Protein AF-0000000075436738 (afdb_homodimer)

Organism: Fusarium oxysporum f. sp. cubense (strain race 4) (NCBI:txid2502994)

Solvent-accessible surface area (backbone atoms only — not comparable to full-atom values): 48110 Å² total; per-residue (Å²): 135,83,80,74,75,78,76,78,72,82,71,80,70,78,75,73,75,74,73,79,80,67,81,67,83,70,84,74,69,59,84,65,57,73,56,74,78,71,71,80,76,78,78,70,81,79,67,87,66,79,85,69,79,74,74,75,77,70,77,73,82,57,81,59,77,72,38,61,64,53,46,36,29,48,50,42,24,69,54,44,48,34,51,55,64,20,25,38,85,55,70,88,65,28,58,61,47,73,52,44,47,60,45,24,75,75,30,62,51,41,30,24,26,51,38,14,34,27,18,49,35,44,19,74,84,38,63,78,29,45,60,52,15,52,49,24,41,51,52,22,50,53,49,46,63,67,42,61,87,66,60,42,89,88,38,42,64,59,54,36,52,39,26,50,40,48,18,46,38,26,40,40,43,14,70,36,69,64,22,56,60,25,51,53,49,32,50,54,47,44,41,51,48,35,70,72,50,73,61,68,65,57,74,69,50,50,49,50,53,52,50,51,47,48,51,33,46,28,48,14,53,44,65,35,38,60,53,83,68,45,67,84,53,46,76,75,74,82,75,84,40,74,65,50,51,44,46,42,26,22,70,56,38,37,58,62,68,60,59,54,45,52,43,55,49,20,40,52,50,56,48,56,82,57,56,78,48,72,68,42,37,52,53,50,51,50,52,51,49,49,53,50,52,45,65,76,46,56,33,52,92,45,73,26,67,68,38,40,36,42,72,71,42,72,83,43,67,52,41,49,26,47,40,49,11,40,51,30,30,49,52,42,51,49,45,33,64,73,76,40,64,69,85,45,68,67,50,52,50,30,33,48,50,20,52,59,25,51,52,70,42,59,60,46,39,41,50,49,67,55,43,48,36,22,43,44,49,29,44,57,61,53,86,46,68,51,56,47,51,52,39,50,50,52,42,58,38,39,35,50,59,65,23,30,38,24,45,51,51,47,44,50,50,30,54,48,41,57,58,45,46,73,80,35,94,69,56,58,58,67,57,48,36,61,76,72,36,73,17,40,46,50,70,136,81,79,75,76,79,76,80,73,80,72,78,68,77,73,72,75,73,73,78,80,66,79,70,80,72,83,74,70,58,82,64,60,73,56,72,79,73,71,81,76,78,80,67,82,73,70,86,64,77,84,67,76,75,73,74,76,72,77,78,79,65,82,57,77,70,40,63,64,54,44,39,29,49,51,41,24,69,55,44,48,34,50,54,62,19,26,38,85,55,70,88,65,28,58,60,47,73,53,44,48,61,46,25,74,75,30,67,53,41,30,24,25,51,38,14,34,26,19,49,35,42,19,73,84,37,63,78,28,44,62,52,15,53,51,25,41,50,52,20,53,53,49,48,63,67,41,61,88,66,60,43,89,89,38,42,64,59,54,36,51,40,24,48,38,48,19,46,37,26,40,40,44,15,68,37,67,65,23,55,61,25,51,53,51,32,50,53,47,44,41,51,48,34,72,72,50,73,59,69,64,56,74,69,49,50,50,50,52,52,50,51,46,49,53,32,47,30,48,15,53,46,64,36,38,63,53,83,67,45,67,86,52,44,73,74,74,80,74,82,39,75,66,52,50,44,47,43,28,22,69,56,37,38,58,60,67,60,60,52,44,52,43,56,51,19,41,54,50,56,48,55,83,56,56,78,48,71,68,42,37,50,52,50,52,51,51,50,49,50,53,50,50,45,65,76,47,58,34,53,93,45,74,26,67,67,38,40,36,42,72,71,43,72,83,43,69,54,41,49,27,47,40,49,11,41,51,31,28,51,51,44,50,49,45,34,64,73,76,40,64,70,84,45,71,66,48,52,52,29,35,49,51,20,51,59,25,51,52,71,43,59,60,46,40,41,50,49,65,56,43,48,36,21,43,44,51,30,44,56,62,53,88,46,70,51,55,46,51,52,41,52,50,52,42,58,37,39,33,50,58,65,23,30,38,22,46,51,51,47,46,50,50,29,52,49,41,57,59,46,47,74,81,34,93,69,57,57,58,67,57,50,37,60,76,74,36,73,17,41,45,51,70

Radius of gyration: 32.0 Å; Cα contacts (8 Å, |Δi|>4): 1149; chains: 2; bounding box: 93×88×81 Å

Nearest PDB structures (foldseek):
  7vpr-assembly1_B  TM=8.075E-01  e=2.121E-01  Nakaseomyces glabratus CBS 138
  7vpr-assembly1_A  TM=4.781E-01  e=1.578E-02  Nakaseomyces glabratus CBS 138
  7vpr-assembly2_C  TM=4.689E-01  e=3.081E-02  Nakaseomyces glabratus CBS 138
  7xb5-assembly1_A-2  TM=3.182E-01  e=1.921E-02  Saccharomyces cerevisiae S288C
  7vpu-assembly1_A  TM=4.647E-01  e=2.906E-01  Lachancea thermotolerans CBS 6340

Structure (mmCIF, N/CA/C/O backbone):
data_AF-0000000075436738-model_v1
#
loop_
_entity.id
_entity.type
_entity.pdbx_description
1 polymer 'Uncharacterized protein'
#
loop_
_atom_site.group_PDB
_atom_site.id
_atom_site.type_symbol
_atom_site.label_atom_id
_atom_site.label_alt_id
_atom_site.label_comp_id
_atom_site.label_asym_id
_atom_site.label_entity_id
_atom_site.label_seq_id
_atom_site.pdbx_PDB_ins_code
_atom_site.Cartn_x
_atom_site.Cartn_y
_atom_site.Cartn_z
_atom_site.occupancy
_atom_site.B_iso_or_equiv
_atom_site.auth_seq_id
_atom_site.auth_comp_id
_atom_site.auth_asym_id
_atom_site.auth_atom_id
_atom_site.pdbx_PDB_model_num
ATOM 1 N N . MET A 1 1 ? 48.031 -39.688 -2.277 1 20.7 1 MET A N 1
ATOM 2 C CA . MET A 1 1 ? 47.25 -40.906 -2.461 1 20.7 1 MET A CA 1
ATOM 3 C C . MET A 1 1 ? 45.969 -40.844 -1.614 1 20.7 1 MET A C 1
ATOM 5 O O . MET A 1 1 ? 45.375 -41.906 -1.323 1 20.7 1 MET A O 1
ATOM 9 N N . SER A 1 2 ? 45.5 -39.656 -1.224 1 22.06 2 SER A N 1
ATOM 10 C CA . SER A 1 2 ? 44.562 -39.25 -0.175 1 22.06 2 SER A CA 1
ATOM 11 C C . SER A 1 2 ? 43.156 -39.75 -0.451 1 22.06 2 SER A C 1
ATOM 13 O O . SER A 1 2 ? 42.625 -39.531 -1.541 1 22.06 2 SER A O 1
ATOM 15 N N . THR A 1 3 ? 42.688 -40.844 0.244 1 19.53 3 THR A N 1
ATOM 16 C CA . THR A 1 3 ? 41.531 -41.75 0.153 1 19.53 3 THR A CA 1
ATOM 17 C C . THR A 1 3 ? 40.219 -41 0.31 1 19.53 3 THR A C 1
ATOM 19 O O . THR A 1 3 ? 40 -40.344 1.332 1 19.53 3 THR A O 1
ATOM 22 N N . ALA A 1 4 ? 39.688 -40.5 -0.781 1 23.36 4 ALA A N 1
ATOM 23 C CA . ALA A 1 4 ? 38.438 -39.75 -1 1 23.36 4 ALA A CA 1
ATOM 24 C C . ALA A 1 4 ? 37.25 -40.438 -0.372 1 23.36 4 ALA A C 1
ATOM 26 O O . ALA A 1 4 ? 36.969 -41.594 -0.66 1 23.36 4 ALA A O 1
ATOM 27 N N . VAL A 1 5 ? 37 -40.156 0.921 1 24.06 5 VAL A N 1
ATOM 28 C CA . VAL A 1 5 ? 35.938 -40.75 1.721 1 24.06 5 VAL A CA 1
ATOM 29 C C . VAL A 1 5 ? 34.625 -40.688 0.96 1 24.06 5 VAL A C 1
ATOM 31 O O . VAL A 1 5 ? 34.219 -39.625 0.5 1 24.06 5 VAL A O 1
ATOM 34 N N . PRO A 1 6 ? 34.094 -41.812 0.322 1 24.38 6 PRO A N 1
ATOM 35 C CA . PRO A 1 6 ? 32.906 -41.906 -0.532 1 24.38 6 PRO A CA 1
ATOM 36 C C . PRO A 1 6 ? 31.609 -41.5 0.186 1 24.38 6 PRO A C 1
ATOM 38 O O . PRO A 1 6 ? 31.312 -42 1.269 1 24.38 6 PRO A O 1
ATOM 41 N N . VAL A 1 7 ? 31.359 -40.188 0.334 1 25.41 7 VAL A N 1
ATOM 42 C CA . VAL A 1 7 ? 30.188 -39.688 1.051 1 25.41 7 VAL A CA 1
ATOM 43 C C . VAL A 1 7 ? 28.922 -40.344 0.478 1 25.41 7 VAL A C 1
ATOM 45 O O . VAL A 1 7 ? 28.656 -40.219 -0.722 1 25.41 7 VAL A O 1
ATOM 48 N N . ASP A 1 8 ? 28.547 -41.5 0.974 1 23.7 8 ASP A N 1
ATOM 49 C CA . ASP A 1 8 ? 27.359 -42.312 0.7 1 23.7 8 ASP A CA 1
ATOM 50 C C . ASP A 1 8 ? 26.094 -41.469 0.712 1 23.7 8 ASP A C 1
ATOM 52 O O . ASP A 1 8 ? 25.75 -40.844 1.732 1 23.7 8 ASP A O 1
ATOM 56 N N . GLY A 1 9 ? 25.906 -40.656 -0.269 1 22.16 9 GLY A N 1
ATOM 57 C CA . GLY A 1 9 ? 24.766 -39.781 -0.485 1 22.16 9 GLY A CA 1
ATOM 58 C C . GLY A 1 9 ? 23.438 -40.5 -0.394 1 22.16 9 GLY A C 1
ATOM 59 O O . GLY A 1 9 ? 23.156 -41.406 -1.186 1 22.16 9 GLY A O 1
ATOM 60 N N . ALA A 1 10 ? 22.922 -40.844 0.864 1 23.45 10 ALA A N 1
ATOM 61 C CA . ALA A 1 10 ? 21.641 -41.5 1.134 1 23.45 10 ALA A CA 1
ATOM 62 C C . ALA A 1 10 ? 20.531 -40.875 0.282 1 23.45 10 ALA A C 1
ATOM 64 O O . ALA A 1 10 ? 20.234 -39.688 0.399 1 23.45 10 ALA A O 1
ATOM 65 N N . ASP A 1 11 ? 20.438 -41.312 -0.972 1 21.72 11 ASP A N 1
ATOM 66 C CA . ASP A 1 11 ? 19.438 -41 -1.996 1 21.72 11 ASP A CA 1
ATOM 67 C C . ASP A 1 11 ? 18.031 -41.281 -1.494 1 21.72 11 ASP A C 1
ATOM 69 O O . ASP A 1 11 ? 17.656 -42.438 -1.327 1 21.72 11 ASP A O 1
ATOM 73 N N . VAL A 1 12 ? 17.547 -40.688 -0.435 1 24.73 12 VAL A N 1
ATOM 74 C CA . VAL A 1 12 ? 16.219 -41 0.069 1 24.73 12 VAL A CA 1
ATOM 75 C C . VAL A 1 12 ? 15.188 -40.844 -1.05 1 24.73 12 VAL A C 1
ATOM 77 O O . VAL A 1 12 ? 14.922 -39.719 -1.496 1 24.73 12 VAL A O 1
ATOM 80 N N . ASP A 1 13 ? 15.359 -41.594 -2.117 1 21.47 13 ASP A N 1
ATOM 81 C CA . ASP A 1 13 ? 14.484 -41.562 -3.285 1 21.47 13 ASP A CA 1
ATOM 82 C C . ASP A 1 13 ? 13.047 -41.906 -2.914 1 21.47 13 ASP A C 1
ATOM 84 O O . ASP A 1 13 ? 12.781 -43.031 -2.443 1 21.47 13 ASP A O 1
ATOM 88 N N . MET A 1 14 ? 12.297 -41.125 -2.256 1 24.02 14 MET A N 1
ATOM 89 C CA . MET A 1 14 ? 10.93 -41.375 -1.798 1 24.02 14 MET A CA 1
ATOM 90 C C . MET A 1 14 ? 10.047 -41.844 -2.947 1 24.02 14 MET A C 1
ATOM 92 O O . MET A 1 14 ? 9.773 -41.094 -3.881 1 24.02 14 MET A O 1
ATOM 96 N N . THR A 1 15 ? 10.242 -43 -3.471 1 25.05 15 THR A N 1
ATOM 97 C CA . THR A 1 15 ? 9.391 -43.625 -4.477 1 25.05 15 THR A CA 1
ATOM 98 C C . THR A 1 15 ? 7.945 -43.719 -3.986 1 25.05 15 THR A C 1
ATOM 100 O O . THR A 1 15 ? 7.586 -44.625 -3.24 1 25.05 15 THR A O 1
ATOM 103 N N . GLY A 1 16 ? 7.379 -42.781 -3.346 1 24.53 16 GLY A N 1
ATOM 104 C CA . GLY A 1 16 ? 6.039 -43.062 -2.857 1 24.53 16 GLY A CA 1
ATOM 105 C C . GLY A 1 16 ? 5.07 -43.438 -3.965 1 24.53 16 GLY A C 1
ATOM 106 O O . GLY A 1 16 ? 5.051 -42.812 -5.02 1 24.53 16 GLY A O 1
ATOM 107 N N . THR A 1 17 ? 4.824 -44.688 -4.184 1 24.59 17 THR A N 1
ATOM 108 C CA . THR A 1 17 ? 3.852 -45.312 -5.082 1 24.59 17 THR A CA 1
ATOM 109 C C . THR A 1 17 ? 2.498 -44.625 -4.965 1 24.59 17 THR A C 1
ATOM 111 O O . THR A 1 17 ? 1.939 -44.5 -3.871 1 24.59 17 THR A O 1
ATOM 114 N N . LEU A 1 18 ? 2.326 -43.688 -5.715 1 25.47 18 LEU A N 1
ATOM 115 C CA . LEU A 1 18 ? 1.011 -43.031 -5.664 1 25.47 18 LEU A CA 1
ATOM 116 C C . LEU A 1 18 ? -0.088 -44.062 -5.965 1 25.47 18 LEU A C 1
ATOM 118 O O . LEU A 1 18 ? 0.009 -44.812 -6.934 1 25.47 18 LEU A O 1
ATOM 122 N N . PRO A 1 19 ? -0.758 -44.594 -4.961 1 26.83 19 PRO A N 1
ATOM 123 C CA . PRO A 1 19 ? -1.834 -45.562 -5.152 1 26.83 19 PRO A CA 1
ATOM 124 C C . PRO A 1 19 ? -2.779 -45.188 -6.289 1 26.83 19 PRO A C 1
ATOM 126 O O . PRO A 1 19 ? -2.902 -44 -6.629 1 26.83 19 PRO A O 1
ATOM 129 N N . GLU A 1 20 ? -2.91 -46.062 -7.137 1 25.88 20 GLU A N 1
ATOM 130 C CA . GLU A 1 20 ? -3.84 -46.062 -8.258 1 25.88 20 GLU A CA 1
ATOM 131 C C . GLU A 1 20 ? -5.242 -45.656 -7.816 1 25.88 20 GLU A C 1
ATOM 133 O O . GLU A 1 20 ? -5.848 -46.312 -6.973 1 25.88 20 GLU A O 1
ATOM 138 N N . LEU A 1 21 ? -5.5 -44.406 -7.746 1 24.53 21 LEU A N 1
ATOM 139 C CA . LEU A 1 21 ? -6.82 -43.906 -7.359 1 24.53 21 LEU A CA 1
ATOM 140 C C . LEU A 1 21 ? -7.898 -44.469 -8.289 1 24.53 21 LEU A C 1
ATOM 142 O O . LEU A 1 21 ? -7.98 -44.062 -9.453 1 24.53 21 LEU A O 1
ATOM 146 N N . SER A 1 22 ? -8.047 -45.781 -8.227 1 22.47 22 SER A N 1
ATOM 147 C CA . SER A 1 22 ? -9.203 -46.312 -8.945 1 22.47 22 SER A CA 1
ATOM 148 C C . SER A 1 22 ? -10.5 -45.688 -8.453 1 22.47 22 SER A C 1
ATOM 150 O O . SER A 1 22 ? -10.711 -45.562 -7.242 1 22.47 22 SER A O 1
ATOM 152 N N . TRP A 1 23 ? -11.07 -44.938 -9.227 1 24.53 23 TRP A N 1
ATOM 153 C CA . TRP A 1 23 ? -12.375 -44.344 -8.969 1 24.53 23 TRP A CA 1
ATOM 154 C C . TRP A 1 23 ? -13.445 -45.406 -8.766 1 24.53 23 TRP A C 1
ATOM 156 O O . TRP A 1 23 ? -14.164 -45.75 -9.703 1 24.53 23 TRP A O 1
ATOM 166 N N . ASP A 1 24 ? -13.125 -46.656 -8.219 1 25.36 24 ASP A N 1
ATOM 167 C CA . ASP A 1 24 ? -14.344 -47.438 -8.07 1 25.36 24 ASP A CA 1
ATOM 168 C C . ASP A 1 24 ? -15.352 -46.719 -7.164 1 25.36 24 ASP A C 1
ATOM 170 O O . ASP A 1 24 ? -15.039 -46.406 -6.02 1 25.36 24 ASP A O 1
ATOM 174 N N . LEU A 1 25 ? -16.406 -46.156 -7.672 1 24.78 25 LEU A N 1
ATOM 175 C CA . LEU A 1 25 ? -17.594 -45.594 -7.031 1 24.78 25 LEU A CA 1
ATOM 176 C C . LEU A 1 25 ? -18.172 -46.594 -6.012 1 24.78 25 LEU A C 1
ATOM 178 O O . LEU A 1 25 ? -19.359 -46.5 -5.672 1 24.78 25 LEU A O 1
ATOM 182 N N . THR A 1 26 ? -17.484 -47.688 -5.605 1 25.95 26 THR A N 1
ATOM 183 C CA . THR A 1 26 ? -18.219 -48.469 -4.617 1 25.95 26 THR A CA 1
ATOM 184 C C . THR A 1 26 ? -18.438 -47.656 -3.342 1 25.95 26 THR A C 1
ATOM 186 O O . THR A 1 26 ? -17.578 -46.875 -2.951 1 25.95 26 THR A O 1
ATOM 189 N N . THR A 1 27 ? -19.75 -47.719 -2.641 1 26.19 27 THR A N 1
ATOM 190 C CA . THR A 1 27 ? -20.391 -47.156 -1.457 1 26.19 27 THR A CA 1
ATOM 191 C C . THR A 1 27 ? -19.578 -47.469 -0.204 1 26.19 27 THR A C 1
ATOM 193 O O . THR A 1 27 ? -19.828 -48.469 0.478 1 26.19 27 THR A O 1
ATOM 196 N N . ASP A 1 28 ? -18.375 -47.656 -0.148 1 24.58 28 ASP A N 1
ATOM 197 C CA . ASP A 1 28 ? -17.812 -48.094 1.13 1 24.58 28 ASP A CA 1
ATOM 198 C C . ASP A 1 28 ? -18.141 -47.094 2.238 1 24.58 28 ASP A C 1
ATOM 200 O O . ASP A 1 28 ? -17.859 -45.906 2.115 1 24.58 28 ASP A O 1
ATOM 204 N N . SER A 1 29 ? -19.078 -47.438 3.297 1 25.86 29 SER A N 1
ATOM 205 C CA . SER A 1 29 ? -19.75 -46.938 4.508 1 25.86 29 SER A CA 1
ATOM 206 C C . SER A 1 29 ? -18.734 -46.438 5.527 1 25.86 29 SER A C 1
ATOM 208 O O . SER A 1 29 ? -19.109 -46.031 6.621 1 25.86 29 SER A O 1
ATOM 210 N N . GLY A 1 30 ? -17.516 -46.875 5.352 1 24.2 30 GLY A N 1
ATOM 211 C CA . GLY A 1 30 ? -16.641 -46.781 6.512 1 24.2 30 GLY A CA 1
ATOM 212 C C . GLY A 1 30 ? -16.391 -45.344 6.938 1 24.2 30 GLY A C 1
ATOM 213 O O . GLY A 1 30 ? -15.891 -45.094 8.039 1 24.2 30 GLY A O 1
ATOM 214 N N . TRP A 1 31 ? -16.219 -44.625 5.957 1 26.34 31 TRP A N 1
ATOM 215 C CA . TRP A 1 31 ? -15.578 -43.438 6.504 1 26.34 31 TRP A CA 1
ATOM 216 C C . TRP A 1 31 ? -16.516 -42.688 7.461 1 26.34 31 TRP A C 1
ATOM 218 O O . TRP A 1 31 ? -16.156 -41.656 8 1 26.34 31 TRP A O 1
ATOM 228 N N . LEU A 1 32 ? -17.891 -43.219 7.41 1 26.05 32 LEU A N 1
ATOM 229 C CA . LEU A 1 32 ? -18.859 -42.688 8.367 1 26.05 32 LEU A CA 1
ATOM 230 C C . LEU A 1 32 ? -18.5 -43.094 9.789 1 26.05 32 LEU A C 1
ATOM 232 O O . LEU A 1 32 ? -19.078 -42.594 10.75 1 26.05 32 LEU A O 1
ATOM 236 N N . ASP A 1 33 ? -17.844 -44.281 9.875 1 27.05 33 ASP A N 1
ATOM 237 C CA . ASP A 1 33 ? -17.766 -44.969 11.156 1 27.05 33 ASP A CA 1
ATOM 238 C C . ASP A 1 33 ? -16.938 -44.188 12.164 1 27.05 33 ASP A C 1
ATOM 240 O O . ASP A 1 33 ? -16.734 -44.625 13.289 1 27.05 33 ASP A O 1
ATOM 244 N N . ILE A 1 34 ? -16.078 -43.438 11.641 1 27.7 34 ILE A N 1
ATOM 245 C CA . ILE A 1 34 ? -15.172 -43 12.688 1 27.7 34 ILE A CA 1
ATOM 246 C C . ILE A 1 34 ? -15.906 -42.062 13.656 1 27.7 34 ILE A C 1
ATOM 248 O O . ILE A 1 34 ? -15.289 -41.469 14.539 1 27.7 34 ILE A O 1
ATOM 252 N N . LEU A 1 35 ? -17.25 -41.844 13.336 1 24.83 35 LEU A N 1
ATOM 253 C CA . LEU A 1 35 ? -17.938 -41 14.305 1 24.83 35 LEU A CA 1
ATOM 254 C C . LEU A 1 35 ? -18.109 -41.75 15.633 1 24.83 35 LEU A C 1
ATOM 256 O O . LEU A 1 35 ? -18.531 -42.906 15.656 1 24.83 35 LEU A O 1
ATOM 260 N N . PRO A 1 36 ? -17.359 -41.438 16.609 1 25.89 36 PRO A N 1
ATOM 261 C CA . PRO A 1 36 ? -17.531 -42.156 17.875 1 25.89 36 PRO A CA 1
ATOM 262 C C . PRO A 1 36 ? -19 -42.375 18.234 1 25.89 36 PRO A C 1
ATOM 264 O O . PRO A 1 36 ? -19.875 -41.656 17.75 1 25.89 36 PRO A O 1
ATOM 267 N N . GLU A 1 37 ? -19.422 -43.562 18.594 1 26.14 37 GLU A N 1
ATOM 268 C CA . GLU A 1 37 ? -20.719 -43.969 19.125 1 26.14 37 GLU A CA 1
ATOM 269 C C . GLU A 1 37 ? -21.203 -43.031 20.219 1 26.14 37 GLU A C 1
ATOM 271 O O . GLU A 1 37 ? -20.484 -42.781 21.188 1 26.14 37 GLU A O 1
ATOM 276 N N . THR A 1 38 ? -21.969 -42.031 19.875 1 25.42 38 THR A N 1
ATOM 277 C CA . THR A 1 38 ? -22.547 -41.219 20.922 1 25.42 38 THR A CA 1
ATOM 278 C C . THR A 1 38 ? -23.219 -42.094 21.984 1 25.42 38 THR A C 1
ATOM 280 O O . THR A 1 38 ? -24 -42.969 21.656 1 25.42 38 THR A O 1
ATOM 283 N N . PRO A 1 39 ? -22.609 -42.188 23.094 1 28.88 39 PRO A N 1
ATOM 284 C CA . PRO A 1 39 ? -23.219 -43.031 24.125 1 28.88 39 PRO A CA 1
ATOM 285 C C . PRO A 1 39 ? -24.734 -42.844 24.219 1 28.88 39 PRO A C 1
ATOM 287 O O . PRO A 1 39 ? -25.25 -41.781 23.828 1 28.88 39 PRO A O 1
ATOM 290 N N . PRO A 1 40 ? -25.5 -43.906 24.328 1 25.41 40 PRO A N 1
ATOM 291 C CA . PRO A 1 40 ? -26.969 -43.875 24.406 1 25.41 40 PRO A CA 1
ATOM 292 C C . PRO A 1 40 ? -27.484 -42.844 25.406 1 25.41 40 PRO A C 1
ATOM 294 O O . PRO A 1 40 ? -26.875 -42.625 26.469 1 25.41 40 PRO A O 1
ATOM 297 N N . VAL A 1 41 ? -28.125 -41.812 24.922 1 25.86 41 VAL A N 1
ATOM 298 C CA . VAL A 1 41 ? -28.812 -40.844 25.781 1 25.86 41 VAL A CA 1
ATOM 299 C C . VAL A 1 41 ? -29.688 -41.562 26.797 1 25.86 41 VAL A C 1
ATOM 301 O O . VAL A 1 41 ? -30.469 -42.469 26.438 1 25.86 41 VAL A O 1
ATOM 304 N N . ALA A 1 42 ? -29.344 -41.5 28.031 1 29.47 42 ALA A N 1
ATOM 305 C CA . ALA A 1 42 ? -30.141 -41.969 29.172 1 29.47 42 ALA A CA 1
ATOM 306 C C . ALA A 1 42 ? -31.609 -41.531 29.031 1 29.47 42 ALA A C 1
ATOM 308 O O . ALA A 1 42 ? -31.891 -40.406 28.672 1 29.47 42 ALA A O 1
ATOM 309 N N . GLU A 1 43 ? -32.625 -42.375 28.703 1 25.81 43 GLU A N 1
ATOM 310 C CA . GLU A 1 43 ? -34.094 -42.281 28.578 1 25.81 43 GLU A CA 1
ATOM 311 C C . GLU A 1 43 ? -34.688 -41.5 29.734 1 25.81 43 GLU A C 1
ATOM 313 O O . GLU A 1 43 ? -35.25 -42.062 30.656 1 25.81 43 GLU A O 1
ATOM 318 N N . ASP A 1 44 ? -34.031 -40.594 30.406 1 28.34 44 ASP A N 1
ATOM 319 C CA . ASP A 1 44 ? -34.844 -40.188 31.547 1 28.34 44 ASP A CA 1
ATOM 320 C C . ASP A 1 44 ? -36.188 -39.656 31.094 1 28.34 44 ASP A C 1
ATOM 322 O O . ASP A 1 44 ? -36.312 -39.125 29.969 1 28.34 44 ASP A O 1
ATOM 326 N N . SER A 1 45 ? -37.25 -40 31.75 1 28.48 45 SER A N 1
ATOM 327 C CA . SER A 1 45 ? -38.688 -39.812 31.656 1 28.48 45 SER A CA 1
ATOM 328 C C . SER A 1 45 ? -39.031 -38.375 31.422 1 28.48 45 SER A C 1
ATOM 330 O O . SER A 1 45 ? -38.625 -37.5 32.156 1 28.48 45 SER A O 1
ATOM 332 N N . PRO A 1 46 ? -39.406 -38.094 30.141 1 28.27 46 PRO A N 1
ATOM 333 C CA . PRO A 1 46 ? -39.688 -36.781 29.531 1 28.27 46 PRO A CA 1
ATOM 334 C C . PRO A 1 46 ? -40.781 -36.031 30.266 1 28.27 46 PRO A C 1
ATOM 336 O O . PRO A 1 46 ? -41.938 -36.469 30.312 1 28.27 46 PRO A O 1
ATOM 339 N N . ASP A 1 47 ? -40.625 -35.625 31.484 1 29.88 47 ASP A N 1
ATOM 340 C CA . ASP A 1 47 ? -41.688 -34.75 32.062 1 29.88 47 ASP A CA 1
ATOM 341 C C . ASP A 1 47 ? -42.188 -33.75 31.016 1 29.88 47 ASP A C 1
ATOM 343 O O . ASP A 1 47 ? -41.469 -33.406 30.062 1 29.88 47 ASP A O 1
ATOM 347 N N . SER A 1 48 ? -43.531 -33.344 31 1 29.41 48 SER A N 1
ATOM 348 C CA . SER A 1 48 ? -44.406 -32.625 30.109 1 29.41 48 SER A CA 1
ATOM 349 C C . SER A 1 48 ? -43.812 -31.312 29.641 1 29.41 48 SER A C 1
ATOM 351 O O . SER A 1 48 ? -43.781 -30.328 30.406 1 29.41 48 SER A O 1
ATOM 353 N N . LEU A 1 49 ? -42.719 -31.328 29.094 1 28.34 49 LEU A N 1
ATOM 354 C CA . LEU A 1 49 ? -42.062 -30.031 28.891 1 28.34 49 LEU A CA 1
ATOM 355 C C . LEU A 1 49 ? -42.938 -29.125 28.031 1 28.34 49 LEU A C 1
ATOM 357 O O . LEU A 1 49 ? -43.625 -29.578 27.109 1 28.34 49 LEU A O 1
ATOM 361 N N . PRO A 1 50 ? -43.344 -27.922 28.438 1 31.03 50 PRO A N 1
ATOM 362 C CA . PRO A 1 50 ? -44.312 -27.078 27.734 1 31.03 50 PRO A CA 1
ATOM 363 C C . PRO A 1 50 ? -44 -27 26.234 1 31.03 50 PRO A C 1
ATOM 365 O O . PRO A 1 50 ? -42.875 -27.219 25.812 1 31.03 50 PRO A O 1
ATOM 368 N N . ASN A 1 51 ? -44.969 -27.156 25.266 1 25.33 51 ASN A N 1
ATOM 369 C CA . ASN A 1 51 ? -45.094 -27.125 23.812 1 25.33 51 ASN A CA 1
ATOM 370 C C . ASN A 1 51 ? -44.281 -25.984 23.188 1 25.33 51 ASN A C 1
ATOM 372 O O . ASN A 1 51 ? -44.812 -24.891 23 1 25.33 51 ASN A O 1
ATOM 376 N N . THR A 1 52 ? -43.156 -25.688 23.734 1 26.41 52 THR A N 1
ATOM 377 C CA . THR A 1 52 ? -42.531 -24.516 23.125 1 26.41 52 THR A CA 1
ATOM 378 C C . THR A 1 52 ? -42.312 -24.734 21.641 1 26.41 52 THR A C 1
ATOM 380 O O . THR A 1 52 ? -41.625 -25.672 21.219 1 26.41 52 THR A O 1
ATOM 383 N N . THR A 1 53 ? -43.188 -24.281 20.703 1 25.95 53 THR A N 1
ATOM 384 C CA . THR A 1 53 ? -43.188 -24.266 19.25 1 25.95 53 THR A CA 1
ATOM 385 C C . THR A 1 53 ? -41.781 -23.969 18.734 1 25.95 53 THR A C 1
ATOM 387 O O . THR A 1 53 ? -41.156 -22.984 19.125 1 25.95 53 THR A O 1
ATOM 390 N N . LEU A 1 54 ? -40.969 -24.938 18.453 1 25.92 54 LEU A N 1
ATOM 391 C CA . LEU A 1 54 ? -39.688 -24.922 17.766 1 25.92 54 LEU A CA 1
ATOM 392 C C . LEU A 1 54 ? -39.75 -24.078 16.5 1 25.92 54 LEU A C 1
ATOM 394 O O . LEU A 1 54 ? -40.312 -24.516 15.484 1 25.92 54 LEU A O 1
ATOM 398 N N . THR A 1 55 ? -40.062 -22.812 16.625 1 27.78 55 THR A N 1
ATOM 399 C CA . THR A 1 55 ? -40 -22 15.414 1 27.78 55 THR A CA 1
ATOM 400 C C . THR A 1 55 ? -38.75 -22.297 14.617 1 27.78 55 THR A C 1
ATOM 402 O O . THR A 1 55 ? -37.625 -22.109 15.117 1 27.78 55 THR A O 1
ATOM 405 N N . LEU A 1 56 ? -38.75 -23.312 13.773 1 26.16 56 LEU A N 1
ATOM 406 C CA . LEU A 1 56 ? -37.781 -23.672 12.734 1 26.16 56 LEU A CA 1
ATOM 407 C C . LEU A 1 56 ? -37.25 -22.422 12.047 1 26.16 56 LEU A C 1
ATOM 409 O O . LEU A 1 56 ? -37.969 -21.719 11.336 1 26.16 56 LEU A O 1
ATOM 413 N N . TYR A 1 57 ? -36.438 -21.672 12.703 1 26.33 57 TYR A N 1
ATOM 414 C CA . TYR A 1 57 ? -35.688 -20.609 12.031 1 26.33 57 TYR A CA 1
ATOM 415 C C . TYR A 1 57 ? -35.094 -21.109 10.719 1 26.33 57 TYR A C 1
ATOM 417 O O . TYR A 1 57 ? -34.188 -21.969 10.727 1 26.33 57 TYR A O 1
ATOM 425 N N . THR A 1 58 ? -35.844 -21.344 9.68 1 28.64 58 THR A N 1
ATOM 426 C CA . THR A 1 58 ? -35.344 -21.578 8.328 1 28.64 58 THR A CA 1
ATOM 427 C C . THR A 1 58 ? -34.312 -20.516 7.93 1 28.64 58 THR A C 1
ATOM 429 O O . THR A 1 58 ? -34.688 -19.344 7.781 1 28.64 58 THR A O 1
ATOM 432 N N . PRO A 1 59 ? -33.062 -20.719 8.172 1 32.12 59 PRO A N 1
ATOM 433 C CA . PRO A 1 59 ? -32.062 -19.719 7.812 1 32.12 59 PRO A CA 1
ATOM 434 C C . PRO A 1 59 ? -32.188 -19.234 6.371 1 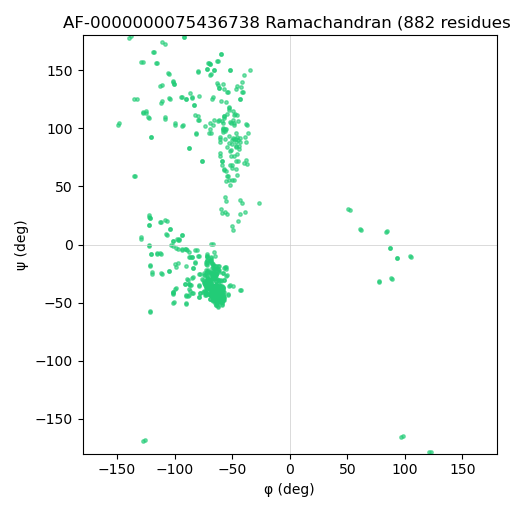32.12 59 PRO A C 1
ATOM 436 O O . PRO A 1 59 ? -32.375 -20.031 5.457 1 32.12 59 PRO A O 1
ATOM 439 N N . SER A 1 60 ? -32.875 -18.281 6.086 1 34.53 60 SER A N 1
ATOM 440 C CA . SER A 1 60 ? -33 -17.672 4.762 1 34.53 60 SER A CA 1
ATOM 441 C C . SER A 1 60 ? -31.688 -17.656 4.012 1 34.53 60 SER A C 1
ATOM 443 O O . SER A 1 60 ? -30.656 -17.25 4.57 1 34.53 60 SER A O 1
ATOM 445 N N . LEU A 1 61 ? -31.406 -18.469 3.047 1 37.44 61 LEU A N 1
ATOM 446 C CA . LEU A 1 61 ? -30.312 -18.781 2.131 1 37.44 61 LEU A CA 1
ATOM 447 C C . LEU A 1 61 ? -29.797 -17.5 1.459 1 37.44 61 LEU A C 1
ATOM 449 O O . LEU A 1 61 ? -28.812 -17.547 0.708 1 37.44 61 LEU A O 1
ATOM 453 N N . VAL A 1 62 ? -30.703 -16.516 1.153 1 41.81 62 VAL A N 1
ATOM 454 C CA . VAL A 1 62 ? -30.281 -15.344 0.39 1 41.81 62 VAL A CA 1
ATOM 455 C C . VAL A 1 62 ? -29.438 -14.422 1.276 1 41.81 62 VAL A C 1
ATOM 457 O O . VAL A 1 62 ? -29.859 -14.062 2.377 1 41.81 62 VAL A O 1
ATOM 460 N N . PRO A 1 63 ? -28.141 -14.445 1.128 1 48.09 63 PRO A N 1
ATOM 461 C CA . PRO A 1 63 ? -27.484 -13.43 1.953 1 48.09 63 PRO A CA 1
ATOM 462 C C . PRO A 1 63 ? -28.281 -12.125 2.023 1 48.09 63 PRO A C 1
ATOM 464 O O . PRO A 1 63 ? -28.703 -11.602 0.991 1 48.09 63 PRO A O 1
ATOM 467 N N . ASP A 1 64 ? -29.188 -11.969 2.932 1 50.59 64 ASP A N 1
ATOM 468 C CA . ASP A 1 64 ? -29.953 -10.75 3.168 1 50.59 64 ASP A CA 1
ATOM 469 C C . ASP A 1 64 ? -29.016 -9.539 3.291 1 50.59 64 ASP A C 1
ATOM 471 O O . ASP A 1 64 ? -28.25 -9.43 4.254 1 50.59 64 ASP A O 1
ATOM 475 N N . MET A 1 65 ? -28.578 -8.992 2.111 1 61.62 65 MET A N 1
ATOM 476 C CA . MET A 1 65 ? -27.859 -7.723 2.141 1 61.62 65 MET A CA 1
ATOM 477 C C . MET A 1 65 ? -28.469 -6.773 3.164 1 61.62 65 MET A C 1
ATOM 479 O O . MET A 1 65 ? -28.406 -5.555 2.998 1 61.62 65 MET A O 1
ATOM 483 N N . THR A 1 66 ? -29.031 -7.484 4.137 1 67.12 66 THR A N 1
ATOM 484 C CA . THR A 1 66 ? -29.547 -6.668 5.23 1 67.12 66 THR A CA 1
ATOM 485 C C . THR A 1 66 ? -28.547 -6.598 6.379 1 67.12 66 THR A C 1
ATOM 487 O O . THR A 1 66 ? -28.562 -5.645 7.16 1 67.12 66 THR A O 1
ATOM 490 N N . SER A 1 67 ? -27.562 -7.559 6.328 1 84.19 67 SER A N 1
ATOM 491 C CA . SER A 1 67 ? -26.562 -7.512 7.383 1 84.19 67 SER A CA 1
ATOM 492 C C . SER A 1 67 ? -25.531 -6.43 7.113 1 84.19 67 SER A C 1
ATOM 494 O O . SER A 1 67 ? -25 -6.332 6.008 1 84.19 67 SER A O 1
ATOM 496 N N . PRO A 1 68 ? -25.375 -5.656 8.078 1 86.38 68 PRO A N 1
ATOM 497 C CA . PRO A 1 68 ? -24.344 -4.617 7.914 1 86.38 68 PRO A CA 1
ATOM 498 C C . PRO A 1 68 ? -22.969 -5.191 7.562 1 86.38 68 PRO A C 1
ATOM 500 O O . PRO A 1 68 ? -22.234 -4.582 6.793 1 86.38 68 PRO A O 1
ATOM 503 N N . HIS A 1 69 ? -22.797 -6.418 8.008 1 89.31 69 HIS A N 1
ATOM 504 C CA . HIS A 1 69 ? -21.516 -7.043 7.711 1 89.31 69 HIS A CA 1
ATOM 505 C C . HIS A 1 69 ? -21.422 -7.457 6.246 1 89.31 69 HIS A C 1
ATOM 507 O O . HIS A 1 69 ? -20.391 -7.289 5.605 1 89.31 69 HIS A O 1
ATOM 513 N N . ASP A 1 70 ? -22.516 -7.984 5.711 1 91.94 70 ASP A N 1
ATOM 514 C CA . ASP A 1 70 ? -22.5 -8.438 4.32 1 91.94 70 ASP A CA 1
ATOM 515 C C . ASP A 1 70 ? -22.438 -7.25 3.359 1 91.94 70 ASP A C 1
ATOM 517 O O . ASP A 1 70 ? -21.812 -7.332 2.303 1 91.94 70 ASP A O 1
ATOM 521 N N . LYS A 1 71 ? -23.062 -6.176 3.754 1 91.62 71 LYS A N 1
ATOM 522 C CA . LYS A 1 71 ? -22.953 -4.957 2.957 1 91.62 71 LYS A CA 1
ATOM 523 C C . LYS A 1 71 ? -21.516 -4.441 2.936 1 91.62 71 LYS A C 1
ATOM 525 O O . LYS A 1 71 ? -21.016 -4.043 1.885 1 91.62 71 LYS A O 1
ATOM 530 N N . ALA A 1 72 ? -20.906 -4.543 4.105 1 92.5 72 ALA A N 1
ATOM 531 C CA . ALA A 1 72 ? -19.516 -4.113 4.207 1 92.5 72 ALA A CA 1
ATOM 532 C C . ALA A 1 72 ? -18.609 -5.016 3.387 1 92.5 72 ALA A C 1
ATOM 534 O O . ALA A 1 72 ? -17.672 -4.539 2.74 1 92.5 72 ALA A O 1
ATOM 535 N N . LEU A 1 73 ? -18.969 -6.27 3.381 1 95.75 73 LEU A N 1
ATOM 536 C CA . LEU A 1 73 ? -18.156 -7.227 2.643 1 95.75 73 LEU A CA 1
ATOM 537 C C . LEU A 1 73 ? -18.266 -6.992 1.139 1 95.75 73 LEU A C 1
ATOM 539 O O . LEU A 1 73 ? -17.266 -7.055 0.418 1 95.75 73 LEU A O 1
ATOM 543 N N . LEU A 1 74 ? -19.469 -6.762 0.729 1 95.44 74 LEU A N 1
ATOM 544 C CA . LEU A 1 74 ? -19.656 -6.508 -0.696 1 95.44 74 LEU A CA 1
ATOM 545 C C . LEU A 1 74 ? -18.969 -5.211 -1.11 1 95.44 74 LEU A C 1
ATOM 547 O O . LEU A 1 74 ? -18.344 -5.148 -2.172 1 95.44 74 LEU A O 1
ATOM 551 N N . ASN A 1 75 ? -19.047 -4.23 -0.264 1 93.75 75 ASN A N 1
ATOM 552 C CA . ASN A 1 75 ? -18.344 -2.98 -0.5 1 93.75 75 ASN A CA 1
ATOM 553 C C . ASN A 1 75 ? -16.828 -3.201 -0.539 1 93.75 75 ASN A C 1
ATOM 555 O O . ASN A 1 75 ? -16.141 -2.668 -1.412 1 93.75 75 ASN A O 1
ATOM 559 N N . HIS A 1 76 ? -16.391 -3.973 0.37 1 94.69 76 HIS A N 1
ATOM 560 C CA . HIS A 1 76 ? -14.969 -4.293 0.441 1 94.69 76 HIS A CA 1
ATOM 561 C C . HIS A 1 76 ? -14.516 -5.043 -0.806 1 94.69 76 HIS A C 1
ATOM 563 O O . HIS A 1 76 ? -13.43 -4.781 -1.329 1 94.69 76 HIS A O 1
ATOM 569 N N . TYR A 1 77 ? -15.328 -5.945 -1.265 1 96.81 77 TYR A N 1
ATOM 570 C CA . TYR A 1 77 ? -14.984 -6.641 -2.496 1 96.81 77 TYR A CA 1
ATOM 571 C C . TYR A 1 77 ? -14.844 -5.664 -3.658 1 96.81 77 TYR A C 1
ATOM 573 O O . TYR A 1 77 ? -13.852 -5.684 -4.383 1 96.81 77 TYR A O 1
ATOM 581 N N . SER A 1 78 ? -15.781 -4.832 -3.818 1 93.75 78 SER A N 1
ATOM 582 C CA . SER A 1 78 ? -15.891 -3.975 -4.996 1 93.75 78 SER A CA 1
ATOM 583 C C . SER A 1 78 ? -14.781 -2.924 -5.012 1 93.75 78 SER A C 1
ATOM 585 O O . SER A 1 78 ? -14.273 -2.57 -6.078 1 93.75 78 SER A O 1
ATOM 587 N N . ASN A 1 79 ? -14.359 -2.531 -3.859 1 90.12 79 ASN A N 1
ATOM 588 C CA . ASN A 1 79 ? -13.453 -1.386 -3.83 1 90.12 79 ASN A CA 1
ATOM 589 C C . ASN A 1 79 ? -12.016 -1.814 -3.555 1 90.12 79 ASN A C 1
ATOM 591 O O . ASN A 1 79 ? -11.07 -1.101 -3.902 1 90.12 79 ASN A O 1
ATOM 595 N N . ILE A 1 80 ? -11.859 -2.992 -2.93 1 92.25 80 ILE A N 1
ATOM 596 C CA . ILE A 1 80 ? -10.516 -3.352 -2.502 1 92.25 80 ILE A CA 1
ATOM 597 C C . ILE A 1 80 ? -10.102 -4.672 -3.148 1 92.25 80 ILE A C 1
ATOM 599 O O . ILE A 1 80 ? -9.164 -4.715 -3.949 1 92.25 80 ILE A O 1
ATOM 603 N N . VAL A 1 81 ? -10.875 -5.691 -2.906 1 95.62 81 VAL A N 1
ATOM 604 C CA . VAL A 1 81 ? -10.477 -7.031 -3.32 1 95.62 81 VAL A CA 1
ATOM 605 C C . VAL A 1 81 ? -10.352 -7.086 -4.84 1 95.62 81 VAL A C 1
ATOM 607 O O . VAL A 1 81 ? -9.359 -7.602 -5.367 1 95.62 81 VAL A O 1
ATOM 610 N N . ALA A 1 82 ? -11.367 -6.551 -5.516 1 94.81 82 ALA A N 1
ATOM 611 C CA . ALA A 1 82 ? -11.344 -6.574 -6.977 1 94.81 82 ALA A CA 1
ATOM 612 C C . ALA A 1 82 ? -10.109 -5.859 -7.516 1 94.81 82 ALA A C 1
ATOM 614 O O . ALA A 1 82 ? -9.5 -6.309 -8.484 1 94.81 82 ALA A O 1
ATOM 615 N N . SER A 1 83 ? -9.719 -4.797 -6.871 1 91.56 83 SER A N 1
ATOM 616 C CA . SER A 1 83 ? -8.547 -4.039 -7.289 1 91.56 83 SER A CA 1
ATOM 617 C C . SER A 1 83 ? -7.258 -4.809 -7.008 1 91.56 83 SER A C 1
ATOM 619 O O . SER A 1 83 ? -6.285 -4.699 -7.758 1 91.56 83 SER A O 1
ATOM 621 N N . VAL A 1 84 ? -7.23 -5.551 -5.988 1 92.56 84 VAL A N 1
ATOM 622 C CA . VAL A 1 84 ? -6.066 -6.348 -5.609 1 92.56 84 VAL A CA 1
ATOM 623 C C . VAL A 1 84 ? -5.906 -7.52 -6.578 1 92.56 84 VAL A C 1
ATOM 625 O O . VAL A 1 84 ? -4.785 -7.895 -6.93 1 92.56 84 VAL A O 1
ATOM 628 N N . LEU A 1 85 ? -7.004 -8.016 -6.957 1 95 85 LEU A N 1
ATOM 629 C CA . LEU A 1 85 ? -6.98 -9.18 -7.836 1 95 85 LEU A CA 1
ATOM 630 C C . LEU A 1 85 ? -6.574 -8.789 -9.25 1 95 85 LEU A C 1
ATOM 632 O O . LEU A 1 85 ? -5.949 -9.578 -9.961 1 95 85 LEU A O 1
ATOM 636 N N . SER A 1 86 ? -6.973 -7.605 -9.625 1 94 86 SER A N 1
ATOM 637 C CA . SER A 1 86 ? -6.641 -7.156 -10.969 1 94 86 SER A CA 1
ATOM 638 C C . SER A 1 86 ? -5.246 -6.543 -11.016 1 94 86 SER A C 1
ATOM 640 O O . SER A 1 86 ? -4.973 -5.555 -10.328 1 94 86 SER A O 1
ATOM 642 N N . ARG A 1 87 ? -4.426 -6.977 -11.844 1 92.12 87 ARG A N 1
ATOM 643 C CA . ARG A 1 87 ? -3.049 -6.504 -11.953 1 92.12 87 ARG A CA 1
ATOM 644 C C . ARG A 1 87 ? -2.936 -5.391 -12.992 1 92.12 87 ARG A C 1
ATOM 646 O O . ARG A 1 87 ? -1.831 -4.965 -13.336 1 92.12 87 ARG A O 1
ATOM 653 N N . HIS A 1 88 ? -4.066 -4.965 -13.438 1 85.75 88 HIS A N 1
ATOM 654 C CA . HIS A 1 88 ? -4.121 -3.83 -14.352 1 85.75 88 HIS A CA 1
ATOM 655 C C . HIS A 1 88 ? -4.523 -2.553 -13.625 1 85.75 88 HIS A C 1
ATOM 657 O O . HIS A 1 88 ? -5.43 -2.566 -12.789 1 85.75 88 HIS A O 1
ATOM 663 N N . PRO A 1 89 ? -3.887 -1.472 -14 1 74.06 89 PRO A N 1
ATOM 664 C CA . PRO A 1 89 ? -4.148 -0.226 -13.281 1 74.06 89 PRO A CA 1
ATOM 665 C C . PRO A 1 89 ? -5.52 0.366 -13.602 1 74.06 89 PRO A C 1
ATOM 667 O O . PRO A 1 89 ? -6.078 1.114 -12.789 1 74.06 89 PRO A O 1
ATOM 670 N N . ASN A 1 90 ? -6.008 -0.014 -14.695 1 75.94 90 ASN A N 1
ATOM 671 C CA . ASN A 1 90 ? -7.277 0.582 -15.094 1 75.94 90 ASN A CA 1
ATOM 672 C C . ASN A 1 90 ? -8.461 -0.132 -14.438 1 75.94 90 ASN A C 1
ATOM 674 O O . ASN A 1 90 ? -8.742 -1.291 -14.75 1 75.94 90 ASN A O 1
ATOM 678 N N . THR A 1 91 ? -9.156 0.593 -13.727 1 73.44 91 THR A N 1
ATOM 679 C CA . THR A 1 91 ? -10.266 0.033 -12.969 1 73.44 91 THR A CA 1
ATOM 680 C C . THR A 1 91 ? -11.469 -0.212 -13.875 1 73.44 91 THR A C 1
ATOM 682 O O . THR A 1 91 ? -12.289 -1.092 -13.602 1 73.44 91 THR A O 1
ATOM 685 N N . THR A 1 92 ? -11.555 0.484 -14.891 1 76.62 92 THR A N 1
ATOM 686 C CA . THR A 1 92 ? -12.734 0.365 -15.75 1 76.62 92 THR A CA 1
ATOM 687 C C . THR A 1 92 ? -12.727 -0.965 -16.5 1 76.62 92 THR A C 1
ATOM 689 O O . THR A 1 92 ? -13.789 -1.505 -16.828 1 76.62 92 THR A O 1
ATOM 692 N N . SER A 1 93 ? -11.617 -1.518 -16.625 1 82.5 93 SER A N 1
ATOM 693 C CA . SER A 1 93 ? -11.5 -2.766 -17.375 1 82.5 93 SER A CA 1
ATOM 694 C C . SER A 1 93 ? -11.242 -3.945 -16.453 1 82.5 93 SER A C 1
ATOM 696 O O . SER A 1 93 ? -10.781 -5 -16.891 1 82.5 93 SER A O 1
ATOM 698 N N . ASN A 1 94 ? -11.578 -3.75 -15.234 1 90.88 94 ASN A N 1
ATOM 699 C CA . ASN A 1 94 ? -11.328 -4.809 -14.266 1 90.88 94 ASN A CA 1
ATOM 700 C C . ASN A 1 94 ? -12.398 -5.902 -14.344 1 90.88 94 ASN A C 1
ATOM 702 O O . ASN A 1 94 ? -13.547 -5.68 -13.969 1 90.88 94 ASN A O 1
ATOM 706 N N . PRO A 1 95 ? -12.102 -7.031 -14.852 1 93.12 95 PRO A N 1
ATOM 707 C CA . PRO A 1 95 ? -13.102 -8.094 -15.047 1 93.12 95 PRO A CA 1
ATOM 708 C C . PRO A 1 95 ? -13.672 -8.617 -13.727 1 93.12 95 PRO A C 1
ATOM 710 O O . PRO A 1 95 ? -14.766 -9.172 -13.711 1 93.12 95 PRO A O 1
ATOM 713 N N . TYR A 1 96 ? -13.008 -8.438 -12.641 1 95.75 96 TYR A N 1
ATOM 714 C CA . TYR A 1 96 ? -13.492 -8.867 -11.336 1 95.75 96 TYR A CA 1
ATOM 715 C C . TYR A 1 96 ? -14.641 -7.984 -10.867 1 95.75 96 TYR A C 1
ATOM 717 O O . TYR A 1 96 ? -15.367 -8.336 -9.93 1 95.75 96 TYR A O 1
ATOM 725 N N . LEU A 1 97 ? -14.719 -6.852 -11.492 1 93.69 97 LEU A N 1
ATOM 726 C CA . LEU A 1 97 ? -15.836 -5.953 -11.227 1 93.69 97 LEU A CA 1
ATOM 727 C C . LEU A 1 97 ? -16.891 -6.059 -12.312 1 93.69 97 LEU A C 1
ATOM 729 O O . LEU A 1 97 ? -18.062 -6.336 -12.023 1 93.69 97 LEU A O 1
ATOM 733 N N . SER A 1 98 ? -16.484 -5.98 -13.531 1 92.25 98 SER A N 1
ATOM 734 C CA . SER A 1 98 ? -17.406 -5.844 -14.648 1 92.25 98 SER A CA 1
ATOM 735 C C . SER A 1 98 ? -18.172 -7.137 -14.891 1 92.25 98 SER A C 1
ATOM 737 O O . SER A 1 98 ? -19.344 -7.105 -15.297 1 92.25 98 SER A O 1
ATOM 739 N N . TYR A 1 99 ? -17.547 -8.273 -14.555 1 92.44 99 TYR A N 1
ATOM 740 C CA . TYR A 1 99 ? -18.219 -9.547 -14.773 1 92.44 99 TYR A CA 1
ATOM 741 C C . TYR A 1 99 ? -18.797 -10.094 -13.477 1 92.44 99 TYR A C 1
ATOM 743 O O . TYR A 1 99 ? -19.969 -10.477 -13.422 1 92.44 99 TYR A O 1
ATOM 751 N N . LEU A 1 100 ? -18.109 -9.984 -12.406 1 94.88 100 LEU A N 1
ATOM 752 C CA . LEU A 1 100 ? -18.453 -10.75 -11.211 1 94.88 100 LEU A CA 1
ATOM 753 C C . LEU A 1 100 ? -19.484 -10.008 -10.367 1 94.88 100 LEU A C 1
ATOM 755 O O . LEU A 1 100 ? -20.359 -10.625 -9.758 1 94.88 100 LEU A O 1
ATOM 759 N N . VAL A 1 101 ? -19.406 -8.672 -10.328 1 94.62 101 VAL A N 1
ATOM 760 C CA . VAL A 1 101 ? -20.297 -7.93 -9.445 1 94.62 101 VAL A CA 1
ATOM 761 C C . VAL A 1 101 ? -21.734 -8.031 -9.961 1 94.62 101 VAL A C 1
ATOM 763 O O . VAL A 1 101 ? -22.641 -8.391 -9.211 1 94.62 101 VAL A O 1
ATOM 766 N N . PRO A 1 102 ? -21.953 -7.824 -11.266 1 93.88 102 PRO A N 1
ATOM 767 C CA . PRO A 1 102 ? -23.312 -8.023 -11.766 1 93.88 102 PRO A CA 1
ATOM 768 C C . PRO A 1 102 ? -23.812 -9.453 -11.57 1 93.88 102 PRO A C 1
ATOM 770 O O . PRO A 1 102 ? -24.984 -9.664 -11.25 1 93.88 102 PRO A O 1
ATOM 773 N N . MET A 1 103 ? -22.969 -10.43 -11.719 1 93.94 103 MET A N 1
ATOM 774 C CA . MET A 1 103 ? -23.344 -11.828 -11.523 1 93.94 103 MET A CA 1
ATOM 775 C C . MET A 1 103 ? -23.703 -12.094 -10.062 1 93.94 103 MET A C 1
ATOM 777 O O . MET A 1 103 ? -24.641 -12.844 -9.773 1 93.94 103 MET A O 1
ATOM 781 N N . ALA A 1 104 ? -22.984 -11.461 -9.172 1 95.25 104 ALA A N 1
ATOM 782 C CA . ALA A 1 104 ? -23.219 -11.648 -7.742 1 95.25 104 ALA A CA 1
ATOM 783 C C . ALA A 1 104 ? -24.547 -11.031 -7.312 1 95.25 104 ALA A C 1
ATOM 785 O O . ALA A 1 104 ? -25.219 -11.555 -6.422 1 95.25 104 ALA A O 1
ATOM 786 N N . VAL A 1 105 ? -24.891 -9.961 -7.945 1 92.75 105 VAL A N 1
ATOM 787 C CA . VAL A 1 105 ? -26.125 -9.289 -7.602 1 92.75 105 VAL A CA 1
ATOM 788 C C . VAL A 1 105 ? -27.312 -10.094 -8.125 1 92.75 105 VAL A C 1
ATOM 790 O O . VAL A 1 105 ? -28.375 -10.117 -7.504 1 92.75 105 VAL A O 1
ATOM 793 N N . SER A 1 106 ? -27.125 -10.852 -9.148 1 92.25 106 SER A N 1
ATOM 794 C CA . SER A 1 106 ? -28.219 -11.539 -9.812 1 92.25 106 SER A CA 1
ATOM 795 C C . SER A 1 106 ? -28.312 -12.992 -9.359 1 92.25 106 SER A C 1
ATOM 797 O O . SER A 1 106 ? -29.312 -13.664 -9.602 1 92.25 106 SER A O 1
ATOM 799 N N . ASN A 1 107 ? -27.25 -13.539 -8.789 1 94.75 107 ASN A N 1
ATOM 800 C CA . ASN A 1 107 ? -27.203 -14.945 -8.422 1 94.75 107 ASN A CA 1
ATOM 801 C C . ASN A 1 107 ? -26.672 -15.141 -7.004 1 94.75 107 ASN A C 1
ATOM 803 O O . ASN A 1 107 ? -25.531 -14.805 -6.715 1 94.75 107 ASN A O 1
ATOM 807 N N . GLN A 1 108 ? -27.422 -15.82 -6.215 1 94.81 108 GLN A N 1
ATOM 808 C CA . GLN A 1 108 ? -27.109 -15.961 -4.797 1 94.81 108 GLN A CA 1
ATOM 809 C C . GLN A 1 108 ? -25.859 -16.812 -4.59 1 94.81 108 GLN A C 1
ATOM 811 O O . GLN A 1 108 ? -25.078 -16.562 -3.674 1 94.81 108 GLN A O 1
ATOM 816 N N . LEU A 1 109 ? -25.75 -17.828 -5.324 1 96.81 109 LEU A N 1
ATOM 817 C CA . LEU A 1 109 ? -24.578 -18.672 -5.215 1 96.81 109 LEU A CA 1
ATOM 818 C C . LEU A 1 109 ? -23.297 -17.875 -5.457 1 96.81 109 LEU A C 1
ATOM 820 O O . LEU A 1 109 ? -22.375 -17.922 -4.656 1 96.81 109 LEU A O 1
ATOM 824 N N . ILE A 1 110 ? -23.297 -17.094 -6.508 1 97.44 110 ILE A N 1
ATOM 825 C CA . ILE A 1 110 ? -22.141 -16.281 -6.836 1 97.44 110 ILE A CA 1
ATOM 826 C C . ILE A 1 110 ? -21.938 -15.219 -5.762 1 97.44 110 ILE A C 1
ATOM 828 O O . ILE A 1 110 ? -20.797 -14.891 -5.402 1 97.44 110 ILE A O 1
ATOM 832 N N . LEU A 1 111 ? -23.016 -14.688 -5.285 1 97.69 111 LEU A N 1
ATOM 833 C CA . LEU A 1 111 ? -22.906 -13.703 -4.219 1 97.69 111 LEU A CA 1
ATOM 834 C C . LEU A 1 111 ? -22.219 -14.289 -2.994 1 97.69 111 LEU A C 1
ATOM 836 O O . LEU A 1 111 ? -21.328 -13.656 -2.42 1 97.69 111 LEU A O 1
ATOM 840 N N . HIS A 1 112 ? -22.578 -15.484 -2.59 1 97.62 112 HIS A N 1
ATOM 841 C CA . HIS A 1 112 ? -21.922 -16.141 -1.469 1 97.62 112 HIS A CA 1
ATOM 842 C C . HIS A 1 112 ? -20.438 -16.359 -1.751 1 97.62 112 HIS A C 1
ATOM 844 O O . HIS A 1 112 ? -19.609 -16.234 -0.853 1 97.62 112 HIS A O 1
ATOM 850 N N . CYS A 1 113 ? -20.109 -16.719 -2.941 1 98.44 113 CYS A N 1
ATOM 851 C CA . CYS A 1 113 ? -18.719 -16.922 -3.305 1 98.44 113 CYS A CA 1
ATOM 852 C C . CYS A 1 113 ? -17.922 -15.633 -3.164 1 98.44 113 CYS A C 1
ATOM 854 O O . CYS A 1 113 ? -16.828 -15.625 -2.609 1 98.44 113 CYS A O 1
ATOM 856 N N . VAL A 1 114 ? -18.516 -14.547 -3.691 1 98.38 114 VAL A N 1
ATOM 857 C CA . VAL A 1 114 ? -17.875 -13.242 -3.67 1 98.38 114 VAL A CA 1
ATOM 858 C C . VAL A 1 114 ? -17.688 -12.773 -2.227 1 98.38 114 VAL A C 1
ATOM 860 O O . VAL A 1 114 ? -16.625 -12.281 -1.856 1 98.38 114 VAL A O 1
ATOM 863 N N . LEU A 1 115 ? -18.688 -12.969 -1.423 1 97.94 115 LEU A N 1
ATOM 864 C CA . LEU A 1 115 ? -18.609 -12.57 -0.022 1 97.94 115 LEU A CA 1
ATOM 865 C C . LEU A 1 115 ? -17.609 -13.43 0.733 1 97.94 115 LEU A C 1
ATOM 867 O O . LEU A 1 115 ? -16.875 -12.93 1.601 1 97.94 115 LEU A O 1
ATOM 871 N N . ALA A 1 116 ? -17.516 -14.703 0.405 1 97.88 116 ALA A N 1
ATOM 872 C CA . ALA A 1 116 ? -16.516 -15.586 1.011 1 97.88 116 ALA A CA 1
ATOM 873 C C . ALA A 1 116 ? -15.102 -15.125 0.674 1 97.88 116 ALA A C 1
ATOM 875 O O . ALA A 1 116 ? -14.242 -15.062 1.553 1 97.88 116 ALA A O 1
ATOM 876 N N . LEU A 1 117 ? -14.914 -14.828 -0.553 1 98.19 117 LEU A N 1
ATOM 877 C CA . LEU A 1 117 ? -13.602 -14.359 -0.993 1 98.19 117 LEU A CA 1
ATOM 878 C C . LEU A 1 117 ? -13.242 -13.047 -0.314 1 98.19 117 LEU A C 1
ATOM 880 O O . LEU A 1 117 ? -12.117 -12.867 0.144 1 98.19 117 LEU A O 1
ATOM 884 N N . SER A 1 118 ? -14.188 -12.164 -0.277 1 97.69 118 SER A N 1
ATOM 885 C CA . SER A 1 118 ? -14 -10.867 0.374 1 97.69 118 SER A CA 1
ATOM 886 C C . SER A 1 118 ? -13.672 -11.039 1.854 1 97.69 118 SER A C 1
ATOM 888 O O . SER A 1 118 ? -12.766 -10.391 2.373 1 97.69 118 SER A O 1
ATOM 890 N N . ALA A 1 119 ? -14.391 -11.891 2.502 1 97.38 119 ALA A N 1
ATOM 891 C CA . ALA A 1 119 ? -14.172 -12.125 3.924 1 97.38 119 ALA A CA 1
ATOM 892 C C . ALA A 1 119 ? -12.812 -12.789 4.16 1 97.38 119 ALA A C 1
ATOM 894 O O . ALA A 1 119 ? -12.141 -12.5 5.148 1 97.38 119 ALA A O 1
ATOM 895 N N . THR A 1 120 ? -12.422 -13.672 3.283 1 96.88 120 THR A N 1
ATOM 896 C CA . THR A 1 120 ? -11.125 -14.32 3.377 1 96.88 120 THR A CA 1
ATOM 897 C C . THR A 1 120 ? -9.992 -13.297 3.266 1 96.88 120 THR A C 1
ATOM 899 O O . THR A 1 120 ? -8.977 -13.414 3.951 1 96.88 120 THR A O 1
ATOM 902 N N . HIS A 1 121 ? -10.203 -12.367 2.424 1 96.56 121 HIS A N 1
ATOM 903 C CA . HIS A 1 121 ? -9.234 -11.281 2.275 1 96.56 121 HIS A CA 1
ATOM 904 C C . HIS A 1 121 ? -9.18 -10.422 3.529 1 96.56 121 HIS A C 1
ATOM 906 O O . HIS A 1 121 ? -8.094 -10.094 4.016 1 96.56 121 HIS A O 1
ATOM 912 N N . TRP A 1 122 ? -10.312 -10.148 4.043 1 95.19 122 TRP A N 1
ATOM 913 C CA . TRP A 1 122 ? -10.445 -9.117 5.066 1 95.19 122 TRP A CA 1
ATOM 914 C C . TRP A 1 122 ? -10.133 -9.68 6.449 1 95.19 122 TRP A C 1
ATOM 916 O O . TRP A 1 122 ? -9.82 -8.93 7.379 1 95.19 122 TRP A O 1
ATOM 926 N N . GLN A 1 123 ? -10.188 -10.914 6.652 1 93.62 123 GLN A N 1
ATOM 927 C CA . GLN A 1 123 ? -10.109 -11.547 7.965 1 93.62 123 GLN A CA 1
ATOM 928 C C . GLN A 1 123 ? -8.727 -11.352 8.586 1 93.62 123 GLN A C 1
ATOM 930 O O . GLN A 1 123 ? -8.578 -11.383 9.812 1 93.62 123 GLN A O 1
ATOM 935 N N . LYS A 1 124 ? -7.758 -11.156 7.828 1 87.94 124 LYS A N 1
ATOM 936 C CA . LYS A 1 124 ? -6.418 -10.961 8.375 1 87.94 124 LYS A CA 1
ATOM 937 C C . LYS A 1 124 ? -6.324 -9.641 9.133 1 87.94 124 LYS A C 1
ATOM 939 O O . LYS A 1 124 ? -5.641 -9.547 10.156 1 87.94 124 LYS A O 1
ATOM 944 N N . LEU A 1 125 ? -6.98 -8.68 8.656 1 88.12 125 LEU A N 1
ATOM 945 C CA . LEU A 1 125 ? -7 -7.379 9.312 1 88.12 125 LEU A CA 1
ATOM 946 C C . LEU A 1 125 ? -8.156 -7.289 10.305 1 88.12 125 LEU A C 1
ATOM 948 O O . LEU A 1 125 ? -8.055 -6.59 11.32 1 88.12 125 LEU A O 1
ATOM 952 N N . GLN A 1 126 ? -9.219 -7.965 9.883 1 89.31 126 GLN A N 1
ATOM 953 C CA . GLN A 1 126 ? -10.414 -8.016 10.711 1 89.31 126 GLN A CA 1
ATOM 954 C C . GLN A 1 126 ? -10.766 -9.461 11.086 1 89.31 126 GLN A C 1
ATOM 956 O O . GLN A 1 126 ? -11.602 -10.086 10.438 1 89.31 126 GLN A O 1
ATOM 961 N N . PRO A 1 127 ? -10.305 -9.922 12.18 1 89.5 127 PRO A N 1
ATOM 962 C CA . PRO A 1 127 ? -10.461 -11.328 12.539 1 89.5 127 PRO A CA 1
ATOM 963 C C . PRO A 1 127 ? -11.922 -11.742 12.672 1 89.5 127 PRO A C 1
ATOM 965 O O . PRO A 1 127 ? -12.266 -12.914 12.469 1 89.5 127 PRO A O 1
ATOM 968 N N . ASP A 1 128 ? -12.773 -10.797 12.93 1 87.38 128 ASP A N 1
ATOM 969 C CA . ASP A 1 128 ? -14.203 -11.078 13.078 1 87.38 128 ASP A CA 1
ATOM 970 C C . ASP A 1 128 ? -14.812 -11.531 11.758 1 87.38 128 ASP A C 1
ATOM 972 O O . ASP A 1 128 ? -15.883 -12.141 11.734 1 87.38 128 ASP A O 1
ATOM 976 N N . MET A 1 129 ? -14.148 -11.289 10.719 1 92.88 129 MET A N 1
ATOM 977 C CA . MET A 1 129 ? -14.648 -11.664 9.398 1 92.88 129 MET A CA 1
ATOM 978 C C . MET A 1 129 ? -14.43 -13.148 9.133 1 92.88 129 MET A C 1
ATOM 980 O O . MET A 1 129 ? -14.984 -13.703 8.18 1 92.88 129 MET A O 1
ATOM 984 N N . ARG A 1 130 ? -13.695 -13.828 9.969 1 93.88 130 ARG A N 1
ATOM 985 C CA . ARG A 1 130 ? -13.414 -15.25 9.773 1 93.88 130 ARG A CA 1
ATOM 986 C C . ARG A 1 130 ? -14.703 -16.062 9.797 1 93.88 130 ARG A C 1
ATOM 988 O O . ARG A 1 130 ? -14.898 -16.938 8.953 1 93.88 130 ARG A O 1
ATOM 995 N N . ASP A 1 131 ? -15.539 -15.727 10.719 1 94.69 131 ASP A N 1
ATOM 996 C CA . ASP A 1 131 ? -16.812 -16.438 10.82 1 94.69 131 ASP A CA 1
ATOM 997 C C . ASP A 1 131 ? -17.672 -16.203 9.578 1 94.69 131 ASP A C 1
ATOM 999 O O . ASP A 1 131 ? -18.344 -17.125 9.102 1 94.69 131 ASP A O 1
ATOM 1003 N N . ARG A 1 132 ? -17.609 -14.984 9.141 1 94.19 132 ARG A N 1
ATOM 1004 C CA . ARG A 1 132 ? -18.359 -14.664 7.934 1 94.19 132 ARG A CA 1
ATOM 1005 C C . ARG A 1 132 ? -17.797 -15.406 6.723 1 94.19 132 ARG A C 1
ATOM 1007 O O . ARG A 1 132 ? -18.562 -15.859 5.863 1 94.19 132 ARG A O 1
ATOM 1014 N N . ALA A 1 133 ? -16.531 -15.539 6.645 1 96.31 133 ALA A N 1
ATOM 1015 C CA . ALA A 1 133 ? -15.883 -16.281 5.562 1 96.31 133 ALA A CA 1
ATOM 1016 C C . ALA A 1 133 ? -16.344 -17.734 5.543 1 96.31 133 ALA A C 1
ATOM 1018 O O . ALA A 1 133 ? -16.719 -18.25 4.496 1 96.31 133 ALA A O 1
ATOM 1019 N N . LEU A 1 134 ? -16.344 -18.344 6.723 1 95.56 134 LEU A N 1
ATOM 1020 C CA . LEU A 1 134 ? -16.734 -19.734 6.844 1 95.56 134 LEU A CA 1
ATOM 1021 C C . LEU A 1 134 ? -18.219 -19.922 6.488 1 95.56 134 LEU A C 1
ATOM 1023 O O . LEU A 1 134 ? -18.578 -20.875 5.797 1 95.56 134 LEU A O 1
ATOM 1027 N N . TYR A 1 135 ? -19 -18.984 6.93 1 96.38 135 TYR A N 1
ATOM 1028 C CA . TYR A 1 135 ? -20.438 -19.047 6.66 1 96.38 135 TYR A CA 1
ATOM 1029 C C . TYR A 1 135 ? -20.703 -18.984 5.164 1 96.38 135 TYR A C 1
ATOM 1031 O O . TYR A 1 135 ? -21.406 -19.844 4.621 1 96.38 135 TYR A O 1
ATOM 1039 N N . HIS A 1 136 ? -20.172 -17.984 4.551 1 97.06 136 HIS A N 1
ATOM 1040 C CA . HIS A 1 136 ? -20.438 -17.797 3.131 1 97.06 136 HIS A CA 1
ATOM 1041 C C . HIS A 1 136 ? -19.797 -18.906 2.295 1 97.06 136 HIS A C 1
ATOM 1043 O O . HIS A 1 136 ? -20.375 -19.328 1.283 1 97.06 136 HIS A O 1
ATOM 1049 N N . LYS A 1 137 ? -18.672 -19.328 2.633 1 96.69 137 LYS A N 1
ATOM 1050 C CA . LYS A 1 137 ? -18.047 -20.469 1.951 1 96.69 137 LYS A CA 1
ATOM 1051 C C . LYS A 1 137 ? -18.922 -21.719 2.051 1 96.69 137 LYS A C 1
ATOM 1053 O O . LYS A 1 137 ? -19.094 -22.438 1.071 1 96.69 137 LYS A O 1
ATOM 1058 N N . GLY A 1 138 ? -19.375 -21.938 3.254 1 96.5 138 GLY A N 1
ATOM 1059 C CA . GLY A 1 138 ? -20.266 -23.062 3.459 1 96.5 138 GLY A CA 1
ATOM 1060 C C . GLY A 1 138 ? -21.516 -23 2.607 1 96.5 138 GLY A C 1
ATOM 1061 O O . GLY A 1 138 ? -21.891 -23.984 1.961 1 96.5 138 GLY A O 1
ATOM 1062 N N . GLN A 1 139 ? -22.125 -21.859 2.578 1 96.94 139 GLN A N 1
ATOM 1063 C CA . GLN A 1 139 ? -23.344 -21.656 1.782 1 96.94 139 GLN A CA 1
ATOM 1064 C C . GLN A 1 139 ? -23.062 -21.844 0.295 1 96.94 139 GLN A C 1
ATOM 1066 O O . GLN A 1 139 ? -23.844 -22.469 -0.419 1 96.94 139 GLN A O 1
ATOM 1071 N N . ALA A 1 140 ? -21.953 -21.312 -0.149 1 97.5 140 ALA A N 1
ATOM 1072 C CA . ALA A 1 140 ? -21.562 -21.422 -1.555 1 97.5 140 ALA A CA 1
ATOM 1073 C C . ALA A 1 140 ? -21.281 -22.859 -1.942 1 97.5 140 ALA A C 1
ATOM 1075 O O . ALA A 1 140 ? -21.734 -23.328 -2.986 1 97.5 140 ALA A O 1
ATOM 1076 N N . THR A 1 141 ? -20.594 -23.547 -1.094 1 96.75 141 THR A N 1
ATOM 1077 C CA . THR A 1 141 ? -20.234 -24.938 -1.364 1 96.75 141 THR A CA 1
ATOM 1078 C C . THR A 1 141 ? -21.484 -25.812 -1.435 1 96.75 141 THR A C 1
ATOM 1080 O O . THR A 1 141 ? -21.594 -26.656 -2.32 1 96.75 141 THR A O 1
ATOM 1083 N N . GLN A 1 142 ? -22.359 -25.562 -0.515 1 96.56 142 GLN A N 1
ATOM 1084 C CA . GLN A 1 142 ? -23.609 -26.328 -0.498 1 96.56 142 GLN A CA 1
ATOM 1085 C C . GLN A 1 142 ? -24.453 -26.047 -1.743 1 96.56 142 GLN A C 1
ATOM 1087 O O . GLN A 1 142 ? -24.984 -26.969 -2.363 1 96.56 142 GLN A O 1
ATOM 1092 N N . SER A 1 143 ? -24.562 -24.828 -2.07 1 96.06 143 SER A N 1
ATOM 1093 C CA . SER A 1 143 ? -25.328 -24.422 -3.242 1 96.06 143 SER A CA 1
ATOM 1094 C C . SER A 1 143 ? -24.719 -24.969 -4.523 1 96.06 143 SER A C 1
ATOM 1096 O O . SER A 1 143 ? -25.422 -25.391 -5.438 1 96.06 143 SER A O 1
ATOM 1098 N N . LEU A 1 144 ? -23.438 -24.922 -4.633 1 96.31 144 LEU A N 1
ATOM 1099 C CA . LEU A 1 144 ? -22.75 -25.438 -5.805 1 96.31 144 LEU A CA 1
ATOM 1100 C C . LEU A 1 144 ? -22.922 -26.953 -5.914 1 96.31 144 LEU A C 1
ATOM 1102 O O . LEU A 1 144 ? -23.156 -27.469 -7.008 1 96.31 144 LEU A O 1
ATOM 1106 N N . ALA A 1 145 ? -22.797 -27.594 -4.809 1 94.12 145 ALA A N 1
ATOM 1107 C CA . ALA A 1 145 ? -22.984 -29.047 -4.789 1 94.12 145 ALA A CA 1
ATOM 1108 C C . ALA A 1 145 ? -24.375 -29.422 -5.293 1 94.12 145 ALA A C 1
ATOM 1110 O O . ALA A 1 145 ? -24.547 -30.438 -5.961 1 94.12 145 ALA A O 1
ATOM 1111 N N . GLY A 1 146 ? -25.297 -28.594 -4.949 1 93.69 146 GLY A N 1
ATOM 1112 C CA . GLY A 1 146 ? -26.656 -28.828 -5.406 1 93.69 146 GLY A CA 1
ATOM 1113 C C . GLY A 1 146 ? -26.844 -28.531 -6.883 1 93.69 146 GLY A C 1
ATOM 1114 O O . GLY A 1 146 ? -27.703 -29.125 -7.535 1 93.69 146 GLY A O 1
ATOM 1115 N N . LEU A 1 147 ? -26.031 -27.688 -7.465 1 93.19 147 LEU A N 1
ATOM 1116 C CA . LEU A 1 147 ? -26.172 -27.234 -8.852 1 93.19 147 LEU A CA 1
ATOM 1117 C C . LEU A 1 147 ? -25.469 -28.188 -9.797 1 93.19 147 LEU A C 1
ATOM 1119 O O . LEU A 1 147 ? -25.938 -28.422 -10.914 1 93.19 147 LEU A O 1
ATOM 1123 N N . LEU A 1 148 ? -24.406 -28.797 -9.469 1 91.62 148 LEU A N 1
ATOM 1124 C CA . LEU A 1 148 ? -23.469 -29.5 -10.32 1 91.62 148 LEU A CA 1
ATOM 1125 C C . LEU A 1 148 ? -24.156 -30.656 -11.039 1 91.62 148 LEU A C 1
ATOM 1127 O O . LEU A 1 148 ? -23.984 -30.844 -12.242 1 91.62 148 LEU A O 1
ATOM 1131 N N . PRO A 1 149 ? -25.078 -31.422 -10.297 1 89.38 149 PRO A N 1
ATOM 1132 C CA . PRO A 1 149 ? -25.734 -32.531 -10.977 1 89.38 149 PRO A CA 1
ATOM 1133 C C . PRO A 1 149 ? -26.703 -32.062 -12.055 1 89.38 149 PRO A C 1
ATOM 1135 O O . PRO A 1 149 ? -27.094 -32.875 -12.922 1 89.38 149 PRO A O 1
ATOM 1138 N N . HIS A 1 150 ? -27 -30.797 -12.086 1 88.62 150 HIS A N 1
ATOM 1139 C CA . HIS A 1 150 ? -28.047 -30.312 -12.984 1 88.62 150 HIS A CA 1
ATOM 1140 C C . HIS A 1 150 ? -27.484 -29.25 -13.938 1 88.62 150 HIS A C 1
ATOM 1142 O O . HIS A 1 150 ? -28.25 -28.5 -14.547 1 88.62 150 HIS A O 1
ATOM 1148 N N . VAL A 1 151 ? -26.219 -29.156 -14.086 1 88.44 151 VAL A N 1
ATOM 1149 C CA . VAL A 1 151 ? -25.609 -28.094 -14.883 1 88.44 151 VAL A CA 1
ATOM 1150 C C . VAL A 1 151 ? -25.984 -28.281 -16.359 1 88.44 151 VAL A C 1
ATOM 1152 O O . VAL A 1 151 ? -25.875 -29.391 -16.891 1 88.44 151 VAL A O 1
ATOM 1155 N N . ASP A 1 152 ? -26.5 -27.219 -16.859 1 82.94 152 ASP A N 1
ATOM 1156 C CA . ASP A 1 152 ? -26.828 -27.156 -18.281 1 82.94 152 ASP A CA 1
ATOM 1157 C C . ASP A 1 152 ? -26.219 -25.938 -18.953 1 82.94 152 ASP A C 1
ATOM 1159 O O . ASP A 1 152 ? -25.328 -25.297 -18.375 1 82.94 152 ASP A O 1
ATOM 1163 N N . GLY A 1 153 ? -26.609 -25.641 -20.156 1 74.62 153 GLY A N 1
ATOM 1164 C CA . GLY A 1 153 ? -26.031 -24.547 -20.906 1 74.62 153 GLY A CA 1
ATOM 1165 C C . GLY A 1 153 ? -26.25 -23.203 -20.25 1 74.62 153 GLY A C 1
ATOM 1166 O O . GLY A 1 153 ? -25.406 -22.297 -20.359 1 74.62 153 GLY A O 1
ATOM 1167 N N . GLY A 1 154 ? -27.328 -23.078 -19.547 1 77.5 154 GLY A N 1
ATOM 1168 C CA . GLY A 1 154 ? -27.672 -21.797 -18.953 1 77.5 154 GLY A CA 1
ATOM 1169 C C . GLY A 1 154 ? -27.047 -21.594 -17.578 1 77.5 154 GLY A C 1
ATOM 1170 O O . GLY A 1 154 ? -27 -20.469 -17.078 1 77.5 154 GLY A O 1
ATOM 1171 N N . SER A 1 155 ? -26.5 -22.703 -17.094 1 87.69 155 SER A N 1
ATOM 1172 C CA . SER A 1 155 ? -26 -22.578 -15.727 1 87.69 155 SER A CA 1
ATOM 1173 C C . SER A 1 155 ? -24.516 -22.906 -15.641 1 87.69 155 SER A C 1
ATOM 1175 O O . SER A 1 155 ? -23.906 -22.797 -14.57 1 87.69 155 SER A O 1
ATOM 1177 N N . VAL A 1 156 ? -23.938 -23.25 -16.734 1 89.62 156 VAL A N 1
ATOM 1178 C CA . VAL A 1 156 ? -22.547 -23.703 -16.734 1 89.62 156 VAL A CA 1
ATOM 1179 C C . VAL A 1 156 ? -21.625 -22.547 -16.344 1 89.62 156 VAL A C 1
ATOM 1181 O O . VAL A 1 156 ? -20.609 -22.75 -15.68 1 89.62 156 VAL A O 1
ATOM 1184 N N . ASP A 1 157 ? -21.969 -21.375 -16.766 1 89.69 157 ASP A N 1
ATOM 1185 C CA . ASP A 1 157 ? -21.156 -20.219 -16.422 1 89.69 157 ASP A CA 1
ATOM 1186 C C . ASP A 1 157 ? -21.188 -19.969 -14.906 1 89.69 157 ASP A C 1
ATOM 1188 O O . ASP A 1 157 ? -20.141 -19.688 -14.305 1 89.69 157 ASP A O 1
ATOM 1192 N N . VAL A 1 158 ? -22.375 -20.172 -14.312 1 93.44 158 VAL A N 1
ATOM 1193 C CA . VAL A 1 158 ? -22.531 -19.969 -12.875 1 93.44 158 VAL A CA 1
ATOM 1194 C C . VAL A 1 158 ? -21.734 -21.031 -12.125 1 93.44 158 VAL A C 1
ATOM 1196 O O . VAL A 1 158 ? -21.031 -20.719 -11.156 1 93.44 158 VAL A O 1
ATOM 1199 N N . ALA A 1 159 ? -21.797 -22.219 -12.57 1 95.5 159 ALA A N 1
ATOM 1200 C CA . ALA A 1 159 ? -21.062 -23.312 -11.93 1 95.5 159 ALA A CA 1
ATOM 1201 C C . ALA A 1 159 ? -19.562 -23.109 -12.047 1 95.5 159 ALA A C 1
ATOM 1203 O O . ALA A 1 159 ? -18.828 -23.281 -11.07 1 95.5 159 ALA A O 1
ATOM 1204 N N . LEU A 1 160 ? -19.156 -22.75 -13.18 1 94.88 160 LEU A N 1
ATOM 1205 C CA . LEU A 1 160 ? -17.734 -22.578 -13.438 1 94.88 160 LEU A CA 1
ATOM 1206 C C . LEU A 1 160 ? -17.156 -21.438 -12.594 1 94.88 160 LEU A C 1
ATOM 1208 O O . LEU A 1 160 ? -16.156 -21.625 -11.898 1 94.88 160 LEU A O 1
ATOM 1212 N N . VAL A 1 161 ? -17.797 -20.297 -12.625 1 96.44 161 VAL A N 1
ATOM 1213 C CA . VAL A 1 161 ? -17.281 -19.141 -11.891 1 96.44 161 VAL A CA 1
ATOM 1214 C C . VAL A 1 161 ? -17.328 -19.422 -10.391 1 96.44 161 VAL A C 1
ATOM 1216 O O . VAL A 1 161 ? -16.453 -19 -9.648 1 96.44 161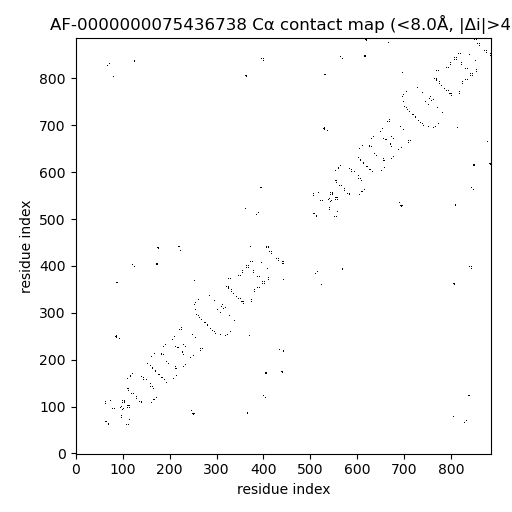 VAL A O 1
ATOM 1219 N N . SER A 1 162 ? -18.328 -20.109 -9.93 1 97.56 162 SER A N 1
ATOM 1220 C CA . SER A 1 162 ? -18.406 -20.469 -8.516 1 97.56 162 SER A CA 1
ATOM 1221 C C . SER A 1 162 ? -17.234 -21.375 -8.109 1 97.56 162 SER A C 1
ATOM 1223 O O . SER A 1 162 ? -16.625 -21.172 -7.059 1 97.56 162 SER A O 1
ATOM 1225 N N . CYS A 1 163 ? -16.906 -22.328 -8.945 1 96.94 163 CYS A N 1
ATOM 1226 C CA . CYS A 1 163 ? -15.758 -23.188 -8.688 1 96.94 163 CYS A CA 1
ATOM 1227 C C . CYS A 1 163 ? -14.469 -22.375 -8.602 1 96.94 163 CYS A C 1
ATOM 1229 O O . CYS A 1 163 ? -13.648 -22.609 -7.715 1 96.94 163 CYS A O 1
ATOM 1231 N N . LEU A 1 164 ? -14.336 -21.484 -9.477 1 97.44 164 LEU A N 1
ATOM 1232 C CA . LEU A 1 164 ? -13.117 -20.688 -9.539 1 97.44 164 LEU A CA 1
ATOM 1233 C C . LEU A 1 164 ? -13.008 -19.766 -8.328 1 97.44 164 LEU A C 1
ATOM 1235 O O . LEU A 1 164 ? -11.93 -19.625 -7.75 1 97.44 164 LEU A O 1
ATOM 1239 N N . LEU A 1 165 ? -14.102 -19.125 -7.965 1 98.31 165 LEU A N 1
ATOM 1240 C CA . LEU A 1 165 ? -14.102 -18.219 -6.824 1 98.31 165 LEU A CA 1
ATOM 1241 C C . LEU A 1 165 ? -13.828 -18.984 -5.527 1 98.31 165 LEU A C 1
ATOM 1243 O O . LEU A 1 165 ? -13.094 -18.5 -4.664 1 98.31 165 LEU A O 1
ATOM 1247 N N . LEU A 1 166 ? -14.398 -20.125 -5.395 1 97.88 166 LEU A N 1
ATOM 1248 C CA . LEU A 1 166 ? -14.117 -20.953 -4.227 1 97.88 166 LEU A CA 1
ATOM 1249 C C . LEU A 1 166 ? -12.672 -21.422 -4.227 1 97.88 166 LEU A C 1
ATOM 1251 O O . LEU A 1 166 ? -12.031 -21.484 -3.176 1 97.88 166 LEU A O 1
ATOM 1255 N N . CYS A 1 167 ? -12.203 -21.75 -5.375 1 95.75 167 CYS A N 1
ATOM 1256 C CA . CYS A 1 167 ? -10.797 -22.109 -5.512 1 95.75 167 CYS A CA 1
ATOM 1257 C C . CYS A 1 167 ? -9.898 -20.969 -5.043 1 95.75 167 CYS A C 1
ATOM 1259 O O . CYS A 1 167 ? -8.945 -21.188 -4.293 1 95.75 167 CYS A O 1
ATOM 1261 N N . MET A 1 168 ? -10.203 -19.797 -5.457 1 96.5 168 MET A N 1
ATOM 1262 C CA . MET A 1 168 ? -9.43 -18.609 -5.078 1 96.5 168 MET A CA 1
ATOM 1263 C C . MET A 1 168 ? -9.461 -18.406 -3.568 1 96.5 168 MET A C 1
ATOM 1265 O O . MET A 1 168 ? -8.43 -18.109 -2.959 1 96.5 168 MET A O 1
ATOM 1269 N N . SER A 1 169 ? -10.648 -18.578 -3.008 1 96.12 169 SER A N 1
ATOM 1270 C CA . SER A 1 169 ? -10.781 -18.375 -1.567 1 96.12 169 SER A CA 1
ATOM 1271 C C . SER A 1 169 ? -9.891 -19.344 -0.793 1 96.12 169 SER A C 1
ATOM 1273 O O . SER A 1 169 ? -9.266 -18.953 0.197 1 96.12 169 SER A O 1
ATOM 1275 N N . GLU A 1 170 ? -9.758 -20.531 -1.288 1 93.5 170 GLU A N 1
ATOM 1276 C CA . GLU A 1 170 ? -8.93 -21.531 -0.624 1 93.5 170 GLU A CA 1
ATOM 1277 C C . GLU A 1 170 ? -7.445 -21.297 -0.902 1 93.5 170 GLU A C 1
ATOM 1279 O O . GLU A 1 170 ? -6.625 -21.328 0.016 1 93.5 170 GLU A O 1
ATOM 1284 N N . LEU A 1 171 ? -7.18 -21.047 -2.078 1 92.81 171 LEU A N 1
ATOM 1285 C CA . LEU A 1 171 ? -5.797 -20.875 -2.512 1 92.81 171 LEU A CA 1
ATOM 1286 C C . LEU A 1 171 ? -5.18 -19.641 -1.869 1 92.81 171 LEU A C 1
ATOM 1288 O O . LEU A 1 171 ? -4.023 -19.672 -1.44 1 92.81 171 LEU A O 1
ATOM 1292 N N . PHE A 1 172 ? -5.938 -18.578 -1.786 1 94.25 172 PHE A N 1
ATOM 1293 C CA . PHE A 1 172 ? -5.414 -17.297 -1.314 1 94.25 172 PHE A CA 1
ATOM 1294 C C . PHE A 1 172 ? -5.391 -17.25 0.209 1 94.25 172 PHE A C 1
ATOM 1296 O O . PHE A 1 172 ? -4.742 -16.375 0.798 1 94.25 172 PHE A O 1
ATOM 1303 N N . ASP A 1 173 ? -6.086 -18.156 0.781 1 91.81 173 ASP A N 1
ATOM 1304 C CA . ASP A 1 173 ? -5.926 -18.312 2.223 1 91.81 173 ASP A CA 1
ATOM 1305 C C . ASP A 1 173 ? -4.508 -18.75 2.574 1 91.81 173 ASP A C 1
ATOM 1307 O O . ASP A 1 173 ? -3.951 -18.328 3.59 1 91.81 173 ASP A O 1
ATOM 1311 N N . GLY A 1 174 ? -3.941 -19.656 1.794 1 89.38 174 GLY A N 1
ATOM 1312 C CA . GLY A 1 174 ? -2.547 -20.047 1.923 1 89.38 174 GLY A CA 1
ATOM 1313 C C . GLY A 1 174 ? -2.344 -21.25 2.818 1 89.38 174 GLY A C 1
ATOM 1314 O O . GLY A 1 174 ? -1.237 -21.797 2.904 1 89.38 174 GLY A O 1
ATOM 1315 N N . THR A 1 175 ? -3.342 -21.656 3.533 1 89.12 175 THR A N 1
ATOM 1316 C CA . THR A 1 175 ? -3.172 -22.766 4.473 1 89.12 175 THR A CA 1
ATOM 1317 C C . THR A 1 175 ? -4.016 -23.969 4.051 1 89.12 175 THR A C 1
ATOM 1319 O O . THR A 1 175 ? -3.863 -25.062 4.598 1 89.12 175 THR A O 1
ATOM 1322 N N . SER A 1 176 ? -4.785 -23.766 3.105 1 85.12 176 SER A N 1
ATOM 1323 C CA . SER A 1 176 ? -5.734 -24.812 2.736 1 85.12 176 SER A CA 1
ATOM 1324 C C . SER A 1 176 ? -5.312 -25.516 1.45 1 85.12 176 SER A C 1
ATOM 1326 O O . SER A 1 176 ? -4.781 -24.875 0.536 1 85.12 176 SER A O 1
ATOM 1328 N N . ALA A 1 177 ? -5.648 -26.844 1.398 1 83.25 177 ALA A N 1
ATOM 1329 C CA . ALA A 1 177 ? -5.414 -27.609 0.175 1 83.25 177 ALA A CA 1
ATOM 1330 C C . ALA A 1 177 ? -6.727 -27.922 -0.538 1 83.25 177 ALA A C 1
ATOM 1332 O O . ALA A 1 177 ? -6.746 -28.688 -1.508 1 83.25 177 ALA A O 1
ATOM 1333 N N . GLY A 1 178 ? -7.73 -27.312 -0.037 1 86.31 178 GLY A N 1
ATOM 1334 C CA . GLY A 1 178 ? -9.055 -27.578 -0.591 1 86.31 178 GLY A CA 1
ATOM 1335 C C . GLY A 1 178 ? -9.227 -27.031 -1.998 1 86.31 178 GLY A C 1
ATOM 1336 O O . GLY A 1 178 ? -10.172 -27.406 -2.697 1 86.31 178 GLY A O 1
ATOM 1337 N N . TRP A 1 179 ? -8.305 -26.188 -2.416 1 88.69 179 TRP A N 1
ATOM 1338 C CA . TRP A 1 179 ? -8.414 -25.578 -3.734 1 88.69 179 TRP A CA 1
ATOM 1339 C C . TRP A 1 179 ? -8.32 -26.625 -4.836 1 88.69 179 TRP A C 1
ATOM 1341 O O . TRP A 1 179 ? -8.875 -26.438 -5.926 1 88.69 179 TRP A O 1
ATOM 1351 N N . LYS A 1 180 ? -7.781 -27.781 -4.621 1 86 180 LYS A N 1
ATOM 1352 C CA . LYS A 1 180 ? -7.59 -28.828 -5.621 1 86 180 LYS A CA 1
ATOM 1353 C C . LYS A 1 180 ? -8.93 -29.344 -6.145 1 86 180 LYS A C 1
ATOM 1355 O O . LYS A 1 180 ? -9.094 -29.531 -7.352 1 86 180 LYS A O 1
ATOM 1360 N N . LEU A 1 181 ? -9.82 -29.516 -5.215 1 89.38 181 LEU A N 1
ATOM 1361 C CA . LEU A 1 181 ? -11.141 -30.031 -5.582 1 89.38 181 LEU A CA 1
ATOM 1362 C C . LEU A 1 181 ? -11.875 -29.047 -6.48 1 89.38 181 LEU A C 1
ATOM 1364 O O . LEU A 1 181 ? -12.516 -29.453 -7.453 1 89.38 181 LEU A O 1
ATOM 1368 N N . HIS A 1 182 ? -11.773 -27.812 -6.16 1 93 182 HIS A N 1
ATOM 1369 C CA . HIS A 1 182 ? -12.438 -26.781 -6.949 1 93 182 HIS A CA 1
ATOM 1370 C C . HIS A 1 182 ? -11.82 -26.672 -8.336 1 93 182 HIS A C 1
ATOM 1372 O O . HIS A 1 182 ? -12.531 -26.469 -9.328 1 93 182 HIS A O 1
ATOM 1378 N N . LEU A 1 183 ? -10.555 -26.812 -8.398 1 90.75 183 LEU A N 1
ATOM 1379 C CA . LEU A 1 183 ? -9.859 -26.703 -9.672 1 90.75 183 LEU A CA 1
ATOM 1380 C C . LEU A 1 183 ? -10.195 -27.891 -10.578 1 90.75 183 LEU A C 1
ATOM 1382 O O . LEU A 1 183 ? -10.344 -27.734 -11.789 1 90.75 183 LEU A O 1
ATOM 1386 N N . GLN A 1 184 ? -10.305 -29.047 -10.031 1 89.94 184 GLN A N 1
ATOM 1387 C CA . GLN A 1 184 ? -10.719 -30.219 -10.789 1 89.94 184 GLN A CA 1
ATOM 1388 C C . GLN A 1 184 ? -12.141 -30.062 -11.312 1 89.94 184 GLN A C 1
ATOM 1390 O O . GLN A 1 184 ? -12.438 -30.453 -12.445 1 89.94 184 GLN A O 1
ATOM 1395 N N . GLY A 1 185 ? -12.945 -29.562 -10.414 1 91.75 185 GLY A N 1
ATOM 1396 C CA . GLY A 1 185 ? -14.297 -29.266 -10.859 1 91.75 185 GLY A CA 1
ATOM 1397 C C . GLY A 1 185 ? -14.344 -28.281 -12.023 1 91.75 185 GLY A C 1
ATOM 1398 O O . GLY A 1 185 ? -15.086 -28.484 -12.984 1 91.75 185 GLY A O 1
ATOM 1399 N N . ALA A 1 186 ? -13.586 -27.219 -11.93 1 92.69 186 ALA A N 1
ATOM 1400 C CA . ALA A 1 186 ? -13.523 -26.234 -13 1 92.69 186 ALA A CA 1
ATOM 1401 C C . ALA A 1 186 ? -13.039 -26.859 -14.305 1 92.69 186 ALA A C 1
ATOM 1403 O O . ALA A 1 186 ? -13.555 -26.562 -15.383 1 92.69 186 ALA A O 1
ATOM 1404 N N . LYS A 1 187 ? -12.086 -27.75 -14.242 1 90.38 187 LYS A N 1
ATOM 1405 C CA . LYS A 1 187 ? -11.562 -28.438 -15.414 1 90.38 187 LYS A CA 1
ATOM 1406 C C . LYS A 1 187 ? -12.656 -29.25 -16.109 1 90.38 187 LYS A C 1
ATOM 1408 O O . LYS A 1 187 ? -12.781 -29.203 -17.328 1 90.38 187 LYS A O 1
ATOM 1413 N N . ARG A 1 188 ? -13.383 -29.953 -15.344 1 89.69 188 ARG A N 1
ATOM 1414 C CA . ARG A 1 188 ? -14.469 -30.766 -15.891 1 89.69 188 ARG A CA 1
ATOM 1415 C C . ARG A 1 188 ? -15.516 -29.891 -16.578 1 89.69 188 ARG A C 1
ATOM 1417 O O . ARG A 1 188 ? -16.016 -30.234 -17.641 1 89.69 188 ARG A O 1
ATOM 1424 N N . LEU A 1 189 ? -15.812 -28.828 -15.945 1 90.94 189 LEU A N 1
ATOM 1425 C CA . LEU A 1 189 ? -16.812 -27.922 -16.5 1 90.94 189 LEU A CA 1
ATOM 1426 C C . LEU A 1 189 ? -16.328 -27.297 -17.797 1 90.94 189 LEU A C 1
ATOM 1428 O O . LEU A 1 189 ? -17.094 -27.141 -18.75 1 90.94 189 LEU A O 1
ATOM 1432 N N . LEU A 1 190 ? -15.086 -26.922 -17.828 1 89.12 190 LEU A N 1
ATOM 1433 C CA . LEU A 1 190 ? -14.5 -26.344 -19.031 1 89.12 190 LEU A CA 1
ATOM 1434 C C . LEU A 1 190 ? -14.516 -27.344 -20.172 1 89.12 190 LEU A C 1
ATOM 1436 O O . LEU A 1 190 ? -14.789 -26.969 -21.328 1 89.12 190 LEU A O 1
ATOM 1440 N N . SER A 1 191 ? -14.227 -28.531 -19.828 1 84.19 191 SER A N 1
ATOM 1441 C CA . SER A 1 191 ? -14.273 -29.578 -20.844 1 84.19 191 SER A CA 1
ATOM 1442 C C . SER A 1 191 ? -15.688 -29.75 -21.406 1 84.19 191 SER A C 1
ATOM 1444 O O . SER A 1 191 ? -15.867 -29.969 -22.594 1 84.19 191 SER A O 1
ATOM 1446 N N . THR A 1 192 ? -16.594 -29.641 -20.562 1 80.94 192 THR A N 1
ATOM 1447 C CA . THR A 1 192 ? -18 -29.75 -20.969 1 80.94 192 THR A CA 1
ATOM 1448 C C . THR A 1 192 ? -18.391 -28.594 -21.859 1 80.94 192 THR A C 1
ATOM 1450 O O . THR A 1 192 ? -19.062 -28.781 -22.875 1 80.94 192 THR A O 1
ATOM 1453 N N . VAL A 1 193 ? -18.031 -27.406 -21.516 1 82.19 193 VAL A N 1
ATOM 1454 C CA . VAL A 1 193 ? -18.344 -26.203 -22.281 1 82.19 193 VAL A CA 1
ATOM 1455 C C . VAL A 1 193 ? -17.703 -26.297 -23.656 1 82.19 193 VAL A C 1
ATOM 1457 O O . VAL A 1 193 ? -18.328 -25.922 -24.656 1 82.19 193 VAL A O 1
ATOM 1460 N N . LYS A 1 194 ? -16.547 -26.703 -23.734 1 80 194 LYS A N 1
ATOM 1461 C CA . LYS A 1 194 ? -15.844 -26.844 -25 1 80 194 LYS A CA 1
ATOM 1462 C C . LYS A 1 194 ? -16.562 -27.812 -25.938 1 80 194 LYS A C 1
ATOM 1464 O O . LYS A 1 194 ? -16.719 -27.531 -27.125 1 80 194 LYS A O 1
ATOM 1469 N N . SER A 1 195 ? -16.953 -28.844 -25.344 1 77.5 195 SER A N 1
ATOM 1470 C CA . SER A 1 195 ? -17.641 -29.859 -26.141 1 77.5 195 SER A CA 1
ATOM 1471 C C . SER A 1 195 ? -18.984 -29.344 -26.641 1 77.5 195 SER A C 1
ATOM 1473 O O . SER A 1 195 ? -19.422 -29.688 -27.734 1 77.5 195 SER A O 1
ATOM 1475 N N . GLN A 1 196 ? -19.547 -28.438 -25.844 1 75.25 196 GLN A N 1
ATOM 1476 C CA . GLN A 1 196 ? -20.891 -27.969 -26.188 1 75.25 196 GLN A CA 1
ATOM 1477 C C . GLN A 1 196 ? -20.828 -26.797 -27.156 1 75.25 196 GLN A C 1
ATOM 1479 O O . GLN A 1 196 ? -21.734 -26.609 -27.969 1 75.25 196 GLN A O 1
ATOM 1484 N N . THR A 1 197 ? -19.906 -25.906 -27.031 1 74.31 197 THR A N 1
ATOM 1485 C CA . THR A 1 197 ? -19.891 -24.672 -27.797 1 74.31 197 THR A CA 1
ATOM 1486 C C . THR A 1 197 ? -18.875 -24.75 -28.938 1 74.31 197 THR A C 1
ATOM 1488 O O . THR A 1 197 ? -18.812 -23.875 -29.797 1 74.31 197 THR A O 1
ATOM 1491 N N . GLY A 1 198 ? -18.219 -25.766 -29.078 1 66.81 198 GLY A N 1
ATOM 1492 C CA . GLY A 1 198 ? -17.156 -25.875 -30.078 1 66.81 198 GLY A CA 1
ATOM 1493 C C . GLY A 1 198 ? -16.031 -24.875 -29.875 1 66.81 198 GLY A C 1
ATOM 1494 O O . GLY A 1 198 ? -15.352 -24.5 -30.828 1 66.81 198 GLY A O 1
ATOM 1495 N N . GLY A 1 199 ? -16.016 -24.281 -28.781 1 63.28 199 GLY A N 1
ATOM 1496 C CA . GLY A 1 199 ? -14.898 -23.391 -28.469 1 63.28 199 GLY A CA 1
ATOM 1497 C C . GLY A 1 199 ? -15.258 -21.922 -28.578 1 63.28 199 GLY A C 1
ATOM 1498 O O . GLY A 1 199 ? -14.469 -21.047 -28.219 1 63.28 199 GLY A O 1
ATOM 1499 N N . ASN A 1 200 ? -16.375 -21.609 -29.094 1 65.88 200 ASN A N 1
ATOM 1500 C CA . ASN A 1 200 ? -16.797 -20.219 -29.219 1 65.88 200 ASN A CA 1
ATOM 1501 C C . ASN A 1 200 ? -17.375 -19.688 -27.922 1 65.88 200 ASN A C 1
ATOM 1503 O O . ASN A 1 200 ? -18.547 -19.906 -27.625 1 65.88 200 ASN A O 1
ATOM 1507 N N . LEU A 1 201 ? -16.547 -19.094 -27.234 1 70.62 201 LEU A N 1
ATOM 1508 C CA . LEU A 1 201 ? -16.938 -18.656 -25.891 1 70.62 201 LEU A CA 1
ATOM 1509 C C . LEU A 1 201 ? -17.297 -17.172 -25.875 1 70.62 201 LEU A C 1
ATOM 1511 O O . LEU A 1 201 ? -16.719 -16.391 -26.625 1 70.62 201 LEU A O 1
ATOM 1515 N N . ALA A 1 202 ? -18.406 -16.844 -25.141 1 69.5 202 ALA A N 1
ATOM 1516 C CA . ALA A 1 202 ? -18.75 -15.453 -24.859 1 69.5 202 ALA A CA 1
ATOM 1517 C C . ALA A 1 202 ? -17.641 -14.75 -24.094 1 69.5 202 ALA A C 1
ATOM 1519 O O . ALA A 1 202 ? -16.688 -15.398 -23.625 1 69.5 202 ALA A O 1
ATOM 1520 N N . GLY A 1 203 ? -17.672 -13.445 -24.062 1 74.38 203 GLY A N 1
ATOM 1521 C CA . GLY A 1 203 ? -16.625 -12.633 -23.484 1 74.38 203 GLY A CA 1
ATOM 1522 C C . GLY A 1 203 ? -16.281 -13.016 -22.047 1 74.38 203 GLY A C 1
ATOM 1523 O O . GLY A 1 203 ? -15.117 -13.211 -21.719 1 74.38 203 GLY A O 1
ATOM 1524 N N . HIS A 1 204 ? -17.297 -13.273 -21.234 1 81.38 204 HIS A N 1
ATOM 1525 C CA . HIS A 1 204 ? -17.031 -13.578 -19.828 1 81.38 204 HIS A CA 1
ATOM 1526 C C . HIS A 1 204 ? -16.406 -14.961 -19.672 1 81.38 204 HIS A C 1
ATOM 1528 O O . HIS A 1 204 ? -15.625 -15.195 -18.75 1 81.38 204 HIS A O 1
ATOM 1534 N N . PHE A 1 205 ? -16.703 -15.836 -20.625 1 84.19 205 PHE A N 1
ATOM 1535 C CA . PHE A 1 205 ? -16.125 -17.172 -20.562 1 84.19 205 PHE A CA 1
ATOM 1536 C C . PHE A 1 205 ? -14.641 -17.141 -20.859 1 84.19 205 PHE A C 1
ATOM 1538 O O . PHE A 1 205 ? -13.867 -17.938 -20.312 1 84.19 205 PHE A O 1
ATOM 1545 N N . LYS A 1 206 ? -14.344 -16.219 -21.688 1 85.94 206 LYS A N 1
ATOM 1546 C CA . LYS A 1 206 ? -12.922 -16.078 -21.984 1 85.94 206 LYS A CA 1
ATOM 1547 C C . LYS A 1 206 ? -12.141 -15.695 -20.719 1 85.94 206 LYS A C 1
ATOM 1549 O O . LYS A 1 206 ? -11.055 -16.219 -20.484 1 85.94 206 LYS A O 1
ATOM 1554 N N . PHE A 1 207 ? -12.703 -14.836 -20 1 91.75 207 PHE A N 1
ATOM 1555 C CA . PHE A 1 207 ? -12.094 -14.453 -18.734 1 91.75 207 PHE A CA 1
ATOM 1556 C C . PHE A 1 207 ? -11.992 -15.648 -17.797 1 91.75 207 PHE A C 1
ATOM 1558 O O . PHE A 1 207 ? -10.969 -15.852 -17.141 1 91.75 207 PHE A O 1
ATOM 1565 N N . PHE A 1 208 ? -13.031 -16.438 -17.719 1 92.38 208 PHE A N 1
ATOM 1566 C CA . PHE A 1 208 ? -13.047 -17.578 -16.812 1 92.38 208 PHE A CA 1
ATOM 1567 C C . PHE A 1 208 ? -11.984 -18.609 -17.219 1 92.38 208 PHE A C 1
ATOM 1569 O O . PHE A 1 208 ? -11.344 -19.203 -16.344 1 92.38 208 PHE A O 1
ATOM 1576 N N . VAL A 1 209 ? -11.844 -18.766 -18.453 1 90.12 209 VAL A N 1
ATOM 1577 C CA . VAL A 1 209 ? -10.836 -19.703 -18.938 1 90.12 209 VAL A CA 1
ATOM 1578 C C . VAL A 1 209 ? -9.445 -19.203 -18.531 1 90.12 209 VAL A C 1
ATOM 1580 O O . VAL A 1 209 ? -8.625 -19.984 -18.031 1 90.12 209 VAL A O 1
ATOM 1583 N N . LYS A 1 210 ? -9.188 -17.953 -18.719 1 91.25 210 LYS A N 1
ATOM 1584 C CA . LYS A 1 210 ? -7.902 -17.375 -18.344 1 91.25 210 LYS A CA 1
ATOM 1585 C C . LYS A 1 210 ? -7.656 -17.484 -16.844 1 91.25 210 LYS A C 1
ATOM 1587 O O . LYS A 1 210 ? -6.543 -17.781 -16.406 1 91.25 210 LYS A O 1
ATOM 1592 N N . LEU A 1 211 ? -8.703 -17.219 -16.141 1 94.12 211 LEU A N 1
ATOM 1593 C CA . LEU A 1 211 ? -8.602 -17.312 -14.68 1 94.12 211 LEU A CA 1
ATOM 1594 C C . LEU A 1 211 ? -8.312 -18.734 -14.242 1 94.12 211 LEU A C 1
ATOM 1596 O O . LEU A 1 211 ? -7.488 -18.969 -13.352 1 94.12 211 LEU A O 1
ATOM 1600 N N . ALA A 1 212 ? -8.969 -19.672 -14.859 1 93.38 212 ALA A N 1
ATOM 1601 C CA . ALA A 1 212 ? -8.734 -21.078 -14.531 1 93.38 212 ALA A CA 1
ATOM 1602 C C . ALA A 1 212 ? -7.289 -21.469 -14.812 1 93.38 212 ALA A C 1
ATOM 1604 O O . ALA A 1 212 ? -6.656 -22.156 -14 1 93.38 212 ALA A O 1
ATOM 1605 N N . ARG A 1 213 ? -6.781 -21.062 -15.898 1 90.75 213 ARG A N 1
ATOM 1606 C CA . ARG A 1 213 ? -5.398 -21.359 -16.266 1 90.75 213 ARG A CA 1
ATOM 1607 C C . ARG A 1 213 ? -4.426 -20.719 -15.281 1 90.75 213 ARG A C 1
ATOM 1609 O O . ARG A 1 213 ? -3.43 -21.328 -14.891 1 90.75 213 ARG A O 1
ATOM 1616 N N . PHE A 1 214 ? -4.707 -19.562 -14.961 1 92.94 214 PHE A N 1
ATOM 1617 C CA . PHE A 1 214 ? -3.885 -18.844 -14 1 92.94 214 PHE A CA 1
ATOM 1618 C C . PHE A 1 214 ? -3.838 -19.578 -12.672 1 92.94 214 PHE A C 1
ATOM 1620 O O . PHE A 1 214 ? -2.76 -19.812 -12.109 1 92.94 214 PHE A O 1
ATOM 1627 N N . LEU A 1 215 ? -5.023 -19.906 -12.164 1 93.06 215 LEU A N 1
ATOM 1628 C CA . LEU A 1 215 ? -5.102 -20.578 -10.875 1 93.06 215 LEU A CA 1
ATOM 1629 C C . LEU A 1 215 ? -4.426 -21.938 -10.922 1 93.06 215 LEU A C 1
ATOM 1631 O O . LEU A 1 215 ? -3.785 -22.359 -9.953 1 93.06 215 LEU A O 1
ATOM 1635 N N . ASP A 1 216 ? -4.535 -22.562 -12 1 90.69 216 ASP A N 1
ATOM 1636 C CA . ASP A 1 216 ? -3.891 -23.859 -12.188 1 90.69 216 ASP A CA 1
ATOM 1637 C C . ASP A 1 216 ? -2.371 -23.734 -12.133 1 90.69 216 ASP A C 1
ATOM 1639 O O . ASP A 1 216 ? -1.706 -24.484 -11.422 1 90.69 216 ASP A O 1
ATOM 1643 N N . SER A 1 217 ? -1.856 -22.781 -12.828 1 88.5 217 SER A N 1
ATOM 1644 C CA . SER A 1 217 ? -0.416 -22.547 -12.828 1 88.5 217 SER A CA 1
ATOM 1645 C C . SER A 1 217 ? 0.074 -22.109 -11.453 1 88.5 217 SER A C 1
ATOM 1647 O O . SER A 1 217 ? 1.151 -22.516 -11.008 1 88.5 217 SER A O 1
ATOM 1649 N N . ALA A 1 218 ? -0.714 -21.281 -10.844 1 86.5 218 ALA A N 1
ATOM 1650 C CA . ALA A 1 218 ? -0.36 -20.781 -9.516 1 86.5 218 ALA A CA 1
ATOM 1651 C C . ALA A 1 218 ? -0.304 -21.922 -8.508 1 86.5 218 ALA A C 1
ATOM 1653 O O . ALA A 1 218 ? 0.556 -21.938 -7.621 1 86.5 218 ALA A O 1
ATOM 1654 N N . ALA A 1 219 ? -1.195 -22.859 -8.641 1 82.19 219 ALA A N 1
ATOM 1655 C CA . ALA A 1 219 ? -1.266 -23.984 -7.723 1 82.19 219 ALA A CA 1
ATOM 1656 C C . ALA A 1 219 ? -0.151 -24.984 -8 1 82.19 219 ALA A C 1
ATOM 1658 O O . ALA A 1 219 ? 0.312 -25.672 -7.086 1 82.19 219 ALA A O 1
ATOM 1659 N N . THR A 1 220 ? 0.288 -25.109 -9.195 1 75.94 220 THR A N 1
ATOM 1660 C CA . THR A 1 220 ? 1.314 -26.078 -9.586 1 75.94 220 THR A CA 1
ATOM 1661 C C . THR A 1 220 ? 2.668 -25.688 -9 1 75.94 220 THR A C 1
ATOM 1663 O O . THR A 1 220 ? 3.457 -26.562 -8.625 1 75.94 220 THR A O 1
ATOM 1666 N N . THR A 1 221 ? 2.885 -24.469 -8.953 1 67.62 221 THR A N 1
ATOM 1667 C CA . THR A 1 221 ? 4.152 -24 -8.406 1 67.62 221 THR A CA 1
ATOM 1668 C C . THR A 1 221 ? 4.348 -24.516 -6.984 1 67.62 221 THR A C 1
ATOM 1670 O O . THR A 1 221 ? 5.457 -24.891 -6.602 1 67.62 221 THR A O 1
ATOM 1673 N N . SER A 1 222 ? 3.223 -24.672 -6.367 1 65.19 222 SER A N 1
ATOM 1674 C CA . SER A 1 222 ? 3.281 -25.094 -4.969 1 65.19 222 SER A CA 1
ATOM 1675 C C . SER A 1 222 ? 3.402 -26.609 -4.852 1 65.19 222 SER A C 1
ATOM 1677 O O . SER A 1 222 ? 4.031 -27.109 -3.922 1 65.19 222 SER A O 1
ATOM 1679 N N . THR A 1 223 ? 2.854 -27.266 -5.84 1 66.88 223 THR A N 1
ATOM 1680 C CA . THR A 1 223 ? 2.84 -28.719 -5.742 1 66.88 223 THR A CA 1
ATOM 1681 C C . THR A 1 223 ? 4.004 -29.328 -6.52 1 66.88 223 THR A C 1
ATOM 1683 O O . THR A 1 223 ? 4.289 -30.516 -6.391 1 66.88 223 THR A O 1
ATOM 1686 N N . CYS A 1 224 ? 4.727 -28.484 -7.176 1 68.19 224 CYS A N 1
ATOM 1687 C CA . CYS A 1 224 ? 5.797 -28.953 -8.047 1 68.19 224 CYS A CA 1
ATOM 1688 C C . CYS A 1 224 ? 5.285 -30 -9.023 1 68.19 224 CYS A C 1
ATOM 1690 O O . CYS A 1 224 ? 5.973 -30.984 -9.289 1 68.19 224 CYS A O 1
ATOM 1692 N N . LYS A 1 225 ? 3.986 -29.938 -9.414 1 72.31 225 LYS A N 1
ATOM 1693 C CA . LYS A 1 225 ? 3.359 -30.828 -10.375 1 72.31 225 LYS A CA 1
ATOM 1694 C C . LYS A 1 225 ? 2.906 -30.078 -11.625 1 72.31 225 LYS A C 1
ATOM 1696 O O . LYS A 1 225 ? 2.775 -28.859 -11.602 1 72.31 225 LYS A O 1
ATOM 1701 N N . PRO A 1 226 ? 2.797 -30.797 -12.695 1 75.25 226 PRO A N 1
ATOM 1702 C CA . PRO A 1 226 ? 2.305 -30.125 -13.898 1 75.25 226 PRO A CA 1
ATOM 1703 C C . PRO A 1 226 ? 0.88 -29.609 -13.75 1 75.25 226 PRO A C 1
ATOM 1705 O O . PRO A 1 226 ? 0.129 -30.094 -12.898 1 75.25 226 PRO A O 1
ATOM 1708 N N . PRO A 1 227 ? 0.51 -28.609 -14.578 1 80.5 227 PRO A N 1
ATOM 1709 C CA . PRO A 1 227 ? -0.842 -28.062 -14.508 1 80.5 227 PRO A CA 1
ATOM 1710 C C . PRO A 1 227 ? -1.918 -29.062 -14.914 1 80.5 227 PRO A C 1
ATOM 1712 O O . PRO A 1 227 ? -1.657 -29.969 -15.711 1 80.5 227 PRO A O 1
ATOM 1715 N N . LEU A 1 228 ? -3.023 -28.906 -14.352 1 79.12 228 LEU A N 1
ATOM 1716 C CA . LEU A 1 228 ? -4.168 -29.766 -14.625 1 79.12 228 LEU A CA 1
ATOM 1717 C C . LEU A 1 228 ? -4.84 -29.375 -15.938 1 79.12 228 LEU A C 1
ATOM 1719 O O . LEU A 1 228 ? -5.344 -30.234 -16.672 1 79.12 228 LEU A O 1
ATOM 1723 N N . ILE A 1 229 ? -4.832 -28.078 -16.172 1 78.44 229 ILE A N 1
ATOM 1724 C CA . ILE A 1 229 ? -5.539 -27.547 -17.328 1 78.44 229 ILE A CA 1
ATOM 1725 C C . ILE A 1 229 ? -4.547 -27.281 -18.469 1 78.44 229 ILE A C 1
ATOM 1727 O O . ILE A 1 229 ? -3.658 -26.438 -18.328 1 78.44 229 ILE A O 1
ATOM 1731 N N . ASP A 1 230 ? -4.5 -28.156 -19.484 1 69.12 230 ASP A N 1
ATOM 1732 C CA . ASP A 1 230 ? -3.586 -28 -20.609 1 69.12 230 ASP A CA 1
ATOM 1733 C C . ASP A 1 230 ? -4.34 -27.594 -21.875 1 69.12 230 ASP A C 1
ATOM 1735 O O . ASP A 1 230 ? -5.543 -27.312 -21.828 1 69.12 230 ASP A O 1
ATOM 1739 N N . ASP A 1 231 ? -3.578 -27.312 -22.828 1 63.56 231 ASP A N 1
ATOM 1740 C CA . ASP A 1 231 ? -4.125 -26.828 -24.094 1 63.56 231 ASP A CA 1
ATOM 1741 C C . ASP A 1 231 ? -5.148 -27.812 -24.672 1 63.56 231 ASP A C 1
ATOM 1743 O O . ASP A 1 231 ? -5.988 -27.438 -25.484 1 63.56 231 ASP A O 1
ATOM 1747 N N . LYS A 1 232 ? -5.07 -28.906 -24.234 1 63.91 232 LYS A N 1
ATOM 1748 C CA . LYS A 1 232 ? -6.035 -29.891 -24.719 1 63.91 232 LYS A CA 1
ATOM 1749 C C . LYS A 1 232 ? -7.414 -29.641 -24.109 1 63.91 232 LYS A C 1
ATOM 1751 O O . LYS A 1 232 ? -8.438 -29.922 -24.734 1 63.91 232 LYS A O 1
ATOM 1756 N N . THR A 1 233 ? -7.348 -29.156 -22.922 1 63 233 THR A N 1
ATOM 1757 C CA . THR A 1 233 ? -8.602 -28.922 -22.219 1 63 233 THR A CA 1
ATOM 1758 C C . THR A 1 233 ? -9.273 -27.656 -22.719 1 63 233 THR A C 1
ATOM 1760 O O . THR A 1 233 ? -10.5 -27.578 -22.797 1 63 233 THR A O 1
ATOM 1763 N N . VAL A 1 234 ? -8.5 -26.625 -22.938 1 62.25 234 VAL A N 1
ATOM 1764 C CA . VAL A 1 234 ? -9.102 -25.359 -23.391 1 62.25 234 VAL A CA 1
ATOM 1765 C C . VAL A 1 234 ? -8.398 -24.859 -24.641 1 62.25 234 VAL A C 1
ATOM 1767 O O . VAL A 1 234 ? -7.168 -24.828 -24.703 1 62.25 234 VAL A O 1
ATOM 1770 N N . THR A 1 235 ? -9.188 -24.891 -25.719 1 54.47 235 THR A N 1
ATOM 1771 C CA . THR A 1 235 ? -8.625 -24.344 -26.953 1 54.47 235 THR A CA 1
ATOM 1772 C C . THR A 1 235 ? -8.438 -22.844 -26.844 1 54.47 235 THR A C 1
ATOM 1774 O O . THR A 1 235 ? -9.383 -22.109 -26.516 1 54.47 235 THR A O 1
ATOM 1777 N N . THR A 1 236 ? -7.277 -22.375 -26.5 1 53.88 236 THR A N 1
ATOM 1778 C CA . THR A 1 236 ? -7.039 -20.938 -26.484 1 53.88 236 THR A CA 1
ATOM 1779 C C . THR A 1 236 ? -7.34 -20.328 -27.844 1 53.88 236 THR A C 1
ATOM 1781 O O . THR A 1 236 ? -6.828 -20.797 -28.875 1 53.88 236 THR A O 1
ATOM 1784 N N . THR A 1 237 ? -8.469 -19.766 -27.984 1 50.97 237 THR A N 1
ATOM 1785 C CA . THR A 1 237 ? -8.742 -19.062 -29.234 1 50.97 237 THR A CA 1
ATOM 1786 C C . THR A 1 237 ? -7.641 -18.062 -29.547 1 50.97 237 THR A C 1
ATOM 1788 O O . THR A 1 237 ? -7.266 -17.25 -28.688 1 50.97 237 THR A O 1
ATOM 1791 N N . PRO A 1 238 ? -6.973 -18.234 -30.641 1 49 238 PRO A N 1
ATOM 1792 C CA . PRO A 1 238 ? -5.816 -17.469 -31.078 1 49 238 PRO A CA 1
ATOM 1793 C C . PRO A 1 238 ? -6.082 -15.961 -31.078 1 49 238 PRO A C 1
ATOM 1795 O O . PRO A 1 238 ? -5.148 -15.164 -31.188 1 49 238 PRO A O 1
ATOM 1798 N N . GLU A 1 239 ? -7.32 -15.438 -31.422 1 49.47 239 GLU A N 1
ATOM 1799 C CA . GLU A 1 239 ? -7.332 -14.047 -31.859 1 49.47 239 GLU A CA 1
ATOM 1800 C C . GLU A 1 239 ? -7.285 -13.086 -30.672 1 49.47 239 GLU A C 1
ATOM 1802 O O . GLU A 1 239 ? -8.164 -13.117 -29.812 1 49.47 239 GLU A O 1
ATOM 1807 N N . PRO A 1 240 ? -6.109 -12.383 -30.547 1 56.34 240 PRO A N 1
ATOM 1808 C CA . PRO A 1 240 ? -6.008 -11.344 -29.516 1 56.34 240 PRO A CA 1
ATOM 1809 C C . PRO A 1 240 ? -7.031 -10.227 -29.703 1 56.34 240 PRO A C 1
ATOM 1811 O O . PRO A 1 240 ? -7.125 -9.641 -30.781 1 56.34 240 PRO A O 1
ATOM 1814 N N . THR A 1 241 ? -8.211 -10.266 -29.141 1 57.16 241 THR A N 1
ATOM 1815 C CA . THR A 1 241 ? -9.062 -9.086 -29.062 1 57.16 241 THR A CA 1
ATOM 1816 C C . THR A 1 241 ? -8.625 -8.172 -27.922 1 57.16 241 THR A C 1
ATOM 1818 O O . THR A 1 241 ? -7.859 -8.578 -27.047 1 57.16 241 THR A O 1
ATOM 1821 N N . GLU A 1 242 ? -8.859 -6.883 -28.156 1 58.78 242 GLU A N 1
ATOM 1822 C CA . GLU A 1 242 ? -8.555 -5.898 -27.125 1 58.78 242 GLU A CA 1
ATOM 1823 C C . GLU A 1 242 ? -9.008 -6.387 -25.75 1 58.78 242 GLU A C 1
ATOM 1825 O O . GLU A 1 242 ? -8.289 -6.23 -24.766 1 58.78 242 GLU A O 1
ATOM 1830 N N . ASP A 1 243 ? -10.102 -6.992 -25.797 1 63.34 243 ASP A N 1
ATOM 1831 C CA . ASP A 1 243 ? -10.648 -7.496 -24.531 1 63.34 243 ASP A CA 1
ATOM 1832 C C . ASP A 1 243 ? -9.805 -8.641 -23.984 1 63.34 243 ASP A C 1
ATOM 1834 O O . ASP A 1 243 ? -9.578 -8.727 -22.781 1 63.34 243 ASP A O 1
ATOM 1838 N N . SER A 1 244 ? -9.336 -9.289 -24.906 1 71.38 244 SER A N 1
ATOM 1839 C CA . SER A 1 244 ? -8.516 -10.422 -24.5 1 71.38 244 SER A CA 1
ATOM 1840 C C . SER A 1 244 ? -7.191 -9.961 -23.906 1 71.38 244 SER A C 1
ATOM 1842 O O . SER A 1 244 ? -6.715 -10.523 -22.922 1 71.38 244 SER A O 1
ATOM 1844 N N . SER A 1 245 ? -6.766 -8.898 -24.422 1 76.81 245 SER A N 1
ATOM 1845 C CA . SER A 1 245 ? -5.496 -8.367 -23.938 1 76.81 245 SER A CA 1
ATOM 1846 C C . SER A 1 245 ? -5.664 -7.727 -22.562 1 76.81 245 SER A C 1
ATOM 1848 O O . SER A 1 245 ? -4.789 -7.855 -21.703 1 76.81 245 SER A O 1
ATOM 1850 N N . ASN A 1 246 ? -6.805 -7.168 -22.375 1 80.06 246 ASN A N 1
ATOM 1851 C CA . ASN A 1 246 ? -7.09 -6.547 -21.094 1 80.06 246 ASN A CA 1
ATOM 1852 C C . ASN A 1 246 ? -7.25 -7.594 -19.984 1 80.06 246 ASN A C 1
ATOM 1854 O O . ASN A 1 246 ? -6.777 -7.398 -18.875 1 80.06 246 ASN A O 1
ATOM 1858 N N . ASP A 1 247 ? -7.812 -8.641 -20.422 1 84.88 247 ASP A N 1
ATOM 1859 C CA . ASP A 1 247 ? -7.988 -9.719 -19.453 1 84.88 247 ASP A CA 1
ATOM 1860 C C . ASP A 1 247 ? -6.648 -10.344 -19.078 1 84.88 247 ASP A C 1
ATOM 1862 O O . ASP A 1 247 ? -6.418 -10.672 -17.906 1 84.88 247 ASP A O 1
ATOM 1866 N N . ASP A 1 248 ? -5.855 -10.422 -20.062 1 86.5 248 ASP A N 1
ATOM 1867 C CA . ASP A 1 248 ? -4.527 -10.961 -19.781 1 86.5 248 ASP A CA 1
ATOM 1868 C C . ASP A 1 248 ? -3.766 -10.062 -18.812 1 86.5 248 ASP A C 1
ATOM 1870 O O . ASP A 1 248 ? -3.158 -10.555 -17.859 1 86.5 248 ASP A O 1
ATOM 1874 N N . ALA A 1 249 ? -3.9 -8.836 -19.094 1 86.44 249 ALA A N 1
ATOM 1875 C CA . ALA A 1 249 ? -3.213 -7.879 -18.219 1 86.44 249 ALA A CA 1
ATOM 1876 C C . ALA A 1 249 ? -3.777 -7.918 -16.797 1 86.44 249 ALA A C 1
ATOM 1878 O O . ALA A 1 249 ? -3.029 -7.84 -15.828 1 86.44 249 ALA A O 1
ATOM 1879 N N . ALA A 1 250 ? -5.027 -8.078 -16.719 1 90.5 250 ALA A N 1
ATOM 1880 C CA . ALA A 1 250 ? -5.688 -8.086 -15.414 1 90.5 250 ALA A CA 1
ATOM 1881 C C . ALA A 1 250 ? -5.359 -9.359 -14.641 1 90.5 250 ALA A C 1
ATOM 1883 O O . ALA A 1 250 ? -5.16 -9.32 -13.422 1 90.5 250 ALA A O 1
ATOM 1884 N N . VAL A 1 251 ? -5.176 -10.445 -15.305 1 92.81 251 VAL A N 1
ATOM 1885 C CA . VAL A 1 251 ? -5.023 -11.742 -14.648 1 92.81 251 VAL A CA 1
ATOM 1886 C C . VAL A 1 251 ? -3.549 -12.008 -14.359 1 92.81 251 VAL A C 1
ATOM 1888 O O . VAL A 1 251 ? -3.189 -12.398 -13.242 1 92.81 251 VAL A O 1
ATOM 1891 N N . TYR A 1 252 ? -2.729 -11.703 -15.352 1 93 252 TYR A N 1
ATOM 1892 C CA . TYR A 1 252 ? -1.333 -12.102 -15.219 1 93 252 TYR A CA 1
ATOM 1893 C C . TYR A 1 252 ? -0.472 -10.93 -14.766 1 93 252 TYR A C 1
ATOM 1895 O O . TYR A 1 252 ? 0.48 -11.109 -14 1 93 252 TYR A O 1
ATOM 1903 N N . GLY A 1 253 ? -0.736 -9.711 -15.25 1 92.62 253 GLY A N 1
ATOM 1904 C CA . GLY A 1 253 ? 0.049 -8.523 -14.961 1 92.62 253 GLY A CA 1
ATOM 1905 C C . GLY A 1 253 ? 1.343 -8.461 -15.75 1 92.62 253 GLY A C 1
ATOM 1906 O O . GLY A 1 253 ? 1.867 -7.371 -16 1 92.62 253 GLY A O 1
ATOM 1907 N N . ILE A 1 254 ? 1.922 -9.625 -16.031 1 94.19 254 ILE A N 1
ATOM 1908 C CA . ILE A 1 254 ? 3.107 -9.766 -16.875 1 94.19 254 ILE A CA 1
ATOM 1909 C C . ILE A 1 254 ? 2.771 -10.602 -18.109 1 94.19 254 ILE A C 1
ATOM 1911 O O . ILE A 1 254 ? 1.692 -11.195 -18.188 1 94.19 254 ILE A O 1
ATOM 1915 N N . PRO A 1 255 ? 3.662 -10.555 -19.094 1 92.44 255 PRO A N 1
ATOM 1916 C CA . PRO A 1 255 ? 3.346 -11.352 -20.281 1 92.44 255 PRO A CA 1
ATOM 1917 C C . PRO A 1 255 ? 3.064 -12.82 -19.938 1 92.44 255 PRO A C 1
ATOM 1919 O O . PRO A 1 255 ? 3.852 -13.453 -19.234 1 92.44 255 PRO A O 1
ATOM 1922 N N . LYS A 1 256 ? 1.964 -13.305 -20.484 1 91.56 256 LYS A N 1
ATOM 1923 C CA . LYS A 1 256 ? 1.49 -14.641 -20.141 1 91.56 256 LYS A CA 1
ATOM 1924 C C . LYS A 1 256 ? 2.508 -15.711 -20.531 1 91.56 256 LYS A C 1
ATOM 1926 O O . LYS A 1 256 ? 2.615 -16.75 -19.875 1 91.56 256 LYS A O 1
ATOM 1931 N N . GLU A 1 257 ? 3.311 -15.484 -21.625 1 91.88 257 GLU A N 1
ATOM 1932 C CA . GLU A 1 257 ? 4.324 -16.438 -22.062 1 91.88 257 GLU A CA 1
ATOM 1933 C C . GLU A 1 257 ? 5.379 -16.656 -20.969 1 91.88 257 GLU A C 1
ATOM 1935 O O . GLU A 1 257 ? 5.828 -17.781 -20.766 1 91.88 257 GLU A O 1
ATOM 1940 N N . LEU A 1 258 ? 5.68 -15.555 -20.391 1 94.75 258 LEU A N 1
ATOM 1941 C CA . LEU A 1 258 ? 6.645 -15.664 -19.312 1 94.75 258 LEU A CA 1
ATOM 1942 C C . LEU A 1 258 ? 6.004 -16.312 -18.078 1 94.75 258 LEU A C 1
ATOM 1944 O O . LEU A 1 258 ? 6.613 -17.156 -17.422 1 94.75 258 LEU A O 1
ATOM 1948 N N . PHE A 1 259 ? 4.809 -15.906 -17.812 1 93.12 259 PHE A N 1
ATOM 1949 C CA . PHE A 1 259 ? 4.121 -16.438 -16.641 1 93.12 259 PHE A CA 1
ATOM 1950 C C . PHE A 1 259 ? 4.02 -17.953 -16.719 1 93.12 259 PHE A C 1
ATOM 1952 O O . PHE A 1 259 ? 4.281 -18.656 -15.742 1 93.12 259 PHE A O 1
ATOM 1959 N N . HIS A 1 260 ? 3.742 -18.516 -17.812 1 89.94 260 HIS A N 1
ATOM 1960 C CA . HIS A 1 260 ? 3.496 -19.953 -17.969 1 89.94 260 HIS A CA 1
ATOM 1961 C C . HIS A 1 260 ? 4.805 -20.719 -18.047 1 89.94 260 HIS A C 1
ATOM 1963 O O . HIS A 1 260 ? 4.801 -21.953 -18.016 1 89.94 260 HIS A O 1
ATOM 1969 N N . MET A 1 261 ? 5.906 -20 -18.062 1 92.12 261 MET A N 1
ATOM 1970 C CA . MET A 1 261 ? 7.184 -20.703 -17.938 1 92.12 261 MET A CA 1
ATOM 1971 C C . MET A 1 261 ? 7.293 -21.422 -16.609 1 92.12 261 MET A C 1
ATOM 1973 O O . MET A 1 261 ? 8.062 -22.375 -16.469 1 92.12 261 MET A O 1
ATOM 1977 N N . VAL A 1 262 ? 6.508 -20.969 -15.68 1 89.81 262 VAL A N 1
ATOM 1978 C CA . VAL A 1 262 ? 6.504 -21.609 -14.367 1 89.81 262 VAL A CA 1
ATOM 1979 C C . VAL A 1 262 ? 6.086 -23.078 -14.516 1 89.81 262 VAL A C 1
ATOM 1981 O O . VAL A 1 262 ? 6.598 -23.938 -13.805 1 89.81 262 VAL A O 1
ATOM 1984 N N . ASP A 1 263 ? 5.172 -23.312 -15.406 1 88.75 263 ASP A N 1
ATOM 1985 C CA . ASP A 1 263 ? 4.695 -24.672 -15.633 1 88.75 263 ASP A CA 1
ATOM 1986 C C . ASP A 1 263 ? 5.828 -25.578 -16.109 1 88.75 263 ASP A C 1
ATOM 1988 O O . ASP A 1 263 ? 5.957 -26.719 -15.641 1 88.75 263 ASP A O 1
ATOM 1992 N N . ARG A 1 264 ? 6.625 -25.078 -16.969 1 89.44 264 ARG A N 1
ATOM 1993 C CA . ARG A 1 264 ? 7.734 -25.844 -17.516 1 89.44 264 ARG A CA 1
ATOM 1994 C C . ARG A 1 264 ? 8.805 -26.078 -16.469 1 89.44 264 ARG A C 1
ATOM 1996 O O . ARG A 1 264 ? 9.359 -27.188 -16.359 1 89.44 264 ARG A O 1
ATOM 2003 N N . VAL A 1 265 ? 9.07 -25.078 -15.758 1 91.06 265 VAL A N 1
ATOM 2004 C CA . VAL A 1 265 ? 10.078 -25.188 -14.703 1 91.06 265 VAL A CA 1
ATOM 2005 C C . VAL A 1 265 ? 9.625 -26.188 -13.648 1 91.06 265 VAL A C 1
ATOM 2007 O O . VAL A 1 265 ? 10.422 -27.016 -13.188 1 91.06 265 VAL A O 1
ATOM 2010 N N . ASN A 1 266 ? 8.391 -26.125 -13.312 1 87.38 266 ASN A N 1
ATOM 2011 C CA . ASN A 1 266 ? 7.871 -27.047 -12.312 1 87.38 266 ASN A CA 1
ATOM 2012 C C . ASN A 1 266 ? 7.812 -28.484 -12.836 1 87.38 266 ASN A C 1
ATOM 2014 O O . ASN A 1 266 ? 7.996 -29.422 -12.07 1 87.38 266 ASN A O 1
ATOM 2018 N N . ASN A 1 267 ? 7.484 -28.594 -14.078 1 88.5 267 ASN A N 1
ATOM 2019 C CA . ASN A 1 267 ? 7.551 -29.922 -14.68 1 88.5 267 ASN A CA 1
ATOM 2020 C C . ASN A 1 267 ? 8.945 -30.516 -14.555 1 88.5 267 ASN A C 1
ATOM 2022 O O . ASN A 1 267 ? 9.094 -31.703 -14.258 1 88.5 267 ASN A O 1
ATOM 2026 N N . LEU A 1 268 ? 9.922 -29.75 -14.844 1 91.62 268 LEU A N 1
ATOM 2027 C CA . LEU A 1 268 ? 11.297 -30.203 -14.68 1 91.62 268 LEU A CA 1
ATOM 2028 C C . LEU A 1 268 ? 11.594 -30.531 -13.219 1 91.62 268 LEU A C 1
ATOM 2030 O O . LEU A 1 268 ? 12.273 -31.516 -12.93 1 91.62 268 LEU A O 1
ATOM 2034 N N . ALA A 1 269 ? 11.109 -29.734 -12.359 1 89.31 269 ALA A N 1
ATOM 2035 C CA . ALA A 1 269 ? 11.312 -29.953 -10.93 1 89.31 269 ALA A CA 1
ATOM 2036 C C . ALA A 1 269 ? 10.742 -31.297 -10.5 1 89.31 269 ALA A C 1
ATOM 2038 O O . ALA A 1 269 ? 11.312 -31.969 -9.633 1 89.31 269 ALA A O 1
ATOM 2039 N N . SER A 1 270 ? 9.664 -31.703 -11.07 1 87.88 270 SER A N 1
ATOM 2040 C CA . SER A 1 270 ? 9.008 -32.969 -10.695 1 87.88 270 SER A CA 1
ATOM 2041 C C . SER A 1 270 ? 9.844 -34.156 -11.125 1 87.88 270 SER A C 1
ATOM 2043 O O . SER A 1 270 ? 9.656 -35.281 -10.617 1 87.88 270 SER A O 1
ATOM 2045 N N . LYS A 1 271 ? 10.836 -33.938 -11.992 1 90 271 LYS A N 1
ATOM 2046 C CA . LYS A 1 271 ? 11.656 -35.031 -12.539 1 90 271 LYS A CA 1
ATOM 2047 C C . LYS A 1 271 ? 13 -35.094 -11.82 1 90 271 LYS A C 1
ATOM 2049 O O . LYS A 1 271 ? 13.867 -35.906 -12.203 1 90 271 LYS A O 1
ATOM 2054 N N . ARG A 1 272 ? 13.211 -34.312 -10.891 1 88.25 272 ARG A N 1
ATOM 2055 C CA . ARG A 1 272 ? 14.492 -34.281 -10.188 1 88.25 272 ARG A CA 1
ATOM 2056 C C . ARG A 1 272 ? 14.812 -35.625 -9.555 1 88.25 272 ARG A C 1
ATOM 2058 O O . ARG A 1 272 ? 15.984 -36.031 -9.453 1 88.25 272 ARG A O 1
ATOM 2065 N N . GLY A 1 273 ? 13.797 -36.375 -9.148 1 86 273 GLY A N 1
ATOM 2066 C CA . GLY A 1 273 ? 13.992 -37.656 -8.508 1 86 273 GLY A CA 1
ATOM 2067 C C . GLY A 1 273 ? 14.469 -38.75 -9.469 1 86 273 GLY A C 1
ATOM 2068 O O . GLY A 1 273 ? 14.961 -39.781 -9.039 1 86 273 GLY A O 1
ATOM 2069 N N . THR A 1 274 ? 14.445 -38.375 -10.719 1 87.56 274 THR A N 1
ATOM 2070 C CA . THR A 1 274 ? 14.805 -39.375 -11.719 1 87.56 274 THR A CA 1
ATOM 2071 C C . THR A 1 274 ? 16.312 -39.344 -11.977 1 87.56 274 THR A C 1
ATOM 2073 O O . THR A 1 274 ? 16.828 -40.188 -12.742 1 87.56 274 THR A O 1
ATOM 2076 N N . ARG A 1 275 ? 17 -38.438 -11.383 1 90.88 275 ARG A N 1
ATOM 2077 C CA . ARG A 1 275 ? 18.438 -38.281 -11.586 1 90.88 275 ARG A CA 1
ATOM 2078 C C . ARG A 1 275 ? 19.219 -39.344 -10.828 1 90.88 275 ARG A C 1
ATOM 2080 O O . ARG A 1 275 ? 19.969 -39.031 -9.898 1 90.88 275 ARG A O 1
ATOM 2087 N N . VAL A 1 276 ? 19.234 -40.656 -11.227 1 91.69 276 VAL A N 1
ATOM 2088 C CA . VAL A 1 276 ? 19.766 -41.75 -10.43 1 91.69 276 VAL A CA 1
ATOM 2089 C C . VAL A 1 276 ? 21.031 -42.312 -11.078 1 91.69 276 VAL A C 1
ATOM 2091 O O . VAL A 1 276 ? 21.844 -42.969 -10.422 1 91.69 276 VAL A O 1
ATOM 2094 N N . ASP A 1 277 ? 21.25 -42.188 -12.352 1 92.19 277 ASP A N 1
ATOM 2095 C CA . ASP A 1 277 ? 22.453 -42.656 -13.047 1 92.19 277 ASP A CA 1
ATOM 2096 C C . ASP A 1 277 ? 22.938 -41.625 -14.07 1 92.19 277 ASP A C 1
ATOM 2098 O O . ASP A 1 277 ? 22.344 -40.562 -14.211 1 92.19 277 ASP A O 1
ATOM 2102 N N . GLU A 1 278 ? 23.984 -41.938 -14.719 1 93.38 278 GLU A N 1
ATOM 2103 C CA . GLU A 1 278 ? 24.609 -41 -15.633 1 93.38 278 GLU A CA 1
ATOM 2104 C C . GLU A 1 278 ? 23.719 -40.719 -16.828 1 93.38 278 GLU A C 1
ATOM 2106 O O . GLU A 1 278 ? 23.656 -39.562 -17.312 1 93.38 278 GLU A O 1
ATOM 2111 N N . ALA A 1 279 ? 23.109 -41.719 -17.266 1 93.25 279 ALA A N 1
ATOM 2112 C CA . ALA A 1 279 ? 22.234 -41.562 -18.422 1 93.25 279 ALA A CA 1
ATOM 2113 C C . ALA A 1 279 ? 21.031 -40.688 -18.078 1 93.25 279 ALA A C 1
ATOM 2115 O O . ALA A 1 279 ? 20.656 -39.781 -18.859 1 93.25 279 ALA A O 1
ATOM 2116 N N . SER A 1 280 ? 20.344 -40.969 -16.953 1 93.62 280 SER A N 1
ATOM 2117 C CA . SER A 1 280 ? 19.203 -40.188 -16.516 1 93.62 280 SER A CA 1
ATOM 2118 C C . SER A 1 280 ? 19.609 -38.75 -16.172 1 93.62 280 SER A C 1
ATOM 2120 O O . SER A 1 280 ? 18.844 -37.812 -16.406 1 93.62 280 SER A O 1
ATOM 2122 N N . GLU A 1 281 ? 20.781 -38.594 -15.648 1 95.06 281 GLU A N 1
ATOM 2123 C CA . GLU A 1 281 ? 21.312 -37.281 -15.383 1 95.06 281 GLU A CA 1
ATOM 2124 C C . GLU A 1 281 ? 21.5 -36.5 -16.672 1 95.06 281 GLU A C 1
ATOM 2126 O O . GLU A 1 281 ? 21.172 -35.312 -16.75 1 95.06 281 GLU A O 1
ATOM 2131 N N . ALA A 1 282 ? 22.062 -37.125 -17.625 1 95.38 282 ALA A N 1
ATOM 2132 C CA . ALA A 1 282 ? 22.281 -36.469 -18.922 1 95.38 282 ALA A CA 1
ATOM 2133 C C . ALA A 1 282 ? 20.969 -36.062 -19.547 1 95.38 282 ALA A C 1
ATOM 2135 O O . ALA A 1 282 ? 20.875 -35 -20.156 1 95.38 282 ALA A O 1
ATOM 2136 N N . LEU A 1 283 ? 19.953 -36.938 -19.469 1 95.38 283 LEU A N 1
ATOM 2137 C CA . LEU A 1 283 ? 18.641 -36.625 -20.016 1 95.38 283 LEU A CA 1
ATOM 2138 C C . LEU A 1 283 ? 18.016 -35.438 -19.281 1 95.38 283 LEU A C 1
ATOM 2140 O O . LEU A 1 283 ? 17.391 -34.562 -19.906 1 95.38 283 LEU A O 1
ATOM 2144 N N . PHE A 1 284 ? 18.172 -35.469 -17.984 1 96.12 284 PHE A N 1
ATOM 2145 C CA . PHE A 1 284 ? 17.656 -34.375 -17.172 1 96.12 284 PHE A CA 1
ATOM 2146 C C . PHE A 1 284 ? 18.312 -33.031 -17.562 1 96.12 284 PHE A C 1
ATOM 2148 O O . PHE A 1 284 ? 17.641 -32.031 -17.719 1 96.12 284 PHE A O 1
ATOM 2155 N N . ARG A 1 285 ? 19.562 -33.031 -17.719 1 96.44 285 ARG A N 1
ATOM 2156 C CA . ARG A 1 285 ? 20.312 -31.828 -18.047 1 96.44 285 ARG A CA 1
ATOM 2157 C C . ARG A 1 285 ? 19.969 -31.328 -19.453 1 96.44 285 ARG A C 1
ATOM 2159 O O . ARG A 1 285 ? 19.953 -30.125 -19.703 1 96.44 285 ARG A O 1
ATOM 2166 N N . GLN A 1 286 ? 19.75 -32.25 -20.297 1 96.62 286 GLN A N 1
ATOM 2167 C CA . GLN A 1 286 ? 19.312 -31.859 -21.641 1 96.62 286 GLN A CA 1
ATOM 2168 C C . GLN A 1 286 ? 17.969 -31.141 -21.594 1 96.62 286 GLN A C 1
ATOM 2170 O O . GLN A 1 286 ? 17.781 -30.125 -22.266 1 96.62 286 GLN A O 1
ATOM 2175 N N . GLU A 1 287 ? 17.047 -31.672 -20.828 1 96.44 287 GLU A N 1
ATOM 2176 C CA . GLU A 1 287 ? 15.758 -31.016 -20.688 1 96.44 287 GLU A CA 1
ATOM 2177 C C . GLU A 1 287 ? 15.906 -29.656 -20.016 1 96.44 287 GLU A C 1
ATOM 2179 O O . GLU A 1 287 ? 15.219 -28.703 -20.375 1 96.44 287 GLU A O 1
ATOM 2184 N N . ALA A 1 288 ? 16.734 -29.609 -19.016 1 97.19 288 ALA A N 1
ATOM 2185 C CA . ALA A 1 288 ? 17 -28.344 -18.344 1 97.19 288 ALA A CA 1
ATOM 2186 C C . ALA A 1 288 ? 17.531 -27.297 -19.328 1 97.19 288 ALA A C 1
ATOM 2188 O O . ALA A 1 288 ? 17.141 -26.125 -19.25 1 97.19 288 ALA A O 1
ATOM 2189 N N . GLU A 1 289 ? 18.359 -27.719 -20.219 1 97.5 289 GLU A N 1
ATOM 2190 C CA . GLU A 1 289 ? 18.906 -26.828 -21.234 1 97.5 289 GLU A CA 1
ATOM 2191 C C . GLU A 1 289 ? 17.828 -26.344 -22.188 1 97.5 289 GLU A C 1
ATOM 2193 O O . GLU A 1 289 ? 17.859 -25.203 -22.641 1 97.5 289 GLU A O 1
ATOM 2198 N N . MET A 1 290 ? 16.969 -27.203 -22.469 1 97.38 290 MET A N 1
ATOM 2199 C CA . MET A 1 290 ? 15.852 -26.828 -23.328 1 97.38 290 MET A CA 1
ATOM 2200 C C . MET A 1 290 ? 14.977 -25.766 -22.656 1 97.38 290 MET A C 1
ATOM 2202 O O . MET A 1 290 ? 14.57 -24.797 -23.281 1 97.38 290 MET A O 1
ATOM 2206 N N . VAL A 1 291 ? 14.641 -26.016 -21.375 1 96.75 291 VAL A N 1
ATOM 2207 C CA . VAL A 1 291 ? 13.836 -25.062 -20.625 1 96.75 291 VAL A CA 1
ATOM 2208 C C . VAL A 1 291 ? 14.57 -23.719 -20.531 1 96.75 291 VAL A C 1
ATOM 2210 O O . VAL A 1 291 ? 13.961 -22.656 -20.672 1 96.75 291 VAL A O 1
ATOM 2213 N N . GLN A 1 292 ? 15.891 -23.75 -20.312 1 97.44 292 GLN A N 1
ATOM 2214 C CA . GLN A 1 292 ? 16.703 -22.531 -20.281 1 97.44 292 GLN A CA 1
ATOM 2215 C C . GLN A 1 292 ? 16.656 -21.781 -21.609 1 97.44 292 GLN A C 1
ATOM 2217 O O . GLN A 1 292 ? 16.547 -20.562 -21.625 1 97.44 292 GLN A O 1
ATOM 2222 N N . GLY A 1 293 ? 16.766 -22.547 -22.641 1 96.75 293 GLY A N 1
ATOM 2223 C CA . GLY A 1 293 ? 16.672 -21.938 -23.953 1 96.75 293 GLY A CA 1
ATOM 2224 C C . GLY A 1 293 ? 15.352 -21.234 -24.203 1 96.75 293 GLY A C 1
ATOM 2225 O O . GLY A 1 293 ? 15.328 -20.141 -24.781 1 96.75 293 GLY A O 1
ATOM 2226 N N . ARG A 1 294 ? 14.273 -21.844 -23.781 1 96.12 294 ARG A N 1
ATOM 2227 C CA . ARG A 1 294 ? 12.953 -21.219 -23.922 1 96.12 294 ARG A CA 1
ATOM 2228 C C . ARG A 1 294 ? 12.844 -19.969 -23.047 1 96.12 294 ARG A C 1
ATOM 2230 O O . ARG A 1 294 ? 12.25 -18.969 -23.469 1 96.12 294 ARG A O 1
ATOM 2237 N N . LEU A 1 295 ? 13.375 -20.047 -21.844 1 96.81 295 LEU A N 1
ATOM 2238 C CA . LEU A 1 295 ? 13.359 -18.906 -20.938 1 96.81 295 LEU A CA 1
ATOM 2239 C C . LEU A 1 295 ? 14.172 -17.75 -21.516 1 96.81 295 LEU A C 1
ATOM 2241 O O . LEU A 1 295 ? 13.758 -16.578 -21.438 1 96.81 295 LEU A O 1
ATOM 2245 N N . ASP A 1 296 ? 15.297 -18.047 -22.156 1 96.5 296 ASP A N 1
ATOM 2246 C CA . ASP A 1 296 ? 16.172 -17.031 -22.734 1 96.5 296 ASP A CA 1
ATOM 2247 C C . ASP A 1 296 ? 15.5 -16.359 -23.938 1 96.5 296 ASP A C 1
ATOM 2249 O O . ASP A 1 296 ? 15.805 -15.219 -24.266 1 96.5 296 ASP A O 1
ATOM 2253 N N . ASN A 1 297 ? 14.523 -17.125 -24.531 1 95.38 297 ASN A N 1
ATOM 2254 C CA . ASN A 1 297 ? 13.93 -16.625 -25.766 1 95.38 297 ASN A CA 1
ATOM 2255 C C . ASN A 1 297 ? 12.422 -16.453 -25.641 1 95.38 297 ASN A C 1
ATOM 2257 O O . ASN A 1 297 ? 11.695 -16.469 -26.625 1 95.38 297 ASN A O 1
ATOM 2261 N N . TRP A 1 298 ? 11.914 -16.312 -24.438 1 95.12 298 TRP A N 1
ATOM 2262 C CA . TRP A 1 298 ? 10.469 -16.312 -24.219 1 95.12 298 TRP A CA 1
ATOM 2263 C C . TRP A 1 298 ? 9.812 -15.117 -24.906 1 95.12 298 TRP A C 1
ATOM 2265 O O . TRP A 1 298 ? 8.641 -15.18 -25.281 1 95.12 298 TRP A O 1
ATOM 2275 N N . ALA A 1 299 ? 10.57 -13.969 -25.156 1 93.81 299 ALA A N 1
ATOM 2276 C CA . ALA A 1 299 ? 10.016 -12.734 -25.688 1 93.81 299 ALA A CA 1
ATOM 2277 C C . ALA A 1 299 ? 10.375 -12.562 -27.156 1 93.81 299 ALA A C 1
ATOM 2279 O O . ALA A 1 299 ? 10.219 -11.469 -27.719 1 93.81 299 ALA A O 1
ATOM 2280 N N . TYR A 1 300 ? 10.836 -13.586 -27.734 1 92.38 300 TYR A N 1
ATOM 2281 C CA . TYR A 1 300 ? 11.344 -13.516 -29.109 1 92.38 300 TYR A CA 1
ATOM 2282 C C . TYR A 1 300 ? 10.273 -13.008 -30.062 1 92.38 300 TYR A C 1
ATOM 2284 O O . TYR A 1 300 ? 10.523 -12.102 -30.859 1 92.38 300 TYR A O 1
ATOM 2292 N N . ASP A 1 301 ? 9.062 -13.516 -30 1 90.12 301 ASP A N 1
ATOM 2293 C CA . ASP A 1 301 ? 7.98 -13.18 -30.922 1 90.12 301 ASP A CA 1
ATOM 2294 C C . ASP A 1 301 ? 7.547 -11.727 -30.75 1 90.12 301 ASP A C 1
ATOM 2296 O O . ASP A 1 301 ? 6.914 -11.156 -31.641 1 90.12 301 ASP A O 1
ATOM 2300 N N . TYR A 1 302 ? 7.875 -11.102 -29.594 1 90.56 302 TYR A N 1
ATOM 2301 C CA . TYR A 1 302 ? 7.516 -9.719 -29.312 1 90.56 302 TYR A CA 1
ATOM 2302 C C . TYR A 1 302 ? 8.617 -8.766 -29.766 1 90.56 302 TYR A C 1
ATOM 2304 O O . TYR A 1 302 ? 8.453 -7.547 -29.719 1 90.56 302 TYR A O 1
ATOM 2312 N N . GLY A 1 303 ? 9.695 -9.32 -30.234 1 91.38 303 GLY A N 1
ATOM 2313 C CA . GLY A 1 303 ? 10.844 -8.484 -30.562 1 91.38 303 GLY A CA 1
ATOM 2314 C C . GLY A 1 303 ? 11.719 -8.18 -29.359 1 91.38 303 GLY A C 1
ATOM 2315 O O . GLY A 1 303 ? 12.484 -7.215 -29.359 1 91.38 303 GLY A O 1
ATOM 2316 N N . GLY A 1 304 ? 11.43 -8.891 -28.266 1 91.75 304 GLY A N 1
ATOM 2317 C CA . GLY A 1 304 ? 12.227 -8.719 -27.062 1 91.75 304 GLY A CA 1
ATOM 2318 C C . GLY A 1 304 ? 11.398 -8.312 -25.859 1 91.75 304 GLY A C 1
ATOM 2319 O O . GLY A 1 304 ? 10.172 -8.234 -25.938 1 91.75 304 GLY A O 1
ATOM 2320 N N . LEU A 1 305 ? 12.125 -8.117 -24.766 1 91.44 305 LEU A N 1
ATOM 2321 C CA . LEU A 1 305 ? 11.484 -7.785 -23.5 1 91.44 305 LEU A CA 1
ATOM 2322 C C . LEU A 1 305 ? 10.68 -6.496 -23.609 1 91.44 305 LEU A C 1
ATOM 2324 O O . LEU A 1 305 ? 9.531 -6.43 -23.172 1 91.44 305 LEU A O 1
ATOM 2328 N N . ALA A 1 306 ? 11.219 -5.523 -24.219 1 89.06 306 ALA A N 1
ATOM 2329 C CA . ALA A 1 306 ? 10.57 -4.227 -24.359 1 89.06 306 ALA A CA 1
ATOM 2330 C C . ALA A 1 306 ? 9.281 -4.348 -25.172 1 89.06 306 ALA A C 1
ATOM 2332 O O . ALA A 1 306 ? 8.273 -3.725 -24.844 1 89.06 306 ALA A O 1
ATOM 2333 N N . GLY A 1 307 ? 9.391 -5.133 -26.203 1 90.19 307 GLY A N 1
ATOM 2334 C CA . GLY A 1 307 ? 8.211 -5.348 -27.031 1 90.19 307 GLY A CA 1
ATOM 2335 C C . GLY A 1 307 ? 7.105 -6.086 -26.297 1 90.19 307 GLY A C 1
ATOM 2336 O O . GLY A 1 307 ? 5.926 -5.758 -26.453 1 90.19 307 GLY A O 1
ATOM 2337 N N . ALA A 1 308 ? 7.453 -7.062 -25.531 1 89.75 308 ALA A N 1
ATOM 2338 C CA . ALA A 1 308 ? 6.484 -7.836 -24.75 1 89.75 308 ALA A CA 1
ATOM 2339 C C . ALA A 1 308 ? 5.773 -6.961 -23.734 1 89.75 308 ALA A C 1
ATOM 2341 O O . ALA A 1 308 ? 4.547 -7.008 -23.609 1 89.75 308 ALA A O 1
ATOM 2342 N N . VAL A 1 309 ? 6.52 -6.141 -23.047 1 89.81 309 VAL A N 1
ATOM 2343 C CA . VAL A 1 309 ? 5.988 -5.254 -22.016 1 89.81 309 VAL A CA 1
ATOM 2344 C C . VAL A 1 309 ? 5.086 -4.199 -22.656 1 89.81 309 VAL A C 1
ATOM 2346 O O . VAL A 1 309 ? 4.012 -3.895 -22.141 1 89.81 309 VAL A O 1
ATOM 2349 N N . ALA A 1 310 ? 5.5 -3.674 -23.797 1 86.81 310 ALA A N 1
ATOM 2350 C CA . ALA A 1 310 ? 4.73 -2.65 -24.5 1 86.81 310 ALA A CA 1
ATOM 2351 C C . ALA A 1 310 ? 3.383 -3.197 -24.953 1 86.81 310 ALA A C 1
ATOM 2353 O O . ALA A 1 310 ? 2.396 -2.461 -25.031 1 86.81 310 ALA A O 1
ATOM 2354 N N . SER A 1 311 ? 3.426 -4.449 -25.234 1 84 311 SER A N 1
ATOM 2355 C CA . SER A 1 311 ? 2.189 -5.074 -25.688 1 84 311 SER A CA 1
ATOM 2356 C C . SER A 1 311 ? 1.146 -5.117 -24.578 1 84 311 SER A C 1
ATOM 2358 O O . SER A 1 311 ? -0.056 -5.16 -24.844 1 84 311 SER A O 1
ATOM 2360 N N . LEU A 1 312 ? 1.586 -5.176 -23.391 1 83.62 312 LEU A N 1
ATOM 2361 C CA . LEU A 1 312 ? 0.678 -5.238 -22.25 1 83.62 312 LEU A CA 1
ATOM 2362 C C . LEU A 1 312 ? 0.326 -3.838 -21.75 1 83.62 312 LEU A C 1
ATOM 2364 O O . LEU A 1 312 ? -0.842 -3.545 -21.484 1 83.62 312 LEU A O 1
ATOM 2368 N N . SER A 1 313 ? 1.424 -3.041 -21.547 1 78.56 313 SER A N 1
ATOM 2369 C CA . SER A 1 313 ? 1.229 -1.684 -21.047 1 78.56 313 SER A CA 1
ATOM 2370 C C . SER A 1 313 ? 2.312 -0.743 -21.562 1 78.56 313 SER A C 1
ATOM 2372 O O . SER A 1 313 ? 3.428 -0.725 -21.031 1 78.56 313 SER A O 1
ATOM 2374 N N . PRO A 1 314 ? 2.057 0.016 -22.453 1 69 314 PRO A N 1
ATOM 2375 C CA . PRO A 1 314 ? 3.082 0.834 -23.109 1 69 314 PRO A CA 1
ATOM 2376 C C . PRO A 1 314 ? 3.699 1.865 -22.172 1 69 314 PRO A C 1
ATOM 2378 O O . PRO A 1 314 ? 4.855 2.262 -22.344 1 69 314 PRO A O 1
ATOM 2381 N N . THR A 1 315 ? 3.107 2.309 -21.219 1 68.62 315 THR A N 1
ATOM 2382 C CA . THR A 1 315 ? 3.648 3.453 -20.5 1 68.62 315 THR A CA 1
ATOM 2383 C C . THR A 1 315 ? 3.867 3.109 -19.031 1 68.62 315 THR A C 1
ATOM 2385 O O . THR A 1 315 ? 4.094 3.998 -18.203 1 68.62 315 THR A O 1
ATOM 2388 N N . ASN A 1 316 ? 4.008 1.911 -18.828 1 76.12 316 ASN A N 1
ATOM 2389 C CA . ASN A 1 316 ? 4.086 1.602 -17.406 1 76.12 316 ASN A CA 1
ATOM 2390 C C . ASN A 1 316 ? 5.391 0.889 -17.062 1 76.12 316 ASN A C 1
ATOM 2392 O O . ASN A 1 316 ? 5.547 -0.299 -17.344 1 76.12 316 ASN A O 1
ATOM 2396 N N . ASP A 1 317 ? 6.273 1.55 -16.391 1 86.19 317 ASP A N 1
ATOM 2397 C CA . ASP A 1 317 ? 7.578 1.015 -16 1 86.19 317 ASP A CA 1
ATOM 2398 C C . ASP A 1 317 ? 7.434 -0.126 -15 1 86.19 317 ASP A C 1
ATOM 2400 O O . ASP A 1 317 ? 8.32 -0.974 -14.883 1 86.19 317 ASP A O 1
ATOM 2404 N N . ASP A 1 318 ? 6.363 -0.162 -14.375 1 90.12 318 ASP A N 1
ATOM 2405 C CA . ASP A 1 318 ? 6.168 -1.2 -13.367 1 90.12 318 ASP A CA 1
ATOM 2406 C C . ASP A 1 318 ? 6.078 -2.582 -14.016 1 90.12 318 ASP A C 1
ATOM 2408 O O . ASP A 1 318 ? 6.543 -3.57 -13.445 1 90.12 318 ASP A O 1
ATOM 2412 N N . VAL A 1 319 ? 5.473 -2.639 -15.195 1 93.62 319 VAL A N 1
ATOM 2413 C CA . VAL A 1 319 ? 5.332 -3.922 -15.875 1 93.62 319 VAL A CA 1
ATOM 2414 C C . VAL A 1 319 ? 6.711 -4.453 -16.266 1 93.62 319 VAL A C 1
ATOM 2416 O O . VAL A 1 319 ? 6.984 -5.648 -16.141 1 93.62 319 VAL A O 1
ATOM 2419 N N . LEU A 1 320 ? 7.52 -3.52 -16.703 1 94.44 320 LEU A N 1
ATOM 2420 C CA . LEU A 1 320 ? 8.883 -3.91 -17.047 1 94.44 320 LEU A CA 1
ATOM 2421 C C . LEU A 1 320 ? 9.625 -4.453 -15.828 1 94.44 320 LEU A C 1
ATOM 2423 O O . LEU A 1 320 ? 10.266 -5.504 -15.906 1 94.44 320 LEU A O 1
ATOM 2427 N N . ASN A 1 321 ? 9.562 -3.742 -14.773 1 95.75 321 ASN A N 1
ATOM 2428 C CA . ASN A 1 321 ? 10.25 -4.164 -13.555 1 95.75 321 ASN A CA 1
ATOM 2429 C C . ASN A 1 321 ? 9.688 -5.477 -13.016 1 95.75 321 ASN A C 1
ATOM 2431 O O . ASN A 1 321 ? 10.445 -6.352 -12.594 1 95.75 321 ASN A O 1
ATOM 2435 N N . ALA A 1 322 ? 8.383 -5.637 -13.031 1 96.75 322 ALA A N 1
ATOM 2436 C CA . ALA A 1 322 ? 7.766 -6.875 -12.57 1 96.75 322 ALA A CA 1
ATOM 2437 C C . ALA A 1 322 ? 8.172 -8.055 -13.453 1 96.75 322 ALA A C 1
ATOM 2439 O O . ALA A 1 322 ? 8.453 -9.141 -12.945 1 96.75 322 ALA A O 1
ATOM 2440 N N . THR A 1 323 ? 8.156 -7.801 -14.75 1 96.94 323 THR A N 1
ATOM 2441 C CA . THR A 1 323 ? 8.539 -8.844 -15.695 1 96.94 323 THR A CA 1
ATOM 2442 C C . THR A 1 323 ? 9.992 -9.258 -15.484 1 96.94 323 THR A C 1
ATOM 2444 O O . THR A 1 323 ? 10.305 -10.453 -15.469 1 96.94 323 THR A O 1
ATOM 2447 N N . THR A 1 324 ? 10.836 -8.289 -15.273 1 97.44 324 THR A N 1
ATOM 2448 C CA . THR A 1 324 ? 12.25 -8.57 -15.047 1 97.44 324 THR A CA 1
ATOM 2449 C C . THR A 1 324 ? 12.445 -9.359 -13.758 1 97.44 324 THR A C 1
ATOM 2451 O O . THR A 1 324 ? 13.203 -10.336 -13.734 1 97.44 324 THR A O 1
ATOM 2454 N N . ALA A 1 325 ? 11.82 -8.922 -12.727 1 98.31 325 ALA A N 1
ATOM 2455 C CA . ALA A 1 325 ? 11.914 -9.641 -11.461 1 98.31 325 ALA A CA 1
ATOM 2456 C C . ALA A 1 325 ? 11.438 -11.086 -11.617 1 98.31 325 ALA A C 1
ATOM 2458 O O . ALA A 1 325 ? 12.086 -12.008 -11.117 1 98.31 325 ALA A O 1
ATOM 2459 N N . TYR A 1 326 ? 10.352 -11.273 -12.32 1 97.88 326 TYR A N 1
ATOM 2460 C CA . TYR A 1 326 ? 9.773 -12.602 -12.508 1 97.88 326 TYR A CA 1
ATOM 2461 C C . TYR A 1 326 ? 10.703 -13.484 -13.328 1 97.88 326 TYR A C 1
ATOM 2463 O O . TYR A 1 326 ? 10.891 -14.664 -13.016 1 97.88 326 TYR A O 1
ATOM 2471 N N . GLU A 1 327 ? 11.234 -12.938 -14.352 1 98.06 327 GLU A N 1
ATOM 2472 C CA . GLU A 1 327 ? 12.148 -13.672 -15.219 1 98.06 327 GLU A CA 1
ATOM 2473 C C . GLU A 1 327 ? 13.367 -14.172 -14.445 1 98.06 327 GLU A C 1
ATOM 2475 O O . GLU A 1 327 ? 13.742 -15.336 -14.562 1 98.06 327 GLU A O 1
ATOM 2480 N N . TRP A 1 328 ? 13.938 -13.344 -13.703 1 98.25 328 TRP A N 1
ATOM 2481 C CA . TRP A 1 328 ? 15.141 -13.719 -12.969 1 98.25 328 TRP A CA 1
ATOM 2482 C C . TRP A 1 328 ? 14.797 -14.68 -11.828 1 98.25 328 TRP A C 1
ATOM 2484 O O . TRP A 1 328 ? 15.625 -15.516 -11.445 1 98.25 328 TRP A O 1
ATOM 2494 N N . ALA A 1 329 ? 13.609 -14.57 -11.289 1 97.62 329 ALA A N 1
ATOM 2495 C CA . ALA A 1 329 ? 13.172 -15.555 -10.312 1 97.62 329 ALA A CA 1
ATOM 2496 C C . ALA A 1 329 ? 13.07 -16.938 -10.945 1 97.62 329 ALA A C 1
ATOM 2498 O O . ALA A 1 329 ? 13.461 -17.938 -10.328 1 97.62 329 ALA A O 1
ATOM 2499 N N . LEU A 1 330 ? 12.547 -16.969 -12.148 1 96.94 330 LEU A N 1
ATOM 2500 C CA . LEU A 1 330 ? 12.461 -18.234 -12.859 1 96.94 330 LEU A CA 1
ATOM 2501 C C . LEU A 1 330 ? 13.844 -18.797 -13.156 1 96.94 330 LEU A C 1
ATOM 2503 O O . LEU A 1 330 ? 14.07 -20 -13.039 1 96.94 330 LEU A O 1
ATOM 2507 N N . ARG A 1 331 ? 14.758 -17.906 -13.539 1 97.75 331 ARG A N 1
ATOM 2508 C CA . ARG A 1 331 ? 16.141 -18.328 -13.781 1 97.75 331 ARG A CA 1
ATOM 2509 C C . ARG A 1 331 ? 16.766 -18.906 -12.516 1 97.75 331 ARG A C 1
ATOM 2511 O O . ARG A 1 331 ? 17.469 -19.906 -12.57 1 97.75 331 ARG A O 1
ATOM 2518 N N . LEU A 1 332 ? 16.5 -18.234 -11.477 1 97.56 332 LEU A N 1
ATOM 2519 C CA . LEU A 1 332 ? 17.016 -18.703 -10.195 1 97.56 332 LEU A CA 1
ATOM 2520 C C . LEU A 1 332 ? 16.438 -20.078 -9.844 1 97.56 332 LEU A C 1
ATOM 2522 O O . LEU A 1 332 ? 17.156 -20.984 -9.43 1 97.56 332 LEU A O 1
ATOM 2526 N N . ARG A 1 333 ? 15.148 -20.25 -9.992 1 94.88 333 ARG A N 1
ATOM 2527 C CA . ARG A 1 333 ? 14.484 -21.5 -9.688 1 94.88 333 ARG A CA 1
ATOM 2528 C C . ARG A 1 333 ? 15.023 -22.641 -10.562 1 94.88 333 ARG A C 1
ATOM 2530 O O . ARG A 1 333 ? 15.281 -23.734 -10.07 1 94.88 333 ARG A O 1
ATOM 2537 N N . LEU A 1 334 ? 15.125 -22.312 -11.781 1 96.25 334 LEU A N 1
ATOM 2538 C CA . LEU A 1 334 ? 15.68 -23.297 -12.703 1 96.25 334 LEU A CA 1
ATOM 2539 C C . LEU A 1 334 ? 17.078 -23.719 -12.266 1 96.25 334 LEU A C 1
ATOM 2541 O O . LEU A 1 334 ? 17.406 -24.906 -12.273 1 96.25 334 LEU A O 1
ATOM 2545 N N . HIS A 1 335 ? 17.891 -22.75 -11.906 1 96.44 335 HIS A N 1
ATOM 2546 C CA . HIS A 1 335 ? 19.25 -23.031 -11.422 1 96.44 335 HIS A CA 1
ATOM 2547 C C . HIS A 1 335 ? 19.203 -23.906 -10.18 1 96.44 335 HIS A C 1
ATOM 2549 O O . HIS A 1 335 ? 20 -24.859 -10.062 1 96.44 335 HIS A O 1
ATOM 2555 N N . GLN A 1 336 ? 18.344 -23.641 -9.297 1 94.31 336 GLN A N 1
ATOM 2556 C CA . GLN A 1 336 ? 18.234 -24.406 -8.055 1 94.31 336 GLN A CA 1
ATOM 2557 C C . GLN A 1 336 ? 17.812 -25.844 -8.336 1 94.31 336 GLN A C 1
ATOM 2559 O O . GLN A 1 336 ? 18.281 -26.781 -7.676 1 94.31 336 GLN A O 1
ATOM 2564 N N . ILE A 1 337 ? 16.938 -26 -9.266 1 93 337 ILE A N 1
ATOM 2565 C CA . ILE A 1 337 ? 16.453 -27.328 -9.625 1 93 337 ILE A CA 1
ATOM 2566 C C . ILE A 1 337 ? 17.578 -28.141 -10.266 1 93 337 ILE A C 1
ATOM 2568 O O . ILE A 1 337 ? 17.703 -29.344 -10.016 1 93 337 ILE A O 1
ATOM 2572 N N . THR A 1 338 ? 18.422 -27.469 -11.031 1 94.88 338 THR A N 1
ATOM 2573 C CA . THR A 1 338 ? 19.453 -28.156 -11.812 1 94.88 338 THR A CA 1
ATOM 2574 C C . THR A 1 338 ? 20.719 -28.344 -10.984 1 94.88 338 THR A C 1
ATOM 2576 O O . THR A 1 338 ? 21.297 -29.438 -10.984 1 94.88 338 THR A O 1
ATOM 2579 N N . GLU A 1 339 ? 21.141 -27.266 -10.219 1 93.62 339 GLU A N 1
ATOM 2580 C CA . GLU A 1 339 ? 22.453 -27.281 -9.586 1 93.62 339 GLU A CA 1
ATOM 2581 C C . GLU A 1 339 ? 22.344 -27.359 -8.07 1 93.62 339 GLU A C 1
ATOM 2583 O O . GLU A 1 339 ? 23.344 -27.562 -7.375 1 93.62 339 GLU A O 1
ATOM 2588 N N . GLY A 1 340 ? 21.156 -27.234 -7.57 1 90.75 340 GLY A N 1
ATOM 2589 C CA . GLY A 1 340 ? 20.984 -27.266 -6.125 1 90.75 340 GLY A CA 1
ATOM 2590 C C . GLY A 1 340 ? 20.875 -25.891 -5.508 1 90.75 340 GLY A C 1
ATOM 2591 O O . GLY A 1 340 ? 20.672 -24.891 -6.215 1 90.75 340 GLY A O 1
ATOM 2592 N N . TYR A 1 341 ? 21.016 -25.766 -4.184 1 90.38 341 TYR A N 1
ATOM 2593 C CA . TYR A 1 341 ? 20.656 -24.562 -3.449 1 90.38 341 TYR A CA 1
ATOM 2594 C C . TYR A 1 341 ? 21.906 -23.891 -2.883 1 90.38 341 TYR A C 1
ATOM 2596 O O . TYR A 1 341 ? 21.812 -23.062 -1.965 1 90.38 341 TYR A O 1
ATOM 2604 N N . SER A 1 342 ? 23.094 -24.234 -3.447 1 87.25 342 SER A N 1
ATOM 2605 C CA . SER A 1 342 ? 24.312 -23.547 -3.029 1 87.25 342 SER A CA 1
ATOM 2606 C C . SER A 1 342 ? 24.312 -22.094 -3.467 1 87.25 342 SER A C 1
ATOM 2608 O O . SER A 1 342 ? 23.703 -21.75 -4.484 1 87.25 342 SER A O 1
ATOM 2610 N N . LEU A 1 343 ? 24.891 -21.234 -2.699 1 87.12 343 LEU A N 1
ATOM 2611 C CA . LEU A 1 343 ? 24.922 -19.797 -2.982 1 87.12 343 LEU A CA 1
ATOM 2612 C C . LEU A 1 343 ? 26.109 -19.438 -3.859 1 87.12 343 LEU A C 1
ATOM 2614 O O . LEU A 1 343 ? 27.141 -18.969 -3.357 1 87.12 343 LEU A O 1
ATOM 2618 N N . THR A 1 344 ? 25.953 -19.609 -5.141 1 89.56 344 THR A N 1
ATOM 2619 C CA . THR A 1 344 ? 26.984 -19.344 -6.141 1 89.56 344 THR A CA 1
ATOM 2620 C C . THR A 1 344 ? 26.875 -17.922 -6.676 1 89.56 344 THR A C 1
ATOM 2622 O O . THR A 1 344 ? 25.969 -17.172 -6.277 1 89.56 344 THR A O 1
ATOM 2625 N N . GLU A 1 345 ? 27.734 -17.562 -7.531 1 92.44 345 GLU A N 1
ATOM 2626 C CA . GLU A 1 345 ? 27.75 -16.234 -8.141 1 92.44 345 GLU A CA 1
ATOM 2627 C C . GLU A 1 345 ? 26.484 -15.992 -8.961 1 92.44 345 GLU A C 1
ATOM 2629 O O . GLU A 1 345 ? 25.953 -14.883 -8.984 1 92.44 345 GLU A O 1
ATOM 2634 N N . LYS A 1 346 ? 26.109 -17.016 -9.617 1 94.19 346 LYS A N 1
ATOM 2635 C CA . LYS A 1 346 ? 24.891 -16.906 -10.414 1 94.19 346 LYS A CA 1
ATOM 2636 C C . LYS A 1 346 ? 23.672 -16.609 -9.539 1 94.19 346 LYS A C 1
ATOM 2638 O O . LYS A 1 346 ? 22.812 -15.82 -9.93 1 94.19 346 LYS A O 1
ATOM 2643 N N . VAL A 1 347 ? 23.656 -17.234 -8.406 1 95.81 347 VAL A N 1
ATOM 2644 C CA . VAL A 1 347 ? 22.562 -17 -7.461 1 95.81 347 VAL A CA 1
ATOM 2645 C C . VAL A 1 347 ? 22.562 -15.547 -7 1 95.81 347 VAL A C 1
ATOM 2647 O O . VAL A 1 347 ? 21.516 -14.898 -6.961 1 95.81 347 VAL A O 1
ATOM 2650 N N . PHE A 1 348 ? 23.766 -15.031 -6.781 1 95.25 348 PHE A N 1
ATOM 2651 C CA . PHE A 1 348 ? 23.891 -13.648 -6.348 1 95.25 348 PHE A CA 1
ATOM 2652 C C . PHE A 1 348 ? 23.391 -12.695 -7.43 1 95.25 348 PHE A C 1
ATOM 2654 O O . PHE A 1 348 ? 22.734 -11.695 -7.129 1 95.25 348 PHE A O 1
ATOM 2661 N N . GLU A 1 349 ? 23.734 -13.016 -8.586 1 96.31 349 GLU A N 1
ATOM 2662 C CA . GLU A 1 349 ? 23.312 -12.195 -9.719 1 96.31 349 GLU A CA 1
ATOM 2663 C C . GLU A 1 349 ? 21.797 -12.164 -9.844 1 96.31 349 GLU A C 1
ATOM 2665 O O . GLU A 1 349 ? 21.203 -11.102 -10.047 1 96.31 349 GLU A O 1
ATOM 2670 N N . CYS A 1 350 ? 21.188 -13.336 -9.727 1 97.75 350 CYS A N 1
ATOM 2671 C CA . CYS A 1 350 ? 19.734 -13.438 -9.836 1 97.75 350 CYS A CA 1
ATOM 2672 C C . CYS A 1 350 ? 19.062 -12.648 -8.719 1 97.75 350 CYS A C 1
ATOM 2674 O O . CYS A 1 350 ? 18.125 -11.883 -8.977 1 97.75 350 CYS A O 1
ATOM 2676 N N . VAL A 1 351 ? 19.562 -12.805 -7.504 1 98.06 351 VAL A N 1
ATOM 2677 C CA . VAL A 1 351 ? 18.984 -12.125 -6.352 1 98.06 351 VAL A CA 1
ATOM 2678 C C . VAL A 1 351 ? 19.078 -10.617 -6.539 1 98.06 351 VAL A C 1
ATOM 2680 O O . VAL A 1 351 ? 18.109 -9.891 -6.281 1 98.06 351 VAL A O 1
ATOM 2683 N N . GLN A 1 352 ? 20.156 -10.172 -7.043 1 97.25 352 GLN A N 1
ATOM 2684 C CA . GLN A 1 352 ? 20.375 -8.742 -7.238 1 97.25 352 GLN A CA 1
ATOM 2685 C C . GLN A 1 352 ? 19.391 -8.18 -8.266 1 97.25 352 GLN A C 1
ATOM 2687 O O . GLN A 1 352 ? 18.781 -7.125 -8.047 1 97.25 352 GLN A O 1
ATOM 2692 N N . HIS A 1 353 ? 19.219 -8.859 -9.375 1 97.62 353 HIS A N 1
ATOM 2693 C CA . HIS A 1 353 ? 18.297 -8.398 -10.406 1 97.62 353 HIS A CA 1
ATOM 2694 C C . HIS A 1 353 ? 16.859 -8.391 -9.891 1 97.62 353 HIS A C 1
ATOM 2696 O O . HIS A 1 353 ? 16.094 -7.469 -10.195 1 97.62 353 HIS A O 1
ATOM 2702 N N . ILE A 1 354 ? 16.469 -9.367 -9.109 1 98.44 354 ILE A N 1
ATOM 2703 C CA . ILE A 1 354 ? 15.125 -9.453 -8.562 1 98.44 354 ILE A CA 1
ATOM 2704 C C . ILE A 1 354 ? 14.867 -8.273 -7.637 1 98.44 354 ILE A C 1
ATOM 2706 O O . ILE A 1 354 ? 13.867 -7.559 -7.793 1 98.44 354 ILE A O 1
ATOM 2710 N N . LEU A 1 355 ? 15.805 -8.031 -6.73 1 97.56 355 LEU A N 1
ATOM 2711 C CA . LEU A 1 355 ? 15.586 -7.008 -5.707 1 97.56 355 LEU A CA 1
ATOM 2712 C C . LEU A 1 355 ? 15.68 -5.609 -6.305 1 97.56 355 LEU A C 1
ATOM 2714 O O . LEU A 1 355 ? 14.922 -4.715 -5.918 1 97.56 355 LEU A O 1
ATOM 2718 N N . ASP A 1 356 ? 16.578 -5.406 -7.266 1 96 356 ASP A N 1
ATOM 2719 C CA . ASP A 1 356 ? 16.672 -4.113 -7.941 1 96 356 ASP A CA 1
ATOM 2720 C C . ASP A 1 356 ? 15.359 -3.773 -8.656 1 96 356 ASP A C 1
ATOM 2722 O O . ASP A 1 356 ? 14.891 -2.635 -8.586 1 96 356 ASP A O 1
ATOM 2726 N N . SER A 1 357 ? 14.805 -4.734 -9.281 1 96.94 357 SER A N 1
ATOM 2727 C CA . SER A 1 357 ? 13.562 -4.523 -10.016 1 96.94 357 SER A CA 1
ATOM 2728 C C . SER A 1 357 ? 12.383 -4.363 -9.062 1 96.94 357 SER A C 1
ATOM 2730 O O . SER A 1 357 ? 11.523 -3.5 -9.273 1 96.94 357 SER A O 1
ATOM 2732 N N . ALA A 1 358 ? 12.336 -5.168 -8.031 1 96.88 358 ALA A N 1
ATOM 2733 C CA . ALA A 1 358 ? 11.234 -5.129 -7.074 1 96.88 358 ALA A CA 1
ATOM 2734 C C . ALA A 1 358 ? 11.18 -3.783 -6.359 1 96.88 358 ALA A C 1
ATOM 2736 O O . ALA A 1 358 ? 10.102 -3.256 -6.098 1 96.88 358 ALA A O 1
ATOM 2737 N N . GLN A 1 359 ? 12.336 -3.223 -6.047 1 93.75 359 GLN A N 1
ATOM 2738 C CA . GLN A 1 359 ? 12.398 -1.981 -5.281 1 93.75 359 GLN A CA 1
ATOM 2739 C C . GLN A 1 359 ? 11.961 -0.79 -6.125 1 93.75 359 GLN A C 1
ATOM 2741 O O . GLN A 1 359 ? 11.648 0.276 -5.59 1 93.75 359 GLN A O 1
ATOM 2746 N N . LYS A 1 360 ? 11.906 -0.965 -7.41 1 91.69 360 LYS A N 1
ATOM 2747 C CA . LYS A 1 360 ? 11.5 0.119 -8.305 1 91.69 360 LYS A CA 1
ATOM 2748 C C . LYS A 1 360 ? 9.984 0.186 -8.43 1 91.69 360 LYS A C 1
ATOM 2750 O O . LYS A 1 360 ? 9.445 1.142 -8.992 1 91.69 360 LYS A O 1
ATOM 2755 N N . ILE A 1 361 ? 9.32 -0.819 -7.938 1 92.31 361 ILE A N 1
ATOM 2756 C CA . ILE A 1 361 ? 7.863 -0.836 -7.938 1 92.31 361 ILE A CA 1
ATOM 2757 C C . ILE A 1 361 ? 7.34 -0.296 -6.609 1 92.31 361 ILE A C 1
ATOM 2759 O O . ILE A 1 361 ? 7.684 -0.813 -5.543 1 92.31 361 ILE A O 1
ATOM 2763 N N . ARG A 1 362 ? 6.504 0.65 -6.707 1 89.38 362 ARG A N 1
ATOM 2764 C CA . ARG A 1 362 ? 5.996 1.312 -5.508 1 89.38 362 ARG A CA 1
ATOM 2765 C C . ARG A 1 362 ? 5.086 0.382 -4.711 1 89.38 362 ARG A C 1
ATOM 2767 O O . ARG A 1 362 ? 4.453 -0.509 -5.281 1 89.38 362 ARG A O 1
ATOM 2774 N N . TYR A 1 363 ? 4.992 0.674 -3.4 1 90.06 363 TYR A N 1
ATOM 2775 C CA . TYR A 1 363 ? 4.047 -0.056 -2.564 1 90.06 363 TYR A CA 1
ATOM 2776 C C . TYR A 1 363 ? 2.617 0.153 -3.047 1 90.06 363 TYR A C 1
ATOM 2778 O O . TYR A 1 363 ? 2.238 1.265 -3.422 1 90.06 363 TYR A O 1
ATOM 2786 N N . GLY A 1 364 ? 1.901 -0.966 -3.096 1 89.25 364 GLY A N 1
ATOM 2787 C CA . GLY A 1 364 ? 0.494 -0.857 -3.445 1 89.25 364 GLY A CA 1
ATOM 2788 C C . GLY A 1 364 ? 0.248 -0.88 -4.941 1 89.25 364 GLY A C 1
ATOM 2789 O O . GLY A 1 364 ? -0.899 -0.816 -5.391 1 89.25 364 GLY A O 1
ATOM 2790 N N . SER A 1 365 ? 1.314 -0.928 -5.691 1 90.5 365 SER A N 1
ATOM 2791 C CA . SER A 1 365 ? 1.149 -1.055 -7.137 1 90.5 365 SER A CA 1
ATOM 2792 C C . SER A 1 365 ? 0.226 -2.217 -7.488 1 90.5 365 SER A C 1
ATOM 2794 O O . SER A 1 365 ? 0.208 -3.234 -6.793 1 90.5 365 SER A O 1
ATOM 2796 N N . PRO A 1 366 ? -0.486 -2.096 -8.602 1 90.25 366 PRO A N 1
ATOM 2797 C CA . PRO A 1 366 ? -1.311 -3.229 -9.031 1 90.25 366 PRO A CA 1
ATOM 2798 C C . PRO A 1 366 ? -0.486 -4.477 -9.336 1 90.25 366 PRO A C 1
ATOM 2800 O O . PRO A 1 366 ? -1.016 -5.59 -9.312 1 90.25 366 PRO A O 1
ATOM 2803 N N . LEU A 1 367 ? 0.773 -4.277 -9.547 1 93.5 367 LEU A N 1
ATOM 2804 C CA . LEU A 1 367 ? 1.624 -5.402 -9.93 1 93.5 367 LEU A CA 1
ATOM 2805 C C . LEU A 1 367 ? 2.33 -5.988 -8.711 1 93.5 367 LEU A C 1
ATOM 2807 O O . LEU A 1 367 ? 3.15 -6.898 -8.844 1 93.5 367 LEU A O 1
ATOM 2811 N N . GLU A 1 368 ? 2.041 -5.516 -7.594 1 93.62 368 GLU A N 1
ATOM 2812 C CA . GLU A 1 368 ? 2.721 -5.957 -6.379 1 93.62 368 GLU A CA 1
ATOM 2813 C C . GLU A 1 368 ? 2.561 -7.461 -6.172 1 93.62 368 GLU A C 1
ATOM 2815 O O . GLU A 1 368 ? 3.484 -8.133 -5.707 1 93.62 368 GLU A O 1
ATOM 2820 N N . SER A 1 369 ? 1.408 -8 -6.488 1 92.44 369 SER A N 1
ATOM 2821 C CA . SER A 1 369 ? 1.154 -9.422 -6.285 1 92.44 369 SER A CA 1
ATOM 2822 C C . SER A 1 369 ? 2.072 -10.273 -7.152 1 92.44 369 SER A C 1
ATOM 2824 O O . SER A 1 369 ? 2.377 -11.422 -6.805 1 92.44 369 SER A O 1
ATOM 2826 N N . CYS A 1 370 ? 2.547 -9.742 -8.25 1 94.69 370 CYS A N 1
ATOM 2827 C CA . CYS A 1 370 ? 3.457 -10.461 -9.141 1 94.69 370 CYS A CA 1
ATOM 2828 C C . CYS A 1 370 ? 4.836 -10.602 -8.508 1 94.69 370 CYS A C 1
ATOM 2830 O O . CYS A 1 370 ? 5.66 -11.391 -8.977 1 94.69 370 CYS A O 1
ATOM 2832 N N . LEU A 1 371 ? 5.051 -9.906 -7.418 1 96.88 371 LEU A N 1
ATOM 2833 C CA . LEU A 1 371 ? 6.387 -9.867 -6.832 1 96.88 371 LEU A CA 1
ATOM 2834 C C . LEU A 1 371 ? 6.539 -10.938 -5.754 1 96.88 371 LEU A C 1
ATOM 2836 O O . LEU A 1 371 ? 7.633 -11.148 -5.23 1 96.88 371 LEU A O 1
ATOM 2840 N N . LEU A 1 372 ? 5.465 -11.648 -5.473 1 95.94 372 LEU A N 1
ATOM 2841 C CA . LEU A 1 372 ? 5.527 -12.602 -4.375 1 95.94 372 LEU A 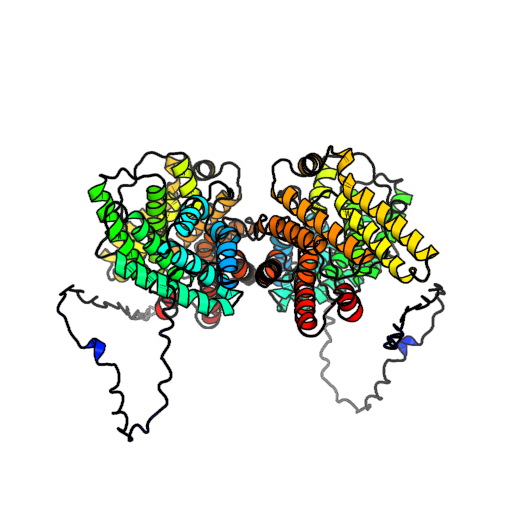CA 1
ATOM 2842 C C . LEU A 1 372 ? 6.527 -13.711 -4.68 1 95.94 372 LEU A C 1
ATOM 2844 O O . LEU A 1 372 ? 7.434 -13.977 -3.887 1 95.94 372 LEU A O 1
ATOM 2848 N N . PHE A 1 373 ? 6.398 -14.328 -5.82 1 95.25 373 PHE A N 1
ATOM 2849 C CA . PHE A 1 373 ? 7.293 -15.414 -6.215 1 95.25 373 PHE A CA 1
ATOM 2850 C C . PHE A 1 373 ? 8.734 -14.922 -6.301 1 95.25 373 PHE A C 1
ATOM 2852 O O . PHE A 1 373 ? 9.633 -15.523 -5.711 1 95.25 373 PHE A O 1
ATOM 2859 N N . PRO A 1 374 ? 8.984 -13.812 -6.934 1 97.94 374 PRO A N 1
ATOM 2860 C CA . PRO A 1 374 ? 10.352 -13.281 -6.984 1 97.94 374 PRO A CA 1
ATOM 2861 C C . PRO A 1 374 ? 10.922 -12.992 -5.602 1 97.94 374 PRO A C 1
ATOM 2863 O O . PRO A 1 374 ? 12.086 -13.305 -5.332 1 97.94 374 PRO A O 1
ATOM 2866 N N . LEU A 1 375 ? 10.125 -12.469 -4.766 1 98.12 375 LEU A N 1
ATOM 2867 C CA . LEU A 1 375 ? 10.609 -12.102 -3.439 1 98.12 375 LEU A CA 1
ATOM 2868 C C . LEU A 1 375 ? 10.914 -13.344 -2.611 1 98.12 375 LEU A C 1
ATOM 2870 O O . LEU A 1 375 ? 11.891 -13.367 -1.854 1 98.12 375 LEU A O 1
ATOM 2874 N N . VAL A 1 376 ? 10.133 -14.352 -2.764 1 96.44 376 VAL A N 1
ATOM 2875 C CA . VAL A 1 376 ? 10.383 -15.594 -2.047 1 96.44 376 VAL A CA 1
ATOM 2876 C C . VAL A 1 376 ? 11.664 -16.234 -2.57 1 96.44 376 VAL A C 1
ATOM 2878 O O . VAL A 1 376 ? 12.492 -16.719 -1.79 1 96.44 376 VAL A O 1
ATOM 2881 N N . MET A 1 377 ? 11.828 -16.219 -3.873 1 96.44 377 MET A N 1
ATOM 2882 C CA . MET A 1 377 ? 13.047 -16.766 -4.461 1 96.44 377 MET A CA 1
ATOM 2883 C C . MET A 1 377 ? 14.273 -16 -3.971 1 96.44 377 MET A C 1
ATOM 2885 O O . MET A 1 377 ? 15.258 -16.609 -3.543 1 96.44 377 MET A O 1
ATOM 2889 N N . ALA A 1 378 ? 14.18 -14.695 -4.008 1 97.94 378 ALA A N 1
ATOM 2890 C CA . ALA A 1 378 ? 15.297 -13.875 -3.551 1 97.94 378 ALA A CA 1
ATOM 2891 C C . ALA A 1 378 ? 15.523 -14.047 -2.053 1 97.94 378 ALA A C 1
ATOM 2893 O O . ALA A 1 378 ? 16.672 -14.133 -1.599 1 97.94 378 ALA A O 1
ATOM 2894 N N . GLY A 1 379 ? 14.477 -14.086 -1.312 1 97.25 379 GLY A N 1
ATOM 2895 C CA . GLY A 1 379 ? 14.578 -14.266 0.128 1 97.25 379 GLY A CA 1
ATOM 2896 C C . GLY A 1 379 ? 15.211 -15.586 0.524 1 97.25 379 GLY A C 1
ATOM 2897 O O . GLY A 1 379 ? 15.992 -15.641 1.476 1 97.25 379 GLY A O 1
ATOM 2898 N N . GLY A 1 380 ? 14.867 -16.625 -0.194 1 95.19 380 GLY A N 1
ATOM 2899 C CA . GLY A 1 380 ? 15.43 -17.922 0.101 1 95.19 380 GLY A CA 1
ATOM 2900 C C . GLY A 1 380 ? 16.891 -18.047 -0.283 1 95.19 380 GLY A C 1
ATOM 2901 O O . GLY A 1 380 ? 17.594 -18.938 0.191 1 95.19 380 GLY A O 1
ATOM 2902 N N . ALA A 1 381 ? 17.375 -17.062 -1.091 1 95.56 381 ALA A N 1
ATOM 2903 C CA . ALA A 1 381 ? 18.719 -17.203 -1.643 1 95.56 381 ALA A CA 1
ATOM 2904 C C . ALA A 1 381 ? 19.625 -16.047 -1.228 1 95.56 381 ALA A C 1
ATOM 2906 O O . ALA A 1 381 ? 20.828 -16.062 -1.486 1 95.56 381 ALA A O 1
ATOM 2907 N N . CYS A 1 382 ? 19.031 -15.023 -0.593 1 93.69 382 CYS A N 1
ATOM 2908 C CA . CYS A 1 382 ? 19.844 -13.875 -0.231 1 93.69 382 CYS A CA 1
ATOM 2909 C C . CYS A 1 382 ? 20.781 -14.211 0.92 1 93.69 382 CYS A C 1
ATOM 2911 O O . CYS A 1 382 ? 20.484 -15.078 1.741 1 93.69 382 CYS A O 1
ATOM 2913 N N . ASN A 1 383 ? 21.969 -13.523 0.967 1 85.81 383 ASN A N 1
ATOM 2914 C CA . ASN A 1 383 ? 22.969 -13.906 1.953 1 85.81 383 ASN A CA 1
ATOM 2915 C C . ASN A 1 383 ? 23.469 -12.711 2.756 1 85.81 383 ASN A C 1
ATOM 2917 O O . ASN A 1 383 ? 24.453 -12.805 3.471 1 85.81 383 ASN A O 1
ATOM 2921 N N . CYS A 1 384 ? 22.875 -11.57 2.564 1 89.06 384 CYS A N 1
ATOM 2922 C CA . CYS A 1 384 ? 23.312 -10.438 3.373 1 89.06 384 CYS A CA 1
ATOM 2923 C C . CYS A 1 384 ? 22.109 -9.758 4.039 1 89.06 384 CYS A C 1
ATOM 2925 O O . CYS A 1 384 ? 20.984 -9.922 3.6 1 89.06 384 CYS A O 1
ATOM 2927 N N . LEU A 1 385 ? 22.469 -9.094 5.082 1 88.69 385 LEU A N 1
ATOM 2928 C CA . LEU A 1 385 ? 21.453 -8.469 5.926 1 88.69 385 LEU A CA 1
ATOM 2929 C C . LEU A 1 385 ? 20.656 -7.426 5.145 1 88.69 385 LEU A C 1
ATOM 2931 O O . LEU A 1 385 ? 19.438 -7.324 5.293 1 88.69 385 LEU A O 1
ATOM 2935 N N . GLU A 1 386 ? 21.266 -6.633 4.301 1 89.94 386 GLU A N 1
ATOM 2936 C CA . GLU A 1 386 ? 20.609 -5.574 3.535 1 89.94 386 GLU A CA 1
ATOM 2937 C C . GLU A 1 386 ? 19.5 -6.137 2.656 1 89.94 386 GLU A C 1
ATOM 2939 O O . GLU A 1 386 ? 18.391 -5.594 2.621 1 89.94 386 GLU A O 1
ATOM 2944 N N . GLN A 1 387 ? 19.859 -7.258 2.062 1 94.25 387 GLN A N 1
ATOM 2945 C CA . GLN A 1 387 ? 18.891 -7.883 1.173 1 94.25 387 GLN A CA 1
ATOM 2946 C C . GLN A 1 387 ? 17.75 -8.508 1.962 1 94.25 387 GLN A C 1
ATOM 2948 O O . GLN A 1 387 ? 16.578 -8.414 1.555 1 94.25 387 GLN A O 1
ATOM 2953 N N . ARG A 1 388 ? 18.078 -9.094 3.1 1 94.62 388 ARG A N 1
ATOM 2954 C CA . ARG A 1 388 ? 17.047 -9.68 3.955 1 94.62 388 ARG A CA 1
ATOM 2955 C C . ARG A 1 388 ? 16.062 -8.617 4.434 1 94.62 388 ARG A C 1
ATOM 2957 O O . ARG A 1 388 ? 14.859 -8.844 4.445 1 94.62 388 ARG A O 1
ATOM 2964 N N . MET A 1 389 ? 16.562 -7.5 4.734 1 92.56 389 MET A N 1
ATOM 2965 C CA . MET A 1 389 ? 15.719 -6.414 5.234 1 92.56 389 MET A CA 1
ATOM 2966 C C . MET A 1 389 ? 14.773 -5.91 4.148 1 92.56 389 MET A C 1
ATOM 2968 O O . MET A 1 389 ? 13.609 -5.617 4.418 1 92.56 389 MET A O 1
ATOM 2972 N N . VAL A 1 390 ? 15.297 -5.836 2.945 1 93.5 390 VAL A N 1
ATOM 2973 C CA . VAL A 1 390 ? 14.484 -5.383 1.824 1 93.5 390 VAL A CA 1
ATOM 2974 C C . VAL A 1 390 ? 13.344 -6.371 1.578 1 93.5 390 VAL A C 1
ATOM 2976 O O . VAL A 1 390 ? 12.188 -5.969 1.424 1 93.5 390 VAL A O 1
ATOM 2979 N N . VAL A 1 391 ? 13.68 -7.652 1.583 1 97.19 391 VAL A N 1
ATOM 2980 C CA . VAL A 1 391 ? 12.695 -8.695 1.309 1 97.19 391 VAL A CA 1
ATOM 2981 C C . VAL A 1 391 ? 11.656 -8.727 2.422 1 97.19 391 VAL A C 1
ATOM 2983 O O . VAL A 1 391 ? 10.453 -8.758 2.15 1 97.19 391 VAL A O 1
ATOM 2986 N N . GLN A 1 392 ? 12.109 -8.711 3.621 1 95.5 392 GLN A N 1
ATOM 2987 C CA . GLN A 1 392 ? 11.211 -8.773 4.77 1 95.5 392 GLN A CA 1
ATOM 2988 C C . GLN A 1 392 ? 10.266 -7.578 4.789 1 95.5 392 GLN A C 1
ATOM 2990 O O . GLN A 1 392 ? 9.062 -7.734 5 1 95.5 392 GLN A O 1
ATOM 2995 N N . ASP A 1 393 ? 10.836 -6.457 4.566 1 93.31 393 ASP A N 1
ATOM 2996 C CA . ASP A 1 393 ? 10.039 -5.23 4.539 1 93.31 393 ASP A CA 1
ATOM 2997 C C . ASP A 1 393 ? 8.953 -5.305 3.473 1 93.31 393 ASP A C 1
ATOM 2999 O O . ASP A 1 393 ? 7.785 -5.004 3.744 1 93.31 393 ASP A O 1
ATOM 3003 N N . ARG A 1 394 ? 9.328 -5.668 2.305 1 95.69 394 ARG A N 1
ATOM 3004 C CA . ARG A 1 394 ? 8.391 -5.723 1.188 1 95.69 394 ARG A CA 1
ATOM 3005 C C . ARG A 1 394 ? 7.277 -6.73 1.457 1 95.69 394 ARG A C 1
ATOM 3007 O O . ARG A 1 394 ? 6.105 -6.461 1.175 1 95.69 394 ARG A O 1
ATOM 3014 N N . LEU A 1 395 ? 7.633 -7.875 1.98 1 96.56 395 LEU A N 1
ATOM 3015 C CA . LEU A 1 395 ? 6.633 -8.898 2.266 1 96.56 395 LEU A CA 1
ATOM 3016 C C . LEU A 1 395 ? 5.688 -8.445 3.369 1 96.56 395 LEU A C 1
ATOM 3018 O O . LEU A 1 395 ? 4.48 -8.695 3.303 1 96.56 395 LEU A O 1
ATOM 3022 N N . MET A 1 396 ? 6.168 -7.754 4.324 1 94.06 396 MET A N 1
ATOM 3023 C CA . MET A 1 396 ? 5.332 -7.25 5.41 1 94.06 396 MET A CA 1
ATOM 3024 C C . MET A 1 396 ? 4.348 -6.203 4.898 1 94.06 396 MET A C 1
ATOM 3026 O O . MET A 1 396 ? 3.193 -6.164 5.332 1 94.06 396 MET A O 1
ATOM 3030 N N . ILE A 1 397 ? 4.816 -5.371 4.059 1 93.81 397 ILE A N 1
ATOM 3031 C CA . ILE A 1 397 ? 3.938 -4.363 3.473 1 93.81 397 ILE A CA 1
ATOM 3032 C C . ILE A 1 397 ? 2.865 -5.047 2.625 1 93.81 397 ILE A C 1
ATOM 3034 O O . ILE A 1 397 ? 1.687 -4.695 2.705 1 93.81 397 ILE A O 1
ATOM 3038 N N . MET A 1 398 ? 3.236 -6.055 1.881 1 95.38 398 MET A N 1
ATOM 3039 C CA . MET A 1 398 ? 2.318 -6.77 0.997 1 95.38 398 MET A CA 1
ATOM 3040 C C . MET A 1 398 ? 1.239 -7.488 1.799 1 95.38 398 MET A C 1
ATOM 3042 O O . MET A 1 398 ? 0.134 -7.711 1.302 1 95.38 398 MET A O 1
ATOM 3046 N N . GLU A 1 399 ? 1.526 -7.863 3.008 1 94 399 GLU A N 1
ATOM 3047 C CA . GLU A 1 399 ? 0.517 -8.484 3.859 1 94 399 GLU A CA 1
ATOM 3048 C C . GLU A 1 399 ? -0.689 -7.57 4.047 1 94 399 GLU A C 1
ATOM 3050 O O . GLU A 1 399 ? -1.809 -8.047 4.25 1 94 399 GLU A O 1
ATOM 3055 N N . ARG A 1 400 ? -0.45 -6.328 3.896 1 92.25 400 ARG A N 1
ATOM 3056 C CA . ARG A 1 400 ? -1.545 -5.383 4.082 1 92.25 400 ARG A CA 1
ATOM 3057 C C . ARG A 1 400 ? -2.098 -4.914 2.742 1 92.25 400 ARG A C 1
ATOM 3059 O O . ARG A 1 400 ? -3.312 -4.793 2.572 1 92.25 400 ARG A O 1
ATOM 3066 N N . THR A 1 401 ? -1.226 -4.648 1.843 1 93.56 401 THR A N 1
ATOM 3067 C CA . THR A 1 401 ? -1.669 -4.098 0.565 1 93.56 401 THR A CA 1
ATOM 3068 C C . THR A 1 401 ? -2.354 -5.172 -0.276 1 93.56 401 THR A C 1
ATOM 3070 O O . THR A 1 401 ? -3.381 -4.914 -0.906 1 93.56 401 THR A O 1
ATOM 3073 N N . CYS A 1 402 ? -1.733 -6.387 -0.287 1 93.69 402 CYS A N 1
ATOM 3074 C CA . CYS A 1 402 ? -2.367 -7.492 -0.996 1 93.69 402 CYS A CA 1
ATOM 3075 C C . CYS A 1 402 ? -3.396 -8.188 -0.112 1 93.69 402 CYS A C 1
ATOM 3077 O O . CYS A 1 402 ? -4.488 -8.523 -0.571 1 93.69 402 CYS A O 1
ATOM 3079 N N . GLY A 1 403 ? -3.043 -8.406 1.258 1 91.25 403 GLY A N 1
ATOM 3080 C CA . GLY A 1 403 ? -3.998 -8.727 2.307 1 91.25 403 GLY A CA 1
ATOM 3081 C C . GLY A 1 403 ? -4.246 -10.219 2.451 1 91.25 403 GLY A C 1
ATOM 3082 O O . GLY A 1 403 ? -4.73 -10.672 3.488 1 91.25 403 GLY A O 1
ATOM 3083 N N . PHE A 1 404 ? -4.168 -11.117 1.476 1 93.56 404 PHE A N 1
ATOM 3084 C CA . PHE A 1 404 ? -4.492 -12.531 1.55 1 93.56 404 PHE A CA 1
ATOM 3085 C C . PHE A 1 404 ? -3.463 -13.281 2.389 1 93.56 404 PHE A C 1
ATOM 3087 O O . PHE A 1 404 ? -2.322 -12.836 2.523 1 93.56 404 PHE A O 1
ATOM 3094 N N . GLY A 1 405 ? -3.885 -14.414 2.934 1 93 405 GLY A N 1
ATOM 3095 C CA . GLY A 1 405 ? -3.09 -15.18 3.879 1 93 405 GLY A CA 1
ATOM 3096 C C . GLY A 1 405 ? -1.847 -15.789 3.256 1 93 405 GLY A C 1
ATOM 3097 O O . GLY A 1 405 ? -0.842 -16 3.939 1 93 405 GLY A O 1
ATOM 3098 N N . TYR A 1 406 ? -1.886 -16.047 2.006 1 93 406 TYR A N 1
ATOM 3099 C CA . TYR A 1 406 ? -0.743 -16.688 1.372 1 93 406 TYR A CA 1
ATOM 3100 C C . TYR A 1 406 ? 0.489 -15.797 1.424 1 93 406 TYR A C 1
ATOM 3102 O O . TYR A 1 406 ? 1.621 -16.281 1.42 1 93 406 TYR A O 1
ATOM 3110 N N . VAL A 1 407 ? 0.314 -14.484 1.503 1 95.12 407 VAL A N 1
ATOM 3111 C CA . VAL A 1 407 ? 1.444 -13.562 1.604 1 95.12 407 VAL A CA 1
ATOM 3112 C C . VAL A 1 407 ? 2.137 -13.742 2.953 1 95.12 407 VAL A C 1
ATOM 3114 O O . VAL A 1 407 ? 3.363 -13.828 3.021 1 95.12 407 VAL A O 1
ATOM 3117 N N . HIS A 1 408 ? 1.319 -13.859 3.957 1 94.25 408 HIS A N 1
ATOM 3118 C CA . HIS A 1 408 ? 1.856 -14.086 5.293 1 94.25 408 HIS A CA 1
ATOM 3119 C C . HIS A 1 408 ? 2.611 -15.406 5.363 1 94.25 408 HIS A C 1
ATOM 3121 O O . HIS A 1 408 ? 3.711 -15.469 5.918 1 94.25 408 HIS A O 1
ATOM 3127 N N . GLN A 1 409 ? 2.029 -16.375 4.812 1 94.38 409 GLN A N 1
ATOM 3128 C CA . GLN A 1 409 ? 2.658 -17.688 4.809 1 94.38 409 GLN A CA 1
ATOM 3129 C C . GLN A 1 409 ? 3.969 -17.672 4.031 1 94.38 409 GLN A C 1
ATOM 3131 O O . GLN A 1 409 ? 4.926 -18.359 4.398 1 94.38 409 GLN A O 1
ATOM 3136 N N . SER A 1 410 ? 3.994 -16.938 2.996 1 94.94 410 SER A N 1
ATOM 3137 C CA . SER A 1 410 ? 5.211 -16.828 2.201 1 94.94 410 SER A CA 1
ATOM 3138 C C . SER A 1 410 ? 6.328 -16.156 2.992 1 94.94 410 SER A C 1
ATOM 3140 O O . SER A 1 410 ? 7.488 -16.562 2.912 1 94.94 410 SER A O 1
ATOM 3142 N N . ARG A 1 411 ? 5.98 -15.109 3.715 1 96.25 411 ARG A N 1
ATOM 3143 C CA . ARG A 1 411 ? 6.977 -14.477 4.57 1 96.25 411 ARG A CA 1
ATOM 3144 C C . ARG A 1 411 ? 7.488 -15.445 5.629 1 96.25 411 ARG A C 1
ATOM 3146 O O . ARG A 1 411 ? 8.695 -15.5 5.887 1 96.25 411 ARG A O 1
ATOM 3153 N N . GLU A 1 412 ? 6.621 -16.188 6.168 1 96.06 412 GLU A N 1
ATOM 3154 C CA . GLU A 1 412 ? 7.008 -17.172 7.164 1 96.06 412 GLU A CA 1
ATOM 3155 C C . GLU A 1 412 ? 7.984 -18.188 6.578 1 96.06 412 GLU A C 1
ATOM 3157 O O . GLU A 1 412 ? 8.93 -18.609 7.25 1 96.06 412 GLU A O 1
ATOM 3162 N N . LEU A 1 413 ? 7.723 -18.594 5.422 1 95.56 413 LEU A N 1
ATOM 3163 C CA . LEU A 1 413 ? 8.625 -19.531 4.754 1 95.56 413 LEU A CA 1
ATOM 3164 C C . LEU A 1 413 ? 10.031 -18.938 4.641 1 95.56 413 LEU A C 1
ATOM 3166 O O . LEU A 1 413 ? 11.008 -19.594 5.004 1 95.56 413 LEU A O 1
ATOM 3170 N N . VAL A 1 414 ? 10.125 -17.688 4.184 1 96.88 414 VAL A N 1
ATOM 3171 C CA . VAL A 1 414 ? 11.414 -17.031 3.982 1 96.88 414 VAL A CA 1
ATOM 3172 C C . VAL A 1 414 ? 12.125 -16.875 5.32 1 96.88 414 VAL A C 1
ATOM 3174 O O . VAL A 1 414 ? 13.328 -17.141 5.43 1 96.88 414 VAL A O 1
ATOM 3177 N N . GLU A 1 415 ? 11.398 -16.5 6.301 1 96.31 415 GLU A N 1
ATOM 3178 C CA . GLU A 1 415 ? 11.992 -16.312 7.621 1 96.31 415 GLU A CA 1
ATOM 3179 C C . GLU A 1 415 ? 12.422 -17.641 8.227 1 96.31 415 GLU A C 1
ATOM 3181 O O . GLU A 1 415 ? 13.414 -17.703 8.961 1 96.31 415 GLU A O 1
ATOM 3186 N N . THR A 1 416 ? 11.68 -18.672 7.945 1 96.44 416 THR A N 1
ATOM 3187 C CA . THR A 1 416 ? 12.07 -20 8.383 1 96.44 416 THR A CA 1
ATOM 3188 C C . THR A 1 416 ? 13.375 -20.422 7.711 1 96.44 416 THR A C 1
ATOM 3190 O O . THR A 1 416 ? 14.242 -21.016 8.352 1 96.44 416 THR A O 1
ATOM 3193 N N . VAL A 1 417 ? 13.484 -20.125 6.469 1 95.62 417 VAL A N 1
ATOM 3194 C CA . VAL A 1 417 ? 14.727 -20.422 5.75 1 95.62 417 VAL A CA 1
ATOM 3195 C C . VAL A 1 417 ? 15.891 -19.688 6.41 1 95.62 417 VAL A C 1
ATOM 3197 O O . VAL A 1 417 ? 16.953 -20.266 6.621 1 95.62 417 VAL A O 1
ATOM 3200 N N . TRP A 1 418 ? 15.711 -18.422 6.746 1 95.75 418 TRP A N 1
ATOM 3201 C CA . TRP A 1 418 ? 16.75 -17.625 7.379 1 95.75 418 TRP A CA 1
ATOM 3202 C C . TRP A 1 418 ? 17.141 -18.203 8.734 1 95.75 418 TRP A C 1
ATOM 3204 O O . TRP A 1 418 ? 18.328 -18.297 9.07 1 95.75 418 TRP A O 1
ATOM 3214 N N . LYS A 1 419 ? 16.203 -18.641 9.469 1 95.06 419 LYS A N 1
ATOM 3215 C CA . LYS A 1 419 ? 16.453 -19.25 10.773 1 95.06 419 LYS A CA 1
ATOM 3216 C C . LYS A 1 419 ? 17.234 -20.547 10.641 1 95.06 419 LYS A C 1
ATOM 3218 O O . LYS A 1 419 ? 18.172 -20.797 11.398 1 95.06 419 LYS A O 1
ATOM 3223 N N . ARG A 1 420 ? 16.875 -21.297 9.734 1 94.12 420 ARG A N 1
ATOM 3224 C CA . ARG A 1 420 ? 17.531 -22.578 9.531 1 94.12 420 ARG A CA 1
ATOM 3225 C C . ARG A 1 420 ? 18.953 -22.375 9 1 94.12 420 ARG A C 1
ATOM 3227 O O . ARG A 1 420 ? 19.844 -23.188 9.289 1 94.12 420 ARG A O 1
ATOM 3234 N N . ARG A 1 421 ? 19.203 -21.406 8.273 1 92.12 421 ARG A N 1
ATOM 3235 C CA . ARG A 1 421 ? 20.516 -21.125 7.707 1 92.12 421 ARG A CA 1
ATOM 3236 C C . ARG A 1 421 ? 21.516 -20.766 8.797 1 92.12 421 ARG A C 1
ATOM 3238 O O . ARG A 1 421 ? 22.734 -20.766 8.57 1 92.12 421 ARG A O 1
ATOM 3245 N N . GLU A 1 422 ? 21.016 -20.438 9.875 1 90.31 422 GLU A N 1
ATOM 3246 C CA . GLU A 1 422 ? 21.922 -20.188 10.992 1 90.31 422 GLU A CA 1
ATOM 3247 C C . GLU A 1 422 ? 22.594 -21.469 11.461 1 90.31 422 GLU A C 1
ATOM 3249 O O . GLU A 1 422 ? 23.703 -21.438 12 1 90.31 422 GLU A O 1
ATOM 3254 N N . THR A 1 423 ? 22 -22.562 11.227 1 90.62 423 THR A N 1
ATOM 3255 C CA . THR A 1 423 ? 22.516 -23.828 11.727 1 90.62 423 THR A CA 1
ATOM 3256 C C . THR A 1 423 ? 22.844 -24.781 10.57 1 90.62 423 THR A C 1
ATOM 3258 O O . THR A 1 423 ? 23.609 -25.734 10.742 1 90.62 423 THR A O 1
ATOM 3261 N N . GLU A 1 424 ? 22.156 -24.547 9.461 1 87.5 424 GLU A N 1
ATOM 3262 C CA . GLU A 1 424 ? 22.344 -25.406 8.305 1 87.5 424 GLU A CA 1
ATOM 3263 C C . GLU A 1 424 ? 23.047 -24.656 7.164 1 87.5 424 GLU A C 1
ATOM 3265 O O . GLU A 1 424 ? 22.766 -23.484 6.938 1 87.5 424 GLU A O 1
ATOM 3270 N N . THR A 1 425 ? 24 -25.312 6.516 1 80.5 425 THR A N 1
ATOM 3271 C CA . THR A 1 425 ? 24.766 -24.688 5.453 1 80.5 425 THR A CA 1
ATOM 3272 C C . THR A 1 425 ? 23.922 -24.531 4.188 1 80.5 425 THR A C 1
ATOM 3274 O O . THR A 1 425 ? 24.078 -23.562 3.449 1 80.5 425 THR A O 1
ATOM 3277 N N . MET A 1 426 ? 23.125 -25.562 3.881 1 85.94 426 MET A N 1
ATOM 3278 C CA . MET A 1 426 ? 22.281 -25.5 2.689 1 85.94 426 MET A CA 1
ATOM 3279 C C . MET A 1 426 ? 20.812 -25.75 3.045 1 85.94 426 MET A C 1
ATOM 3281 O O . MET A 1 426 ? 20.469 -26.812 3.578 1 85.94 426 MET A O 1
ATOM 3285 N N . VAL A 1 427 ? 20.094 -24.703 2.828 1 89.88 427 VAL A N 1
ATOM 3286 C CA . VAL A 1 427 ? 18.688 -24.812 3.158 1 89.88 427 VAL A CA 1
ATOM 3287 C C . VAL A 1 427 ? 17.844 -24.781 1.88 1 89.88 427 VAL A C 1
ATOM 3289 O O . VAL A 1 427 ? 17.984 -23.875 1.062 1 89.88 427 VAL A O 1
ATOM 3292 N N . ASN A 1 428 ? 17.062 -25.844 1.697 1 89.69 428 ASN A N 1
ATOM 3293 C CA . ASN A 1 428 ? 16.125 -25.984 0.583 1 89.69 428 ASN A CA 1
ATOM 3294 C C . ASN A 1 428 ? 14.727 -25.484 0.951 1 89.69 428 ASN A C 1
ATOM 3296 O O . ASN A 1 428 ? 13.969 -26.203 1.601 1 89.69 428 ASN A O 1
ATOM 3300 N N . TRP A 1 429 ? 14.43 -24.328 0.486 1 90.12 429 TRP A N 1
ATOM 3301 C CA . TRP A 1 429 ? 13.141 -23.734 0.843 1 90.12 429 TRP A CA 1
ATOM 3302 C C . TRP A 1 429 ? 11.992 -24.609 0.337 1 90.12 429 TRP A C 1
ATOM 3304 O O . TRP A 1 429 ? 10.93 -24.656 0.958 1 90.12 429 TRP A O 1
ATOM 3314 N N . ALA A 1 430 ? 12.148 -25.25 -0.807 1 88.06 430 ALA A N 1
ATOM 3315 C CA . ALA A 1 430 ? 11.094 -26.078 -1.396 1 88.06 430 ALA A CA 1
ATOM 3316 C C . ALA A 1 430 ? 10.758 -27.266 -0.499 1 88.06 430 ALA A C 1
ATOM 3318 O O . ALA A 1 430 ? 9.602 -27.688 -0.42 1 88.06 430 ALA A O 1
ATOM 3319 N N . ARG A 1 431 ? 11.758 -27.797 0.133 1 88.38 431 ARG A N 1
ATOM 3320 C CA . ARG A 1 431 ? 11.531 -28.906 1.066 1 88.38 431 ARG A CA 1
ATOM 3321 C C . ARG A 1 431 ? 10.734 -28.438 2.281 1 88.38 431 ARG A C 1
ATOM 3323 O O . ARG A 1 431 ? 9.836 -29.141 2.748 1 88.38 431 ARG A O 1
ATOM 3330 N N . ILE A 1 432 ? 11.07 -27.328 2.742 1 89.88 432 ILE A N 1
ATOM 3331 C CA . ILE A 1 432 ? 10.352 -26.766 3.883 1 89.88 432 ILE A CA 1
ATOM 3332 C C . ILE A 1 432 ? 8.883 -26.562 3.52 1 89.88 432 ILE A C 1
ATOM 3334 O O . ILE A 1 432 ? 7.992 -26.922 4.285 1 89.88 432 ILE A O 1
ATOM 3338 N N . ARG A 1 433 ? 8.695 -26 2.4 1 89.31 433 ARG A N 1
ATOM 3339 C CA . ARG A 1 433 ? 7.332 -25.75 1.942 1 89.31 433 ARG A CA 1
ATOM 3340 C C . ARG A 1 433 ? 6.551 -27.062 1.812 1 89.31 433 ARG A C 1
ATOM 3342 O O . ARG A 1 433 ? 5.398 -27.141 2.234 1 89.31 433 ARG A O 1
ATOM 3349 N N . TYR A 1 434 ? 7.148 -28.031 1.268 1 84.56 434 TYR A N 1
ATOM 3350 C CA . TYR A 1 434 ? 6.5 -29.312 1.027 1 84.56 434 TYR A CA 1
ATOM 3351 C C . TYR A 1 434 ? 6.184 -30.016 2.34 1 84.56 434 TYR A C 1
ATOM 3353 O O . TYR A 1 434 ? 5.094 -30.578 2.506 1 84.56 434 TYR A O 1
ATOM 3361 N N . GLU A 1 435 ? 7.031 -29.938 3.283 1 86.62 435 GLU A N 1
ATOM 3362 C CA . GLU A 1 435 ? 6.914 -30.719 4.512 1 86.62 435 GLU A CA 1
ATOM 3363 C C . GLU A 1 435 ? 6.102 -29.969 5.566 1 86.62 435 GLU A C 1
ATOM 3365 O O . GLU A 1 435 ? 5.402 -30.578 6.371 1 86.62 435 GLU A O 1
ATOM 3370 N N . GLU A 1 436 ? 6.184 -28.656 5.492 1 88.81 436 GLU A N 1
ATOM 3371 C CA . GLU A 1 436 ? 5.664 -27.922 6.648 1 88.81 436 GLU A CA 1
ATOM 3372 C C . GLU A 1 436 ? 4.547 -26.969 6.242 1 88.81 436 GLU A C 1
ATOM 3374 O O . GLU A 1 436 ? 3.773 -26.516 7.086 1 88.81 436 GLU A O 1
ATOM 3379 N N . MET A 1 437 ? 4.469 -26.656 4.949 1 87.69 437 MET A N 1
ATOM 3380 C CA . MET A 1 437 ? 3.521 -25.641 4.516 1 87.69 437 MET A CA 1
ATOM 3381 C C . MET A 1 437 ? 2.744 -26.094 3.287 1 87.69 437 MET A C 1
ATOM 3383 O O . MET A 1 437 ? 2.678 -25.391 2.285 1 87.69 437 MET A O 1
ATOM 3387 N N . GLY A 1 438 ? 2.059 -27.156 3.406 1 79.75 438 GLY A N 1
ATOM 3388 C CA . GLY A 1 438 ? 1.42 -27.844 2.291 1 79.75 438 GLY A CA 1
ATOM 3389 C C . GLY A 1 438 ? 0.333 -27.016 1.632 1 79.75 438 GLY A C 1
ATOM 3390 O O . GLY A 1 438 ? 0.038 -27.203 0.449 1 79.75 438 GLY A O 1
ATOM 3391 N N . GLY A 1 439 ? -0.186 -26.016 2.252 1 78.94 439 GLY A N 1
ATOM 3392 C CA . GLY A 1 439 ? -1.261 -25.219 1.676 1 78.94 439 GLY A CA 1
ATOM 3393 C C . GLY A 1 439 ? -0.773 -23.953 1.012 1 78.94 439 GLY A C 1
ATOM 3394 O O . GLY A 1 439 ? -1.565 -23.203 0.438 1 78.94 439 GLY A O 1
ATOM 3395 N N . LEU A 1 440 ? 0.493 -23.75 0.953 1 84.94 440 LEU A N 1
ATOM 3396 C CA . LEU A 1 440 ? 1.034 -22.484 0.455 1 84.94 440 LEU A CA 1
ATOM 3397 C C . LEU A 1 440 ? 1.261 -22.547 -1.052 1 84.94 440 LEU A C 1
ATOM 3399 O O . LEU A 1 440 ? 1.914 -23.469 -1.548 1 84.94 440 LEU A O 1
ATOM 3403 N N . ALA A 1 441 ? 0.639 -21.547 -1.702 1 79.81 441 ALA A N 1
ATOM 3404 C CA . ALA A 1 441 ? 0.871 -21.375 -3.135 1 79.81 441 ALA A CA 1
ATOM 3405 C C . ALA A 1 441 ? 1.792 -20.188 -3.402 1 79.81 441 ALA A C 1
ATOM 3407 O O . ALA A 1 441 ? 1.604 -19.109 -2.838 1 79.81 441 ALA A O 1
ATOM 3408 N N . LEU A 1 442 ? 2.822 -20.516 -4.137 1 80.69 442 LEU A N 1
ATOM 3409 C CA . LEU A 1 442 ? 3.77 -19.453 -4.5 1 80.69 442 LEU A CA 1
ATOM 3410 C C . LEU A 1 442 ? 3.654 -19.109 -5.98 1 80.69 442 LEU A C 1
ATOM 3412 O O . LEU A 1 442 ? 3.83 -19.969 -6.844 1 80.69 442 LEU A O 1
ATOM 3416 N N . TYR A 1 443 ? 3.152 -17.969 -6.285 1 81.62 443 TYR A N 1
ATOM 3417 C CA . TYR A 1 443 ? 3.072 -17.562 -7.688 1 81.62 443 TYR A CA 1
ATOM 3418 C C . TYR A 1 443 ? 3.377 -16.078 -7.852 1 81.62 443 TYR A C 1
ATOM 3420 O O . TYR A 1 443 ? 3.273 -15.305 -6.895 1 81.62 443 TYR A O 1
ATOM 3428 N N . MET B 1 1 ? -45.656 23 35.062 1 20.88 1 MET B N 1
ATOM 3429 C CA . MET B 1 1 ? -45 24.078 35.812 1 20.88 1 MET B CA 1
ATOM 3430 C C . MET B 1 1 ? -43.562 23.719 36.125 1 20.88 1 MET B C 1
ATOM 3432 O O . MET B 1 1 ? -42.938 24.391 36.938 1 20.88 1 MET B O 1
ATOM 3436 N N . SER B 1 2 ? -43.031 22.547 35.625 1 22.23 2 SER B N 1
ATOM 3437 C CA . SER B 1 2 ? -41.906 21.719 36.062 1 22.23 2 SER B CA 1
ATOM 3438 C C . SER B 1 2 ? -40.594 22.469 35.906 1 22.23 2 SER B C 1
ATOM 3440 O O . SER B 1 2 ? -40.312 23.062 34.844 1 22.23 2 SER B O 1
ATOM 3442 N N . THR B 1 3 ? -39.969 22.922 37.062 1 19.27 3 THR B N 1
ATOM 3443 C CA . THR B 1 3 ? -38.844 23.781 37.406 1 19.27 3 THR B CA 1
ATOM 3444 C C . THR B 1 3 ? -37.531 23.25 36.781 1 19.27 3 THR B C 1
ATOM 3446 O O . THR B 1 3 ? -37.062 22.203 37.188 1 19.27 3 THR B O 1
ATOM 3449 N N . ALA B 1 4 ? -37.469 23.422 35.438 1 25.11 4 ALA B N 1
ATOM 3450 C CA . ALA B 1 4 ? -36.375 22.984 34.562 1 25.11 4 ALA B CA 1
ATOM 3451 C C . ALA B 1 4 ? -35.031 23.438 35.125 1 25.11 4 ALA B C 1
ATOM 3453 O O . ALA B 1 4 ? -34.812 24.641 35.375 1 25.11 4 ALA B O 1
ATOM 3454 N N . VAL B 1 5 ? -34.312 22.578 36 1 24.77 5 VAL B N 1
ATOM 3455 C CA . VAL B 1 5 ? -33.125 22.828 36.781 1 24.77 5 VAL B CA 1
ATOM 3456 C C . VAL B 1 5 ? -32.031 23.391 35.875 1 24.77 5 VAL B C 1
ATOM 3458 O O . VAL B 1 5 ? -31.797 22.906 34.781 1 24.77 5 VAL B O 1
ATOM 3461 N N . PRO B 1 6 ? -31.516 24.656 36.031 1 25.66 6 PRO B N 1
ATOM 3462 C CA . PRO B 1 6 ? -30.547 25.469 35.312 1 25.66 6 PRO B CA 1
ATOM 3463 C C . PRO B 1 6 ? -29.156 24.812 35.219 1 25.66 6 PRO B C 1
ATOM 3465 O O . PRO B 1 6 ? -28.578 24.484 36.281 1 25.66 6 PRO B O 1
ATOM 3468 N N . VAL B 1 7 ? -29 23.719 34.469 1 26.16 7 VAL B N 1
ATOM 3469 C CA . VAL B 1 7 ? -27.734 22.984 34.5 1 26.16 7 VAL B CA 1
ATOM 3470 C C . VAL B 1 7 ? -26.578 23.953 34.219 1 26.16 7 VAL B C 1
ATOM 3472 O O . VAL B 1 7 ? -26.578 24.656 33.219 1 26.16 7 VAL B O 1
ATOM 3475 N N . ASP B 1 8 ? -25.953 24.531 35.25 1 23.97 8 ASP B N 1
ATOM 3476 C CA . ASP B 1 8 ? -24.797 25.422 35.375 1 23.97 8 ASP B CA 1
ATOM 3477 C C . ASP B 1 8 ? -23.625 24.922 34.531 1 23.97 8 ASP B C 1
ATOM 3479 O O . ASP B 1 8 ? -23.094 23.844 34.781 1 23.97 8 ASP B O 1
ATOM 3483 N N . GLY B 1 9 ? -23.75 24.891 33.25 1 23.12 9 GLY B N 1
ATOM 3484 C CA . GLY B 1 9 ? -22.734 24.453 32.281 1 23.12 9 GLY B CA 1
ATOM 3485 C C . GLY B 1 9 ? -21.391 25.125 32.469 1 23.12 9 GLY B C 1
ATOM 3486 O O . GLY B 1 9 ? -21.281 26.344 32.375 1 23.12 9 GLY B O 1
ATOM 3487 N N . ALA B 1 10 ? -20.547 24.625 33.469 1 28.27 10 ALA B N 1
ATOM 3488 C CA . ALA B 1 10 ? -19.219 25.109 33.875 1 28.27 10 ALA B CA 1
ATOM 3489 C C . ALA B 1 10 ? -18.344 25.359 32.688 1 28.27 10 ALA B C 1
ATOM 3491 O O . ALA B 1 10 ? -18.109 24.469 31.859 1 28.27 10 ALA B O 1
ATOM 3492 N N . ASP B 1 11 ? -18.375 26.562 32.188 1 24.73 11 ASP B N 1
ATOM 3493 C CA . ASP B 1 11 ? -17.594 27.203 31.125 1 24.73 11 ASP B CA 1
ATOM 3494 C C . ASP B 1 11 ? -16.094 27.094 31.422 1 24.73 11 ASP B C 1
ATOM 3496 O O . ASP B 1 11 ? -15.578 27.781 32.312 1 24.73 11 ASP B O 1
ATOM 3500 N N . VAL B 1 12 ? -15.539 25.953 31.641 1 25.86 12 VAL B N 1
ATOM 3501 C CA . VAL B 1 12 ? -14.125 25.844 32 1 25.86 12 VAL B CA 1
ATOM 3502 C C . VAL B 1 12 ? -13.266 26.594 31 1 25.86 12 VAL B C 1
ATOM 3504 O O . VAL B 1 12 ? -13.102 26.156 29.859 1 25.86 12 VAL B O 1
ATOM 3507 N N . ASP B 1 13 ? -13.609 27.844 30.75 1 22.44 13 ASP B N 1
ATOM 3508 C CA . ASP B 1 13 ? -12.883 28.641 29.781 1 22.44 13 ASP B CA 1
ATOM 3509 C C . ASP B 1 13 ? -11.414 28.797 30.172 1 22.44 13 ASP B C 1
ATOM 3511 O O . ASP B 1 13 ? -11.109 29.328 31.234 1 22.44 13 ASP B O 1
ATOM 3515 N N . MET B 1 14 ? -10.555 27.859 30.016 1 24.62 14 MET B N 1
ATOM 3516 C CA . MET B 1 14 ? -9.148 27.812 30.406 1 24.62 14 MET B CA 1
ATOM 3517 C C . MET B 1 14 ? -8.406 29.047 29.922 1 24.62 14 MET B C 1
ATOM 3519 O O . MET B 1 14 ? -8.25 29.25 28.719 1 24.62 14 MET B O 1
ATOM 3523 N N . THR B 1 15 ? -8.641 30.203 30.422 1 25.92 15 THR B N 1
ATOM 3524 C CA . THR B 1 15 ? -7.879 31.406 30.125 1 25.92 15 THR B CA 1
ATOM 3525 C C . THR B 1 15 ? -6.395 31.188 30.406 1 25.92 15 THR B C 1
ATOM 3527 O O . THR B 1 15 ? -5.949 31.312 31.562 1 25.92 15 THR B O 1
ATOM 3530 N N . GLY B 1 16 ? -5.797 30.078 30.156 1 25.33 16 GLY B N 1
ATOM 3531 C CA . GLY B 1 16 ? -4.418 30.016 30.609 1 25.33 16 GLY B CA 1
ATOM 3532 C C . GLY B 1 16 ? -3.551 31.141 30.062 1 25.33 16 GLY B C 1
ATOM 3533 O O . GLY B 1 16 ? -3.639 31.469 28.875 1 25.33 16 GLY B O 1
ATOM 3534 N N . THR B 1 17 ? -3.314 32.156 30.812 1 25.48 17 THR B N 1
ATOM 3535 C CA . THR B 1 17 ? -2.408 33.281 30.594 1 25.48 17 THR B CA 1
ATOM 3536 C C . THR B 1 17 ? -1.067 32.781 30.047 1 25.48 17 THR B C 1
ATOM 3538 O O . THR B 1 17 ? -0.418 31.938 30.656 1 25.48 17 THR B O 1
ATOM 3541 N N . LEU B 1 18 ? -0.987 32.75 28.844 1 25.75 18 LEU B N 1
ATOM 3542 C CA . LEU B 1 18 ? 0.311 32.375 28.297 1 25.75 18 LEU B CA 1
ATOM 3543 C C . LEU B 1 18 ? 1.409 33.281 28.797 1 25.75 18 LEU B C 1
ATOM 3545 O O . LEU B 1 18 ? 1.259 34.5 28.766 1 25.75 18 LEU B O 1
ATOM 3549 N N . PRO B 1 19 ? 2.148 32.875 29.812 1 27.36 19 PRO B N 1
ATOM 3550 C CA . PRO B 1 19 ? 3.229 33.719 30.359 1 27.36 19 PRO B CA 1
ATOM 3551 C C . PRO B 1 19 ? 4.074 34.375 29.281 1 27.36 19 PRO B C 1
ATOM 3553 O O . PRO B 1 19 ? 4.145 33.875 28.156 1 27.36 19 PRO B O 1
ATOM 3556 N N . GLU B 1 20 ? 4.148 35.594 29.375 1 26.3 20 GLU B N 1
ATOM 3557 C CA . GLU B 1 20 ? 4.996 36.469 28.594 1 26.3 20 GLU B CA 1
ATOM 3558 C C . GLU B 1 20 ? 6.426 35.938 28.5 1 26.3 20 GLU B C 1
ATOM 3560 O O . GLU B 1 20 ? 7.09 35.75 29.531 1 26.3 20 GLU B O 1
ATOM 3565 N N . LEU B 1 21 ? 6.668 35.062 27.594 1 25.19 21 LEU B N 1
ATOM 3566 C CA . LEU B 1 21 ? 8 34.5 27.422 1 25.19 21 LEU B CA 1
ATOM 3567 C C . LEU B 1 21 ? 9.031 35.625 27.203 1 25.19 21 LEU B C 1
ATOM 3569 O O . LEU B 1 21 ? 9.07 36.219 26.125 1 25.19 21 LEU B O 1
ATOM 3573 N N . SER B 1 22 ? 9.164 36.469 28.25 1 22.69 22 SER B N 1
ATOM 3574 C CA . SER B 1 22 ? 10.289 37.375 28.156 1 22.69 22 SER B CA 1
ATOM 3575 C C . SER B 1 22 ? 11.602 36.625 27.938 1 22.69 22 SER B C 1
ATOM 3577 O O . SER B 1 22 ? 11.875 35.656 28.609 1 22.69 22 SER B O 1
ATOM 3579 N N . TRP B 1 23 ? 12.172 36.75 26.875 1 24.52 23 TRP B N 1
ATOM 3580 C CA . TRP B 1 23 ? 13.469 36.188 26.516 1 24.52 23 TRP B CA 1
ATOM 3581 C C . TRP B 1 23 ? 14.562 36.688 27.469 1 24.52 23 TRP B C 1
ATOM 3583 O O . TRP B 1 23 ? 15.602 37.188 27.031 1 24.52 23 TRP B O 1
ATOM 3593 N N . ASP B 1 24 ? 14.258 37.062 28.781 1 25.3 24 ASP B N 1
ATOM 3594 C CA . ASP B 1 24 ? 15.484 37.469 29.453 1 25.3 24 ASP B CA 1
ATOM 3595 C C . ASP B 1 24 ? 16.484 36.312 29.531 1 25.3 24 ASP B C 1
ATOM 3597 O O . ASP B 1 24 ? 16.172 35.25 30.078 1 25.3 24 ASP B O 1
ATOM 3601 N N . LEU B 1 25 ? 17.531 36.281 28.781 1 25 25 LEU B N 1
ATOM 3602 C CA . LEU B 1 25 ? 18.688 35.406 28.797 1 25 25 LEU B CA 1
ATOM 3603 C C . LEU B 1 25 ? 19.297 35.312 30.188 1 25 25 LEU B C 1
ATOM 3605 O O . LEU B 1 25 ? 20.484 35.031 30.328 1 25 25 LEU B O 1
ATOM 3609 N N . THR B 1 26 ? 18.625 35.719 31.297 1 25.72 26 THR B N 1
ATOM 3610 C CA . THR B 1 26 ? 19.406 35.531 32.531 1 25.72 26 THR B CA 1
ATOM 3611 C C . THR B 1 26 ? 19.703 34.062 32.75 1 25.72 26 THR B C 1
ATOM 3613 O O . THR B 1 26 ? 18.875 33.219 32.438 1 25.72 26 THR B O 1
ATOM 3616 N N . THR B 1 27 ? 21.047 33.625 33.188 1 26.58 27 THR B N 1
ATOM 3617 C CA . THR B 1 27 ? 21.766 32.406 33.531 1 26.58 27 THR B CA 1
ATOM 3618 C C . THR B 1 27 ? 21.047 31.625 34.625 1 26.58 27 THR B C 1
ATOM 3620 O O . THR B 1 27 ? 21.328 31.797 35.812 1 26.58 27 THR B O 1
ATOM 3623 N N . ASP B 1 28 ? 19.844 31.641 34.875 1 24.59 28 ASP B N 1
ATOM 3624 C CA . ASP B 1 28 ? 19.391 30.953 36.062 1 24.59 28 ASP B CA 1
ATOM 3625 C C . ASP B 1 28 ? 19.781 29.484 36.062 1 24.59 28 ASP B C 1
ATOM 3627 O O . ASP B 1 28 ? 19.453 28.766 35.094 1 24.59 28 ASP B O 1
ATOM 3631 N N . SER B 1 29 ? 20.797 28.938 36.938 1 26.11 29 SER B N 1
ATOM 3632 C CA . SER B 1 29 ? 21.547 27.75 37.312 1 26.11 29 SER B CA 1
ATOM 3633 C C . SER B 1 29 ? 20.625 26.594 37.688 1 26.11 29 SER B C 1
ATOM 3635 O O . SER B 1 29 ? 21.094 25.516 38.031 1 26.11 29 SER B O 1
ATOM 3637 N N . GLY B 1 30 ? 19.406 26.938 38.031 1 23.91 30 GLY B N 1
ATOM 3638 C CA . GLY B 1 30 ? 18.656 25.953 38.781 1 23.91 30 GLY B CA 1
ATOM 3639 C C . GLY B 1 30 ? 18.391 24.672 38 1 23.91 30 GLY B C 1
ATOM 3640 O O . GLY B 1 30 ? 17.984 23.672 38.594 1 23.91 30 GLY B O 1
ATOM 3641 N N . TRP B 1 31 ? 18.125 24.906 36.844 1 25.89 31 TRP B N 1
ATOM 3642 C CA . TRP B 1 31 ? 17.5 23.672 36.375 1 25.89 31 TRP B CA 1
ATOM 3643 C C . TRP B 1 31 ? 18.516 22.516 36.375 1 25.89 31 TRP B C 1
ATOM 3645 O O . TRP B 1 31 ? 18.188 21.406 35.969 1 25.89 31 TRP B O 1
ATOM 3655 N N . LEU B 1 32 ? 19.859 22.953 36.688 1 25.97 32 LEU B N 1
ATOM 3656 C CA . LEU B 1 32 ? 20.906 21.953 36.844 1 25.97 32 LEU B CA 1
ATOM 3657 C C . LEU B 1 32 ? 20.641 21.109 38.094 1 25.97 32 LEU B C 1
ATOM 3659 O O . LEU B 1 32 ? 21.266 20.047 38.281 1 25.97 32 LEU B O 1
ATOM 3663 N N . ASP B 1 33 ? 20.016 21.75 39.094 1 27.11 33 ASP B N 1
ATOM 3664 C CA . ASP B 1 33 ? 20.047 21.219 40.438 1 27.11 33 ASP B CA 1
ATOM 3665 C C . ASP B 1 33 ? 19.281 19.891 40.531 1 27.11 33 ASP B C 1
ATOM 3667 O O . ASP B 1 33 ? 19.156 19.328 41.594 1 27.11 33 ASP B O 1
ATOM 3671 N N . ILE B 1 34 ? 18.359 19.797 39.656 1 27.92 34 ILE B N 1
ATOM 3672 C CA . ILE B 1 34 ? 17.5 18.703 40.062 1 27.92 34 ILE B CA 1
ATOM 3673 C C . ILE B 1 34 ? 18.25 17.375 39.969 1 27.92 34 ILE B C 1
ATOM 3675 O O . ILE B 1 34 ? 17.656 16.297 40.125 1 27.92 34 ILE B O 1
ATOM 3679 N N . LEU B 1 35 ? 19.578 17.516 39.531 1 24.94 35 LEU B N 1
ATOM 3680 C CA . LEU B 1 35 ? 20.297 16.25 39.469 1 24.94 35 LEU B CA 1
ATOM 3681 C C . LEU B 1 35 ? 20.562 15.703 40.844 1 24.94 35 LEU B C 1
ATOM 3683 O O . LEU B 1 35 ? 21.047 16.438 41.719 1 24.94 35 LEU B O 1
ATOM 3687 N N . PRO B 1 36 ? 19.844 14.805 41.344 1 26.19 36 PRO B N 1
ATOM 3688 C CA . PRO B 1 36 ? 20.109 14.312 42.688 1 26.19 36 PRO B CA 1
ATOM 3689 C C . PRO B 1 36 ? 21.609 14.148 42.969 1 26.19 36 PRO B C 1
ATOM 3691 O O . PRO B 1 36 ? 22.406 14.008 42.031 1 26.19 36 PRO B O 1
ATOM 3694 N N . GLU B 1 37 ? 22.141 14.633 44.062 1 26.25 37 GLU B N 1
ATOM 3695 C CA . GLU B 1 37 ? 23.484 14.477 44.594 1 26.25 37 GLU B CA 1
ATOM 3696 C C . GLU B 1 37 ? 23.922 13.016 44.562 1 26.25 37 GLU B C 1
ATOM 3698 O O . GLU B 1 37 ? 23.234 12.148 45.094 1 26.25 37 GLU B O 1
ATOM 3703 N N . THR B 1 38 ? 24.625 12.609 43.562 1 25.73 38 THR B N 1
ATOM 3704 C CA . THR B 1 38 ? 25.172 11.25 43.594 1 25.73 38 THR B CA 1
ATOM 3705 C C . THR B 1 38 ? 25.938 11 44.875 1 25.73 38 THR B C 1
ATOM 3707 O O . THR B 1 38 ? 26.766 11.812 45.281 1 25.73 38 THR B O 1
ATOM 3710 N N . PRO B 1 39 ? 25.375 10.258 45.75 1 28.75 39 PRO B N 1
ATOM 3711 C CA . PRO B 1 39 ? 26.094 10.031 47 1 28.75 39 PRO B CA 1
ATOM 3712 C C . PRO B 1 39 ? 27.594 9.789 46.781 1 28.75 39 PRO B C 1
ATOM 3714 O O . PRO B 1 39 ? 28 9.375 45.719 1 28.75 39 PRO B O 1
ATOM 3717 N N . PRO B 1 40 ? 28.5 10.336 47.625 1 25.67 40 PRO B N 1
ATOM 3718 C CA . PRO B 1 40 ? 29.969 10.234 47.531 1 25.67 40 PRO B CA 1
ATOM 3719 C C . PRO B 1 40 ? 30.453 8.789 47.375 1 25.67 40 PRO B C 1
ATOM 3721 O O . PRO B 1 40 ? 29.922 7.879 48 1 25.67 40 PRO B O 1
ATOM 3724 N N . VAL B 1 41 ? 30.844 8.43 46.219 1 26.09 41 VAL B N 1
ATOM 3725 C CA . VAL B 1 41 ? 31.438 7.113 46 1 26.09 41 VAL B CA 1
ATOM 3726 C C . VAL B 1 41 ? 32.531 6.879 47.062 1 26.09 41 VAL B C 1
ATOM 3728 O O . VAL B 1 41 ? 33.406 7.723 47.219 1 26.09 41 VAL B O 1
ATOM 3731 N N . ALA B 1 42 ? 32.375 5.961 47.906 1 29.73 42 ALA B N 1
ATOM 3732 C CA . ALA B 1 42 ? 33.312 5.445 48.906 1 29.73 42 ALA B CA 1
ATOM 3733 C C . ALA B 1 42 ? 34.688 5.227 48.281 1 29.73 42 ALA B C 1
ATOM 3735 O O . ALA B 1 42 ? 34.812 4.734 47.156 1 29.73 42 ALA B O 1
ATOM 3736 N N . GLU B 1 43 ? 35.844 5.965 48.562 1 26.61 43 GLU B N 1
ATOM 3737 C CA . GLU B 1 43 ? 37.25 5.977 48.219 1 26.61 43 GLU B CA 1
ATOM 3738 C C . GLU B 1 43 ? 37.844 4.574 48.281 1 26.61 43 GLU B C 1
ATOM 3740 O O . GLU B 1 43 ? 38.594 4.25 49.188 1 26.61 43 GLU B O 1
ATOM 3745 N N . ASP B 1 44 ? 37.094 3.494 48.219 1 28.83 44 ASP B N 1
ATOM 3746 C CA . ASP B 1 44 ? 37.938 2.355 48.594 1 28.83 44 ASP B CA 1
ATOM 3747 C C . ASP B 1 44 ? 39.156 2.258 47.688 1 28.83 44 ASP B C 1
ATOM 3749 O O . ASP B 1 44 ? 39.125 2.674 46.531 1 28.83 44 ASP B O 1
ATOM 3753 N N . SER B 1 45 ? 40.312 2.059 48.281 1 29.55 45 SER B N 1
ATOM 3754 C CA . SER B 1 45 ? 41.719 2.004 47.875 1 29.55 45 SER B CA 1
ATOM 3755 C C . SER B 1 45 ? 41.938 1.083 46.688 1 29.55 45 SER B C 1
ATOM 3757 O O . SER B 1 45 ? 41.844 -0.14 46.812 1 29.55 45 SER B O 1
ATOM 3759 N N . PRO B 1 46 ? 41.375 1.457 45.531 1 27.97 46 PRO B N 1
ATOM 3760 C CA . PRO B 1 46 ? 41.219 0.448 44.5 1 27.97 46 PRO B CA 1
ATOM 3761 C C . PRO B 1 46 ? 42.531 -0.142 44.031 1 27.97 46 PRO B C 1
ATOM 3763 O O . PRO B 1 46 ? 43.562 0.566 43.969 1 27.97 46 PRO B O 1
ATOM 3766 N N . ASP B 1 47 ? 42.906 -1.333 44.344 1 30.88 47 ASP B N 1
ATOM 3767 C CA . ASP B 1 47 ? 44.031 -2.188 43.969 1 30.88 47 ASP B CA 1
ATOM 3768 C C . ASP B 1 47 ? 44.438 -1.96 42.5 1 30.88 47 ASP B C 1
ATOM 3770 O O . ASP B 1 47 ? 43.625 -1.51 41.688 1 30.88 47 ASP B O 1
ATOM 3774 N N . SER B 1 48 ? 45.75 -2.145 42.125 1 29.16 48 SER B N 1
ATOM 3775 C CA . SER B 1 48 ? 46.594 -1.795 41 1 29.16 48 SER B CA 1
ATOM 3776 C C . SER B 1 48 ? 45.969 -2.244 39.656 1 29.16 48 SER B C 1
ATOM 3778 O O . SER B 1 48 ? 46 -3.432 39.344 1 29.16 48 SER B O 1
ATOM 3780 N N . LEU B 1 49 ? 44.875 -1.885 39.375 1 28.08 49 LEU B N 1
ATOM 3781 C CA . LEU B 1 49 ? 44.25 -2.523 38.219 1 28.08 49 LEU B CA 1
ATOM 3782 C C . LEU B 1 49 ? 45.125 -2.398 36.969 1 28.08 49 LEU B C 1
ATOM 3784 O O . LEU B 1 49 ? 45.781 -1.373 36.781 1 28.08 49 LEU B O 1
ATOM 3788 N N . PRO B 1 50 ? 45.531 -3.492 36.312 1 31.09 50 PRO B N 1
ATOM 3789 C CA . PRO B 1 50 ? 46.531 -3.457 35.25 1 31.09 50 PRO B CA 1
ATOM 3790 C C . PRO B 1 50 ? 46.281 -2.316 34.25 1 31.09 50 PRO B C 1
ATOM 3792 O O . PRO B 1 50 ? 45.156 -1.798 34.188 1 31.09 50 PRO B O 1
ATOM 3795 N N . ASN B 1 51 ? 47.312 -1.562 33.812 1 25.83 51 ASN B N 1
ATOM 3796 C CA . ASN B 1 51 ? 47.469 -0.434 32.906 1 25.83 51 ASN B CA 1
ATOM 3797 C C . ASN B 1 51 ? 46.656 -0.603 31.641 1 25.83 51 ASN B C 1
ATOM 3799 O O . ASN B 1 51 ? 47.125 -1.143 30.641 1 25.83 51 ASN B O 1
ATOM 3803 N N . THR B 1 52 ? 45.469 -1.145 31.797 1 25.78 52 THR B N 1
ATOM 3804 C CA . THR B 1 52 ? 44.781 -1.377 30.531 1 25.78 52 THR B CA 1
ATOM 3805 C C . THR B 1 52 ? 44.656 -0.084 29.734 1 25.78 52 THR B C 1
ATOM 3807 O O . THR B 1 52 ? 44.031 0.883 30.203 1 25.78 52 THR B O 1
ATOM 3810 N N . THR B 1 53 ? 45.625 0.255 28.859 1 25.55 53 THR B N 1
ATOM 3811 C CA . THR B 1 53 ? 45.656 1.387 27.953 1 25.55 53 THR B CA 1
ATOM 3812 C C . THR B 1 53 ? 44.281 1.697 27.406 1 25.55 53 THR B C 1
ATOM 3814 O O . THR B 1 53 ? 43.594 0.807 26.906 1 25.55 53 THR B O 1
ATOM 3817 N N . LEU B 1 54 ? 43.594 2.586 27.969 1 25.09 54 LEU B N 1
ATOM 3818 C CA . LEU B 1 54 ? 42.344 3.205 27.531 1 25.09 54 LEU B CA 1
ATOM 3819 C C . LEU B 1 54 ? 42.438 3.645 26.078 1 25.09 54 LEU B C 1
ATOM 3821 O O . LEU B 1 54 ? 43 4.684 25.766 1 25.09 54 LEU B O 1
ATOM 3825 N N . THR B 1 55 ? 42.781 2.719 25.188 1 26.3 55 THR B N 1
ATOM 3826 C CA . THR B 1 55 ? 42.781 3.166 23.797 1 26.3 55 THR B CA 1
ATOM 3827 C C . THR B 1 55 ? 41.562 4.004 23.5 1 26.3 55 THR B C 1
ATOM 3829 O O . THR B 1 55 ? 40.438 3.545 23.703 1 26.3 55 THR B O 1
ATOM 3832 N N . LEU B 1 56 ? 41.594 5.305 23.703 1 24.64 56 LEU B N 1
ATOM 3833 C CA . LEU B 1 56 ? 40.688 6.379 23.312 1 24.64 56 LEU B CA 1
ATOM 3834 C C . LEU B 1 56 ? 40.125 6.109 21.922 1 24.64 56 LEU B C 1
ATOM 3836 O O . LEU B 1 56 ? 40.812 6.164 20.922 1 24.64 56 LEU B O 1
ATOM 3840 N N . TYR B 1 57 ? 39.312 5.121 21.844 1 24.5 57 TYR B N 1
ATOM 3841 C CA . TYR B 1 57 ? 38.594 4.895 20.578 1 24.5 57 TYR B CA 1
ATOM 3842 C C . TYR B 1 57 ? 37.969 6.195 20.062 1 24.5 57 TYR B C 1
ATOM 3844 O O . TYR B 1 57 ? 37.125 6.785 20.703 1 24.5 57 TYR B O 1
ATOM 3852 N N . THR B 1 58 ? 38.719 7.137 19.484 1 27.28 58 THR B N 1
ATOM 3853 C CA . THR B 1 58 ? 38.281 8.32 18.75 1 27.28 58 THR B CA 1
ATOM 3854 C C . THR B 1 58 ? 37.188 7.957 17.75 1 27.28 58 THR B C 1
ATOM 3856 O O . THR B 1 58 ? 37.469 7.258 16.766 1 27.28 58 THR B O 1
ATOM 3859 N N . PRO B 1 59 ? 35.938 7.965 18.141 1 28.78 59 PRO B N 1
ATOM 3860 C CA . PRO B 1 59 ? 34.875 7.484 17.266 1 28.78 59 PRO B CA 1
ATOM 3861 C C . PRO B 1 59 ? 34.875 8.195 15.906 1 28.78 59 PRO B C 1
ATOM 3863 O O . PRO B 1 59 ? 34.938 9.422 15.852 1 28.78 59 PRO B O 1
ATOM 3866 N N . SER B 1 60 ? 35.594 7.863 14.938 1 32.28 60 SER B N 1
ATOM 3867 C CA . SER B 1 60 ? 35.625 8.406 13.586 1 32.28 60 SER B CA 1
ATOM 3868 C C . SER B 1 60 ? 34.219 8.766 13.102 1 32.28 60 SER B C 1
ATOM 3870 O O . SER B 1 60 ? 33.312 7.934 13.156 1 32.28 60 SER B O 1
ATOM 3872 N N . LEU B 1 61 ? 33.688 9.977 13.031 1 33.94 61 LEU B N 1
ATOM 3873 C CA . LEU B 1 61 ? 32.406 10.688 12.867 1 33.94 61 LEU B CA 1
ATOM 3874 C C . LEU B 1 61 ? 31.781 10.359 11.523 1 33.94 61 LEU B C 1
ATOM 3876 O O . LEU B 1 61 ? 30.781 10.969 11.133 1 33.94 61 LEU B O 1
ATOM 3880 N N . VAL B 1 62 ? 32.562 10.203 10.414 1 37.91 62 VAL B N 1
ATOM 3881 C CA . VAL B 1 62 ? 32 10.078 9.078 1 37.91 62 VAL B CA 1
ATOM 3882 C C . VAL B 1 62 ? 31.047 8.883 9.031 1 37.91 62 VAL B C 1
ATOM 3884 O O . VAL B 1 62 ? 31.406 7.781 9.453 1 37.91 62 VAL B O 1
ATOM 3887 N N . PRO B 1 63 ? 29.734 9.109 9.023 1 43.44 63 PRO B N 1
ATOM 3888 C CA . PRO B 1 63 ? 29 7.863 8.805 1 43.44 63 PRO B CA 1
ATOM 3889 C C . PRO B 1 63 ? 29.672 6.949 7.781 1 43.44 63 PRO B C 1
ATOM 3891 O O . PRO B 1 63 ? 29.953 7.371 6.652 1 43.44 63 PRO B O 1
ATOM 3894 N N . ASP B 1 64 ? 30.656 6.371 7.926 1 47.06 64 ASP B N 1
ATOM 3895 C CA . ASP B 1 64 ? 31.234 5.332 7.082 1 47.06 64 ASP B CA 1
ATOM 3896 C C . ASP B 1 64 ? 30.188 4.301 6.68 1 47.06 64 ASP B C 1
ATOM 3898 O O . ASP B 1 64 ? 29.688 3.557 7.523 1 47.06 64 ASP B O 1
ATOM 3902 N N . MET B 1 65 ? 29.281 4.656 5.625 1 58.72 65 MET B N 1
ATOM 3903 C CA . MET B 1 65 ? 28.469 3.623 4.988 1 58.72 65 MET B CA 1
ATOM 3904 C C . MET B 1 65 ? 29.156 2.262 5.086 1 58.72 65 MET B C 1
ATOM 3906 O O . MET B 1 65 ? 29.141 1.488 4.125 1 58.72 65 MET B O 1
ATOM 3910 N N . THR B 1 66 ? 29.781 2.166 6.207 1 65.44 66 THR B N 1
ATOM 3911 C CA . THR B 1 66 ? 30.422 0.879 6.43 1 65.44 66 THR B CA 1
ATOM 3912 C C . THR B 1 66 ? 29.484 -0.09 7.137 1 65.44 66 THR B C 1
ATOM 3914 O O . THR B 1 66 ? 29.609 -1.308 6.977 1 65.44 66 THR B O 1
ATOM 3917 N N . SER B 1 67 ? 28.406 0.565 7.785 1 83.56 67 SER B N 1
ATOM 3918 C CA . SER B 1 67 ? 27.516 -0.352 8.477 1 83.56 67 SER B CA 1
ATOM 3919 C C . SER B 1 67 ? 26.438 -0.886 7.543 1 83.56 67 SER B C 1
ATOM 3921 O O . SER B 1 67 ? 25.859 -0.13 6.758 1 83.56 67 SER B O 1
ATOM 3923 N N . PRO B 1 68 ? 26.344 -2.066 7.598 1 85.81 68 PRO B N 1
ATOM 3924 C CA . PRO B 1 68 ? 25.281 -2.658 6.781 1 85.81 68 PRO B CA 1
ATOM 3925 C C . PRO B 1 68 ? 23.906 -2.057 7.07 1 85.81 68 PRO B C 1
ATOM 3927 O O . PRO B 1 68 ? 23.094 -1.896 6.152 1 85.81 68 PRO B O 1
ATOM 3930 N N . HIS B 1 69 ? 23.797 -1.566 8.289 1 88.94 69 HIS B N 1
ATOM 3931 C CA . HIS B 1 69 ? 22.516 -0.972 8.648 1 88.94 69 HIS B CA 1
ATOM 3932 C C . HIS B 1 69 ? 22.328 0.398 8 1 88.94 69 HIS B C 1
ATOM 3934 O O . HIS B 1 69 ? 21.25 0.73 7.523 1 88.94 69 HIS B O 1
ATOM 3940 N N . ASP B 1 70 ? 23.391 1.195 7.973 1 91.62 70 ASP B N 1
ATOM 3941 C CA . ASP B 1 70 ? 23.281 2.535 7.402 1 91.62 70 ASP B CA 1
ATOM 3942 C C . ASP B 1 70 ? 23.141 2.479 5.883 1 91.62 70 ASP B C 1
ATOM 3944 O O . ASP B 1 70 ? 22.438 3.309 5.293 1 91.62 70 ASP B O 1
ATOM 3948 N N . LYS B 1 71 ? 23.734 1.497 5.301 1 91.31 71 LYS B N 1
ATOM 3949 C CA . LYS B 1 71 ? 23.531 1.288 3.871 1 91.31 71 LYS B CA 1
ATOM 3950 C C . LYS B 1 71 ? 22.094 0.917 3.562 1 91.31 71 LYS B C 1
ATOM 3952 O O . LYS B 1 71 ? 21.5 1.424 2.605 1 91.31 71 LYS B O 1
ATOM 3957 N N . ALA B 1 72 ? 21.594 0.081 4.445 1 92.25 72 ALA B N 1
ATOM 3958 C CA . ALA B 1 72 ? 20.188 -0.326 4.285 1 92.25 72 ALA B CA 1
ATOM 3959 C C . ALA B 1 72 ? 19.25 0.857 4.484 1 92.25 72 ALA B C 1
ATOM 3961 O O . ALA B 1 72 ? 18.25 0.994 3.768 1 92.25 72 ALA B O 1
ATOM 3962 N N . LEU B 1 73 ? 19.656 1.709 5.398 1 95.5 73 LEU B N 1
ATOM 3963 C CA . LEU B 1 73 ? 18.812 2.867 5.688 1 95.5 73 LEU B CA 1
ATOM 3964 C C . LEU B 1 73 ? 18.812 3.846 4.516 1 95.5 73 LEU B C 1
ATOM 3966 O O . LEU B 1 73 ? 17.781 4.398 4.156 1 95.5 73 LEU B O 1
ATOM 3970 N N . LEU B 1 74 ? 19.984 4.031 3.996 1 95.12 74 LEU B N 1
ATOM 3971 C CA . LEU B 1 74 ? 20.062 4.941 2.857 1 95.12 74 LEU B CA 1
ATOM 3972 C C . LEU B 1 74 ? 19.312 4.375 1.66 1 95.12 74 LEU B C 1
ATOM 3974 O O . LEU B 1 74 ? 18.609 5.113 0.957 1 95.12 74 LEU B O 1
ATOM 3978 N N . ASN B 1 75 ? 19.422 3.1 1.463 1 93.5 75 ASN B N 1
ATOM 3979 C CA . ASN B 1 75 ? 18.656 2.43 0.42 1 93.5 75 ASN B CA 1
ATOM 3980 C C . ASN B 1 75 ? 17.156 2.557 0.664 1 93.5 75 ASN B C 1
ATOM 3982 O O . ASN B 1 75 ? 16.391 2.836 -0.263 1 93.5 75 ASN B O 1
ATOM 3986 N N . HIS B 1 76 ? 16.812 2.371 1.871 1 94.56 76 HIS B N 1
ATOM 3987 C CA . HIS B 1 76 ? 15.406 2.482 2.256 1 94.56 76 HIS B CA 1
ATOM 3988 C C . HIS B 1 76 ? 14.891 3.898 2.031 1 94.56 76 HIS B C 1
ATOM 3990 O O . HIS B 1 76 ? 13.758 4.082 1.57 1 94.56 76 HIS B O 1
ATOM 3996 N N . TYR B 1 77 ? 15.695 4.859 2.357 1 96.69 77 TYR B N 1
ATOM 3997 C CA . TYR B 1 77 ? 15.289 6.234 2.096 1 96.69 77 TYR B CA 1
ATOM 3998 C C . TYR B 1 77 ? 15.039 6.457 0.608 1 96.69 77 TYR B C 1
ATOM 4000 O O . TYR B 1 77 ? 14 6.98 0.216 1 96.69 77 TYR B O 1
ATOM 4008 N N . SER B 1 78 ? 15.93 6.059 -0.19 1 93.62 78 SER B N 1
ATOM 4009 C CA . SER B 1 78 ? 15.93 6.379 -1.614 1 93.62 78 SER B CA 1
ATOM 4010 C C . SER B 1 78 ? 14.789 5.66 -2.336 1 93.62 78 SER B C 1
ATOM 4012 O O . SER B 1 78 ? 14.188 6.211 -3.26 1 93.62 78 SER B O 1
ATOM 4014 N N . ASN B 1 79 ? 14.445 4.52 -1.845 1 90 79 ASN B N 1
ATOM 4015 C CA . ASN B 1 79 ? 13.508 3.713 -2.621 1 90 79 ASN B CA 1
ATOM 4016 C C . ASN B 1 79 ? 12.102 3.746 -2.018 1 90 79 ASN B C 1
ATOM 4018 O O . ASN B 1 79 ? 11.117 3.512 -2.717 1 90 79 ASN B O 1
ATOM 4022 N N . ILE B 1 80 ? 12.031 4.055 -0.71 1 92.19 80 ILE B N 1
ATOM 4023 C CA . ILE B 1 80 ? 10.727 3.93 -0.065 1 92.19 80 ILE B CA 1
ATOM 4024 C C . ILE B 1 80 ? 10.312 5.273 0.529 1 92.19 80 ILE B C 1
ATOM 4026 O O . ILE B 1 80 ? 9.32 5.867 0.104 1 92.19 80 ILE B O 1
ATOM 4030 N N . VAL B 1 81 ? 11.141 5.797 1.394 1 95.69 81 VAL B N 1
ATOM 4031 C CA . VAL B 1 81 ? 10.75 6.984 2.152 1 95.69 81 VAL B CA 1
ATOM 4032 C C . VAL B 1 81 ? 10.523 8.156 1.201 1 95.69 81 VAL B C 1
ATOM 4034 O O . VAL B 1 81 ? 9.516 8.859 1.308 1 95.69 81 VAL B O 1
ATOM 4037 N N . ALA B 1 82 ? 11.477 8.336 0.278 1 94.75 82 ALA B N 1
ATOM 4038 C CA . ALA B 1 82 ? 11.352 9.445 -0.667 1 94.75 82 ALA B CA 1
ATOM 4039 C C . ALA B 1 82 ? 10.055 9.336 -1.472 1 94.75 82 ALA B C 1
ATOM 4041 O O . ALA B 1 82 ? 9.391 10.344 -1.735 1 94.75 82 ALA B O 1
ATOM 4042 N N . SER B 1 83 ? 9.68 8.141 -1.814 1 91.56 83 SER B N 1
ATOM 4043 C CA . SER B 1 83 ? 8.453 7.914 -2.58 1 91.56 83 SER B CA 1
ATOM 4044 C C . SER B 1 83 ? 7.215 8.172 -1.731 1 91.56 83 SER B C 1
ATOM 4046 O O . SER B 1 83 ? 6.191 8.633 -2.244 1 91.56 83 SER B O 1
ATOM 4048 N N . VAL B 1 84 ? 7.277 7.891 -0.494 1 92.56 84 VAL B N 1
ATOM 4049 C CA . VAL B 1 84 ? 6.164 8.094 0.428 1 92.56 84 VAL B CA 1
ATOM 4050 C C . VAL B 1 84 ? 5.973 9.594 0.681 1 92.56 84 VAL B C 1
ATOM 4052 O O . VAL B 1 84 ? 4.844 10.062 0.809 1 92.56 84 VAL B O 1
ATOM 4055 N N . LEU B 1 85 ? 7.059 10.25 0.731 1 94.94 85 LEU B N 1
ATOM 4056 C CA . LEU B 1 85 ? 7.012 11.68 1.025 1 94.94 85 LEU B CA 1
ATOM 4057 C C . LEU B 1 85 ? 6.496 12.461 -0.175 1 94.94 85 LEU B C 1
ATOM 4059 O O . LEU B 1 85 ? 5.844 13.5 -0.012 1 94.94 85 LEU B O 1
ATOM 4063 N N . SER B 1 86 ? 6.832 11.969 -1.335 1 94.06 86 SER B N 1
ATOM 4064 C CA . SER B 1 86 ? 6.391 12.672 -2.535 1 94.06 86 SER B CA 1
ATOM 4065 C C . SER B 1 86 ? 4.98 12.258 -2.936 1 94.06 86 SER B C 1
ATOM 4067 O O . SER B 1 86 ? 4.723 11.078 -3.189 1 94.06 86 SER B O 1
ATOM 4069 N N . ARG B 1 87 ? 4.125 13.141 -3.109 1 92.12 87 ARG B N 1
ATOM 4070 C CA . ARG B 1 87 ? 2.732 12.867 -3.447 1 92.12 87 ARG B CA 1
ATOM 4071 C C . ARG B 1 87 ? 2.52 12.898 -4.957 1 92.12 87 ARG B C 1
ATOM 4073 O O . ARG B 1 87 ? 1.383 12.828 -5.43 1 92.12 87 ARG B O 1
ATOM 4080 N N . HIS B 1 88 ? 3.607 12.984 -5.633 1 85.88 88 HIS B N 1
ATOM 4081 C CA . HIS B 1 88 ? 3.57 12.922 -7.09 1 85.88 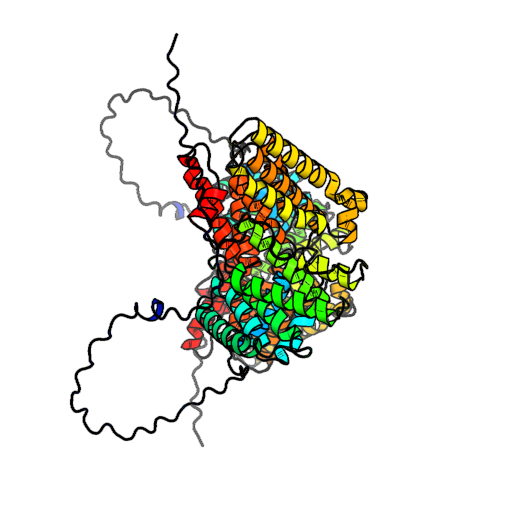88 HIS B CA 1
ATOM 4082 C C . HIS B 1 88 ? 3.988 11.539 -7.59 1 85.88 88 HIS B C 1
ATOM 4084 O O . HIS B 1 88 ? 4.949 10.953 -7.086 1 85.88 88 HIS B O 1
ATOM 4090 N N . PRO B 1 89 ? 3.299 11.078 -8.602 1 74.12 89 PRO B N 1
ATOM 4091 C CA . PRO B 1 89 ? 3.574 9.719 -9.078 1 74.12 89 PRO B CA 1
ATOM 4092 C C . PRO B 1 89 ? 4.906 9.609 -9.812 1 74.12 89 PRO B C 1
ATOM 4094 O O . PRO B 1 89 ? 5.496 8.531 -9.875 1 74.12 89 PRO B O 1
ATOM 4097 N N . ASN B 1 90 ? 5.336 10.695 -10.289 1 76.19 90 ASN B N 1
ATOM 4098 C CA . ASN B 1 90 ? 6.562 10.641 -11.078 1 76.19 90 ASN B CA 1
ATOM 4099 C C . ASN B 1 90 ? 7.805 10.664 -10.188 1 76.19 90 ASN B C 1
ATOM 4101 O O . ASN B 1 90 ? 8.078 11.672 -9.531 1 76.19 90 ASN B O 1
ATOM 4105 N N . THR B 1 91 ? 8.531 9.68 -10.312 1 73.31 91 THR B N 1
ATOM 4106 C CA . THR B 1 91 ? 9.703 9.516 -9.461 1 73.31 91 THR B CA 1
ATOM 4107 C C . THR B 1 91 ? 10.852 10.398 -9.961 1 73.31 91 THR B C 1
ATOM 4109 O O . THR B 1 91 ? 11.711 10.805 -9.172 1 73.31 91 THR B O 1
ATOM 4112 N N . THR B 1 92 ? 10.844 10.695 -11.156 1 76.31 92 THR B N 1
ATOM 4113 C CA . THR B 1 92 ? 11.961 11.461 -11.711 1 76.31 92 THR B CA 1
ATOM 4114 C C . THR B 1 92 ? 11.938 12.898 -11.203 1 76.31 92 THR B C 1
ATOM 4116 O O . THR B 1 92 ? 12.984 13.531 -11.07 1 76.31 92 THR B O 1
ATOM 4119 N N . SER B 1 93 ? 10.828 13.344 -10.82 1 82.44 93 SER B N 1
ATOM 4120 C CA . SER B 1 93 ? 10.695 14.727 -10.375 1 82.44 93 SER B CA 1
ATOM 4121 C C . SER B 1 93 ? 10.531 14.805 -8.867 1 82.44 93 SER B C 1
ATOM 4123 O O . SER B 1 93 ? 10.109 15.836 -8.336 1 82.44 93 SER B O 1
ATOM 4125 N N . ASN B 1 94 ? 10.945 13.758 -8.234 1 90.88 94 ASN B N 1
ATOM 4126 C CA . ASN B 1 94 ? 10.797 13.727 -6.785 1 90.88 94 ASN B CA 1
ATOM 4127 C C . ASN B 1 94 ? 11.883 14.539 -6.09 1 90.88 94 ASN B C 1
ATOM 4129 O O . ASN B 1 94 ? 13.055 14.148 -6.086 1 90.88 94 ASN B O 1
ATOM 4133 N N . PRO B 1 95 ? 11.586 15.664 -5.547 1 93.06 95 PRO B N 1
ATOM 4134 C CA . PRO B 1 95 ? 12.594 16.547 -4.949 1 93.06 95 PRO B CA 1
ATOM 4135 C C . PRO B 1 95 ? 13.273 15.922 -3.73 1 93.06 95 PRO B C 1
ATOM 4137 O O . PRO B 1 95 ? 14.383 16.312 -3.373 1 93.06 95 PRO B O 1
ATOM 4140 N N . TYR B 1 96 ? 12.68 14.969 -3.109 1 95.75 96 TYR B N 1
ATOM 4141 C CA . TYR B 1 96 ? 13.266 14.289 -1.958 1 95.75 96 TYR B CA 1
ATOM 4142 C C . TYR B 1 96 ? 14.414 13.383 -2.385 1 95.75 96 TYR B C 1
ATOM 4144 O O . TYR B 1 96 ? 15.211 12.945 -1.551 1 95.75 96 TYR B O 1
ATOM 4152 N N . LEU B 1 97 ? 14.422 13.125 -3.656 1 93.62 97 LEU B N 1
ATOM 4153 C CA . LEU B 1 97 ? 15.523 12.359 -4.227 1 93.62 97 LEU B CA 1
ATOM 4154 C C . LEU B 1 97 ? 16.516 13.281 -4.934 1 93.62 97 LEU B C 1
ATOM 4156 O O . LEU B 1 97 ? 17.703 13.289 -4.617 1 93.62 97 LEU B O 1
ATOM 4160 N N . SER B 1 98 ? 16.016 14.117 -5.773 1 92.19 98 SER B N 1
ATOM 4161 C CA . SER B 1 98 ? 16.859 14.891 -6.676 1 92.19 98 SER B CA 1
ATOM 4162 C C . SER B 1 98 ? 17.656 15.945 -5.914 1 92.19 98 SER B C 1
ATOM 4164 O O . SER B 1 98 ? 18.797 16.266 -6.289 1 92.19 98 SER B O 1
ATOM 4166 N N . TYR B 1 99 ? 17.078 16.422 -4.793 1 92.38 99 TYR B N 1
ATOM 4167 C CA . TYR B 1 99 ? 17.781 17.453 -4.035 1 92.38 99 TYR B CA 1
ATOM 4168 C C . TYR B 1 99 ? 18.469 16.859 -2.811 1 92.38 99 TYR B C 1
ATOM 4170 O O . TYR B 1 99 ? 19.641 17.109 -2.562 1 92.38 99 TYR B O 1
ATOM 4178 N N . LEU B 1 100 ? 17.844 15.969 -2.145 1 94.75 100 LEU B N 1
ATOM 4179 C CA . LEU B 1 100 ? 18.297 15.594 -0.807 1 94.75 100 LEU B CA 1
ATOM 4180 C C . LEU B 1 100 ? 19.344 14.5 -0.873 1 94.75 100 LEU B C 1
ATOM 4182 O O . LEU B 1 100 ? 20.281 14.477 -0.068 1 94.75 100 LEU B O 1
ATOM 4186 N N . VAL B 1 101 ? 19.234 13.594 -1.844 1 94.44 101 VAL B N 1
ATOM 4187 C CA . VAL B 1 101 ? 20.156 12.469 -1.879 1 94.44 101 VAL B CA 1
ATOM 4188 C C . VAL B 1 101 ? 21.562 12.961 -2.238 1 94.44 101 VAL B C 1
ATOM 4190 O O . VAL B 1 101 ? 22.531 12.664 -1.539 1 94.44 101 VAL B O 1
ATOM 4193 N N . PRO B 1 102 ? 21.688 13.797 -3.268 1 93.69 102 PRO B N 1
ATOM 4194 C CA . PRO B 1 102 ? 23.016 14.352 -3.541 1 93.69 102 PRO B CA 1
ATOM 4195 C C . PRO B 1 102 ? 23.562 15.164 -2.373 1 93.69 102 PRO B C 1
ATOM 4197 O O . PRO B 1 102 ? 24.766 15.094 -2.078 1 93.69 102 PRO B O 1
ATOM 4200 N N . MET B 1 103 ? 22.75 15.898 -1.677 1 93.81 103 MET B N 1
ATOM 4201 C CA . MET B 1 103 ? 23.172 16.688 -0.528 1 93.81 103 MET B CA 1
ATOM 4202 C C . MET B 1 103 ? 23.641 15.781 0.61 1 93.81 103 MET B C 1
ATOM 4204 O O . MET B 1 103 ? 24.625 16.094 1.295 1 93.81 103 MET B O 1
ATOM 4208 N N . ALA B 1 104 ? 22.953 14.68 0.765 1 95.31 104 ALA B N 1
ATOM 4209 C CA . ALA B 1 104 ? 23.281 13.742 1.832 1 95.31 104 ALA B CA 1
ATOM 4210 C C . ALA B 1 104 ? 24.625 13.055 1.569 1 95.31 104 ALA B C 1
ATOM 4212 O O . ALA B 1 104 ? 25.375 12.773 2.504 1 95.31 104 ALA B O 1
ATOM 4213 N N . VAL B 1 105 ? 24.906 12.836 0.335 1 92.44 105 VAL B N 1
ATOM 4214 C CA . VAL B 1 105 ? 26.156 12.164 -0.027 1 92.44 105 VAL B CA 1
ATOM 4215 C C . VAL B 1 105 ? 27.328 13.125 0.153 1 92.44 105 VAL B C 1
ATOM 4217 O O . VAL B 1 105 ? 28.422 12.703 0.505 1 92.44 105 VAL B O 1
ATOM 4220 N N . SER B 1 106 ? 27.078 14.383 0.062 1 92.19 106 SER B N 1
ATOM 4221 C CA . SER B 1 106 ? 28.156 15.367 0.072 1 92.19 106 SER B CA 1
ATOM 4222 C C . SER B 1 106 ? 28.312 16 1.45 1 92.19 106 SER B C 1
ATOM 4224 O O . SER B 1 106 ? 29.312 16.672 1.72 1 92.19 106 SER B O 1
ATOM 4226 N N . ASN B 1 107 ? 27.328 15.875 2.312 1 94.69 107 ASN B N 1
ATOM 4227 C CA . ASN B 1 107 ? 27.344 16.531 3.613 1 94.69 107 ASN B CA 1
ATOM 4228 C C . ASN B 1 107 ? 26.906 15.578 4.727 1 94.69 107 ASN B C 1
ATOM 4230 O O . ASN B 1 107 ? 25.781 15.102 4.738 1 94.69 107 ASN B O 1
ATOM 4234 N N . GLN B 1 108 ? 27.734 15.461 5.699 1 94.75 108 GLN B N 1
ATOM 4235 C CA . GLN B 1 108 ? 27.531 14.477 6.754 1 94.75 108 GLN B CA 1
ATOM 4236 C C . GLN B 1 108 ? 26.328 14.844 7.617 1 94.75 108 GLN B C 1
ATOM 4238 O O . GLN B 1 108 ? 25.594 13.969 8.086 1 94.75 108 GLN B O 1
ATOM 4243 N N . LEU B 1 109 ? 26.188 16.078 7.887 1 96.75 109 LEU B N 1
ATOM 4244 C CA . LEU B 1 109 ? 25.047 16.516 8.68 1 96.75 109 LEU B CA 1
ATOM 4245 C C . LEU B 1 109 ? 23.734 16.125 8 1 96.75 109 LEU B C 1
ATOM 4247 O O . LEU B 1 109 ? 22.859 15.531 8.633 1 96.75 109 LEU B O 1
ATOM 4251 N N . ILE B 1 110 ? 23.625 16.406 6.734 1 97.38 110 ILE B N 1
ATOM 4252 C CA . ILE B 1 110 ? 22.422 16.062 5.98 1 97.38 110 ILE B CA 1
ATOM 4253 C C . ILE B 1 110 ? 22.266 14.555 5.906 1 97.38 110 ILE B C 1
ATOM 4255 O O . ILE B 1 110 ? 21.141 14.039 5.977 1 97.38 110 ILE B O 1
ATOM 4259 N N . LEU B 1 111 ? 23.359 13.891 5.754 1 97.56 111 LEU B N 1
ATOM 4260 C CA . LEU B 1 111 ? 23.297 12.43 5.719 1 97.56 111 LEU B CA 1
ATOM 4261 C C . LEU B 1 111 ? 22.703 11.883 7.012 1 97.56 111 LEU B C 1
ATOM 4263 O O . LEU B 1 111 ? 21.844 11.008 6.98 1 97.56 111 LEU B O 1
ATOM 4267 N N . HIS B 1 112 ? 23.141 12.383 8.148 1 97.5 112 HIS B N 1
ATOM 4268 C CA . HIS B 1 112 ? 22.578 11.961 9.422 1 97.5 112 HIS B CA 1
ATOM 4269 C C . HIS B 1 112 ? 21.094 12.273 9.5 1 97.5 112 HIS B C 1
ATOM 4271 O O . HIS B 1 112 ? 20.312 11.484 10.047 1 97.5 112 HIS B O 1
ATOM 4277 N N . CYS B 1 113 ? 20.688 13.391 9.016 1 98.38 113 CYS B N 1
ATOM 4278 C CA . CYS B 1 113 ? 19.281 13.758 9.023 1 98.38 113 CYS B CA 1
ATOM 4279 C C . CYS B 1 113 ? 18.453 12.773 8.195 1 98.38 113 CYS B C 1
ATOM 4281 O O . CYS B 1 113 ? 17.406 12.32 8.633 1 98.38 113 CYS B O 1
ATOM 4283 N N . VAL B 1 114 ? 18.969 12.469 7 1 98.31 114 VAL B N 1
ATOM 4284 C CA . VAL B 1 114 ? 18.281 11.57 6.078 1 98.31 114 VAL B CA 1
ATOM 4285 C C . VAL B 1 114 ? 18.188 10.18 6.695 1 98.31 114 VAL B C 1
ATOM 4287 O O . VAL B 1 114 ? 17.125 9.539 6.637 1 98.31 114 VAL B O 1
ATOM 4290 N N . LEU B 1 115 ? 19.25 9.734 7.289 1 97.81 115 LEU B N 1
ATOM 4291 C CA . LEU B 1 115 ? 19.25 8.422 7.918 1 97.81 115 LEU B CA 1
ATOM 4292 C C . LEU B 1 115 ? 18.328 8.391 9.125 1 97.81 115 LEU B C 1
ATOM 4294 O O . LEU B 1 115 ? 17.656 7.387 9.375 1 97.81 115 LEU B O 1
ATOM 4298 N N . ALA B 1 116 ? 18.266 9.477 9.883 1 97.75 116 ALA B N 1
ATOM 4299 C CA . ALA B 1 116 ? 17.328 9.578 11.008 1 97.75 116 ALA B CA 1
ATOM 4300 C C . ALA B 1 116 ? 15.883 9.484 10.539 1 97.75 116 ALA B C 1
ATOM 4302 O O . ALA B 1 116 ? 15.086 8.758 11.125 1 97.75 116 ALA B O 1
ATOM 4303 N N . LEU B 1 117 ? 15.594 10.195 9.523 1 98.19 117 LEU B N 1
ATOM 4304 C CA . LEU B 1 117 ? 14.25 10.172 8.969 1 98.19 117 LEU B CA 1
ATOM 4305 C C . LEU B 1 117 ? 13.898 8.781 8.453 1 98.19 117 LEU B C 1
ATOM 4307 O O . LEU B 1 117 ? 12.797 8.289 8.695 1 98.19 117 LEU B O 1
ATOM 4311 N N . SER B 1 118 ? 14.812 8.203 7.75 1 97.62 118 SER B N 1
ATOM 4312 C CA . SER B 1 118 ? 14.633 6.859 7.219 1 97.62 118 SER B CA 1
ATOM 4313 C C . SER B 1 118 ? 14.406 5.848 8.344 1 97.62 118 SER B C 1
ATOM 4315 O O . SER B 1 118 ? 13.516 5.004 8.258 1 97.62 118 SER B O 1
ATOM 4317 N N . ALA B 1 119 ? 15.195 5.945 9.359 1 97.31 119 ALA B N 1
ATOM 4318 C CA . ALA B 1 119 ? 15.078 5.027 10.484 1 97.31 119 ALA B CA 1
ATOM 4319 C C . ALA B 1 119 ? 13.766 5.246 11.234 1 97.31 119 ALA B C 1
ATOM 4321 O O . ALA B 1 119 ? 13.148 4.293 11.711 1 97.31 119 ALA B O 1
ATOM 4322 N N . THR B 1 120 ? 13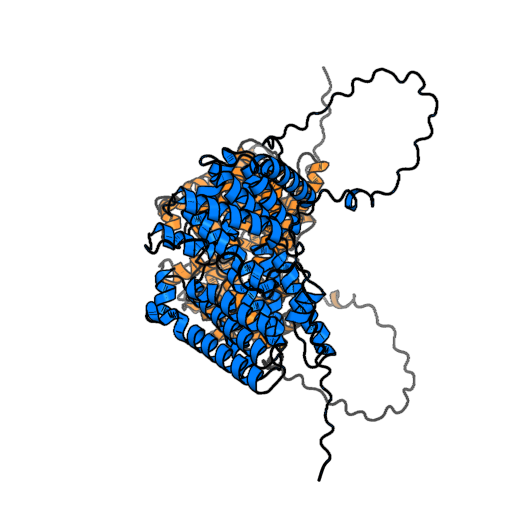.344 6.473 11.344 1 96.88 120 THR B N 1
ATOM 4323 C CA . THR B 1 120 ? 12.07 6.793 11.977 1 96.88 120 THR B CA 1
ATOM 4324 C C . THR B 1 120 ? 10.906 6.168 11.211 1 96.88 120 THR B C 1
ATOM 4326 O O . THR B 1 120 ? 9.945 5.691 11.82 1 96.88 120 THR B O 1
ATOM 4329 N N . HIS B 1 121 ? 11.023 6.195 9.953 1 96.56 121 HIS B N 1
ATOM 4330 C CA . HIS B 1 121 ? 10.016 5.562 9.109 1 96.56 121 HIS B CA 1
ATOM 4331 C C . HIS B 1 121 ? 10.016 4.051 9.289 1 96.56 121 HIS B C 1
ATOM 4333 O O . HIS B 1 121 ? 8.953 3.438 9.438 1 96.56 121 HIS B O 1
ATOM 4339 N N . TRP B 1 122 ? 11.18 3.514 9.344 1 95.25 122 TRP B N 1
ATOM 4340 C CA . TRP B 1 122 ? 11.344 2.068 9.234 1 95.25 122 TRP B CA 1
ATOM 4341 C C . TRP B 1 122 ? 11.141 1.397 10.594 1 95.25 122 TRP B C 1
ATOM 4343 O O . TRP B 1 122 ? 10.875 0.194 10.664 1 95.25 122 TRP B O 1
ATOM 4353 N N . GLN B 1 123 ? 11.242 2.066 11.648 1 93.62 123 GLN B N 1
ATOM 4354 C CA . GLN B 1 123 ? 11.266 1.495 12.992 1 93.62 123 GLN B CA 1
ATOM 4355 C C . GLN B 1 123 ? 9.922 0.864 13.344 1 93.62 123 GLN B C 1
ATOM 4357 O O . GLN B 1 123 ? 9.859 -0.032 14.188 1 93.62 123 GLN B O 1
ATOM 4362 N N . LYS B 1 124 ? 8.898 1.281 12.758 1 87.88 124 LYS B N 1
ATOM 4363 C CA . LYS B 1 124 ? 7.59 0.705 13.062 1 87.88 124 LYS B CA 1
ATOM 4364 C C . LYS B 1 124 ? 7.504 -0.74 12.578 1 87.88 124 LYS B C 1
ATOM 4366 O O . LYS B 1 124 ? 6.883 -1.581 13.234 1 87.88 124 LYS B O 1
ATOM 4371 N N . LEU B 1 125 ? 8.094 -1.001 11.5 1 88.25 125 LEU B N 1
ATOM 4372 C CA . LEU B 1 125 ? 8.109 -2.355 10.961 1 88.25 125 LEU B CA 1
ATOM 4373 C C . LEU B 1 125 ? 9.328 -3.127 11.469 1 88.25 125 LEU B C 1
ATOM 4375 O O . LEU B 1 125 ? 9.273 -4.352 11.617 1 88.25 125 LEU B O 1
ATOM 4379 N N . GLN B 1 126 ? 10.391 -2.33 11.633 1 89.44 126 GLN B N 1
ATOM 4380 C CA . GLN B 1 126 ? 11.641 -2.883 12.133 1 89.44 126 GLN B CA 1
ATOM 4381 C C . GLN B 1 126 ? 12.062 -2.203 13.438 1 89.44 126 GLN B C 1
ATOM 4383 O O . GLN B 1 126 ? 12.867 -1.274 13.43 1 89.44 126 GLN B O 1
ATOM 4388 N N . PRO B 1 127 ? 11.695 -2.732 14.523 1 89.5 127 PRO B N 1
ATOM 4389 C CA . PRO B 1 127 ? 11.922 -2.068 15.805 1 89.5 127 PRO B CA 1
ATOM 4390 C C . PRO B 1 127 ? 13.406 -1.856 16.109 1 89.5 127 PRO B C 1
ATOM 4392 O O . PRO B 1 127 ? 13.766 -0.921 16.828 1 89.5 127 PRO B O 1
ATOM 4395 N N . ASP B 1 128 ? 14.25 -2.648 15.5 1 87.44 128 ASP B N 1
ATOM 4396 C CA . ASP B 1 128 ? 15.688 -2.531 15.711 1 87.44 128 ASP B CA 1
ATOM 4397 C C . ASP B 1 128 ? 16.219 -1.218 15.141 1 87.44 128 ASP B C 1
ATOM 4399 O O . ASP B 1 128 ? 17.312 -0.772 15.508 1 87.44 128 ASP B O 1
ATOM 4403 N N . MET B 1 129 ? 15.484 -0.62 14.344 1 92.81 129 MET B N 1
ATOM 4404 C CA . MET B 1 129 ? 15.906 0.631 13.719 1 92.81 129 MET B CA 1
ATOM 4405 C C . MET B 1 129 ? 15.711 1.807 14.672 1 92.81 129 MET B C 1
ATOM 4407 O O . MET B 1 129 ? 16.219 2.902 14.422 1 92.81 129 MET B O 1
ATOM 4411 N N . ARG B 1 130 ? 15.055 1.607 15.773 1 93.88 130 ARG B N 1
ATOM 4412 C CA . ARG B 1 130 ? 14.805 2.68 16.734 1 93.88 130 ARG B CA 1
ATOM 4413 C C . ARG B 1 130 ? 16.109 3.246 17.266 1 93.88 130 ARG B C 1
ATOM 4415 O O . ARG B 1 130 ? 16.281 4.465 17.359 1 93.88 130 ARG B O 1
ATOM 4422 N N . ASP B 1 131 ? 17 2.348 17.562 1 94.56 131 ASP B N 1
ATOM 4423 C CA . ASP B 1 131 ? 18.297 2.783 18.078 1 94.56 131 ASP B CA 1
ATOM 4424 C C . ASP B 1 131 ? 19.062 3.584 17.031 1 94.56 131 ASP B C 1
ATOM 4426 O O . ASP B 1 131 ? 19.719 4.57 17.344 1 94.56 131 ASP B O 1
ATOM 4430 N N . ARG B 1 132 ? 18.922 3.1 15.836 1 94.06 132 ARG B N 1
ATOM 4431 C CA . ARG B 1 132 ? 19.594 3.816 14.75 1 94.06 132 ARG B CA 1
ATOM 4432 C C . ARG B 1 132 ? 18.969 5.195 14.539 1 94.06 132 ARG B C 1
ATOM 4434 O O . ARG B 1 132 ? 19.672 6.168 14.266 1 94.06 132 ARG B O 1
ATOM 4441 N N . ALA B 1 133 ? 17.719 5.309 14.68 1 96.25 133 ALA B N 1
ATOM 4442 C CA . ALA B 1 133 ? 17.016 6.586 14.555 1 96.25 133 ALA B CA 1
ATOM 4443 C C . ALA B 1 133 ? 17.5 7.578 15.609 1 96.25 133 ALA B C 1
ATOM 4445 O O . ALA B 1 133 ? 17.844 8.719 15.289 1 96.25 133 ALA B O 1
ATOM 4446 N N . LEU B 1 134 ? 17.609 7.105 16.828 1 95.62 134 LEU B N 1
ATOM 4447 C CA . LEU B 1 134 ? 18.047 7.949 17.938 1 95.62 134 LEU B CA 1
ATOM 4448 C C . LEU B 1 134 ? 19.5 8.383 17.75 1 95.62 134 LEU B C 1
ATOM 4450 O O . LEU B 1 134 ? 19.844 9.539 17.984 1 95.62 134 LEU B O 1
ATOM 4454 N N . TYR B 1 135 ? 20.297 7.457 17.281 1 96.25 135 TYR B N 1
ATOM 4455 C CA . TYR B 1 135 ? 21.719 7.742 17.062 1 96.25 135 TYR B CA 1
ATOM 4456 C C . TYR B 1 135 ? 21.891 8.836 16.016 1 96.25 135 TYR B C 1
ATOM 4458 O O . TYR B 1 135 ? 22.578 9.828 16.25 1 96.25 135 TYR B O 1
ATOM 4466 N N . HIS B 1 136 ? 21.281 8.617 14.898 1 96.88 136 HIS B N 1
ATOM 4467 C CA . HIS B 1 136 ? 21.453 9.57 13.805 1 96.88 136 HIS B CA 1
ATOM 4468 C C . HIS B 1 136 ? 20.781 10.906 14.125 1 96.88 136 HIS B C 1
ATOM 4470 O O . HIS B 1 136 ? 21.297 11.961 13.742 1 96.88 136 HIS B O 1
ATOM 4476 N N . LYS B 1 137 ? 19.703 10.898 14.742 1 96.69 137 LYS B N 1
ATOM 4477 C CA . LYS B 1 137 ? 19.062 12.133 15.188 1 96.69 137 LYS B CA 1
ATOM 4478 C C . LYS B 1 137 ? 19.969 12.914 16.125 1 96.69 137 LYS B C 1
ATOM 4480 O O . LYS B 1 137 ? 20.094 14.133 16.016 1 96.69 137 LYS B O 1
ATOM 4485 N N . GLY B 1 138 ? 20.516 12.172 17.062 1 96.5 138 GLY B N 1
ATOM 4486 C CA . GLY B 1 138 ? 21.453 12.797 17.984 1 96.5 138 GLY B CA 1
ATOM 4487 C C . GLY B 1 138 ? 22.641 13.43 17.297 1 96.5 138 GLY B C 1
ATOM 4488 O O . GLY B 1 138 ? 23 14.578 17.594 1 96.5 138 GLY B O 1
ATOM 4489 N N . GLN B 1 139 ? 23.203 12.711 16.375 1 96.88 139 GLN B N 1
ATOM 4490 C CA . GLN B 1 139 ? 24.359 13.211 15.633 1 96.88 139 GLN B CA 1
ATOM 4491 C C . GLN B 1 139 ? 23.984 14.438 14.805 1 96.88 139 GLN B C 1
ATOM 4493 O O . GLN B 1 139 ? 24.734 15.414 14.758 1 96.88 139 GLN B O 1
ATOM 4498 N N . ALA B 1 140 ? 22.828 14.391 14.188 1 97.5 140 ALA B N 1
ATOM 4499 C CA . ALA B 1 140 ? 22.359 15.5 13.359 1 97.5 140 ALA B CA 1
ATOM 4500 C C . ALA B 1 140 ? 22.094 16.75 14.211 1 97.5 140 ALA B C 1
ATOM 4502 O O . ALA B 1 140 ? 22.5 17.844 13.844 1 97.5 140 ALA B O 1
ATOM 4503 N N . THR B 1 141 ? 21.484 16.531 15.312 1 96.75 141 THR B N 1
ATOM 4504 C CA . THR B 1 141 ? 21.141 17.656 16.203 1 96.75 141 THR B CA 1
ATOM 4505 C C . THR B 1 141 ? 22.406 18.312 16.734 1 96.75 141 THR B C 1
ATOM 4507 O O . THR B 1 141 ? 22.5 19.547 16.781 1 96.75 141 THR B O 1
ATOM 4510 N N . GLN B 1 142 ? 23.359 17.5 17.094 1 96.5 142 GLN B N 1
ATOM 4511 C CA . GLN B 1 142 ? 24.625 18.031 17.609 1 96.5 142 GLN B CA 1
ATOM 4512 C C . GLN B 1 142 ? 25.359 18.797 16.516 1 96.5 142 GLN B C 1
ATOM 4514 O O . GLN B 1 142 ? 25.875 19.891 16.766 1 96.5 142 GLN B O 1
ATOM 4519 N N . SER B 1 143 ? 25.406 18.234 15.367 1 96 143 SER B N 1
ATOM 4520 C CA . SER B 1 143 ? 26.094 18.875 14.242 1 96 143 SER B CA 1
ATOM 4521 C C . SER B 1 143 ? 25.406 20.172 13.844 1 96 143 SER B C 1
ATOM 4523 O O . SER B 1 143 ? 26.078 21.156 13.516 1 96 143 SER B O 1
ATOM 4525 N N . LEU B 1 144 ? 24.125 20.188 13.828 1 96.25 144 LEU B N 1
ATOM 4526 C CA . LEU B 1 144 ? 23.375 21.391 13.484 1 96.25 144 LEU B CA 1
ATOM 4527 C C . LEU B 1 144 ? 23.578 22.469 14.531 1 96.25 144 LEU B C 1
ATOM 4529 O O . LEU B 1 144 ? 23.766 23.641 14.195 1 96.25 144 LEU B O 1
ATOM 4533 N N . ALA B 1 145 ? 23.562 22.078 15.75 1 94.06 145 ALA B N 1
ATOM 4534 C CA . ALA B 1 145 ? 23.781 23.016 16.844 1 94.06 145 ALA B CA 1
ATOM 4535 C C . ALA B 1 145 ? 25.156 23.688 16.703 1 94.06 145 ALA B C 1
ATOM 4537 O O . ALA B 1 145 ? 25.312 24.875 17.016 1 94.06 145 ALA B O 1
ATOM 4538 N N . GLY B 1 146 ? 26.062 22.922 16.234 1 93.5 146 GLY B N 1
ATOM 4539 C CA . GLY B 1 146 ? 27.391 23.453 16.031 1 93.5 146 GLY B CA 1
ATOM 4540 C C . GLY B 1 146 ? 27.484 24.375 14.82 1 93.5 146 GLY B C 1
ATOM 4541 O O . GLY B 1 146 ? 28.312 25.281 14.781 1 93.5 146 GLY B O 1
ATOM 4542 N N . LEU B 1 147 ? 26.609 24.219 13.852 1 92.94 147 LEU B N 1
ATOM 4543 C CA . LEU B 1 147 ? 26.625 24.953 12.602 1 92.94 147 LEU B CA 1
ATOM 4544 C C . LEU B 1 147 ? 25.891 26.281 12.734 1 92.94 147 LEU B C 1
ATOM 4546 O O . LEU B 1 147 ? 26.281 27.281 12.141 1 92.94 147 LEU B O 1
ATOM 4550 N N . LEU B 1 148 ? 24.875 26.391 13.477 1 91.38 148 LEU B N 1
ATOM 4551 C CA . LEU B 1 148 ? 23.906 27.484 13.508 1 91.38 148 LEU B CA 1
ATOM 4552 C C . LEU B 1 148 ? 24.578 28.797 13.859 1 91.38 148 LEU B C 1
ATOM 4554 O O . LEU B 1 148 ? 24.328 29.828 13.211 1 91.38 148 LEU B O 1
ATOM 4558 N N . PRO B 1 149 ? 25.562 28.766 14.859 1 89 149 PRO B N 1
ATOM 4559 C CA . PRO B 1 149 ? 26.203 30.031 15.203 1 89 149 PRO B CA 1
ATOM 4560 C C . PRO B 1 149 ? 27.094 30.578 14.078 1 89 149 PRO B C 1
ATOM 4562 O O . PRO B 1 149 ? 27.453 31.75 14.086 1 89 149 PRO B O 1
ATOM 4565 N N . HIS B 1 150 ? 27.344 29.766 13.078 1 88.12 150 HIS B N 1
ATOM 4566 C CA . HIS B 1 150 ? 28.312 30.141 12.055 1 88.12 150 HIS B CA 1
ATOM 4567 C C . HIS B 1 150 ? 27.672 30.141 10.672 1 88.12 150 HIS B C 1
ATOM 4569 O O . HIS B 1 150 ? 28.375 30.125 9.656 1 88.12 150 HIS B O 1
ATOM 4575 N N . VAL B 1 151 ? 26.391 30.156 10.594 1 88.25 151 VAL B N 1
ATOM 4576 C CA . VAL B 1 151 ? 25.703 30.031 9.312 1 88.25 151 VAL B CA 1
ATOM 4577 C C . VAL B 1 151 ? 25.969 31.266 8.453 1 88.25 151 VAL B C 1
ATOM 4579 O O . VAL B 1 151 ? 25.859 32.406 8.93 1 88.25 151 VAL B O 1
ATOM 4582 N N . ASP B 1 152 ? 26.453 30.938 7.289 1 82.25 152 ASP B N 1
ATOM 4583 C CA . ASP B 1 152 ? 26.688 31.984 6.293 1 82.25 152 ASP B CA 1
ATOM 4584 C C . ASP B 1 152 ? 25.984 31.656 4.977 1 82.25 152 ASP B C 1
ATOM 4586 O O . ASP B 1 152 ? 25.125 30.781 4.934 1 82.25 152 ASP B O 1
ATOM 4590 N N . GLY B 1 153 ? 26.297 32.375 3.949 1 74.25 153 GLY B N 1
ATOM 4591 C CA . GLY B 1 153 ? 25.625 32.188 2.666 1 74.25 153 GLY B CA 1
ATOM 4592 C C . GLY B 1 153 ? 25.859 30.797 2.076 1 74.25 153 GLY B C 1
ATOM 4593 O O . GLY B 1 153 ? 24.969 30.266 1.396 1 74.25 153 GLY B O 1
ATOM 4594 N N . GLY B 1 154 ? 26.969 30.234 2.375 1 77.31 154 GLY B N 1
ATOM 4595 C CA . GLY B 1 154 ? 27.312 28.953 1.782 1 77.31 154 GLY B CA 1
ATOM 4596 C C . GLY B 1 154 ? 26.766 27.766 2.562 1 77.31 154 GLY B C 1
ATOM 4597 O O . GLY B 1 154 ? 26.734 26.656 2.051 1 77.31 154 GLY B O 1
ATOM 4598 N N . SER B 1 155 ? 26.281 28.125 3.756 1 87.69 155 SER B N 1
ATOM 4599 C CA . SER B 1 155 ? 25.875 27 4.594 1 87.69 155 SER B CA 1
ATOM 4600 C C . SER B 1 155 ? 24.406 27.109 4.996 1 87.69 155 SER B C 1
ATOM 4602 O O . SER B 1 155 ? 23.875 26.219 5.656 1 87.69 155 SER B O 1
ATOM 4604 N N . VAL B 1 156 ? 23.766 28.141 4.559 1 89.62 156 VAL B N 1
ATOM 4605 C CA . VAL B 1 156 ? 22.391 28.406 4.984 1 89.62 156 VAL B CA 1
ATOM 4606 C C . VAL B 1 156 ? 21.469 27.312 4.43 1 89.62 156 VAL B C 1
ATOM 4608 O O . VAL B 1 156 ? 20.516 26.922 5.09 1 89.62 156 VAL B O 1
ATOM 4611 N N . ASP B 1 157 ? 21.75 26.891 3.268 1 89.75 157 ASP B N 1
ATOM 4612 C CA . ASP B 1 157 ? 20.922 25.828 2.682 1 89.75 157 ASP B CA 1
ATOM 4613 C C . ASP B 1 157 ? 21.047 24.531 3.482 1 89.75 157 ASP B C 1
ATOM 4615 O O . ASP B 1 157 ? 20.031 23.859 3.738 1 89.75 157 ASP B O 1
ATOM 4619 N N . VAL B 1 158 ? 22.281 24.234 3.945 1 93.5 158 VAL B N 1
ATOM 4620 C CA . VAL B 1 158 ? 22.516 23.031 4.734 1 93.5 158 VAL B CA 1
ATOM 4621 C C . VAL B 1 158 ? 21.812 23.156 6.082 1 93.5 158 VAL B C 1
ATOM 4623 O O . VAL B 1 158 ? 21.172 22.203 6.531 1 93.5 158 VAL B O 1
ATOM 4626 N N . ALA B 1 159 ? 21.891 24.297 6.672 1 95.5 159 ALA B N 1
ATOM 4627 C CA . ALA B 1 159 ? 21.234 24.5 7.961 1 95.5 159 ALA B CA 1
ATOM 4628 C C . ALA B 1 159 ? 19.719 24.406 7.828 1 95.5 159 ALA B C 1
ATOM 4630 O O . ALA B 1 159 ? 19.062 23.781 8.648 1 95.5 159 ALA B O 1
ATOM 4631 N N . LEU B 1 160 ? 19.219 25.016 6.848 1 94.94 160 LEU B N 1
ATOM 4632 C CA . LEU B 1 160 ? 17.781 25.047 6.633 1 94.94 160 LEU B CA 1
ATOM 4633 C C . LEU B 1 160 ? 17.234 23.641 6.379 1 94.94 160 LEU B C 1
ATOM 4635 O O . LEU B 1 160 ? 16.281 23.203 7.035 1 94.94 160 LEU B O 1
ATOM 4639 N N . VAL B 1 161 ? 17.828 22.938 5.461 1 96.44 161 VAL B N 1
ATOM 4640 C CA . VAL B 1 161 ? 17.328 21.609 5.117 1 96.44 161 VAL B CA 1
ATOM 4641 C C . VAL B 1 161 ? 17.484 20.672 6.312 1 96.44 161 VAL B C 1
ATOM 4643 O O . VAL B 1 161 ? 16.641 19.797 6.539 1 96.44 161 VAL B O 1
ATOM 4646 N N . SER B 1 162 ? 18.531 20.797 7.07 1 97.56 162 SER B N 1
ATOM 4647 C CA . SER B 1 162 ? 18.719 19.984 8.266 1 97.56 162 SER B CA 1
ATOM 4648 C C . SER B 1 162 ? 17.609 20.25 9.281 1 97.56 162 SER B C 1
ATOM 4650 O O . SER B 1 162 ? 17.062 19.297 9.867 1 97.56 162 SER B O 1
ATOM 4652 N N . CYS B 1 163 ? 17.25 21.5 9.461 1 96.94 163 CYS B N 1
ATOM 4653 C CA . CYS B 1 163 ? 16.141 21.844 10.359 1 96.94 163 CYS B CA 1
ATOM 4654 C C . CYS B 1 163 ? 14.844 21.203 9.891 1 96.94 163 CYS B C 1
ATOM 4656 O O . CYS B 1 163 ? 14.086 20.672 10.703 1 96.94 163 CYS B O 1
ATOM 4658 N N . LEU B 1 164 ? 14.625 21.266 8.664 1 97.44 164 LEU B N 1
ATOM 4659 C CA . LEU B 1 164 ? 13.383 20.75 8.109 1 97.44 164 LEU B CA 1
ATOM 4660 C C . LEU B 1 164 ? 13.328 19.234 8.219 1 97.44 164 LEU B C 1
ATOM 4662 O O . LEU B 1 164 ? 12.289 18.656 8.57 1 97.44 164 LEU B O 1
ATOM 4666 N N . LEU B 1 165 ? 14.422 18.562 7.906 1 98.31 165 LEU B N 1
ATOM 4667 C CA . LEU B 1 165 ? 14.469 17.109 7.98 1 98.31 165 LEU B CA 1
ATOM 4668 C C . LEU B 1 165 ? 14.305 16.625 9.422 1 98.31 165 LEU B C 1
ATOM 4670 O O . LEU B 1 165 ? 13.617 15.641 9.68 1 98.31 165 LEU B O 1
ATOM 4674 N N . LEU B 1 166 ? 14.922 17.312 10.328 1 97.81 166 LEU B N 1
ATOM 4675 C CA . LEU B 1 166 ? 14.75 16.969 11.734 1 97.81 166 LEU B CA 1
ATOM 4676 C C . LEU B 1 166 ? 13.32 17.234 12.188 1 97.81 166 LEU B C 1
ATOM 4678 O O . LEU B 1 166 ? 12.75 16.469 12.961 1 97.81 166 LEU B O 1
ATOM 4682 N N . CYS B 1 167 ? 12.781 18.297 11.703 1 95.75 167 CYS B N 1
ATOM 4683 C CA . CYS B 1 167 ? 11.375 18.594 11.969 1 95.75 167 CYS B CA 1
ATOM 4684 C C . CYS B 1 167 ? 10.477 17.469 11.484 1 95.75 167 CYS B C 1
ATOM 4686 O O . CYS B 1 167 ? 9.586 17.016 12.211 1 95.75 167 CYS B O 1
ATOM 4688 N N . MET B 1 168 ? 10.711 17 10.32 1 96.56 168 MET B N 1
ATOM 4689 C CA . MET B 1 168 ? 9.938 15.914 9.742 1 96.56 168 MET B CA 1
ATOM 4690 C C . MET B 1 168 ? 10.062 14.648 10.578 1 96.56 168 MET B C 1
ATOM 4692 O O . MET B 1 168 ? 9.062 13.961 10.828 1 96.56 168 MET B O 1
ATOM 4696 N N . SER B 1 169 ? 11.297 14.375 10.992 1 96.06 169 SER B N 1
ATOM 4697 C CA . SER B 1 169 ? 11.516 13.172 11.789 1 96.06 169 SER B CA 1
ATOM 4698 C C . SER B 1 169 ? 10.703 13.203 13.078 1 96.06 169 SER B C 1
ATOM 4700 O O . SER B 1 169 ? 10.141 12.188 13.484 1 96.06 169 SER B O 1
ATOM 4702 N N . GLU B 1 170 ? 10.578 14.359 13.648 1 93.5 170 GLU B N 1
ATOM 4703 C CA . GLU B 1 170 ? 9.828 14.5 14.898 1 93.5 170 GLU B CA 1
ATOM 4704 C C . GLU B 1 170 ? 8.32 14.508 14.633 1 93.5 170 GLU B C 1
ATOM 4706 O O . GLU B 1 170 ? 7.566 13.812 15.312 1 93.5 170 GLU B O 1
ATOM 4711 N N . LEU B 1 171 ? 7.965 15.219 13.695 1 92.81 171 LEU B N 1
ATOM 4712 C CA . LEU B 1 171 ? 6.551 15.391 13.375 1 92.81 171 LEU B CA 1
ATOM 4713 C C . LEU B 1 171 ? 5.941 14.07 12.914 1 92.81 171 LEU B C 1
ATOM 4715 O O . LEU B 1 171 ? 4.82 13.727 13.297 1 92.81 171 LEU B O 1
ATOM 4719 N N . PHE B 1 172 ? 6.672 13.32 12.109 1 94.19 172 PHE B N 1
ATOM 4720 C CA . PHE B 1 172 ? 6.141 12.109 11.5 1 94.19 172 PHE B CA 1
ATOM 4721 C C . PHE B 1 172 ? 6.215 10.938 12.469 1 94.19 172 PHE B C 1
ATOM 4723 O O . PHE B 1 172 ? 5.578 9.906 12.258 1 94.19 172 PHE B O 1
ATOM 4730 N N . ASP B 1 173 ? 6.98 11.125 13.469 1 91.75 173 ASP B N 1
ATOM 4731 C CA . ASP B 1 173 ? 6.922 10.141 14.547 1 91.75 173 ASP B CA 1
ATOM 4732 C C . ASP B 1 173 ? 5.547 10.141 15.211 1 91.75 173 ASP B C 1
ATOM 4734 O O . ASP B 1 173 ? 5.051 9.086 15.617 1 91.75 173 ASP B O 1
ATOM 4738 N N . GLY B 1 174 ? 4.949 11.289 15.414 1 89.19 174 GLY B N 1
ATOM 4739 C CA . GLY B 1 174 ? 3.576 11.406 15.883 1 89.19 174 GLY B CA 1
ATOM 4740 C C . GLY B 1 174 ? 3.469 11.539 17.391 1 89.19 174 GLY B C 1
ATOM 4741 O O . GLY B 1 174 ? 2.389 11.797 17.922 1 89.19 174 GLY B O 1
ATOM 4742 N N . THR B 1 175 ? 4.531 11.305 18.109 1 88.75 175 THR B N 1
ATOM 4743 C CA . THR B 1 175 ? 4.457 11.328 19.562 1 88.75 175 THR B CA 1
ATOM 4744 C C . THR B 1 175 ? 5.301 12.461 20.125 1 88.75 175 THR B C 1
ATOM 4746 O O . THR B 1 175 ? 5.195 12.797 21.312 1 88.75 175 THR B O 1
ATOM 4749 N N . SER B 1 176 ? 6.02 13.047 19.297 1 84.88 176 SER B N 1
ATOM 4750 C CA . SER B 1 176 ? 6.973 14.047 19.781 1 84.88 176 SER B CA 1
ATOM 4751 C C . SER B 1 176 ? 6.488 15.461 19.484 1 84.88 176 SER B C 1
ATOM 4753 O O . SER B 1 176 ? 5.887 15.711 18.438 1 84.88 176 SER B O 1
ATOM 4755 N N . ALA B 1 177 ? 6.855 16.391 20.438 1 82.62 177 ALA B N 1
ATOM 4756 C CA . ALA B 1 177 ? 6.566 17.812 20.219 1 82.62 177 ALA B CA 1
ATOM 4757 C C . ALA B 1 177 ? 7.836 18.594 19.891 1 82.62 177 ALA B C 1
ATOM 4759 O O . ALA B 1 177 ? 7.816 19.812 19.812 1 82.62 177 ALA B O 1
ATOM 4760 N N . GLY B 1 178 ? 8.852 17.844 19.703 1 86.19 178 GLY B N 1
ATOM 4761 C CA . GLY B 1 178 ? 10.141 18.469 19.453 1 86.19 178 GLY B CA 1
ATOM 4762 C C . GLY B 1 178 ? 10.203 19.172 18.109 1 86.19 178 GLY B C 1
ATOM 4763 O O . GLY B 1 178 ? 11.109 19.969 17.859 1 86.19 178 GLY B O 1
ATOM 4764 N N . TRP B 1 179 ? 9.227 18.906 17.25 1 88.62 179 TRP B N 1
ATOM 4765 C CA . TRP B 1 179 ? 9.234 19.484 15.914 1 88.62 179 TRP B CA 1
ATOM 4766 C C . TRP B 1 179 ? 9.102 21 15.977 1 88.62 179 TRP B C 1
ATOM 4768 O O . TRP B 1 179 ? 9.57 21.703 15.086 1 88.62 179 TRP B O 1
ATOM 4778 N N . LYS B 1 180 ? 8.617 21.594 17.016 1 86 180 LYS B N 1
ATOM 4779 C CA . LYS B 1 180 ? 8.391 23.031 17.156 1 86 180 LYS B CA 1
ATOM 4780 C C . LYS B 1 180 ? 9.703 23.797 17.094 1 86 180 LYS B C 1
ATOM 4782 O O . LYS B 1 180 ? 9.789 24.828 16.438 1 86 180 LYS B O 1
ATOM 4787 N N . LEU B 1 181 ? 10.656 23.25 17.797 1 89.38 181 LEU B N 1
ATOM 4788 C CA . LEU B 1 181 ? 11.961 23.906 17.844 1 89.38 181 LEU B CA 1
ATOM 4789 C C . LEU B 1 181 ? 12.602 23.953 16.469 1 89.38 181 LEU B C 1
ATOM 4791 O O . LEU B 1 181 ? 13.195 24.969 16.078 1 89.38 181 LEU B O 1
ATOM 4795 N N . HIS B 1 182 ? 12.484 22.891 15.758 1 93 182 HIS B N 1
ATOM 4796 C CA . HIS B 1 182 ? 13.062 22.828 14.422 1 93 182 HIS B CA 1
ATOM 4797 C C . HIS B 1 182 ? 12.344 23.766 13.461 1 93 182 HIS B C 1
ATOM 4799 O O . HIS B 1 182 ? 12.984 24.391 12.609 1 93 182 HIS B O 1
ATOM 4805 N N . LEU B 1 183 ? 11.078 23.859 13.617 1 90.81 183 LEU B N 1
ATOM 4806 C CA . LEU B 1 183 ? 10.297 24.719 12.742 1 90.81 183 LEU B CA 1
ATOM 4807 C C . LEU B 1 183 ? 10.609 26.188 13.008 1 90.81 183 LEU B C 1
ATOM 4809 O O . LEU B 1 183 ? 10.68 27 12.078 1 90.81 183 LEU B O 1
ATOM 4813 N N . GLN B 1 184 ? 10.797 26.562 14.227 1 89.88 184 GLN B N 1
ATOM 4814 C CA . GLN B 1 184 ? 11.195 27.922 14.578 1 89.88 184 GLN B CA 1
ATOM 4815 C C . GLN B 1 184 ? 12.578 28.25 14.023 1 89.88 184 GLN B C 1
ATOM 4817 O O . GLN B 1 184 ? 12.812 29.359 13.547 1 89.88 184 GLN B O 1
ATOM 4822 N N . GLY B 1 185 ? 13.43 27.266 14.18 1 91.75 185 GLY B N 1
ATOM 4823 C CA . GLY B 1 185 ? 14.742 27.438 13.57 1 91.75 185 GLY B CA 1
ATOM 4824 C C . GLY B 1 185 ? 14.68 27.672 12.078 1 91.75 185 GLY B C 1
ATOM 4825 O O . GLY B 1 185 ? 15.359 28.547 11.547 1 91.75 185 GLY B O 1
ATOM 4826 N N . ALA B 1 186 ? 13.883 26.875 11.391 1 92.75 186 ALA B N 1
ATOM 4827 C CA . ALA B 1 186 ? 13.719 27.016 9.945 1 92.75 186 ALA B CA 1
ATOM 4828 C C . ALA B 1 186 ? 13.172 28.406 9.594 1 92.75 186 ALA B C 1
ATOM 4830 O O . ALA B 1 186 ? 13.609 29.016 8.617 1 92.75 186 ALA B O 1
ATOM 4831 N N . LYS B 1 187 ? 12.25 28.891 10.352 1 90.5 187 LYS B N 1
ATOM 4832 C CA . LYS B 1 187 ? 11.672 30.219 10.133 1 90.5 187 LYS B CA 1
ATOM 4833 C C . LYS B 1 187 ? 12.734 31.312 10.211 1 90.5 187 LYS B C 1
ATOM 4835 O O . LYS B 1 187 ? 12.781 32.188 9.367 1 90.5 187 LYS B O 1
ATOM 4840 N N . ARG B 1 188 ? 13.531 31.234 11.195 1 89.69 188 ARG B N 1
ATOM 4841 C CA . ARG B 1 188 ? 14.602 32.219 11.375 1 89.69 188 ARG B CA 1
ATOM 4842 C C . ARG B 1 188 ? 15.578 32.188 10.203 1 89.69 188 ARG B C 1
ATOM 4844 O O . ARG B 1 188 ? 16.016 33.219 9.719 1 89.69 188 ARG B O 1
ATOM 4851 N N . LEU B 1 189 ? 15.883 31.016 9.797 1 90.88 189 LEU B N 1
ATOM 4852 C CA . LEU B 1 189 ? 16.828 30.859 8.688 1 90.88 189 LEU B CA 1
ATOM 4853 C C . LEU B 1 189 ? 16.219 31.406 7.391 1 90.88 189 LEU B C 1
ATOM 4855 O O . LEU B 1 189 ? 16.922 32.031 6.598 1 90.88 189 LEU B O 1
ATOM 4859 N N . LEU B 1 190 ? 14.977 31.141 7.176 1 89.19 190 LEU B N 1
ATOM 4860 C CA . LEU B 1 190 ? 14.297 31.641 5.984 1 89.19 190 LEU B CA 1
ATOM 4861 C C . LEU B 1 190 ? 14.258 33.156 5.973 1 89.19 190 LEU B C 1
ATOM 4863 O O . LEU B 1 190 ? 14.445 33.781 4.926 1 89.19 190 LEU B O 1
ATOM 4867 N N . SER B 1 191 ? 14.031 33.688 7.113 1 84.25 191 SER B N 1
ATOM 4868 C CA . SER B 1 191 ? 14.039 35.125 7.227 1 84.25 191 SER B CA 1
ATOM 4869 C C . SER B 1 191 ? 15.414 35.719 6.898 1 84.25 191 SER B C 1
ATOM 4871 O O . SER B 1 191 ? 15.516 36.75 6.25 1 84.25 191 SER B O 1
ATOM 4873 N N . THR B 1 192 ? 16.375 35.031 7.312 1 81.06 192 THR B N 1
ATOM 4874 C CA . THR B 1 192 ? 17.75 35.469 7.039 1 81.06 192 THR B CA 1
ATOM 4875 C C . THR B 1 192 ? 18.047 35.375 5.547 1 81.06 192 THR B C 1
ATOM 4877 O O . THR B 1 192 ? 18.656 36.281 4.977 1 81.06 192 THR B O 1
ATOM 4880 N N . VAL B 1 193 ? 17.672 34.312 4.918 1 82.19 193 VAL B N 1
ATOM 4881 C CA . VAL B 1 193 ? 17.891 34.094 3.494 1 82.19 193 VAL B CA 1
ATOM 4882 C C . VAL B 1 193 ? 17.172 35.188 2.689 1 82.19 193 VAL B C 1
ATOM 4884 O O . VAL B 1 193 ? 17.703 35.688 1.716 1 82.19 193 VAL B O 1
ATOM 4887 N N . LYS B 1 194 ? 16.031 35.469 3.02 1 80.06 194 LYS B N 1
ATOM 4888 C CA . LYS B 1 194 ? 15.25 36.5 2.334 1 80.06 194 LYS B CA 1
ATOM 4889 C C . LYS B 1 194 ? 15.938 37.844 2.402 1 80.06 194 LYS B C 1
ATOM 4891 O O . LYS B 1 194 ? 16 38.562 1.404 1 80.06 194 LYS B O 1
ATOM 4896 N N . SER B 1 195 ? 16.391 38.094 3.533 1 77.44 195 SER B N 1
ATOM 4897 C CA . SER B 1 195 ? 17.062 39.375 3.729 1 77.44 195 SER B CA 1
ATOM 4898 C C . SER B 1 195 ? 18.359 39.469 2.922 1 77.44 195 SER B C 1
ATOM 4900 O O . SER B 1 195 ? 18.719 40.531 2.424 1 77.44 195 SER B O 1
ATOM 4902 N N . GLN B 1 196 ? 18.938 38.281 2.727 1 75.12 196 GLN B N 1
ATOM 4903 C CA . GLN B 1 196 ? 20.234 38.25 2.061 1 75.12 196 GLN B CA 1
ATOM 4904 C C . GLN B 1 196 ? 20.062 38.219 0.544 1 75.12 196 GLN B C 1
ATOM 4906 O O . GLN B 1 196 ? 20.906 38.719 -0.195 1 75.12 196 GLN B O 1
ATOM 4911 N N . THR B 1 197 ? 19.125 37.5 0.028 1 74.44 197 THR B N 1
ATOM 4912 C CA . THR B 1 197 ? 19 37.281 -1.407 1 74.44 197 THR B CA 1
ATOM 4913 C C . THR B 1 197 ? 17.922 38.156 -2.014 1 74.44 197 THR B C 1
ATOM 4915 O O . THR B 1 197 ? 1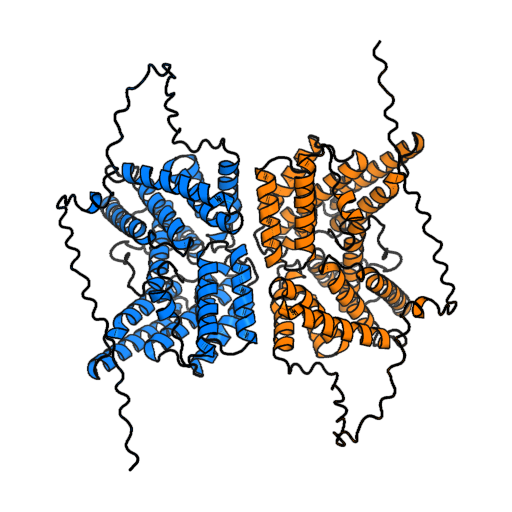7.766 38.219 -3.236 1 74.44 197 THR B O 1
ATOM 4918 N N . GLY B 1 198 ? 17.281 38.906 -1.305 1 66.88 198 GLY B N 1
ATOM 4919 C CA . GLY B 1 198 ? 16.156 39.688 -1.801 1 66.88 198 GLY B CA 1
ATOM 4920 C C . GLY B 1 198 ? 15.016 38.844 -2.322 1 66.88 198 GLY B C 1
ATOM 4921 O O . GLY B 1 198 ? 14.242 39.312 -3.174 1 66.88 198 GLY B O 1
ATOM 4922 N N . GLY B 1 199 ? 15.055 37.625 -2.051 1 63.59 199 GLY B N 1
ATOM 4923 C CA . GLY B 1 199 ? 13.938 36.781 -2.438 1 63.59 199 GLY B CA 1
ATOM 4924 C C . GLY B 1 199 ? 14.242 35.906 -3.635 1 63.59 199 GLY B C 1
ATOM 4925 O O . GLY B 1 199 ? 13.445 35.031 -3.98 1 63.59 199 GLY B O 1
ATOM 4926 N N . ASN B 1 200 ? 15.297 36.125 -4.289 1 65.81 200 ASN B N 1
ATOM 4927 C CA . ASN B 1 200 ? 15.664 35.312 -5.445 1 65.81 200 ASN B CA 1
ATOM 4928 C C . ASN B 1 200 ? 16.328 34 -5.023 1 65.81 200 ASN B C 1
ATOM 4930 O O . ASN B 1 200 ? 17.516 33.969 -4.73 1 65.81 200 ASN B O 1
ATOM 4934 N N . LEU B 1 201 ? 15.523 33.062 -4.984 1 70.88 201 LEU B N 1
ATOM 4935 C CA . LEU B 1 201 ? 16 31.781 -4.449 1 70.88 201 LEU B CA 1
ATOM 4936 C C . LEU B 1 201 ? 16.328 30.812 -5.574 1 70.88 201 LEU B C 1
ATOM 4938 O O . LEU B 1 201 ? 15.664 30.812 -6.613 1 70.88 201 LEU B O 1
ATOM 4942 N N . ALA B 1 202 ? 17.469 30.094 -5.414 1 69.75 202 ALA B N 1
ATOM 4943 C CA . ALA B 1 202 ? 17.797 28.969 -6.293 1 69.75 202 ALA B CA 1
ATOM 4944 C C . ALA B 1 202 ? 16.719 27.891 -6.234 1 69.75 202 ALA B C 1
ATOM 4946 O O . ALA B 1 202 ? 15.828 27.953 -5.383 1 69.75 202 ALA B O 1
ATOM 4947 N N . GLY B 1 203 ? 16.734 27 -7.195 1 74.5 203 GLY B N 1
ATOM 4948 C CA . GLY B 1 203 ? 15.695 25.984 -7.352 1 74.5 203 GLY B CA 1
ATOM 4949 C C . GLY B 1 203 ? 15.477 25.172 -6.098 1 74.5 203 GLY B C 1
ATOM 4950 O O . GLY B 1 203 ? 14.336 25 -5.656 1 74.5 203 GLY B O 1
ATOM 4951 N N . HIS B 1 204 ? 16.531 24.75 -5.43 1 81.69 204 HIS B N 1
ATOM 4952 C CA . HIS B 1 204 ? 16.359 23.891 -4.262 1 81.69 204 HIS B CA 1
ATOM 4953 C C . HIS B 1 204 ? 15.797 24.672 -3.082 1 81.69 204 HIS B C 1
ATOM 4955 O O . HIS B 1 204 ? 15.086 24.109 -2.244 1 81.69 204 HIS B O 1
ATOM 4961 N N . PHE B 1 205 ? 16.047 25.969 -3.07 1 84.19 205 PHE B N 1
ATOM 4962 C CA . PHE B 1 205 ? 15.523 26.781 -1.982 1 84.19 205 PHE B CA 1
ATOM 4963 C C . PHE B 1 205 ? 14.008 26.953 -2.111 1 84.19 205 PHE B C 1
ATOM 4965 O O . PHE B 1 205 ? 13.305 27.031 -1.105 1 84.19 205 PHE B O 1
ATOM 4972 N N . LYS B 1 206 ? 13.641 26.938 -3.328 1 85.94 206 LYS B N 1
ATOM 4973 C CA . LYS B 1 206 ? 12.195 27.016 -3.533 1 85.94 206 LYS B CA 1
ATOM 4974 C C . LYS B 1 206 ? 11.484 25.812 -2.939 1 85.94 206 LYS B C 1
ATOM 4976 O O . LYS B 1 206 ? 10.438 25.938 -2.312 1 85.94 206 LYS B O 1
ATOM 4981 N N . PHE B 1 207 ? 12.078 24.719 -3.148 1 91.75 207 PHE B N 1
ATOM 4982 C CA . PHE B 1 207 ? 11.539 23.484 -2.562 1 91.75 207 PHE B CA 1
ATOM 4983 C C . PHE B 1 207 ? 11.539 23.578 -1.041 1 91.75 207 PHE B C 1
ATOM 4985 O O . PHE B 1 207 ? 10.57 23.188 -0.391 1 91.75 207 PHE B O 1
ATOM 4992 N N . PHE B 1 208 ? 12.602 24.078 -0.468 1 92.5 208 PHE B N 1
ATOM 4993 C CA . PHE B 1 208 ? 12.719 24.156 0.984 1 92.5 208 PHE B CA 1
ATOM 4994 C C . PHE B 1 208 ? 11.664 25.094 1.562 1 92.5 208 PHE B C 1
ATOM 4996 O O . PHE B 1 208 ? 11.102 24.812 2.625 1 92.5 208 PHE B O 1
ATOM 5003 N N . VAL B 1 209 ? 11.438 26.109 0.877 1 90.19 209 VAL B N 1
ATOM 5004 C CA . VAL B 1 209 ? 10.422 27.062 1.331 1 90.19 209 VAL B CA 1
ATOM 5005 C C . VAL B 1 209 ? 9.047 26.391 1.319 1 90.19 209 VAL B C 1
ATOM 5007 O O . VAL B 1 209 ? 8.289 26.5 2.285 1 90.19 209 VAL B O 1
ATOM 5010 N N . LYS B 1 210 ? 8.742 25.703 0.275 1 91.31 210 LYS B N 1
ATOM 5011 C CA . LYS B 1 210 ? 7.469 24.984 0.166 1 91.31 210 LYS B CA 1
ATOM 5012 C C . LYS B 1 210 ? 7.332 23.938 1.255 1 91.31 210 LYS B C 1
ATOM 5014 O O . LYS B 1 210 ? 6.262 23.781 1.846 1 91.31 210 LYS B O 1
ATOM 5019 N N . LEU B 1 211 ? 8.406 23.25 1.453 1 94.19 211 LEU B N 1
ATOM 5020 C CA . LEU B 1 211 ? 8.414 22.219 2.482 1 94.19 211 LEU B CA 1
ATOM 5021 C C . LEU B 1 211 ? 8.195 22.828 3.863 1 94.19 211 LEU B C 1
ATOM 5023 O O . LEU B 1 211 ? 7.445 22.281 4.676 1 94.19 211 LEU B O 1
ATOM 5027 N N . ALA B 1 212 ? 8.836 23.938 4.121 1 93.38 212 ALA B N 1
ATOM 5028 C CA . ALA B 1 212 ? 8.672 24.609 5.402 1 93.38 212 ALA B CA 1
ATOM 5029 C C . ALA B 1 212 ? 7.223 25.047 5.613 1 93.38 212 ALA B C 1
ATOM 5031 O O . ALA B 1 212 ? 6.668 24.875 6.699 1 93.38 212 ALA B O 1
ATOM 5032 N N . ARG B 1 213 ? 6.625 25.562 4.621 1 90.75 213 ARG B N 1
ATOM 5033 C CA . ARG B 1 213 ? 5.23 25.984 4.703 1 90.75 213 ARG B CA 1
ATOM 5034 C C . ARG B 1 213 ? 4.309 24.797 4.934 1 90.75 213 ARG B C 1
ATOM 5036 O O . ARG B 1 213 ? 3.361 24.875 5.719 1 90.75 213 ARG B O 1
ATOM 5043 N N . PHE B 1 214 ? 4.574 23.797 4.258 1 93 214 PHE B N 1
ATOM 5044 C CA . PHE B 1 214 ? 3.801 22.578 4.41 1 93 214 PHE B CA 1
ATOM 5045 C C . PHE B 1 214 ? 3.869 22.062 5.848 1 93 214 PHE B C 1
ATOM 5047 O O . PHE B 1 214 ? 2.84 21.766 6.453 1 93 214 PHE B O 1
ATOM 5054 N N . LEU B 1 215 ? 5.094 21.953 6.332 1 93 215 LEU B N 1
ATOM 5055 C CA . LEU B 1 215 ? 5.281 21.422 7.684 1 93 215 LEU B CA 1
ATOM 5056 C C . LEU B 1 215 ? 4.645 22.344 8.719 1 93 215 LEU B C 1
ATOM 5058 O O . LEU B 1 215 ? 4.086 21.875 9.711 1 93 215 LEU B O 1
ATOM 5062 N N . ASP B 1 216 ? 4.695 23.562 8.469 1 90.62 216 ASP B N 1
ATOM 5063 C CA . ASP B 1 216 ? 4.082 24.547 9.367 1 90.62 216 ASP B CA 1
ATOM 5064 C C . ASP B 1 216 ? 2.564 24.359 9.414 1 90.62 216 ASP B C 1
ATOM 5066 O O . ASP B 1 216 ? 1.973 24.312 10.492 1 90.62 216 ASP B O 1
ATOM 5070 N N . SER B 1 217 ? 1.984 24.25 8.281 1 88.44 217 SER B N 1
ATOM 5071 C CA . SER B 1 217 ? 0.541 24.047 8.203 1 88.44 217 SER B CA 1
ATOM 5072 C C . SER B 1 217 ? 0.136 22.703 8.812 1 88.44 217 SER B C 1
ATOM 5074 O O . SER B 1 217 ? -0.898 22.609 9.477 1 88.44 217 SER B O 1
ATOM 5076 N N . ALA B 1 218 ? 0.935 21.719 8.539 1 86.5 218 ALA B N 1
ATOM 5077 C CA . ALA B 1 218 ? 0.659 20.391 9.078 1 86.5 218 ALA B CA 1
ATOM 5078 C C . ALA B 1 218 ? 0.708 20.391 10.602 1 86.5 218 ALA B C 1
ATOM 5080 O O . ALA B 1 218 ? -0.087 19.719 11.258 1 86.5 218 ALA B O 1
ATOM 5081 N N . ALA B 1 219 ? 1.615 21.141 11.141 1 82.31 219 ALA B N 1
ATOM 5082 C CA . ALA B 1 219 ? 1.785 21.203 12.594 1 82.31 219 ALA B CA 1
ATOM 5083 C C . ALA B 1 219 ? 0.687 22.047 13.242 1 82.31 219 ALA B C 1
ATOM 5085 O O . ALA B 1 219 ? 0.319 21.812 14.391 1 82.31 219 ALA B O 1
ATOM 5086 N N . THR B 1 220 ? 0.164 23.016 12.578 1 75.88 220 THR B N 1
ATOM 5087 C CA . THR B 1 220 ? -0.853 23.922 13.102 1 75.88 220 THR B CA 1
ATOM 5088 C C . THR B 1 220 ? -2.172 23.188 13.32 1 75.88 220 THR B C 1
ATOM 5090 O O . THR B 1 220 ? -2.895 23.453 14.281 1 75.88 220 THR B O 1
ATOM 5093 N N . THR B 1 221 ? -2.43 22.328 12.445 1 67.56 221 THR B N 1
ATOM 5094 C CA . THR B 1 221 ? -3.672 21.578 12.57 1 67.56 221 THR B CA 1
ATOM 5095 C C . THR B 1 221 ? -3.74 20.859 13.914 1 67.56 221 THR B C 1
ATOM 5097 O O . THR B 1 221 ? -4.805 20.797 14.531 1 67.56 221 THR B O 1
ATOM 5100 N N . SER B 1 222 ? -2.568 20.531 14.344 1 64.56 222 SER B N 1
ATOM 5101 C CA . SER B 1 222 ? -2.508 19.781 15.594 1 64.56 222 SER B CA 1
ATOM 5102 C C . SER B 1 222 ? -2.551 20.703 16.797 1 64.56 222 SER B C 1
ATOM 5104 O O . SER B 1 222 ? -3.076 20.344 17.859 1 64.56 222 SER B O 1
ATOM 5106 N N . THR B 1 223 ? -2.068 21.891 16.594 1 66.56 223 THR B N 1
ATOM 5107 C CA . THR B 1 223 ? -1.981 22.797 17.734 1 66.56 223 THR B CA 1
ATOM 5108 C C . THR B 1 223 ? -3.168 23.766 17.75 1 66.56 223 THR B C 1
ATOM 5110 O O . THR B 1 223 ? -3.389 24.453 18.75 1 66.56 223 THR B O 1
ATOM 5113 N N . CYS B 1 224 ? -3.975 23.672 16.766 1 67.19 224 CYS B N 1
ATOM 5114 C CA . CYS B 1 224 ? -5.086 24.609 16.609 1 67.19 224 CYS B CA 1
ATOM 5115 C C . CYS B 1 224 ? -4.605 26.047 16.719 1 67.19 224 CYS B C 1
ATOM 5117 O O . CYS B 1 224 ? -5.277 26.891 17.312 1 67.19 224 CYS B O 1
ATOM 5119 N N . LYS B 1 225 ? -3.342 26.328 16.312 1 71.44 225 LYS B N 1
ATOM 5120 C CA . LYS B 1 225 ? -2.752 27.672 16.297 1 71.44 225 LYS B CA 1
ATOM 5121 C C . LYS B 1 225 ? -2.416 28.109 14.875 1 71.44 225 LYS B C 1
ATOM 5123 O O . LYS B 1 225 ? -2.328 27.281 13.969 1 71.44 225 LYS B O 1
ATOM 5128 N N . PRO B 1 226 ? -2.354 29.391 14.68 1 74.56 226 PRO B N 1
ATOM 5129 C CA . PRO B 1 226 ? -1.975 29.859 13.344 1 74.56 226 PRO B CA 1
ATOM 5130 C C . PRO B 1 226 ? -0.562 29.422 12.953 1 74.56 226 PRO B C 1
ATOM 5132 O O . PRO B 1 226 ? 0.265 29.141 13.82 1 74.56 226 PRO B O 1
ATOM 5135 N N . PRO B 1 227 ? -0.291 29.391 11.648 1 80.06 227 PRO B N 1
ATOM 5136 C CA . PRO B 1 227 ? 1.039 29 11.172 1 80.06 227 PRO B CA 1
ATOM 5137 C C . PRO B 1 227 ? 2.123 30 11.578 1 80.06 227 PRO B C 1
ATOM 5139 O O . PRO B 1 227 ? 1.845 31.188 11.734 1 80.06 227 PRO B O 1
ATOM 5142 N N . LEU B 1 228 ? 3.254 29.5 11.742 1 78.94 228 LEU B N 1
ATOM 5143 C CA . LEU B 1 228 ? 4.406 30.312 12.117 1 78.94 228 LEU B CA 1
ATOM 5144 C C . LEU B 1 228 ? 4.977 31.047 10.914 1 78.94 228 LEU B C 1
ATOM 5146 O O . LEU B 1 228 ? 5.469 32.188 11.039 1 78.94 228 LEU B O 1
ATOM 5150 N N . ILE B 1 229 ? 4.898 30.359 9.797 1 78.69 229 ILE B N 1
ATOM 5151 C CA . ILE B 1 229 ? 5.508 30.891 8.586 1 78.69 229 ILE B CA 1
ATOM 5152 C C . ILE B 1 229 ? 4.438 31.547 7.707 1 78.69 229 ILE B C 1
ATOM 5154 O O . ILE B 1 229 ? 3.525 30.859 7.23 1 78.69 229 ILE B O 1
ATOM 5158 N N . ASP B 1 230 ? 4.367 32.875 7.66 1 69.81 230 ASP B N 1
ATOM 5159 C CA . ASP B 1 230 ? 3.383 33.594 6.859 1 69.81 230 ASP B CA 1
ATOM 5160 C C . ASP B 1 230 ? 4.047 34.312 5.68 1 69.81 230 ASP B C 1
ATOM 5162 O O . ASP B 1 230 ? 5.242 34.125 5.434 1 69.81 230 ASP B O 1
ATOM 5166 N N . ASP B 1 231 ? 3.234 34.844 4.902 1 64.19 231 ASP B N 1
ATOM 5167 C CA . ASP B 1 231 ? 3.695 35.5 3.678 1 64.19 231 ASP B CA 1
ATOM 5168 C C . ASP B 1 231 ? 4.699 36.594 3.988 1 64.19 231 ASP B C 1
ATOM 5170 O O . ASP B 1 231 ? 5.48 37 3.119 1 64.19 231 ASP B O 1
ATOM 5174 N N . LYS B 1 232 ? 4.668 37 5.105 1 64.25 232 LYS B N 1
ATOM 5175 C CA . LYS B 1 232 ? 5.633 38.031 5.48 1 64.25 232 LYS B CA 1
ATOM 5176 C C . LYS B 1 232 ? 7.035 37.438 5.621 1 64.25 232 LYS B C 1
ATOM 5178 O O . LYS B 1 232 ? 8.031 38.125 5.375 1 64.25 232 LYS B O 1
ATOM 5183 N N . THR B 1 233 ? 7.02 36.219 6.031 1 63.53 233 THR B N 1
ATOM 5184 C CA . THR B 1 233 ? 8.305 35.562 6.246 1 63.53 233 THR B CA 1
ATOM 5185 C C . THR B 1 233 ? 8.906 35.125 4.918 1 63.53 233 THR B C 1
ATOM 5187 O O . THR B 1 233 ? 10.133 35.125 4.746 1 63.53 233 THR B O 1
ATOM 5190 N N . VAL B 1 234 ? 8.078 34.594 4.047 1 62.59 234 VAL B N 1
ATOM 5191 C CA . VAL B 1 234 ? 8.617 34.094 2.781 1 62.59 234 VAL B CA 1
ATOM 5192 C C . VAL B 1 234 ? 7.832 34.719 1.621 1 62.59 234 VAL B C 1
ATOM 5194 O O . VAL B 1 234 ? 6.602 34.75 1.639 1 62.59 234 VAL B O 1
ATOM 5197 N N . THR B 1 235 ? 8.57 35.531 0.862 1 55 235 THR B N 1
ATOM 5198 C CA . THR B 1 235 ? 7.926 36.094 -0.325 1 55 235 THR B CA 1
ATOM 5199 C C . THR B 1 235 ? 7.695 35 -1.367 1 55 235 THR B C 1
ATOM 5201 O O . THR B 1 235 ? 8.633 34.281 -1.75 1 55 235 THR B O 1
ATOM 5204 N N . THR B 1 236 ? 6.535 34.406 -1.424 1 54.16 236 THR B N 1
ATOM 5205 C CA . THR B 1 236 ? 6.254 33.438 -2.477 1 54.16 236 THR B CA 1
ATOM 5206 C C . THR B 1 236 ? 6.43 34.062 -3.855 1 54.16 236 THR B C 1
ATOM 5208 O O . THR B 1 236 ? 5.867 35.125 -4.133 1 54.16 236 THR B O 1
ATOM 5211 N N . THR B 1 237 ? 7.512 33.812 -4.453 1 51.06 237 THR B N 1
ATOM 5212 C CA . THR B 1 237 ? 7.68 34.281 -5.816 1 51.06 237 THR B CA 1
ATOM 5213 C C . THR B 1 237 ? 6.52 33.844 -6.699 1 51.06 237 THR B C 1
ATOM 5215 O O . THR B 1 237 ? 6.16 32.656 -6.715 1 51.06 237 THR B O 1
ATOM 5218 N N . PRO B 1 238 ? 5.793 34.781 -7.219 1 48.94 238 PRO B N 1
ATOM 5219 C CA . PRO B 1 238 ? 4.578 34.562 -8.016 1 48.94 238 PRO B CA 1
ATOM 5220 C C . PRO B 1 238 ? 4.777 33.594 -9.156 1 48.94 238 PRO B C 1
ATOM 5222 O O . PRO B 1 238 ? 3.801 33.094 -9.734 1 48.94 238 PRO B O 1
ATOM 5225 N N . GLU B 1 239 ? 5.961 33.5 -9.875 1 49.47 239 GLU B N 1
ATOM 5226 C CA . GLU B 1 239 ? 5.887 32.906 -11.203 1 49.47 239 GLU B CA 1
ATOM 5227 C C . GLU B 1 239 ? 5.91 31.391 -11.125 1 49.47 239 GLU B C 1
ATOM 5229 O O . GLU B 1 239 ? 6.855 30.812 -10.594 1 49.47 239 GLU B O 1
ATOM 5234 N N . PRO B 1 240 ? 4.727 30.781 -11.477 1 56.41 240 PRO B N 1
ATOM 5235 C CA . PRO B 1 240 ? 4.684 29.312 -11.547 1 56.41 240 PRO B CA 1
ATOM 5236 C C . PRO B 1 240 ? 5.656 28.75 -12.57 1 56.41 240 PRO B C 1
ATOM 5238 O O . PRO B 1 240 ? 5.648 29.172 -13.734 1 56.41 240 PRO B O 1
ATOM 5241 N N . THR B 1 241 ? 6.863 28.391 -12.25 1 56.84 241 THR B N 1
ATOM 5242 C CA . THR B 1 241 ? 7.691 27.594 -13.141 1 56.84 241 THR B CA 1
ATOM 5243 C C . THR B 1 241 ? 7.301 26.109 -13.055 1 56.84 241 THR B C 1
ATOM 5245 O O . THR B 1 241 ? 6.602 25.703 -12.125 1 56.84 241 THR B O 1
ATOM 5248 N N . GLU B 1 242 ? 7.473 25.438 -14.188 1 58.72 242 GLU B N 1
ATOM 5249 C CA . GLU B 1 242 ? 7.215 24 -14.227 1 58.72 242 GLU B CA 1
ATOM 5250 C C . GLU B 1 242 ? 7.773 23.312 -12.984 1 58.72 242 GLU B C 1
ATOM 5252 O O . GLU B 1 242 ? 7.117 22.438 -12.406 1 58.72 242 GLU B O 1
ATOM 5257 N N . ASP B 1 243 ? 8.859 23.781 -12.633 1 63.19 243 ASP B N 1
ATOM 5258 C CA . ASP B 1 243 ? 9.508 23.188 -11.461 1 63.19 243 ASP B CA 1
ATOM 5259 C C . ASP B 1 243 ? 8.727 23.516 -10.188 1 63.19 243 ASP B C 1
ATOM 5261 O O . ASP B 1 243 ? 8.586 22.656 -9.312 1 63.19 243 ASP B O 1
ATOM 5265 N N . SER B 1 244 ? 8.219 24.625 -10.273 1 71.12 244 SER B N 1
ATOM 5266 C CA . SER B 1 244 ? 7.461 25.031 -9.094 1 71.12 244 SER B CA 1
ATOM 5267 C C . SER B 1 244 ? 6.16 24.234 -8.969 1 71.12 244 SER B C 1
ATOM 5269 O O . SER B 1 244 ? 5.766 23.859 -7.871 1 71.12 244 SER B O 1
ATOM 5271 N N . SER B 1 245 ? 5.668 23.906 -10.086 1 76.88 245 SER B N 1
ATOM 5272 C CA . SER B 1 245 ? 4.426 23.141 -10.086 1 76.88 245 SER B CA 1
ATOM 5273 C C . SER B 1 245 ? 4.66 21.703 -9.664 1 76.88 245 SER B C 1
ATOM 5275 O O . SER B 1 245 ? 3.85 21.109 -8.945 1 76.88 245 SER B O 1
ATOM 5277 N N . ASN B 1 246 ? 5.793 21.234 -10.055 1 80.06 246 ASN B N 1
ATOM 5278 C CA . ASN B 1 246 ? 6.141 19.875 -9.68 1 80.06 246 ASN B CA 1
ATOM 5279 C C . ASN B 1 246 ? 6.406 19.734 -8.188 1 80.06 246 ASN B C 1
ATOM 5281 O O . ASN B 1 246 ? 6 18.766 -7.562 1 80.06 246 ASN B O 1
ATOM 5285 N N . ASP B 1 247 ? 6.969 20.781 -7.73 1 85.12 247 ASP B N 1
ATOM 5286 C CA . ASP B 1 247 ? 7.242 20.766 -6.297 1 85.12 247 ASP B CA 1
ATOM 5287 C C . ASP B 1 247 ? 5.953 20.859 -5.488 1 85.12 247 ASP B C 1
ATOM 5289 O O . ASP B 1 247 ? 5.809 20.188 -4.461 1 85.12 247 ASP B O 1
ATOM 5293 N N . ASP B 1 248 ? 5.09 21.609 -6.023 1 86.75 248 ASP B N 1
ATOM 5294 C CA . ASP B 1 248 ? 3.799 21.719 -5.352 1 86.75 248 ASP B CA 1
ATOM 5295 C C . ASP B 1 248 ? 3.078 20.375 -5.328 1 86.75 248 ASP B C 1
ATOM 5297 O O . ASP B 1 248 ? 2.547 19.969 -4.293 1 86.75 248 ASP B O 1
ATOM 5301 N N . ALA B 1 249 ? 3.162 19.781 -6.445 1 86.81 249 ALA B N 1
ATOM 5302 C CA . ALA B 1 249 ? 2.506 18.469 -6.547 1 86.81 249 ALA B CA 1
ATOM 5303 C C . ALA B 1 249 ? 3.166 17.453 -5.621 1 86.81 249 ALA B C 1
ATOM 5305 O O . ALA B 1 249 ? 2.484 16.641 -4.992 1 86.81 249 ALA B O 1
ATOM 5306 N N . ALA B 1 250 ? 4.426 17.531 -5.527 1 90.81 250 ALA B N 1
ATOM 5307 C CA . ALA B 1 250 ? 5.172 16.578 -4.703 1 90.81 250 ALA B CA 1
ATOM 5308 C C . ALA B 1 250 ? 4.93 16.828 -3.219 1 90.81 250 ALA B C 1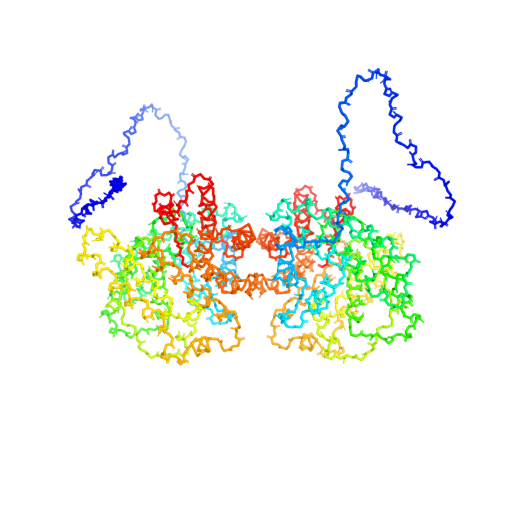
ATOM 5310 O O . ALA B 1 250 ? 4.812 15.891 -2.434 1 90.81 250 ALA B O 1
ATOM 5311 N N . VAL B 1 251 ? 4.742 18.047 -2.832 1 93.06 251 VAL B N 1
ATOM 5312 C CA . VAL B 1 251 ? 4.68 18.406 -1.418 1 93.06 251 VAL B CA 1
ATOM 5313 C C . VAL B 1 251 ? 3.234 18.312 -0.929 1 93.06 251 VAL B C 1
ATOM 5315 O O . VAL B 1 251 ? 2.965 17.734 0.123 1 93.06 251 VAL B O 1
ATOM 5318 N N . TYR B 1 252 ? 2.338 18.844 -1.756 1 93 252 TYR B N 1
ATOM 5319 C CA . TYR B 1 252 ? 0.967 18.953 -1.27 1 93 252 TYR B CA 1
ATOM 5320 C C . TYR B 1 252 ? 0.102 17.812 -1.792 1 93 252 TYR B C 1
ATOM 5322 O O . TYR B 1 252 ? -0.79 17.344 -1.091 1 93 252 TYR B O 1
ATOM 5330 N N . GLY B 1 253 ? 0.292 17.375 -3.045 1 92.69 253 GLY B N 1
ATOM 5331 C CA . GLY B 1 253 ? -0.509 16.359 -3.693 1 92.69 253 GLY B CA 1
ATOM 5332 C C . GLY B 1 253 ? -1.855 16.859 -4.172 1 92.69 253 GLY B C 1
ATOM 5333 O O . GLY B 1 253 ? -2.434 16.312 -5.113 1 92.69 253 GLY B O 1
ATOM 5334 N N . ILE B 1 254 ? -2.414 17.844 -3.441 1 94.25 254 ILE B N 1
ATOM 5335 C CA . ILE B 1 254 ? -3.65 18.516 -3.807 1 94.25 254 ILE B CA 1
ATOM 5336 C C . ILE B 1 254 ? -3.371 20.016 -4.016 1 94.25 254 ILE B C 1
ATOM 5338 O O . ILE B 1 254 ? -2.283 20.5 -3.697 1 94.25 254 ILE B O 1
ATOM 5342 N N . PRO B 1 255 ? -4.324 20.703 -4.637 1 92.44 255 PRO B N 1
ATOM 5343 C CA . PRO B 1 255 ? -4.066 22.125 -4.832 1 92.44 255 PRO B CA 1
ATOM 5344 C C . PRO B 1 255 ? -3.719 22.859 -3.533 1 92.44 255 PRO B C 1
ATOM 5346 O O . PRO B 1 255 ? -4.438 22.719 -2.539 1 92.44 255 PRO B O 1
ATOM 5349 N N . LYS B 1 256 ? -2.646 23.609 -3.613 1 91.62 256 LYS B N 1
ATOM 5350 C CA . LYS B 1 256 ? -2.107 24.25 -2.416 1 91.62 256 LYS B CA 1
ATOM 5351 C C . LYS B 1 256 ? -3.117 25.219 -1.804 1 91.62 256 LYS B C 1
ATOM 5353 O O . LYS B 1 256 ? -3.146 25.406 -0.586 1 91.62 256 LYS B O 1
ATOM 5358 N N . GLU B 1 257 ? -4 25.859 -2.625 1 91.81 257 GLU B N 1
ATOM 5359 C CA . GLU B 1 257 ? -5.016 26.781 -2.127 1 91.81 257 GLU B CA 1
ATOM 5360 C C . GLU B 1 257 ? -5.98 26.094 -1.177 1 91.81 257 GLU B C 1
ATOM 5362 O O . GLU B 1 257 ? -6.383 26.656 -0.161 1 91.81 257 GLU B O 1
ATOM 5367 N N . LEU B 1 258 ? -6.273 24.906 -1.605 1 94.81 258 LEU B N 1
ATOM 5368 C CA . LEU B 1 258 ? -7.156 24.125 -0.737 1 94.81 258 LEU B CA 1
ATOM 5369 C C . LEU B 1 258 ? -6.414 23.656 0.507 1 94.81 258 LEU B C 1
ATOM 5371 O O . LEU B 1 258 ? -6.953 23.703 1.615 1 94.81 258 LEU B O 1
ATOM 5375 N N . PHE B 1 259 ? -5.211 23.219 0.292 1 93.12 259 PHE B N 1
ATOM 5376 C CA . PHE B 1 259 ? -4.426 22.719 1.414 1 93.12 259 PHE B CA 1
ATOM 5377 C C . PHE B 1 259 ? -4.285 23.781 2.494 1 93.12 259 PHE B C 1
ATOM 5379 O O . PHE B 1 259 ? -4.457 23.5 3.682 1 93.12 259 PHE B O 1
ATOM 5386 N N . HIS B 1 260 ? -4.078 24.984 2.188 1 90 260 HIS B N 1
ATOM 5387 C CA . HIS B 1 260 ? -3.799 26.047 3.145 1 90 260 HIS B CA 1
ATOM 5388 C C . HIS B 1 260 ? -5.086 26.578 3.762 1 90 260 HIS B C 1
ATOM 5390 O O . HIS B 1 260 ? -5.043 27.391 4.695 1 90 260 HIS B O 1
ATOM 5396 N N . MET B 1 261 ? -6.215 26.094 3.283 1 92.06 261 MET B N 1
ATOM 5397 C CA . MET B 1 261 ? -7.461 26.422 3.969 1 92.06 261 MET B CA 1
ATOM 5398 C C . MET B 1 261 ? -7.457 25.891 5.398 1 92.06 261 MET B C 1
ATOM 5400 O O . MET B 1 261 ? -8.188 26.391 6.254 1 92.06 261 MET B O 1
ATOM 5404 N N . VAL B 1 262 ? -6.625 24.922 5.605 1 89.62 262 VAL B N 1
ATOM 5405 C CA . VAL B 1 262 ? -6.508 24.359 6.949 1 89.62 262 VAL B CA 1
ATOM 5406 C C . VAL B 1 262 ? -6.059 25.438 7.922 1 89.62 262 VAL B C 1
ATOM 5408 O O . VAL B 1 262 ? -6.496 25.469 9.078 1 89.62 262 VAL B O 1
ATOM 5411 N N . ASP B 1 263 ? -5.203 26.297 7.457 1 88.56 263 ASP B N 1
ATOM 5412 C CA . ASP B 1 263 ? -4.699 27.391 8.297 1 88.56 263 ASP B CA 1
ATOM 5413 C C . ASP B 1 263 ? -5.832 28.312 8.742 1 88.56 263 ASP B C 1
ATOM 5415 O O . ASP B 1 263 ? -5.895 28.703 9.906 1 88.56 263 ASP B O 1
ATOM 5419 N N . ARG B 1 264 ? -6.711 28.594 7.855 1 89.38 264 ARG B N 1
ATOM 5420 C CA . ARG B 1 264 ? -7.832 29.484 8.148 1 89.38 264 ARG B CA 1
ATOM 5421 C C . ARG B 1 264 ? -8.828 28.812 9.094 1 89.38 264 ARG B C 1
ATOM 5423 O O . ARG B 1 264 ? -9.336 29.453 10.016 1 89.38 264 ARG B O 1
ATOM 5430 N N . VAL B 1 265 ? -9.07 27.609 8.82 1 91 265 VAL B N 1
ATOM 5431 C CA . VAL B 1 265 ? -9.992 26.859 9.656 1 91 265 VAL B CA 1
ATOM 5432 C C . VAL B 1 265 ? -9.445 26.75 11.078 1 91 265 VAL B C 1
ATOM 5434 O O . VAL B 1 265 ? -10.18 26.922 12.055 1 91 265 VAL B O 1
ATOM 5437 N N . ASN B 1 266 ? -8.195 26.484 11.164 1 87.31 266 ASN B N 1
ATOM 5438 C CA . ASN B 1 266 ? -7.574 26.359 12.477 1 87.31 266 ASN B CA 1
ATOM 5439 C C . ASN B 1 266 ? -7.516 27.703 13.203 1 87.31 266 ASN B C 1
ATOM 5441 O O . ASN B 1 266 ? -7.621 27.766 14.43 1 87.31 266 ASN B O 1
ATOM 5445 N N . ASN B 1 267 ? -7.266 28.719 12.453 1 88.38 267 ASN B N 1
ATOM 5446 C CA . ASN B 1 267 ? -7.332 30.047 13.055 1 88.38 267 ASN B CA 1
ATOM 5447 C C . ASN B 1 267 ? -8.703 30.312 13.672 1 88.38 267 ASN B C 1
ATOM 5449 O O . ASN B 1 267 ? -8.797 30.875 14.766 1 88.38 267 ASN B O 1
ATOM 5453 N N . LEU B 1 268 ? -9.711 29.984 12.969 1 91.31 268 LEU B N 1
ATOM 5454 C CA . LEU B 1 268 ? -11.062 30.109 13.508 1 91.31 268 LEU B CA 1
ATOM 5455 C C . LEU B 1 268 ? -11.25 29.234 14.742 1 91.31 268 LEU B C 1
ATOM 5457 O O . LEU B 1 268 ? -11.883 29.656 15.711 1 91.31 268 LEU B O 1
ATOM 5461 N N . ALA B 1 269 ? -10.734 28.078 14.68 1 89.12 269 ALA B N 1
ATOM 5462 C CA . ALA B 1 269 ? -10.836 27.141 15.805 1 89.12 269 ALA B CA 1
ATOM 5463 C C . ALA B 1 269 ? -10.203 27.734 17.062 1 89.12 269 ALA B C 1
ATOM 5465 O O . ALA B 1 269 ? -10.688 27.5 18.172 1 89.12 269 ALA B O 1
ATOM 5466 N N . SER B 1 270 ? -9.148 28.453 16.922 1 87.69 270 SER B N 1
ATOM 5467 C CA . SER B 1 270 ? -8.438 29.031 18.047 1 87.69 270 SER B CA 1
ATOM 5468 C C . SER B 1 270 ? -9.266 30.125 18.734 1 87.69 270 SER B C 1
ATOM 5470 O O . SER B 1 270 ? -9.016 30.469 19.891 1 87.69 270 SER B O 1
ATOM 5472 N N . LYS B 1 271 ? -10.328 30.594 18.062 1 89.69 271 LYS B N 1
ATOM 5473 C CA . LYS B 1 271 ? -11.148 31.688 18.562 1 89.69 271 LYS B CA 1
ATOM 5474 C C . LYS B 1 271 ? -12.445 31.156 19.172 1 89.69 271 LYS B C 1
ATOM 5476 O O . LYS B 1 271 ? -13.312 31.938 19.578 1 89.69 271 LYS B O 1
ATOM 5481 N N . ARG B 1 272 ? -12.617 29.953 19.234 1 87.81 272 ARG B N 1
ATOM 5482 C CA . ARG B 1 272 ? -13.844 29.344 19.75 1 87.81 272 ARG B CA 1
ATOM 5483 C C . ARG B 1 272 ? -14.094 29.75 21.203 1 87.81 272 ARG B C 1
ATOM 5485 O O . ARG B 1 272 ? -15.242 29.891 21.625 1 87.81 272 ARG B O 1
ATOM 5492 N N . GLY B 1 273 ? -13.023 29.969 21.953 1 85.69 273 GLY B N 1
ATOM 5493 C CA . GLY B 1 273 ? -13.141 30.328 23.359 1 85.69 273 GLY B CA 1
ATOM 5494 C C . GLY B 1 273 ? -13.656 31.734 23.562 1 85.69 273 GLY B C 1
ATOM 5495 O O . GLY B 1 273 ? -14.086 32.094 24.672 1 85.69 273 GLY B O 1
ATOM 5496 N N . THR B 1 274 ? -13.719 32.438 22.484 1 87.12 274 THR B N 1
ATOM 5497 C CA . THR B 1 274 ? -14.125 33.844 22.594 1 87.12 274 THR B CA 1
ATOM 5498 C C . THR B 1 274 ? -15.641 33.969 22.516 1 87.12 274 THR B C 1
ATOM 5500 O O . THR B 1 274 ? -16.188 35.094 22.672 1 87.12 274 THR B O 1
ATOM 5503 N N . ARG B 1 275 ? -16.312 32.906 22.25 1 90.69 275 ARG B N 1
ATOM 5504 C CA . ARG B 1 275 ? -17.766 32.906 22.094 1 90.69 275 ARG B CA 1
ATOM 5505 C C . ARG B 1 275 ? -18.469 33 23.453 1 90.69 275 ARG B C 1
ATOM 5507 O O . ARG B 1 275 ? -19.125 32.062 23.875 1 90.69 275 ARG B O 1
ATOM 5514 N N . VAL B 1 276 ? -18.469 34.156 24.172 1 91.44 276 VAL B N 1
ATOM 5515 C CA . VAL B 1 276 ? -18.906 34.281 25.562 1 91.44 276 VAL B CA 1
ATOM 5516 C C . VAL B 1 276 ? -20.203 35.094 25.625 1 91.44 276 VAL B C 1
ATOM 5518 O O . VAL B 1 276 ? -20.953 35 26.594 1 91.44 276 VAL B O 1
ATOM 5521 N N . ASP B 1 277 ? -20.5 35.938 24.703 1 92 277 ASP B N 1
ATOM 5522 C CA . ASP B 1 277 ? -21.719 36.75 24.688 1 92 277 ASP B CA 1
ATOM 5523 C C . ASP B 1 277 ? -22.297 36.844 23.281 1 92 277 ASP B C 1
ATOM 5525 O O . ASP B 1 277 ? -21.766 36.25 22.344 1 92 277 ASP B O 1
ATOM 5529 N N . GLU B 1 278 ? -23.391 37.5 23.141 1 93.25 278 GLU B N 1
ATOM 5530 C CA . GLU B 1 278 ? -24.109 37.531 21.859 1 93.25 278 GLU B CA 1
ATOM 5531 C C . GLU B 1 278 ? -23.297 38.281 20.797 1 93.25 278 GLU B C 1
ATOM 5533 O O . GLU B 1 278 ? -23.312 37.906 19.625 1 93.25 278 GLU B O 1
ATOM 5538 N N . ALA B 1 279 ? -22.688 39.281 21.25 1 93.06 279 ALA B N 1
ATOM 5539 C CA . ALA B 1 279 ? -21.906 40.062 20.297 1 93.06 279 ALA B CA 1
ATOM 5540 C C . ALA B 1 279 ? -20.703 39.281 19.781 1 93.06 279 ALA B C 1
ATOM 5542 O O . ALA B 1 279 ? -20.422 39.281 18.594 1 93.06 279 ALA B O 1
ATOM 5543 N N . SER B 1 280 ? -19.938 38.656 20.703 1 93.44 280 SER B N 1
ATOM 5544 C CA . SER B 1 280 ? -18.797 37.844 20.312 1 93.44 280 SER B CA 1
ATOM 5545 C C . SER B 1 280 ? -19.219 36.625 19.5 1 93.44 280 SER B C 1
ATOM 5547 O O . SER B 1 280 ? -18.5 36.188 18.594 1 93.44 280 SER B O 1
ATOM 5549 N N . GLU B 1 281 ? -20.344 36.094 19.812 1 94.94 281 GLU B N 1
ATOM 5550 C CA . GLU B 1 281 ? -20.891 35 19.031 1 94.94 281 GLU B CA 1
ATOM 5551 C C . GLU B 1 281 ? -21.203 35.438 17.594 1 94.94 281 GLU B C 1
ATOM 5553 O O . GLU B 1 281 ? -20.906 34.719 16.641 1 94.94 281 GLU B O 1
ATOM 5558 N N . ALA B 1 282 ? -21.797 36.562 17.5 1 95.19 282 ALA B N 1
ATOM 5559 C CA . ALA B 1 282 ? -22.125 37.094 16.172 1 95.19 282 ALA B CA 1
ATOM 5560 C C . ALA B 1 282 ? -20.859 37.344 15.352 1 95.19 282 ALA B C 1
ATOM 5562 O O . ALA B 1 282 ? -20.844 37.094 14.141 1 95.19 282 ALA B O 1
ATOM 5563 N N . LEU B 1 283 ? -19.812 37.875 15.984 1 95.25 283 LEU B N 1
ATOM 5564 C CA . LEU B 1 283 ? -18.547 38.125 15.297 1 95.25 283 LEU B CA 1
ATOM 5565 C C . LEU B 1 283 ? -17.922 36.812 14.852 1 95.25 283 LEU B C 1
ATOM 5567 O O . LEU B 1 283 ? -17.359 36.719 13.758 1 95.25 283 LEU B O 1
ATOM 5571 N N . PHE B 1 284 ? -17.984 35.844 15.742 1 96.06 284 PHE B N 1
ATOM 5572 C CA . PHE B 1 284 ? -17.453 34.531 15.422 1 96.06 284 PHE B CA 1
ATOM 5573 C C . PHE B 1 284 ? -18.172 33.906 14.227 1 96.06 284 PHE B C 1
ATOM 5575 O O . PHE B 1 284 ? -17.547 33.406 13.312 1 96.06 284 PHE B O 1
ATOM 5582 N N . ARG B 1 285 ? -19.438 34 14.195 1 96.38 285 ARG B N 1
ATOM 5583 C CA . ARG B 1 285 ? -20.234 33.406 13.117 1 96.38 285 ARG B CA 1
ATOM 5584 C C . ARG B 1 285 ? -20.016 34.156 11.805 1 96.38 285 ARG B C 1
ATOM 5586 O O . ARG B 1 285 ? -20.047 33.562 10.734 1 96.38 285 ARG B O 1
ATOM 5593 N N . GLN B 1 286 ? -19.812 35.406 11.914 1 96.5 286 GLN B N 1
ATOM 5594 C CA . GLN B 1 286 ? -19.484 36.156 10.711 1 96.5 286 GLN B CA 1
ATOM 5595 C C . GLN B 1 286 ? -18.156 35.688 10.109 1 96.5 286 GLN B C 1
ATOM 5597 O O . GLN B 1 286 ? -18.047 35.562 8.898 1 96.5 286 GLN B O 1
ATOM 5602 N N . GLU B 1 287 ? -17.172 35.531 10.961 1 96.31 287 GLU B N 1
ATOM 5603 C CA . GLU B 1 287 ? -15.891 35 10.484 1 96.31 287 GLU B CA 1
ATOM 5604 C C . GLU B 1 287 ? -16.031 33.594 9.906 1 96.31 287 GLU B C 1
ATOM 5606 O O . GLU B 1 287 ? -15.398 33.281 8.906 1 96.31 287 GLU B O 1
ATOM 5611 N N . ALA B 1 288 ? -16.812 32.812 10.578 1 97.12 288 ALA B N 1
ATOM 5612 C CA . ALA B 1 288 ? -17.062 31.453 10.086 1 97.12 288 ALA B CA 1
ATOM 5613 C C . ALA B 1 288 ? -17.672 31.484 8.688 1 97.12 288 ALA B C 1
ATOM 5615 O O . ALA B 1 288 ? -17.328 30.672 7.832 1 97.12 288 ALA B O 1
ATOM 5616 N N . GLU B 1 289 ? -18.562 32.406 8.492 1 97.44 289 GLU B N 1
ATOM 5617 C CA . GLU B 1 289 ? -19.203 32.562 7.195 1 97.44 289 GLU B CA 1
ATOM 5618 C C . GLU B 1 289 ? -18.188 33 6.129 1 97.44 289 GLU B C 1
ATOM 5620 O O . GLU B 1 289 ? -18.297 32.562 4.973 1 97.44 289 GLU B O 1
ATOM 5625 N N . MET B 1 290 ? -17.328 33.781 6.52 1 97.25 290 MET B N 1
ATOM 5626 C CA . MET B 1 290 ? -16.281 34.219 5.594 1 97.25 290 MET B CA 1
ATOM 5627 C C . MET B 1 290 ? -15.398 33.062 5.188 1 97.25 290 MET B C 1
ATOM 5629 O O . MET B 1 290 ? -15.07 32.906 4.012 1 97.25 290 MET B O 1
ATOM 5633 N N . VAL B 1 291 ? -14.977 32.25 6.188 1 96.69 291 VAL B N 1
ATOM 5634 C CA . VAL B 1 291 ? -14.148 31.094 5.918 1 96.69 291 VAL B CA 1
ATOM 5635 C C . VAL B 1 291 ? -14.914 30.109 5.027 1 96.69 291 VAL B C 1
ATOM 5637 O O . VAL B 1 291 ? -14.352 29.547 4.09 1 96.69 291 VAL B O 1
ATOM 5640 N N . GLN B 1 292 ? -16.219 29.922 5.266 1 97.44 292 GLN B N 1
ATOM 5641 C CA . GLN B 1 292 ? -17.062 29.078 4.441 1 97.44 292 GLN B CA 1
ATOM 5642 C C . GLN B 1 292 ? -17.125 29.578 3.002 1 97.44 292 GLN B C 1
ATOM 5644 O O . GLN B 1 292 ? -17.062 28.781 2.059 1 97.44 292 GLN B O 1
ATOM 5649 N N . GLY B 1 293 ? -17.281 30.859 2.9 1 96.75 293 GLY B N 1
ATOM 5650 C CA . GLY B 1 293 ? -17.297 31.453 1.572 1 96.75 293 GLY B CA 1
ATOM 5651 C C . GLY B 1 293 ? -16.016 31.203 0.794 1 96.75 293 GLY B C 1
ATOM 5652 O O . GLY B 1 293 ? -16.062 30.906 -0.404 1 96.75 293 GLY B O 1
ATOM 5653 N N . ARG B 1 294 ? -14.891 31.328 1.457 1 96.12 294 ARG B N 1
ATOM 5654 C CA . ARG B 1 294 ? -13.602 31.062 0.82 1 96.12 294 ARG B CA 1
ATOM 5655 C C . ARG B 1 294 ? -13.469 29.594 0.438 1 96.12 294 ARG B C 1
ATOM 5657 O O . ARG B 1 294 ? -12.938 29.266 -0.625 1 96.12 294 ARG B O 1
ATOM 5664 N N . LEU B 1 295 ? -13.922 28.719 1.319 1 96.81 295 LEU B N 1
ATOM 5665 C CA . LEU B 1 295 ? -13.883 27.281 1.055 1 96.81 295 LEU B CA 1
ATOM 5666 C C . LEU B 1 295 ? -14.766 26.922 -0.137 1 96.81 295 LEU B C 1
ATOM 5668 O O . LEU B 1 295 ? -14.383 26.109 -0.977 1 96.81 295 LEU B O 1
ATOM 5672 N N . ASP B 1 296 ? -15.93 27.562 -0.245 1 96.5 296 ASP B N 1
ATOM 5673 C CA . ASP B 1 296 ? -16.859 27.312 -1.334 1 96.5 296 ASP B CA 1
ATOM 5674 C C . ASP B 1 296 ? -16.297 27.797 -2.668 1 96.5 296 ASP B C 1
ATOM 5676 O O . ASP B 1 296 ? -16.656 27.281 -3.727 1 96.5 296 ASP B O 1
ATOM 5680 N N . ASN B 1 297 ? -15.336 28.781 -2.551 1 95.38 297 ASN B N 1
ATOM 5681 C CA . ASN B 1 297 ? -14.844 29.391 -3.779 1 95.38 297 ASN B CA 1
ATOM 5682 C C . ASN B 1 297 ? -13.336 29.219 -3.924 1 95.38 297 ASN B C 1
ATOM 5684 O O . ASN B 1 297 ? -12.68 30 -4.617 1 95.38 297 ASN B O 1
ATOM 5688 N N . TRP B 1 298 ? -12.75 28.25 -3.295 1 95.06 298 TRP B N 1
ATOM 5689 C CA . TRP B 1 298 ? -11.297 28.125 -3.248 1 95.06 298 TRP B CA 1
ATOM 5690 C C . TRP B 1 298 ? -10.727 27.875 -4.641 1 95.06 298 TRP B C 1
ATOM 5692 O O . TRP B 1 298 ? -9.578 28.234 -4.922 1 95.06 298 TRP B O 1
ATOM 5702 N N . ALA B 1 299 ? -11.531 27.281 -5.602 1 93.81 299 ALA B N 1
ATOM 5703 C CA . ALA B 1 299 ? -11.055 26.891 -6.922 1 93.81 299 ALA B CA 1
ATOM 5704 C C . ALA B 1 299 ? -11.516 27.875 -7.996 1 93.81 299 ALA B C 1
ATOM 5706 O O . ALA B 1 299 ? -11.43 27.578 -9.188 1 93.81 299 ALA B O 1
ATOM 5707 N N . TYR B 1 300 ? -11.984 28.969 -7.574 1 92.19 300 TYR B N 1
ATOM 5708 C CA . TYR B 1 300 ? -12.586 29.922 -8.492 1 92.19 300 TYR B CA 1
ATOM 5709 C C . TYR B 1 300 ? -11.602 30.344 -9.57 1 92.19 300 TYR B C 1
ATOM 5711 O O . TYR B 1 300 ? -11.93 30.344 -10.758 1 92.19 300 TYR B O 1
ATOM 5719 N N . ASP B 1 301 ? -10.383 30.672 -9.227 1 89.81 301 ASP B N 1
ATOM 5720 C CA . ASP B 1 301 ? -9.375 31.172 -10.156 1 89.81 301 ASP B CA 1
ATOM 5721 C C . ASP B 1 301 ? -8.977 30.109 -11.172 1 89.81 301 ASP B C 1
ATOM 5723 O O . ASP B 1 301 ? -8.43 30.422 -12.234 1 89.81 301 ASP B O 1
ATOM 5727 N N . TYR B 1 302 ? -9.234 28.812 -10.836 1 90.44 302 TYR B N 1
ATOM 5728 C CA . TYR B 1 302 ? -8.898 27.703 -11.727 1 90.44 302 TYR B CA 1
ATOM 5729 C C . TYR B 1 302 ? -10.055 27.375 -12.664 1 90.44 302 TYR B C 1
ATOM 5731 O O . TYR B 1 302 ? -9.922 26.531 -13.555 1 90.44 302 TYR B O 1
ATOM 5739 N N . GLY B 1 303 ? -11.141 28.047 -12.484 1 91.25 303 GLY B N 1
ATOM 5740 C CA . GLY B 1 303 ? -12.328 27.703 -13.25 1 91.25 303 GLY B CA 1
ATOM 5741 C C . GLY B 1 303 ? -13.125 26.562 -12.625 1 91.25 303 GLY B C 1
ATOM 5742 O O . GLY B 1 303 ? -13.914 25.906 -13.312 1 91.25 303 GLY B O 1
ATOM 5743 N N . GLY B 1 304 ? -12.773 26.25 -11.414 1 91.75 304 GLY B N 1
ATOM 5744 C CA . GLY B 1 304 ? -13.492 25.203 -10.695 1 91.75 304 GLY B CA 1
ATOM 5745 C C . GLY B 1 304 ? -12.594 24.047 -10.258 1 91.75 304 GLY B C 1
ATOM 5746 O O . GLY B 1 304 ? -11.383 24.094 -10.461 1 91.75 304 GLY B O 1
ATOM 5747 N N . LEU B 1 305 ? -13.234 23.078 -9.633 1 91.44 305 LEU B N 1
ATOM 5748 C CA . LEU B 1 305 ? -12.523 21.922 -9.094 1 91.44 305 LEU B CA 1
ATOM 5749 C C . LEU B 1 305 ? -11.766 21.188 -10.195 1 91.44 305 LEU B C 1
ATOM 5751 O O . LEU B 1 305 ? -10.594 20.844 -10.031 1 91.44 305 LEU B O 1
ATOM 5755 N N . ALA B 1 306 ? -12.375 20.984 -11.281 1 89.19 306 ALA B N 1
ATOM 5756 C CA . ALA B 1 306 ? -11.773 20.266 -12.398 1 89.19 306 ALA B CA 1
ATOM 5757 C C . ALA B 1 306 ? -10.547 20.984 -12.93 1 89.19 306 ALA B C 1
ATOM 5759 O O . ALA B 1 306 ? -9.531 20.359 -13.25 1 89.19 306 ALA B O 1
ATOM 5760 N N . GLY B 1 307 ? -10.695 22.281 -13 1 90.19 307 GLY B N 1
ATOM 5761 C CA . GLY B 1 307 ? -9.57 23.078 -13.453 1 90.19 307 GLY B CA 1
ATOM 5762 C C . GLY B 1 307 ? -8.398 23.047 -12.492 1 90.19 307 GLY B C 1
ATOM 5763 O O . GLY B 1 307 ? -7.242 22.984 -12.922 1 90.19 307 GLY B O 1
ATOM 5764 N N . ALA B 1 308 ? -8.672 23.094 -11.227 1 89.88 308 ALA B N 1
ATOM 5765 C CA . ALA B 1 308 ? -7.621 23.062 -10.211 1 89.88 308 ALA B CA 1
ATOM 5766 C C . ALA B 1 308 ? -6.871 21.734 -10.234 1 89.88 308 ALA B C 1
ATOM 5768 O O . ALA B 1 308 ? -5.637 21.719 -10.203 1 89.88 308 ALA B O 1
ATOM 5769 N N . VAL B 1 309 ? -7.59 20.656 -10.367 1 89.88 309 VAL B N 1
ATOM 5770 C CA . VAL B 1 309 ? -7.016 19.312 -10.391 1 89.88 309 VAL B CA 1
ATOM 5771 C C . VAL B 1 309 ? -6.195 19.125 -11.656 1 89.88 309 VAL B C 1
ATOM 5773 O O . VAL B 1 309 ? -5.094 18.578 -11.617 1 89.88 309 VAL B O 1
ATOM 5776 N N . ALA B 1 310 ? -6.691 19.625 -12.773 1 86.81 310 ALA B N 1
ATOM 5777 C CA . ALA B 1 310 ? -6.004 19.5 -14.055 1 86.81 310 ALA B CA 1
ATOM 5778 C C . ALA B 1 310 ? -4.676 20.25 -14.039 1 86.81 310 ALA B C 1
ATOM 5780 O O . ALA B 1 310 ? -3.719 19.844 -14.703 1 86.81 310 ALA B O 1
ATOM 5781 N N . SER B 1 311 ? -4.695 21.297 -13.281 1 83.88 311 SER B N 1
ATOM 5782 C CA . SER B 1 311 ? -3.475 22.094 -13.195 1 83.88 311 SER B CA 1
ATOM 5783 C C . SER B 1 311 ? -2.357 21.312 -12.5 1 83.88 311 SER B C 1
ATOM 5785 O O . SER B 1 311 ? -1.176 21.578 -12.734 1 83.88 311 SER B O 1
ATOM 5787 N N . LEU B 1 312 ? -2.717 20.438 -11.641 1 83.69 312 LEU B N 1
ATOM 5788 C CA . LEU B 1 312 ? -1.731 19.656 -10.906 1 83.69 312 LEU B CA 1
ATOM 5789 C C . LEU B 1 312 ? -1.388 18.375 -11.656 1 83.69 312 LEU B C 1
ATOM 5791 O O . LEU B 1 312 ? -0.213 18.016 -11.773 1 83.69 312 LEU B O 1
ATOM 5795 N N . SER B 1 313 ? -2.484 17.656 -12.031 1 78.75 313 SER B N 1
ATOM 5796 C CA . SER B 1 313 ? -2.299 16.391 -12.734 1 78.75 313 SER B CA 1
ATOM 5797 C C . SER B 1 313 ? -3.441 16.141 -13.711 1 78.75 313 SER B C 1
ATOM 5799 O O . SER B 1 313 ? -4.527 15.719 -13.305 1 78.75 313 SER B O 1
ATOM 5801 N N . PRO B 1 314 ? -3.244 16.297 -14.891 1 68.94 314 PRO B N 1
ATOM 5802 C CA . PRO B 1 314 ? -4.328 16.203 -15.875 1 68.94 314 PRO B CA 1
ATOM 5803 C C . PRO B 1 314 ? -4.918 14.805 -15.984 1 68.94 314 PRO B C 1
ATOM 5805 O O . PRO B 1 314 ? -6.09 14.648 -16.328 1 68.94 314 PRO B O 1
ATOM 5808 N N . THR B 1 315 ? -4.285 13.812 -15.734 1 68.19 315 THR B N 1
ATOM 5809 C CA . THR B 1 315 ? -4.809 12.5 -16.078 1 68.19 315 THR B CA 1
ATOM 5810 C C . THR B 1 315 ? -4.918 11.617 -14.844 1 68.19 315 THR B C 1
ATOM 5812 O O . THR B 1 315 ? -5.105 10.398 -14.953 1 68.19 315 THR B O 1
ATOM 5815 N N . ASN B 1 316 ? -5.035 12.25 -13.805 1 76.06 316 ASN B N 1
ATOM 5816 C CA . ASN B 1 316 ? -5.008 11.383 -12.633 1 76.06 316 ASN B CA 1
ATOM 5817 C C . ASN B 1 316 ? -6.262 11.555 -11.781 1 76.06 316 ASN B C 1
ATOM 5819 O O . ASN B 1 316 ? -6.398 12.555 -11.07 1 76.06 316 ASN B O 1
ATOM 5823 N N . ASP B 1 317 ? -7.117 10.586 -11.758 1 86.31 317 ASP B N 1
ATOM 5824 C CA . ASP B 1 317 ? -8.375 10.625 -11.016 1 86.31 317 ASP B CA 1
ATOM 5825 C C . ASP B 1 317 ? -8.125 10.625 -9.516 1 86.31 317 ASP B C 1
ATOM 5827 O O . ASP B 1 317 ? -8.977 11.07 -8.742 1 86.31 317 ASP B O 1
ATOM 5831 N N . ASP B 1 318 ? -7.016 10.203 -9.148 1 90.12 318 ASP B N 1
ATOM 5832 C CA . ASP B 1 318 ? -6.719 10.141 -7.719 1 90.12 318 ASP B CA 1
ATOM 5833 C C . ASP B 1 318 ? -6.629 11.539 -7.113 1 90.12 318 ASP B C 1
ATOM 5835 O O . ASP B 1 318 ? -7.027 11.75 -5.965 1 90.12 318 ASP B O 1
ATOM 5839 N N . VAL B 1 319 ? -6.109 12.484 -7.895 1 93.69 319 VAL B N 1
ATOM 5840 C CA . VAL B 1 319 ? -5.973 13.852 -7.391 1 93.69 319 VAL B CA 1
ATOM 5841 C C . VAL B 1 319 ? -7.355 14.453 -7.156 1 93.69 319 VAL B C 1
ATOM 5843 O O . VAL B 1 319 ? -7.582 15.141 -6.156 1 93.69 319 VAL B O 1
ATOM 5846 N N . LEU B 1 320 ? -8.227 14.133 -8.086 1 94.44 320 LEU B N 1
ATOM 5847 C CA . LEU B 1 320 ? -9.602 14.617 -7.934 1 94.44 320 LEU B CA 1
ATOM 5848 C C . LEU B 1 320 ? -10.234 14.039 -6.672 1 94.44 320 LEU B C 1
ATOM 5850 O O . LEU B 1 320 ? -10.852 14.773 -5.891 1 94.44 320 LEU B O 1
ATOM 5854 N N . ASN B 1 321 ? -10.125 12.773 -6.516 1 95.75 321 ASN B N 1
ATOM 5855 C CA . ASN B 1 321 ? -10.719 12.117 -5.355 1 95.75 321 ASN B CA 1
ATOM 5856 C C . ASN B 1 321 ? -10.078 12.602 -4.055 1 95.75 321 ASN B C 1
ATOM 5858 O O . ASN B 1 321 ? -10.773 12.836 -3.066 1 95.75 321 ASN B O 1
ATOM 5862 N N . ALA B 1 322 ? -8.773 12.758 -4.027 1 96.75 322 ALA B N 1
ATOM 5863 C CA . ALA B 1 322 ? -8.078 13.25 -2.838 1 96.75 322 ALA B CA 1
ATOM 5864 C C . ALA B 1 322 ? -8.508 14.672 -2.506 1 96.75 322 ALA B C 1
ATOM 5866 O O . ALA B 1 322 ? -8.727 15.008 -1.339 1 96.75 322 ALA B O 1
ATOM 5867 N N . THR B 1 323 ? -8.609 15.477 -3.543 1 96.94 323 THR B N 1
ATOM 5868 C CA . THR B 1 323 ? -9.023 16.859 -3.357 1 96.94 323 THR B CA 1
ATOM 5869 C C . THR B 1 323 ? -10.445 16.938 -2.809 1 96.94 323 THR B C 1
ATOM 5871 O O . THR B 1 323 ? -10.719 17.703 -1.886 1 96.94 323 THR B O 1
ATOM 5874 N N . THR B 1 324 ? -11.289 16.109 -3.344 1 97.44 324 THR B N 1
ATOM 5875 C CA . THR B 1 324 ? -12.68 16.078 -2.893 1 97.44 324 THR B CA 1
ATOM 5876 C C . THR B 1 324 ? -12.766 15.625 -1.438 1 97.44 324 THR B C 1
ATOM 5878 O O . THR B 1 324 ? -13.484 16.219 -0.64 1 97.44 324 THR B O 1
ATOM 5881 N N . ALA B 1 325 ? -12.078 14.578 -1.134 1 98.25 325 ALA B N 1
ATOM 5882 C CA . ALA B 1 325 ? -12.062 14.102 0.247 1 98.25 325 ALA B CA 1
ATOM 5883 C C . ALA B 1 325 ? -11.562 15.188 1.195 1 98.25 325 ALA B C 1
ATOM 5885 O O . ALA B 1 325 ? -12.141 15.398 2.264 1 98.25 325 ALA B O 1
ATOM 5886 N N . TYR B 1 326 ? -10.523 15.875 0.802 1 97.88 326 TYR B N 1
ATOM 5887 C CA . TYR B 1 326 ? -9.922 16.906 1.637 1 97.88 326 TYR B CA 1
ATOM 5888 C C . TYR B 1 326 ? -10.875 18.078 1.82 1 97.88 326 TYR B C 1
ATOM 5890 O O . TYR B 1 326 ? -11.008 18.625 2.924 1 97.88 326 TYR B O 1
ATOM 5898 N N . GLU B 1 327 ? -11.492 18.469 0.767 1 98.06 327 GLU B N 1
ATOM 5899 C CA . GLU B 1 327 ? -12.438 19.578 0.809 1 98.06 327 GLU B CA 1
ATOM 5900 C C . GLU B 1 327 ? -13.586 19.297 1.778 1 98.06 327 GLU B C 1
ATOM 5902 O O . GLU B 1 327 ? -13.938 20.141 2.598 1 98.06 327 GLU B O 1
ATOM 5907 N N . TRP B 1 328 ? -14.133 18.156 1.686 1 98.19 328 TRP B N 1
ATOM 5908 C CA . TRP B 1 328 ? -15.266 17.812 2.537 1 98.19 328 TRP B CA 1
ATOM 5909 C C . TRP B 1 328 ? -14.82 17.609 3.98 1 98.19 328 TRP B C 1
ATOM 5911 O O . TRP B 1 328 ? -15.594 17.859 4.914 1 98.19 328 TRP B O 1
ATOM 5921 N N . ALA B 1 329 ? -13.602 17.172 4.164 1 97.62 329 ALA B N 1
ATOM 5922 C CA . ALA B 1 329 ? -13.062 17.109 5.52 1 97.62 329 ALA B CA 1
ATOM 5923 C C . ALA B 1 329 ? -12.969 18.5 6.141 1 97.62 329 ALA B C 1
ATOM 5925 O O . ALA B 1 329 ? -13.281 18.688 7.316 1 97.62 329 ALA B O 1
ATOM 5926 N N . LEU B 1 330 ? -12.531 19.438 5.332 1 96.94 330 LEU B N 1
ATOM 5927 C CA . LEU B 1 330 ? -12.453 20.812 5.805 1 96.94 330 LEU B CA 1
ATOM 5928 C C . LEU B 1 330 ? -13.836 21.359 6.125 1 96.94 330 LEU B C 1
ATOM 5930 O O . LEU B 1 330 ? -14.016 22.062 7.121 1 96.94 330 LEU B O 1
ATOM 5934 N N . ARG B 1 331 ? -14.805 21.031 5.27 1 97.62 331 ARG B N 1
ATOM 5935 C CA . ARG B 1 331 ? -16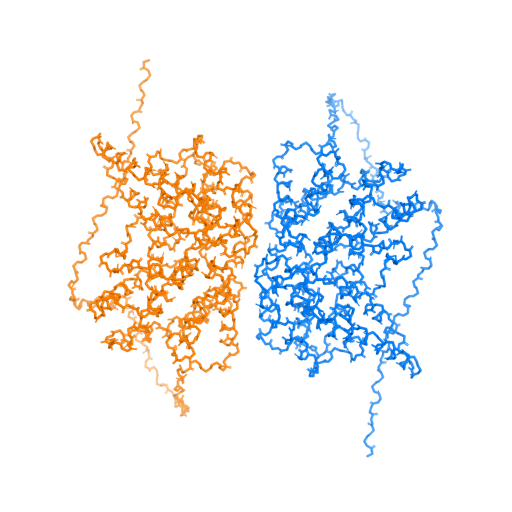.188 21.438 5.52 1 97.62 331 ARG B CA 1
ATOM 5936 C C . ARG B 1 331 ? -16.703 20.859 6.824 1 97.62 331 ARG B C 1
ATOM 5938 O O . ARG B 1 331 ? -17.375 21.531 7.594 1 97.62 331 ARG B O 1
ATOM 5945 N N . LEU B 1 332 ? -16.391 19.641 7 1 97.5 332 LEU B N 1
ATOM 5946 C CA . LEU B 1 332 ? -16.812 18.984 8.234 1 97.5 332 LEU B CA 1
ATOM 5947 C C . LEU B 1 332 ? -16.156 19.641 9.445 1 97.5 332 LEU B C 1
ATOM 5949 O O . LEU B 1 332 ? -16.828 19.891 10.445 1 97.5 332 LEU B O 1
ATOM 5953 N N . ARG B 1 333 ? -14.883 19.891 9.391 1 94.81 333 ARG B N 1
ATOM 5954 C CA . ARG B 1 333 ? -14.164 20.516 10.492 1 94.81 333 ARG B CA 1
ATOM 5955 C C . ARG B 1 333 ? -14.727 21.906 10.797 1 94.81 333 ARG B C 1
ATOM 5957 O O . ARG B 1 333 ? -14.922 22.266 11.969 1 94.81 333 ARG B O 1
ATOM 5964 N N . LEU B 1 334 ? -14.93 22.609 9.75 1 96.19 334 LEU B N 1
ATOM 5965 C CA . LEU B 1 334 ? -15.516 23.938 9.93 1 96.19 334 LEU B CA 1
ATOM 5966 C C . LEU B 1 334 ? -16.875 23.844 10.617 1 96.19 334 LEU B C 1
ATOM 5968 O O . LEU B 1 334 ? -17.172 24.625 11.523 1 96.19 334 LEU B O 1
ATOM 5972 N N . HIS B 1 335 ? -17.672 22.891 10.188 1 96.38 335 HIS B N 1
ATOM 5973 C CA . HIS B 1 335 ? -18.984 22.672 10.812 1 96.38 335 HIS B CA 1
ATOM 5974 C C . HIS B 1 335 ? -18.828 22.328 12.289 1 96.38 335 HIS B C 1
ATOM 5976 O O . HIS B 1 335 ? -19.578 22.828 13.125 1 96.38 335 HIS B O 1
ATOM 5982 N N . GLN B 1 336 ? -17.922 21.531 12.617 1 94.12 336 GLN B N 1
ATOM 5983 C CA . GLN B 1 336 ? -17.703 21.109 13.992 1 94.12 336 GLN B CA 1
ATOM 5984 C C . GLN B 1 336 ? -17.25 22.281 14.867 1 94.12 336 GLN B C 1
ATOM 5986 O O . GLN B 1 336 ? -17.656 22.391 16.031 1 94.12 336 GLN B O 1
ATOM 5991 N N . ILE B 1 337 ? -16.438 23.109 14.312 1 92.81 337 ILE B N 1
ATOM 5992 C CA . ILE B 1 337 ? -15.938 24.266 15.039 1 92.81 337 ILE B CA 1
ATOM 5993 C C . ILE B 1 337 ? -17.078 25.25 15.297 1 92.81 337 ILE B C 1
ATOM 5995 O O . ILE B 1 337 ? -17.156 25.844 16.375 1 92.81 337 ILE B O 1
ATOM 5999 N N . THR B 1 338 ? -18 25.344 14.352 1 94.75 338 THR B N 1
ATOM 6000 C CA . THR B 1 338 ? -19.062 26.344 14.414 1 94.75 338 THR B CA 1
ATOM 6001 C C . THR B 1 338 ? -20.266 25.812 15.188 1 94.75 338 THR B C 1
ATOM 6003 O O . THR B 1 338 ? -20.828 26.516 16.031 1 94.75 338 THR B O 1
ATOM 6006 N N . GLU B 1 339 ? -20.672 24.516 14.914 1 93.5 339 GLU B N 1
ATOM 6007 C CA . GLU B 1 339 ? -21.938 24.016 15.43 1 93.5 339 GLU B CA 1
ATOM 6008 C C . GLU B 1 339 ? -21.719 22.922 16.484 1 93.5 339 GLU B C 1
ATOM 6010 O O . GLU B 1 339 ? -22.672 22.516 17.156 1 93.5 339 GLU B O 1
ATOM 6015 N N . GLY B 1 340 ? -20.5 22.516 16.641 1 90.56 340 GLY B N 1
ATOM 6016 C CA . GLY B 1 340 ? -20.234 21.453 17.594 1 90.56 340 GLY B CA 1
ATOM 6017 C C . GLY B 1 340 ? -20.141 20.078 16.969 1 90.56 340 GLY B C 1
ATOM 6018 O O . GLY B 1 340 ? -20 19.969 15.742 1 90.56 340 GLY B O 1
ATOM 6019 N N . TYR B 1 341 ? -20.188 19 17.75 1 90.19 341 TYR B N 1
ATOM 6020 C CA . TYR B 1 341 ? -19.828 17.672 17.312 1 90.19 341 TYR B CA 1
ATOM 6021 C C . TYR B 1 341 ? -21.047 16.766 17.266 1 90.19 341 TYR B C 1
ATOM 6023 O O . TYR B 1 341 ? -20.922 15.531 17.234 1 90.19 341 TYR B O 1
ATOM 6031 N N . SER B 1 342 ? -22.266 17.375 17.219 1 87.06 342 SER B N 1
ATOM 6032 C CA . SER B 1 342 ? -23.469 16.578 17.078 1 87.06 342 SER B CA 1
ATOM 6033 C C . SER B 1 342 ? -23.547 15.938 15.688 1 87.06 342 SER B C 1
ATOM 6035 O O . SER B 1 342 ? -23.031 16.5 14.719 1 87.06 342 SER B O 1
ATOM 6037 N N . LEU B 1 343 ? -24.094 14.766 15.594 1 87.25 343 LEU B N 1
ATOM 6038 C CA . LEU B 1 343 ? -24.172 14.031 14.336 1 87.25 343 LEU B CA 1
ATOM 6039 C C . LEU B 1 343 ? -25.438 14.414 13.562 1 87.25 343 LEU B C 1
ATOM 6041 O O . LEU B 1 343 ? -26.438 13.688 13.594 1 87.25 343 LEU B O 1
ATOM 6045 N N . THR B 1 344 ? -25.359 15.5 12.836 1 89.69 344 THR B N 1
ATOM 6046 C CA . THR B 1 344 ? -26.453 16.047 12.047 1 89.69 344 THR B CA 1
ATOM 6047 C C . THR B 1 344 ? -26.422 15.508 10.617 1 89.69 344 THR B C 1
ATOM 6049 O O . THR B 1 344 ? -25.516 14.75 10.258 1 89.69 344 THR B O 1
ATOM 6052 N N . GLU B 1 345 ? -27.344 15.883 9.844 1 92.44 345 GLU B N 1
ATOM 6053 C CA . GLU B 1 345 ? -27.438 15.461 8.445 1 92.44 345 GLU B CA 1
ATOM 6054 C C . GLU B 1 345 ? -26.234 15.953 7.641 1 92.44 345 GLU B C 1
ATOM 6056 O O . GLU B 1 345 ? -25.75 15.25 6.75 1 92.44 345 GLU B O 1
ATOM 6061 N N . LYS B 1 346 ? -25.875 17.141 7.957 1 94.12 346 LYS B N 1
ATOM 6062 C CA . LYS B 1 346 ? -24.719 17.703 7.266 1 94.12 346 LYS B CA 1
ATOM 6063 C C . LYS B 1 346 ? -23.453 16.875 7.531 1 94.12 346 LYS B C 1
ATOM 6065 O O . LYS B 1 346 ? -22.641 16.672 6.633 1 94.12 346 LYS B O 1
ATOM 6070 N N . VAL B 1 347 ? -23.328 16.438 8.742 1 95.75 347 VAL B N 1
ATOM 6071 C CA . VAL B 1 347 ? -22.188 15.617 9.125 1 95.75 347 VAL B CA 1
ATOM 6072 C C . VAL B 1 347 ? -22.203 14.312 8.336 1 95.75 347 VAL B C 1
ATOM 6074 O O . VAL B 1 347 ? -21.172 13.891 7.801 1 95.75 347 VAL B O 1
ATOM 6077 N N . PHE B 1 348 ? -23.391 13.781 8.172 1 95.31 348 PHE B N 1
ATOM 6078 C CA . PHE B 1 348 ? -23.531 12.531 7.434 1 95.31 348 PHE B CA 1
ATOM 6079 C C . PHE B 1 348 ? -23.141 12.727 5.969 1 95.31 348 PHE B C 1
ATOM 6081 O O . PHE B 1 348 ? -22.516 11.859 5.371 1 95.31 348 PHE B O 1
ATOM 6088 N N . GLU B 1 349 ? -23.562 13.797 5.473 1 96.31 349 GLU B N 1
ATOM 6089 C CA . GLU B 1 349 ? -23.234 14.109 4.082 1 96.31 349 GLU B CA 1
ATOM 6090 C C . GLU B 1 349 ? -21.734 14.234 3.875 1 96.31 349 GLU B C 1
ATOM 6092 O O . GLU B 1 349 ? -21.188 13.703 2.908 1 96.31 349 GLU B O 1
ATOM 6097 N N . CYS B 1 350 ? -21.094 14.953 4.793 1 97.69 350 CYS B N 1
ATOM 6098 C CA . CYS B 1 350 ? -19.641 15.141 4.703 1 97.69 350 CYS B CA 1
ATOM 6099 C C . CYS B 1 350 ? -18.922 13.805 4.793 1 97.69 350 CYS B C 1
ATOM 6101 O O . CYS B 1 350 ? -18.031 13.516 3.988 1 97.69 350 CYS B O 1
ATOM 6103 N N . VAL B 1 351 ? -19.344 12.977 5.738 1 98.06 351 VAL B N 1
ATOM 6104 C CA . VAL B 1 351 ? -18.703 11.68 5.949 1 98.06 351 VAL B CA 1
ATOM 6105 C C . VAL B 1 351 ? -18.844 10.82 4.695 1 98.06 351 VAL B C 1
ATOM 6107 O O . VAL B 1 351 ? -17.891 10.18 4.254 1 98.06 351 VAL B O 1
ATOM 6110 N N . GLN B 1 352 ? -19.984 10.875 4.109 1 97.19 352 GLN B N 1
ATOM 6111 C CA . GLN B 1 352 ? -20.25 10.07 2.922 1 97.19 352 GLN B CA 1
ATOM 6112 C C . GLN B 1 352 ? -19.359 10.5 1.758 1 97.19 352 GLN B C 1
ATOM 6114 O O . GLN B 1 352 ? -18.766 9.656 1.073 1 97.19 352 GLN B O 1
ATOM 6119 N N . HIS B 1 353 ? -19.234 11.789 1.527 1 97.69 353 HIS B N 1
ATOM 6120 C CA . HIS B 1 353 ? -18.406 12.289 0.441 1 97.69 353 HIS B CA 1
ATOM 6121 C C . HIS B 1 353 ? -16.938 11.945 0.669 1 97.69 353 HIS B C 1
ATOM 6123 O O . HIS B 1 353 ? -16.219 11.586 -0.273 1 97.69 353 HIS B O 1
ATOM 6129 N N . ILE B 1 354 ? -16.469 12.008 1.902 1 98.5 354 ILE B N 1
ATOM 6130 C CA . ILE B 1 354 ? -15.086 11.695 2.234 1 98.5 354 ILE B CA 1
ATOM 6131 C C . ILE B 1 354 ? -14.797 10.227 1.937 1 98.5 354 ILE B C 1
ATOM 6133 O O . ILE B 1 354 ? -13.836 9.906 1.231 1 98.5 354 ILE B O 1
ATOM 6137 N N . LEU B 1 355 ? -15.672 9.352 2.416 1 97.62 355 LEU B N 1
ATOM 6138 C CA . LEU B 1 355 ? -15.414 7.922 2.311 1 97.62 355 LEU B CA 1
ATOM 6139 C C . LEU B 1 355 ? -15.586 7.445 0.873 1 97.62 355 LEU B C 1
ATOM 6141 O O . LEU B 1 355 ? -14.836 6.59 0.403 1 97.62 355 LEU B O 1
ATOM 6145 N N . ASP B 1 356 ? -16.562 8.008 0.151 1 96.12 356 ASP B N 1
ATOM 6146 C CA . ASP B 1 356 ? -16.734 7.652 -1.255 1 96.12 356 ASP B CA 1
ATOM 6147 C C . ASP B 1 356 ? -15.492 8.008 -2.068 1 96.12 356 ASP B C 1
ATOM 6149 O O . ASP B 1 356 ? -15.055 7.227 -2.916 1 96.12 356 ASP B O 1
ATOM 6153 N N . SER B 1 357 ? -14.953 9.133 -1.801 1 96.94 357 SER B N 1
ATOM 6154 C CA . SER B 1 357 ? -13.766 9.586 -2.525 1 96.94 357 SER B CA 1
ATOM 6155 C C . SER B 1 357 ? -12.531 8.805 -2.1 1 96.94 357 SER B C 1
ATOM 6157 O O . SER B 1 357 ? -11.711 8.422 -2.941 1 96.94 357 SER B O 1
ATOM 6159 N N . ALA B 1 358 ? -12.391 8.562 -0.822 1 96.94 358 ALA B N 1
ATOM 6160 C CA . ALA B 1 358 ? -11.227 7.852 -0.294 1 96.94 358 ALA B CA 1
ATOM 6161 C C . ALA B 1 358 ? -11.156 6.426 -0.835 1 96.94 358 ALA B C 1
ATOM 6163 O O . ALA B 1 358 ? -10.078 5.918 -1.133 1 96.94 358 ALA B O 1
ATOM 6164 N N . GLN B 1 359 ? -12.297 5.789 -0.973 1 93.81 359 GLN B N 1
ATOM 6165 C CA . GLN B 1 359 ? -12.344 4.395 -1.394 1 93.81 359 GLN B CA 1
ATOM 6166 C C . GLN B 1 359 ? -11.992 4.25 -2.871 1 93.81 359 GLN B C 1
ATOM 6168 O O . GLN B 1 359 ? -11.68 3.154 -3.336 1 93.81 359 GLN B O 1
ATOM 6173 N N . LYS B 1 360 ? -12.031 5.332 -3.596 1 91.75 360 LYS B N 1
ATOM 6174 C CA . LYS B 1 360 ? -11.727 5.293 -5.023 1 91.75 360 LYS B CA 1
ATOM 6175 C C . LYS B 1 360 ? -10.219 5.395 -5.262 1 91.75 360 LYS B C 1
ATOM 6177 O O . LYS B 1 360 ? -9.75 5.191 -6.383 1 91.75 360 LYS B O 1
ATOM 6182 N N . ILE B 1 361 ? -9.508 5.707 -4.227 1 92.31 361 ILE B N 1
ATOM 6183 C CA . ILE B 1 361 ? -8.055 5.766 -4.316 1 92.31 361 ILE B CA 1
ATOM 6184 C C . ILE B 1 361 ? -7.453 4.43 -3.881 1 92.31 361 ILE B C 1
ATOM 6186 O O . ILE B 1 361 ? -7.707 3.959 -2.77 1 92.31 361 ILE B O 1
ATOM 6190 N N . ARG B 1 362 ? -6.652 3.912 -4.711 1 89.31 362 ARG B N 1
ATOM 6191 C CA . ARG B 1 362 ? -6.082 2.594 -4.449 1 89.31 362 ARG B CA 1
ATOM 6192 C C . ARG B 1 362 ? -5.098 2.641 -3.289 1 89.31 362 ARG B C 1
ATOM 6194 O O . ARG B 1 362 ? -4.477 3.676 -3.037 1 89.31 362 ARG B O 1
ATOM 6201 N N . TYR B 1 363 ? -4.918 1.455 -2.645 1 90.06 363 TYR B N 1
ATOM 6202 C CA . TYR B 1 363 ? -3.896 1.337 -1.611 1 90.06 363 TYR B CA 1
ATOM 6203 C C . TYR B 1 363 ? -2.51 1.608 -2.184 1 90.06 363 TYR B C 1
ATOM 6205 O O . TYR B 1 363 ? -2.191 1.171 -3.291 1 90.06 363 TYR B O 1
ATOM 6213 N N . GLY B 1 364 ? -1.771 2.416 -1.429 1 89.25 364 GLY B N 1
ATOM 6214 C CA . GLY B 1 364 ? -0.394 2.648 -1.835 1 89.25 364 GLY B CA 1
ATOM 6215 C C . GLY B 1 364 ? -0.248 3.791 -2.82 1 89.25 364 GLY B C 1
ATOM 6216 O O . GLY B 1 364 ? 0.865 4.121 -3.234 1 89.25 364 GLY B O 1
ATOM 6217 N N . SER B 1 365 ? -1.355 4.355 -3.201 1 90.56 365 SER B N 1
ATOM 6218 C CA . SER B 1 365 ? -1.285 5.527 -4.07 1 90.56 365 SER B CA 1
ATOM 6219 C C . SER B 1 365 ? -0.351 6.586 -3.492 1 90.56 365 SER B C 1
ATOM 6221 O O . SER B 1 365 ? -0.256 6.742 -2.273 1 90.56 365 SER B O 1
ATOM 6223 N N . PRO B 1 366 ? 0.279 7.359 -4.371 1 90.31 366 PRO B N 1
ATOM 6224 C CA . PRO B 1 366 ? 1.105 8.453 -3.861 1 90.31 366 PRO B CA 1
ATOM 6225 C C . PRO B 1 366 ? 0.3 9.484 -3.068 1 90.31 366 PRO B C 1
ATOM 6227 O O . PRO B 1 366 ? 0.862 10.219 -2.254 1 90.31 366 PRO B O 1
ATOM 6230 N N . LEU B 1 367 ? -0.983 9.477 -3.27 1 93.5 367 LEU B N 1
ATOM 6231 C CA . LEU B 1 367 ? -1.823 10.477 -2.625 1 93.5 367 LEU B CA 1
ATOM 6232 C C . LEU B 1 367 ? -2.428 9.93 -1.335 1 93.5 367 LEU B C 1
ATOM 6234 O O . LEU B 1 367 ? -3.227 10.609 -0.683 1 93.5 367 LEU B O 1
ATOM 6238 N N . GLU B 1 368 ? -2.08 8.781 -0.967 1 93.69 368 GLU B N 1
ATOM 6239 C CA . GLU B 1 368 ? -2.66 8.141 0.208 1 93.69 368 GLU B CA 1
ATOM 6240 C C . GLU B 1 368 ? -2.441 8.984 1.462 1 93.69 368 GLU B C 1
ATOM 6242 O O . GLU B 1 368 ? -3.311 9.047 2.334 1 93.69 368 GLU B O 1
ATOM 6247 N N . SER B 1 369 ? -1.3 9.609 1.574 1 92.56 369 SER B N 1
ATOM 6248 C CA . SER B 1 369 ? -0.989 10.406 2.756 1 92.56 369 SER B CA 1
ATOM 6249 C C . SER B 1 369 ? -1.938 11.594 2.891 1 92.56 369 SER B C 1
ATOM 6251 O O . SER B 1 369 ? -2.182 12.078 3.998 1 92.56 369 SER B O 1
ATOM 6253 N N . CYS B 1 370 ? -2.51 12.055 1.801 1 94.69 370 CYS B N 1
ATOM 6254 C CA . CYS B 1 370 ? -3.457 13.164 1.816 1 94.69 370 CYS B CA 1
ATOM 6255 C C . CYS B 1 370 ? -4.785 12.734 2.434 1 94.69 370 CYS B C 1
ATOM 6257 O O . CYS B 1 370 ? -5.613 13.586 2.775 1 94.69 370 CYS B O 1
ATOM 6259 N N . LEU B 1 371 ? -4.941 11.461 2.645 1 96.88 371 LEU B N 1
ATOM 6260 C CA . LEU B 1 371 ? -6.234 10.953 3.094 1 96.88 371 LEU B CA 1
ATOM 6261 C C . LEU B 1 371 ? -6.277 10.852 4.613 1 96.88 371 LEU B C 1
ATOM 6263 O O . LEU B 1 371 ? -7.328 10.57 5.191 1 96.88 371 LEU B O 1
ATOM 6267 N N . LEU B 1 372 ? -5.164 11.133 5.258 1 95.88 372 LEU B N 1
ATOM 6268 C CA . LEU B 1 372 ? -5.125 10.945 6.703 1 95.88 372 LEU B CA 1
ATOM 6269 C C . LEU B 1 372 ? -6.109 11.875 7.402 1 95.88 372 LEU B C 1
ATOM 6271 O O . LEU B 1 372 ? -6.953 11.422 8.18 1 95.88 372 LEU B O 1
ATOM 6275 N N . PHE B 1 373 ? -6.043 13.141 7.105 1 95.25 373 PHE B N 1
ATOM 6276 C CA . PHE B 1 373 ? -6.926 14.125 7.723 1 95.25 373 PHE B CA 1
ATOM 6277 C C . PHE B 1 373 ? -8.383 13.82 7.395 1 95.25 373 PHE B C 1
ATOM 6279 O O . PHE B 1 373 ? -9.227 13.75 8.297 1 95.25 373 PHE B O 1
ATOM 6286 N N . PRO B 1 374 ? -8.711 13.562 6.16 1 97.94 374 PRO B N 1
ATOM 6287 C CA . PRO B 1 374 ? -10.094 13.211 5.824 1 97.94 374 PRO B CA 1
ATOM 6288 C C . PRO B 1 374 ? -10.578 11.953 6.555 1 97.94 374 PRO B C 1
ATOM 6290 O O . PRO B 1 374 ? -11.711 11.922 7.043 1 97.94 374 PRO B O 1
ATOM 6293 N N . LEU B 1 375 ? -9.75 11.008 6.656 1 98.12 375 LEU B N 1
ATOM 6294 C CA . LEU B 1 375 ? -10.148 9.75 7.285 1 98.12 375 LEU B CA 1
ATOM 6295 C C . LEU B 1 375 ? -10.367 9.945 8.781 1 98.12 375 LEU B C 1
ATOM 6297 O O . LEU B 1 375 ? -11.281 9.359 9.359 1 98.12 375 LEU B O 1
ATOM 6301 N N . VAL B 1 376 ? -9.555 10.742 9.383 1 96.44 376 VAL B N 1
ATOM 6302 C CA . VAL B 1 376 ? -9.727 11.023 10.805 1 96.44 376 VAL B CA 1
ATOM 6303 C C . VAL B 1 376 ? -11.016 11.797 11.031 1 96.44 376 VAL B C 1
ATOM 6305 O O . VAL B 1 376 ? -11.773 11.508 11.961 1 96.44 376 VAL B O 1
ATOM 6308 N N . MET B 1 377 ? -11.273 12.758 10.172 1 96.44 377 MET B N 1
ATOM 6309 C CA . MET B 1 377 ? -12.508 13.523 10.273 1 96.44 377 MET B CA 1
ATOM 6310 C C . MET B 1 377 ? -13.727 12.609 10.109 1 96.44 377 MET B C 1
ATOM 6312 O O . MET B 1 377 ? -14.656 12.664 10.914 1 96.44 377 MET B O 1
ATOM 6316 N N . ALA B 1 378 ? -13.672 11.773 9.094 1 97.94 378 ALA B N 1
ATOM 6317 C CA . ALA B 1 378 ? -14.781 10.852 8.859 1 97.94 378 ALA B CA 1
ATOM 6318 C C . ALA B 1 378 ? -14.906 9.836 9.984 1 97.94 378 ALA B C 1
ATOM 6320 O O . ALA B 1 378 ? -16.016 9.516 10.43 1 97.94 378 ALA B O 1
ATOM 6321 N N . GLY B 1 379 ? -13.805 9.344 10.438 1 97.25 379 GLY B N 1
ATOM 6322 C CA . GLY B 1 379 ? -13.797 8.375 11.523 1 97.25 379 GLY B CA 1
ATOM 6323 C C . GLY B 1 379 ? -14.367 8.93 12.82 1 97.25 379 GLY B C 1
ATOM 6324 O O . GLY B 1 379 ? -15.078 8.234 13.539 1 97.25 379 GLY B O 1
ATOM 6325 N N . GLY B 1 380 ? -14.039 10.164 13.102 1 95.12 380 GLY B N 1
ATOM 6326 C CA . GLY B 1 380 ? -14.547 10.789 14.312 1 95.12 380 GLY B CA 1
ATOM 6327 C C . GLY B 1 380 ? -16.031 11.109 14.242 1 95.12 380 GLY B C 1
ATOM 6328 O O . GLY B 1 380 ? -16.672 11.32 15.273 1 95.12 380 GLY B O 1
ATOM 6329 N N . ALA B 1 381 ? -16.594 11.055 13.008 1 95.44 381 ALA B N 1
ATOM 6330 C CA . ALA B 1 381 ? -17.969 11.523 12.844 1 95.44 381 ALA B CA 1
ATOM 6331 C C . ALA B 1 381 ? -18.875 10.414 12.312 1 95.44 381 ALA B C 1
ATOM 6333 O O . ALA B 1 381 ? -20.094 10.578 12.234 1 95.44 381 ALA B O 1
ATOM 6334 N N . CYS B 1 382 ? -18.25 9.281 11.922 1 93.62 382 CYS B N 1
ATOM 6335 C CA . CYS B 1 382 ? -19.078 8.219 11.359 1 93.62 382 CYS B CA 1
ATOM 6336 C C . CYS B 1 382 ? -19.922 7.551 12.438 1 93.62 382 CYS B C 1
ATOM 6338 O O . CYS B 1 382 ? -19.547 7.531 13.609 1 93.62 382 CYS B O 1
ATOM 6340 N N . ASN B 1 383 ? -21.125 7.016 12.031 1 85.69 383 ASN B N 1
ATOM 6341 C CA . ASN B 1 383 ? -22.047 6.5 13.047 1 85.69 383 ASN B CA 1
ATOM 6342 C C . ASN B 1 383 ? -22.5 5.086 12.703 1 85.69 383 ASN B C 1
ATOM 6344 O O . ASN B 1 383 ? -23.438 4.57 13.328 1 85.69 383 ASN B O 1
ATOM 6348 N N . CYS B 1 384 ? -21.984 4.508 11.68 1 89.25 384 CYS B N 1
ATOM 6349 C CA . CYS B 1 384 ? -22.391 3.137 11.391 1 89.25 384 CYS B CA 1
ATOM 6350 C C . CYS B 1 384 ? -21.172 2.229 11.227 1 89.25 384 CYS B C 1
ATOM 6352 O O . CYS B 1 384 ? -20.062 2.703 10.984 1 89.25 384 CYS B O 1
ATOM 6354 N N . LEU B 1 385 ? -21.469 0.983 11.438 1 88.81 385 LEU B N 1
ATOM 6355 C CA . LEU B 1 385 ? -20.422 -0.031 11.453 1 88.81 385 LEU B CA 1
ATOM 6356 C C . LEU B 1 385 ? -19.703 -0.1 10.102 1 88.81 385 LEU B C 1
ATOM 6358 O O . LEU B 1 385 ? -18.484 -0.234 10.039 1 88.81 385 LEU B O 1
ATOM 6362 N N . GLU B 1 386 ? -20.406 -0.003 8.992 1 90.19 386 GLU B N 1
ATOM 6363 C CA . GLU B 1 386 ? -19.844 -0.1 7.652 1 90.19 386 GLU B CA 1
ATOM 6364 C C . GLU B 1 386 ? -18.766 0.966 7.426 1 90.19 386 GLU B C 1
ATOM 6366 O O . GLU B 1 386 ? -17.688 0.669 6.918 1 90.19 386 GLU B O 1
ATOM 6371 N N . GLN B 1 387 ? -19.141 2.129 7.895 1 94.5 387 GLN B N 1
ATOM 6372 C CA . GLN B 1 387 ? -18.203 3.242 7.715 1 94.5 387 GLN B CA 1
ATOM 6373 C C . GLN B 1 387 ? -16.984 3.096 8.625 1 94.5 387 GLN B C 1
ATOM 6375 O O . GLN B 1 387 ? -15.867 3.381 8.211 1 94.5 387 GLN B O 1
ATOM 6380 N N . ARG B 1 388 ? -17.234 2.617 9.836 1 94.62 388 ARG B N 1
ATOM 6381 C CA . ARG B 1 388 ? -16.125 2.396 10.766 1 94.62 388 ARG B CA 1
ATOM 6382 C C . ARG B 1 388 ? -15.148 1.365 10.219 1 94.62 388 ARG B C 1
ATOM 6384 O O . ARG B 1 388 ? -13.93 1.547 10.312 1 94.62 388 ARG B O 1
ATOM 6391 N N . MET B 1 389 ? -15.656 0.385 9.617 1 92.69 389 MET B N 1
ATOM 6392 C CA . MET B 1 389 ? -14.82 -0.681 9.078 1 92.69 389 MET B CA 1
ATOM 6393 C C . MET B 1 389 ? -13.969 -0.17 7.918 1 92.69 389 MET B C 1
ATOM 6395 O O . MET B 1 389 ? -12.797 -0.531 7.797 1 92.69 389 MET B O 1
ATOM 6399 N N . VAL B 1 390 ? -14.57 0.67 7.109 1 93.5 390 VAL B N 1
ATOM 6400 C CA . VAL B 1 390 ? -13.844 1.236 5.977 1 93.5 390 VAL B CA 1
ATOM 6401 C C . VAL B 1 390 ? -12.703 2.113 6.48 1 93.5 390 VAL B C 1
ATOM 6403 O O . VAL B 1 390 ? -11.57 2.004 6 1 93.5 390 VAL B O 1
ATOM 6406 N N . VAL B 1 391 ? -13 2.951 7.469 1 97.25 391 VAL B N 1
ATOM 6407 C CA . VAL B 1 391 ? -12.008 3.879 8.008 1 97.25 391 VAL B CA 1
ATOM 6408 C C . VAL B 1 391 ? -10.891 3.1 8.688 1 97.25 391 VAL B C 1
ATOM 6410 O O . VAL B 1 391 ? -9.711 3.361 8.453 1 97.25 391 VAL B O 1
ATOM 6413 N N . GLN B 1 392 ? -11.266 2.176 9.492 1 95.5 392 GLN B N 1
ATOM 6414 C CA . GLN B 1 392 ? -10.281 1.386 10.234 1 95.5 392 GLN B CA 1
ATOM 6415 C C . GLN B 1 392 ? -9.375 0.608 9.281 1 95.5 392 GLN B C 1
ATOM 6417 O O . GLN B 1 392 ? -8.156 0.59 9.461 1 95.5 392 GLN B O 1
ATOM 6422 N N . ASP B 1 393 ? -9.984 0.017 8.336 1 93.25 393 ASP B N 1
ATOM 6423 C CA . ASP B 1 393 ? -9.234 -0.749 7.348 1 93.25 393 ASP B CA 1
ATOM 6424 C C . ASP B 1 393 ? -8.219 0.133 6.625 1 93.25 393 ASP B C 1
ATOM 6426 O O . ASP B 1 393 ? -7.047 -0.232 6.504 1 93.25 393 ASP B O 1
ATOM 6430 N N . ARG B 1 394 ? -8.672 1.24 6.16 1 95.69 394 ARG B N 1
ATOM 6431 C CA . ARG B 1 394 ? -7.809 2.145 5.402 1 95.69 394 ARG B CA 1
ATOM 6432 C C . ARG B 1 394 ? -6.648 2.641 6.258 1 95.69 394 ARG B C 1
ATOM 6434 O O . ARG B 1 394 ? -5.508 2.707 5.789 1 95.69 394 ARG B O 1
ATOM 6441 N N . LEU B 1 395 ? -6.934 2.994 7.484 1 96.56 395 LEU B N 1
ATOM 6442 C CA . LEU B 1 395 ? -5.887 3.488 8.367 1 96.56 395 LEU B CA 1
ATOM 6443 C C . LEU B 1 395 ? -4.879 2.389 8.695 1 96.56 395 LEU B C 1
ATOM 6445 O O . LEU B 1 395 ? -3.676 2.641 8.758 1 96.56 395 LEU B O 1
ATOM 6449 N N . MET B 1 396 ? -5.312 1.206 8.836 1 94 396 MET B N 1
ATOM 6450 C CA . MET B 1 396 ? -4.422 0.085 9.125 1 94 396 MET B CA 1
ATOM 6451 C C . MET B 1 396 ? -3.508 -0.2 7.934 1 94 396 MET B C 1
ATOM 6453 O O . MET B 1 396 ? -2.332 -0.52 8.117 1 94 396 MET B O 1
ATOM 6457 N N . ILE B 1 397 ? -4.059 -0.141 6.793 1 93.94 397 ILE B N 1
ATOM 6458 C CA . ILE B 1 397 ? -3.254 -0.342 5.594 1 93.94 397 ILE B CA 1
ATOM 6459 C C . ILE B 1 397 ? -2.223 0.777 5.473 1 93.94 397 ILE B C 1
ATOM 6461 O O . ILE B 1 397 ? -1.051 0.522 5.18 1 93.94 397 ILE B O 1
ATOM 6465 N N . MET B 1 398 ? -2.609 1.996 5.758 1 95.38 398 MET B N 1
ATOM 6466 C CA . MET B 1 398 ? -1.734 3.16 5.652 1 95.38 398 MET B CA 1
ATOM 6467 C C . MET B 1 398 ? -0.581 3.066 6.645 1 95.38 398 MET B C 1
ATOM 6469 O O . MET B 1 398 ? 0.494 3.621 6.406 1 95.38 398 MET B O 1
ATOM 6473 N N . GLU B 1 399 ? -0.763 2.402 7.746 1 94.12 399 GLU B N 1
ATOM 6474 C CA . GLU B 1 399 ? 0.32 2.201 8.703 1 94.12 399 GLU B CA 1
ATOM 6475 C C . GLU B 1 399 ? 1.504 1.489 8.055 1 94.12 399 GLU B C 1
ATOM 6477 O O . GLU B 1 399 ? 2.65 1.68 8.469 1 94.12 399 GLU B O 1
ATOM 6482 N N . ARG B 1 400 ? 1.216 0.78 7.039 1 92.38 400 ARG B N 1
ATOM 6483 C CA . ARG B 1 400 ? 2.287 0.044 6.375 1 92.38 400 ARG B CA 1
ATOM 6484 C C . ARG B 1 400 ? 2.734 0.758 5.102 1 92.38 400 ARG B C 1
ATOM 6486 O O . ARG B 1 400 ? 3.932 0.833 4.816 1 92.38 400 ARG B O 1
ATOM 6493 N N . THR B 1 401 ? 1.802 1.241 4.375 1 93.62 401 THR B N 1
ATOM 6494 C CA . THR B 1 401 ? 2.143 1.851 3.094 1 93.62 401 THR B CA 1
ATOM 6495 C C . THR B 1 401 ? 2.799 3.213 3.301 1 93.62 401 THR B C 1
ATOM 6497 O O . THR B 1 401 ? 3.773 3.547 2.625 1 93.62 401 THR B O 1
ATOM 6500 N N . CYS B 1 402 ? 2.205 4.012 4.246 1 93.75 402 CYS B N 1
ATOM 6501 C CA . CYS B 1 402 ? 2.822 5.289 4.57 1 93.75 402 CYS B CA 1
ATOM 6502 C C . CYS B 1 402 ? 3.928 5.117 5.605 1 93.75 402 CYS B C 1
ATOM 6504 O O . CYS B 1 402 ? 4.996 5.715 5.484 1 93.75 402 CYS B O 1
ATOM 6506 N N . GLY B 1 403 ? 3.67 4.23 6.688 1 91.5 403 GLY B N 1
ATOM 6507 C CA . GLY B 1 403 ? 4.699 3.682 7.555 1 91.5 403 GLY B CA 1
ATOM 6508 C C . GLY B 1 403 ? 5.012 4.562 8.75 1 91.5 403 GLY B C 1
ATOM 6509 O O . GLY B 1 403 ? 5.574 4.098 9.742 1 91.5 403 GLY B O 1
ATOM 6510 N N . PHE B 1 404 ? 4.887 5.887 8.789 1 93.56 404 PHE B N 1
ATOM 6511 C CA . PHE B 1 404 ? 5.266 6.777 9.875 1 93.56 404 PHE B CA 1
ATOM 6512 C C . PHE B 1 404 ? 4.324 6.609 11.062 1 93.56 404 PHE B C 1
ATOM 6514 O O . PHE B 1 404 ? 3.182 6.176 10.898 1 93.56 404 PHE B O 1
ATOM 6521 N N . GLY B 1 405 ? 4.812 6.969 12.234 1 93 405 GLY B N 1
ATOM 6522 C CA . GLY B 1 405 ? 4.105 6.746 13.492 1 93 405 GLY B CA 1
ATOM 6523 C C . GLY B 1 405 ? 2.844 7.574 13.617 1 93 405 GLY B C 1
ATOM 6524 O O . GLY B 1 405 ? 1.896 7.168 14.297 1 93 405 GLY B O 1
ATOM 6525 N N . TYR B 1 406 ? 2.801 8.68 12.984 1 92.94 406 TYR B N 1
ATOM 6526 C CA . TYR B 1 406 ? 1.638 9.547 13.133 1 92.94 406 TYR B CA 1
ATOM 6527 C C . TYR B 1 406 ? 0.386 8.875 12.578 1 92.94 406 TYR B C 1
ATOM 6529 O O . TYR B 1 406 ? -0.729 9.164 13.023 1 92.94 406 TYR B O 1
ATOM 6537 N N . VAL B 1 407 ? 0.524 7.949 11.641 1 95.06 407 VAL B N 1
ATOM 6538 C CA . VAL B 1 407 ? -0.622 7.23 11.094 1 95.06 407 VAL B CA 1
ATOM 6539 C C . VAL B 1 407 ? -1.213 6.316 12.164 1 95.06 407 VAL B C 1
ATOM 6541 O O . VAL B 1 407 ? -2.432 6.277 12.352 1 95.06 407 VAL B O 1
ATOM 6544 N N . HIS B 1 408 ? -0.317 5.672 12.852 1 94.19 408 HIS B N 1
ATOM 6545 C CA . HIS B 1 408 ? -0.753 4.805 13.945 1 94.19 408 HIS B CA 1
ATOM 6546 C C . HIS B 1 408 ? -1.467 5.602 15.031 1 94.19 408 HIS B C 1
ATOM 6548 O O . HIS B 1 408 ? -2.523 5.191 15.516 1 94.19 408 HIS B O 1
ATOM 6554 N N . GLN B 1 409 ? -0.907 6.672 15.344 1 94.19 409 GLN B N 1
ATOM 6555 C CA . GLN B 1 409 ? -1.497 7.523 16.375 1 94.19 409 GLN B CA 1
ATOM 6556 C C . GLN B 1 409 ? -2.857 8.055 15.93 1 94.19 409 GLN B C 1
ATOM 6558 O O . GLN B 1 409 ? -3.768 8.203 16.75 1 94.19 409 GLN B O 1
ATOM 6563 N N . SER B 1 410 ? -2.975 8.336 14.711 1 94.88 410 SER B N 1
ATOM 6564 C CA . SER B 1 410 ? -4.246 8.812 14.18 1 94.88 410 SER B CA 1
ATOM 6565 C C . SER B 1 410 ? -5.324 7.738 14.266 1 94.88 410 SER B C 1
ATOM 6567 O O . SER B 1 410 ? -6.477 8.031 14.602 1 94.88 410 SER B O 1
ATOM 6569 N N . ARG B 1 411 ? -4.957 6.527 13.938 1 96.19 411 ARG B N 1
ATOM 6570 C CA . ARG B 1 411 ? -5.91 5.434 14.086 1 96.19 411 ARG B CA 1
ATOM 6571 C C . ARG B 1 411 ? -6.324 5.266 15.547 1 96.19 411 ARG B C 1
ATOM 6573 O O . ARG B 1 411 ? -7.504 5.074 15.844 1 96.19 411 ARG B O 1
ATOM 6580 N N . GLU B 1 412 ? -5.395 5.371 16.406 1 95.94 412 GLU B N 1
ATOM 6581 C CA . GLU B 1 412 ? -5.684 5.27 17.828 1 95.94 412 GLU B CA 1
ATOM 6582 C C . GLU B 1 412 ? -6.668 6.348 18.266 1 95.94 412 GLU B C 1
ATOM 6584 O O . GLU B 1 412 ? -7.551 6.094 19.094 1 95.94 412 GLU B O 1
ATOM 6589 N N . LEU B 1 413 ? -6.477 7.496 17.797 1 95.5 413 LEU B N 1
ATOM 6590 C CA . LEU B 1 413 ? -7.395 8.586 18.109 1 95.5 413 LEU B CA 1
ATOM 6591 C C . LEU B 1 413 ? -8.82 8.234 17.688 1 95.5 413 LEU B C 1
ATOM 6593 O O . LEU B 1 413 ? -9.758 8.359 18.484 1 95.5 413 LEU B O 1
ATOM 6597 N N . VAL B 1 414 ? -8.984 7.742 16.453 1 96.88 414 VAL B N 1
ATOM 6598 C CA . VAL B 1 414 ? -10.305 7.418 15.922 1 96.88 414 VAL B CA 1
ATOM 6599 C C . VAL B 1 414 ? -10.93 6.285 16.734 1 96.88 414 VAL B C 1
ATOM 6601 O O . VAL B 1 414 ? -12.109 6.344 17.094 1 96.88 414 VAL B O 1
ATOM 6604 N N . GLU B 1 415 ? -10.148 5.328 17.062 1 96.25 415 GLU B N 1
ATOM 6605 C CA . GLU B 1 415 ? -10.656 4.195 17.828 1 96.25 415 GLU B CA 1
ATOM 6606 C C . GLU B 1 415 ? -11 4.609 19.25 1 96.25 415 GLU B C 1
ATOM 6608 O O . GLU B 1 415 ? -11.938 4.07 19.844 1 96.25 415 GLU B O 1
ATOM 6613 N N . THR B 1 416 ? -10.242 5.52 19.781 1 96.31 416 THR B N 1
ATOM 6614 C CA . THR B 1 416 ? -10.57 6.066 21.094 1 96.31 416 THR B CA 1
ATOM 6615 C C . THR B 1 416 ? -11.898 6.809 21.062 1 96.31 416 THR B C 1
ATOM 6617 O O . THR B 1 416 ? -12.703 6.691 21.984 1 96.31 416 THR B O 1
ATOM 6620 N N . VAL B 1 417 ? -12.109 7.543 20.031 1 95.5 417 VAL B N 1
ATOM 6621 C CA . VAL B 1 417 ? -13.383 8.234 19.859 1 95.5 417 VAL B CA 1
ATOM 6622 C C . VAL B 1 417 ? -14.523 7.219 19.812 1 95.5 417 VAL B C 1
ATOM 6624 O O . VAL B 1 417 ? -15.555 7.41 20.469 1 95.5 417 VAL B O 1
ATOM 6627 N N . TRP B 1 418 ? -14.359 6.129 19.062 1 95.69 418 TRP B N 1
ATOM 6628 C CA . TRP B 1 418 ? -15.383 5.094 18.953 1 95.69 418 TRP B CA 1
ATOM 6629 C C . TRP B 1 418 ? -15.656 4.453 20.312 1 95.69 418 TRP B C 1
ATOM 6631 O O . TRP B 1 418 ? -16.812 4.219 20.672 1 95.69 418 TRP B O 1
ATOM 6641 N N . LYS B 1 419 ? -14.656 4.23 21.062 1 95 419 LYS B N 1
ATOM 6642 C CA . LYS B 1 419 ? -14.805 3.637 22.391 1 95 419 LYS B CA 1
ATOM 6643 C C . LYS B 1 419 ? -15.547 4.578 23.328 1 95 419 LYS B C 1
ATOM 6645 O O . LYS B 1 419 ? -16.422 4.148 24.078 1 95 419 LYS B O 1
ATOM 6650 N N . ARG B 1 420 ? -15.227 5.758 23.281 1 94.06 420 ARG B N 1
ATOM 6651 C CA . ARG B 1 420 ? -15.867 6.738 24.156 1 94.06 420 ARG B CA 1
ATOM 6652 C C . ARG B 1 420 ? -17.312 6.957 23.75 1 94.06 420 ARG B C 1
ATOM 6654 O O . ARG B 1 420 ? -18.172 7.242 24.609 1 94.06 420 ARG B O 1
ATOM 6661 N N . ARG B 1 421 ? -17.656 6.848 22.562 1 92.06 421 ARG B N 1
ATOM 6662 C CA . ARG B 1 421 ? -19.016 7.051 22.078 1 92.06 421 ARG B CA 1
ATOM 6663 C C . ARG B 1 421 ? -19.938 5.957 22.578 1 92.06 421 ARG B C 1
ATOM 6665 O O . ARG B 1 421 ? -21.172 6.098 22.516 1 92.06 421 ARG B O 1
ATOM 6672 N N . GLU B 1 422 ? -19.375 4.957 23.016 1 90.25 422 GLU B N 1
ATOM 6673 C CA . GLU B 1 422 ? -20.203 3.92 23.625 1 90.25 422 GLU B CA 1
ATOM 6674 C C . GLU B 1 422 ? -20.812 4.402 24.938 1 90.25 422 GLU B C 1
ATOM 6676 O O . GLU B 1 422 ? -21.875 3.945 25.344 1 90.25 422 GLU B O 1
ATOM 6681 N N . THR B 1 423 ? -20.203 5.324 25.562 1 90.56 423 THR B N 1
ATOM 6682 C CA . THR B 1 423 ? -20.641 5.777 26.875 1 90.56 423 THR B CA 1
ATOM 6683 C C . THR B 1 423 ? -21.016 7.258 26.844 1 90.56 423 THR B C 1
ATOM 6685 O O . THR B 1 423 ? -21.75 7.742 27.719 1 90.56 423 THR B O 1
ATOM 6688 N N . GLU B 1 424 ? -20.438 7.949 25.875 1 87.5 424 GLU B N 1
ATOM 6689 C CA . GLU B 1 424 ? -20.672 9.383 25.766 1 87.5 424 GLU B CA 1
ATOM 6690 C C . GLU B 1 424 ? -21.469 9.719 24.5 1 87.5 424 GLU B C 1
ATOM 6692 O O . GLU B 1 424 ? -21.234 9.109 23.453 1 87.5 424 GLU B O 1
ATOM 6697 N N . THR B 1 425 ? -22.453 10.594 24.609 1 80.38 425 THR B N 1
ATOM 6698 C CA . THR B 1 425 ? -23.297 10.938 23.484 1 80.38 425 THR B CA 1
ATOM 6699 C C . THR B 1 425 ? -22.547 11.828 22.5 1 80.38 425 THR B C 1
ATOM 6701 O O . THR B 1 425 ? -22.766 11.734 21.281 1 80.38 425 THR B O 1
ATOM 6704 N N . MET B 1 426 ? -21.75 12.766 23.016 1 85.75 426 MET B N 1
ATOM 6705 C CA . MET B 1 426 ? -20.984 13.664 22.141 1 85.75 426 MET B CA 1
ATOM 6706 C C . MET B 1 426 ? -19.5 13.609 22.469 1 85.75 426 MET B C 1
ATOM 6708 O O . MET B 1 426 ? -19.094 13.938 23.578 1 85.75 426 MET B O 1
ATOM 6712 N N . VAL B 1 427 ? -18.828 13.086 21.484 1 89.81 427 VAL B N 1
ATOM 6713 C CA . VAL B 1 427 ? -17.391 12.961 21.703 1 89.81 427 VAL B CA 1
ATOM 6714 C C . VAL B 1 427 ? -16.656 13.922 20.797 1 89.81 427 VAL B C 1
ATOM 6716 O O . VAL B 1 427 ? -16.859 13.93 19.578 1 89.81 427 VAL B O 1
ATOM 6719 N N . ASN B 1 428 ? -15.844 14.781 21.406 1 89.5 428 ASN B N 1
ATOM 6720 C CA . ASN B 1 428 ? -14.984 15.742 20.719 1 89.5 428 ASN B CA 1
ATOM 6721 C C . ASN B 1 428 ? -13.578 15.188 20.5 1 89.5 428 ASN B C 1
ATOM 6723 O O . ASN B 1 428 ? -12.75 15.203 21.406 1 89.5 428 ASN B O 1
ATOM 6727 N N . TRP B 1 429 ? -13.344 14.773 19.312 1 89.94 429 TRP B N 1
ATOM 6728 C CA . TRP B 1 429 ? -12.055 14.156 19.016 1 89.94 429 TRP B CA 1
ATOM 6729 C C . TRP B 1 429 ? -10.914 15.148 19.25 1 89.94 429 TRP B C 1
ATOM 6731 O O . TRP B 1 429 ? -9.812 14.758 19.625 1 89.94 429 TRP B O 1
ATOM 6741 N N . ALA B 1 430 ? -11.133 16.422 18.984 1 87.88 430 ALA B N 1
ATOM 6742 C CA . ALA B 1 430 ? -10.102 17.438 19.141 1 87.88 430 ALA B CA 1
ATOM 6743 C C . ALA B 1 430 ? -9.664 17.562 20.594 1 87.88 430 ALA B C 1
ATOM 6745 O O . ALA B 1 430 ? -8.492 17.828 20.891 1 87.88 430 ALA B O 1
ATOM 6746 N N . ARG B 1 431 ? -10.594 17.422 21.5 1 88.19 431 ARG B N 1
ATOM 6747 C CA . ARG B 1 431 ? -10.281 17.453 22.922 1 88.19 431 ARG B CA 1
ATOM 6748 C C . ARG B 1 431 ? -9.414 16.266 23.312 1 88.19 431 ARG B C 1
ATOM 6750 O O . ARG B 1 431 ? -8.469 16.406 24.094 1 88.19 431 ARG B O 1
ATOM 6757 N N . ILE B 1 432 ? -9.75 15.172 22.812 1 89.62 432 ILE B N 1
ATOM 6758 C CA . ILE B 1 432 ? -8.977 13.977 23.094 1 89.62 432 ILE B CA 1
ATOM 6759 C C . ILE B 1 432 ? -7.543 14.156 22.609 1 89.62 432 ILE B C 1
ATOM 6761 O O . ILE B 1 432 ? -6.586 13.859 23.328 1 89.62 432 ILE B O 1
ATOM 6765 N N . ARG B 1 433 ? -7.438 14.633 21.422 1 89.06 433 ARG B N 1
ATOM 6766 C CA . ARG B 1 433 ? -6.117 14.852 20.844 1 89.06 433 ARG B CA 1
ATOM 6767 C C . ARG B 1 433 ? -5.312 15.836 21.688 1 89.06 433 ARG B C 1
ATOM 6769 O O . ARG B 1 433 ? -4.129 15.617 21.953 1 89.06 433 ARG B O 1
ATOM 6776 N N . TYR B 1 434 ? -5.914 16.859 22.094 1 84.31 434 TYR B N 1
ATOM 6777 C CA . TYR B 1 434 ? -5.242 17.906 22.859 1 84.31 434 TYR B CA 1
ATOM 6778 C C . TYR B 1 434 ? -4.816 17.406 24.219 1 84.31 434 TYR B C 1
ATOM 6780 O O . TYR B 1 434 ? -3.703 17.688 24.672 1 84.31 434 TYR B O 1
ATOM 6788 N N . GLU B 1 435 ? -5.598 16.625 24.859 1 86.38 435 GLU B N 1
ATOM 6789 C CA . GLU B 1 435 ? -5.371 16.219 26.234 1 86.38 435 GLU B CA 1
ATOM 6790 C C . GLU B 1 435 ? -4.508 14.961 26.312 1 86.38 435 GLU B C 1
ATOM 6792 O O . GLU B 1 435 ? -3.73 14.789 27.25 1 86.38 435 GLU B O 1
ATOM 6797 N N . GLU B 1 436 ? -4.645 14.141 25.281 1 88.5 436 GLU B N 1
ATOM 6798 C CA . GLU B 1 436 ? -4.066 12.812 25.469 1 88.5 436 GLU B CA 1
ATOM 6799 C C . GLU B 1 436 ? -3.012 12.523 24.406 1 88.5 436 GLU B C 1
ATOM 6801 O O . GLU B 1 436 ? -2.191 11.617 24.562 1 88.5 436 GLU B O 1
ATOM 6806 N N . MET B 1 437 ? -3.025 13.297 23.312 1 87.38 437 MET B N 1
ATOM 6807 C CA . MET B 1 437 ? -2.143 12.977 22.203 1 87.38 437 MET B CA 1
ATOM 6808 C C . MET B 1 437 ? -1.442 14.227 21.672 1 87.38 437 MET B C 1
ATOM 6810 O O . MET B 1 437 ? -1.47 14.508 20.484 1 87.38 437 MET B O 1
ATOM 6814 N N . GLY B 1 438 ? -0.724 14.875 22.5 1 79.19 438 GLY B N 1
ATOM 6815 C CA . GLY B 1 438 ? -0.143 16.188 22.234 1 79.19 438 GLY B CA 1
ATOM 6816 C C . GLY B 1 438 ? 0.874 16.156 21.109 1 79.19 438 GLY B C 1
ATOM 6817 O O . GLY B 1 438 ? 1.097 17.172 20.453 1 79.19 438 GLY B O 1
ATOM 6818 N N . GLY B 1 439 ? 1.403 15.055 20.734 1 78.88 439 GLY B N 1
ATOM 6819 C CA . GLY B 1 439 ? 2.414 14.992 19.688 1 78.88 439 GLY B CA 1
ATOM 6820 C C . GLY B 1 439 ? 1.847 14.617 18.344 1 78.88 439 GLY B C 1
ATOM 6821 O O . GLY B 1 439 ? 2.578 14.57 17.344 1 78.88 439 GLY B O 1
ATOM 6822 N N . LEU B 1 440 ? 0.572 14.492 18.219 1 84.19 440 LEU B N 1
ATOM 6823 C CA . LEU B 1 440 ? -0.038 14.008 16.984 1 84.19 440 LEU B CA 1
ATOM 6824 C C . LEU B 1 440 ? -0.355 15.172 16.047 1 84.19 440 LEU B C 1
ATOM 6826 O O . LEU B 1 440 ? -1.002 16.141 16.453 1 84.19 440 LEU B O 1
ATOM 6830 N N . ALA B 1 441 ? 0.19 15.008 14.836 1 79.25 441 ALA B N 1
ATOM 6831 C CA . ALA B 1 441 ? -0.135 15.953 13.773 1 79.25 441 ALA B CA 1
ATOM 6832 C C . ALA B 1 441 ? -1.118 15.344 12.773 1 79.25 441 ALA B C 1
ATOM 6834 O O . ALA B 1 441 ? -0.936 14.211 12.336 1 79.25 441 ALA B O 1
ATOM 6835 N N . LEU B 1 442 ? -2.182 16.062 12.602 1 79.94 442 LEU B N 1
ATOM 6836 C CA . LEU B 1 442 ? -3.189 15.617 11.648 1 79.94 442 LEU B CA 1
ATOM 6837 C C . LEU B 1 442 ? -3.186 16.5 10.398 1 79.94 442 LEU B C 1
ATOM 6839 O O . LEU B 1 442 ? -3.408 17.703 10.484 1 79.94 442 LEU B O 1
ATOM 6843 N N . TYR B 1 443 ? -2.715 15.992 9.305 1 81.5 443 TYR B N 1
ATOM 6844 C CA . TYR B 1 443 ? -2.744 16.781 8.078 1 81.5 443 TYR B CA 1
ATOM 6845 C C . TYR B 1 443 ? -3.107 15.914 6.883 1 81.5 443 TYR B C 1
ATOM 6847 O O . TYR B 1 443 ? -2.955 14.688 6.926 1 81.5 443 TYR B O 1
#

Secondary structure (DSSP, 8-state):
----------------------------GGGGTTS-------------------------SS--TTSHHHHHHHHHIIIIIHHHH--SS-GGG-HHHHTHHHHHHH-HHHHHHHHHHHHHHHTTT-TTHHHHHHHHHHHHHHHHHHHGGG--TTTHHHHHHHHHHHHHHHHHHSS--THHHHHHHHHHHHHHHHHHHTT---HHHHHHHHHHHHHHHHHHHHHTS--SS-TTTS-------HHHHHHHHHHHSS-HHHHTHHHHHHHHHHTGGG--SHHHHHHHHHHHHHHHHHHHTTTGGGTSHHHHHHHH-TT-HHHHHHHHHHHHHHHHHHHHHHH-S---HHHHHHHHHHHHHHHTSPTT-TTGGGGHHHHHHHHHH--SHHHHHHHHHHHHHHHHHT--HHHHHHHHHHHHHHHHHTT-SS--HHHHHHHH-TT----/-----------------------------GGGTTS--------------------------S--TTSHHHHHHHHHIIIIIHHHH--SS-GGG-HHHHTHHHHHHH-HHHHHHHHHHHHHHHTTT-TTHHHHHHHHHHHHHHHHHHHGGG--TTTHHHHHHHHHHHHHHHHHHSS--THHHHHHHHHHHHHHHHHHHTT---HHHHHHHHHHHHHHHHHHHHHTS--S--TTTS-------HHHHHHHHHHHSS-HHHHTHHHHHHHHHHTGGG--SHHHHHHHHHHHHHHHHHHHTTTGGGTSHHHHHHHH-TT-HHHHHHHHHHHHHHHHHHHHHHH-S---HHHHHHHHHHHHHHHTSPTT-TTGGGGHHHHHHHHHH--SHHHHHHHHHHHHHHHHHT--HHHHHHHHHHHHHHHHHTT-SS--HHHHHHHH-TT----

InterPro domains:
  IPR021858 Fungal transcription factor [PF11951] (73-432)

pLDDT: mean 80.39, std 23.7, range [19.27, 98.5]

Foldseek 3Di:
DDPPPPPPPPLPLPPPPPPPPPPPPDPPCPVVPVPPDPPPDDPPDPPPDPCPPPPPPPPDLQPPCPDPLLVVLLVQLQPAQLLLQFLDPDSVLRCSNVPQNVVLVVDRLSVLLSSLQSLLLCCLVPVVSVVVNVVSLVSNVVVLVVCLVPDDPVCLLVNLVSLLSSLNSQLLQQQHPVSVVSLVSNLVSLQVVCVVVVQDDDLSVLLSVLSSQLSQLLQCLLVLDAGPHDCVSHVPDPDDDPSNLSSCCGRQVEQVLLSCLSRLLSHLLVCLSVCDDDVSLVVSVVSLVVSVVCLVCSCVVLVDLLSRQCSNPVPDLLRSLLSQLSSLLSVLSSCCSNPNQAQDPSLVVSLVSNLVSLVVDDQLNSCLLSSQSSLLSSLLRPDDPVSVVSSLVSLVSCCPSSRGNLSVVSSVLSVVSVVVVVPDVGDDSSVCCVPPRSSHGGD/DPPPPPPPPPLPLCPPPPPPPPPPPDPPPPVVPVPPDPPPDDVPPDPPPPPPPPPPPPPPLQPPPPDPLLVVLLVQLQPAQLLLQFLDPDSVLRCSNVPQNVVLVVDVLSVLLSSLQSLLLCCLVPVVSVVVNVVSLVSNVVVLVVCLVPDDPVCLLVNLVSLLSSLNSQLLQQQHPVSVVSLVSNLVSLQVVCVVVVQDDDLSVLLSVLSSQLSQLLQCLLVLDAGPHDCVSHVPDPDDDPSNLSSCCGRQVEQVLLSCLSRLLSPLLVCLSVCDDDVSLVVSVVSLVVSVVCLVCSCVVLVDLLSRQCSNPVPDVLRSLLSQLSSLLSVLSSCCSNPNQAQDPSLVVSLVSNLVSLVVDDQLNSSLLSSQSSLLSSLLRPDDPVSVVSSLVSLVSCCPSSRGNLSVVSSVLSVVSVVVVVPDVGDDSSVCCVPPRSSHGGD

Sequence (886 aa):
MSTAVPVDGADVDMTGTLPELSWDLTTDSGWLDILPETPPVAEDSPDSLPNTTLTLYTPSLVPDMTSPHDKALLNHYSNIVASVLSRHPNTTSNPYLSYLVPMAVSNQLILHCVLALSATHWQKLQPDMRDRALYHKGQATQSLAGLLPHVDGGSVDVALVSCLLLCMSELFDGTSAGWKLHLQGAKRLLSTVKSQTGGNLAGHFKFFVKLARFLDSAATTSTCKPPLIDDKTVTTTPEPTEDSSNDDAAVYGIPKELFHMVDRVNNLASKRGTRVDEASEALFRQEAEMVQGRLDNWAYDYGGLAGAVASLSPTNDDVLNATTAYEWALRLRLHQITEGYSLTEKVFECVQHILDSAQKIRYGSPLESCLLFPLVMAGGACNCLEQRMVVQDRLMIMERTCGFGYVHQSRELVETVWKRRETETMVNWARIRYEEMGGLALYMSTAVPVDGADVDMTGTLPELSWDLTTDSGWLDILPETPPVAEDSPDSLPNTTLTLYTPSLVPDMTSPHDKALLNHYSNIVASVLSRHPNTTSNPYLSYLVPMAVSNQLILHCVLALSATHWQKLQPDMRDRALYHKGQATQSLAGLLPHVDGGSVDVALVSCLLLCMSELFDGTSAGWKLHLQGAKRLLSTVKSQTGGNLAGHFKFFVKLARFLDSAATTSTCKPPLIDDKTVTTTPEPTEDSSNDDAAVYGIPKELFHMVDRVNNLASKRGTRVDEASEALFRQEAEMVQGRLDNWAYDYGGLAGAVASLSPTNDDVLNATTAYEWALRLRLHQITEGYSLTEKVFECVQHILDSAQKIRYGSPLESCLLFPLVMAGGACNCLEQRMVVQDRLMIMERTCGFGYVHQSRELVETVWKRRETETMVNWARIRYEEMGGLALY